Protein AF-A0A943UZ08-F1 (afdb_monomer)

Nearest PDB structures (foldseek):
  6quz-assembly1_B  TM=8.435E-01  e=8.164E-23  Thermotoga maritima MSB8
  9g2s-assembly1_B  TM=8.270E-01  e=5.390E-21  Mycolicibacterium thermoresistibile ATCC 19527
  8t4h-assembly1_B  TM=8.091E-01  e=5.473E-20  Homo sapiens
  9g2t-assembly1_B  TM=7.897E-01  e=3.301E-21  Mycolicibacterium thermoresistibile ATCC 19527
  9fw3-assembly1_B  TM=8.058E-01  e=2.682E-20  Mycolicibacterium thermoresistibile ATCC 19527

Mean predicted aligned error: 12.51 Å

Foldseek 3Di:
DLLVQLVVLLVCVLVVNDDLVVSLVSLLVSLVVCVVVVVVVVVVVVVVVVVVVVVVVVCVVVPDDDQAADDAADDQQFKKWFAQKWDDPVVPDILAGGATDTFGGLFEEEEEEAPSLCPVVVVCVQLVVGVPIPGFMDTVHHTRRNHGNVNSLLQEFEQALQAFAAWFFLLVRLCLLPVPDDVVLLLVLCVLQVNNVVCVVQPHRRRTQDHRSLFDDSLNNLSSSSSSRVSNPHQEYEYHQSLFLDDPVSSVSSLVSQNVCSNGHGYYYYHLPCVSQQRGQKYFYGDSNYGPDMDHPVVQCPDPDPSVVSVVVVVVVVVVVVVVVVVVVVVVVDDDDDDDDDDGRDQFDPPPDPFDDLVNLLVLLVVLLVVVVVLLVLLLVLLLLLLVLQLLLLLLSLLLSCVSVVHPPVAHNVRSSVSNVVSVVSNPVSNVSNQVSQQVSLVVSLVVLLVLLVVLVVQQPDQNVVNPDPVVSVCLSPVLSVLLSCCRRQNPSLLSSLVVLLVVLLVVLVVQPVVLSVLSNVLLCCLQPVLLVVLLVVLPCLLVQLVVLVVVLVSLVVSCVVNVVSSSSSVVPVVSVVVSVVSVVSSVVSVVVSVVSLVVSLVVSVVSLVVSLVVLLVVLVVCVVVVNGDPSSSSSSSSSRNSRCVSSNSNSNCRSSSVSNSSSSSVSVVSSVDHHQQGFDDAPAQDPAFQWKWWAQFWDDRPPHTQDGGDTDIGGFPDDDDDDDDPSNCQVVVLCVLLPSHDTPDTFMDTVNHTPSRYGNVSSVLQEDEDAPFQDADFFFLLVRLCVLPVPDDPVLLVVLCVVLVNQVVLVVAPNRRRHTQDVRSVVDARQNSLSSSSSSRSSSVHSHYHYHNSCSRPND

Organism: NCBI:txid626934

Sequence (861 aa):
GAAAGIGCALVQYGHGAISFGAAFSIVLLSAEFFLPLRTLGSFFHVAMGGMALAKTMFRLLDAPEASAGARACGLSRGGIRCKGVGYSYDGRRDVLSDIDLFAPSAALVGIAGESGSGKSTFAGILAGAYPGYVGTIEIDGVDMRDFSADAVRRLVTVVESSSYIFSGTVADNLRLAAPDADEAALWSALERCRLADFVRSIGGLDAQVAAGASNLSGGQRQRLALARALLHDSPIYIFDEAASNIDPRSEQAVTAAIEELASSKTVVVISHRLATLRNASSIAVFEDGRIVERGSHDELAAGDGAYARLWRTQQELERFAADASALHAAFDDVRGDDADMPCEPIAASEQDAPMRSKLATALGLTKLVGPLVFVMAAAVLLGVLGFFAAIGLTSFAAAGLLDAAGASTGVPLAWAGALLAVCAVARGPLRYGEQLCNHYLAFKVLATVRDKVFGRLRMLAPAKLEGRDKGDLVSLIGADVELLEVFFAHTISPVLIAGIVSLASTALIAALSPALACIAAAAFVCIGVVVPLVSSKASGTDGRDVREGMASLNSFVLESLMGLRETLQFSGQADRARELARRMDEVESDGMRLKRKGAAASAATGACVLAFDAALCAAAFTLVACHELDPAAAVMAFAVMASSFGPAIALANLGTSLQQTLAAGSRVLDLLEESPVTADVVSDVKPADVAGVSLDDVGFSYGGQRVLHDVNLDIVRGGVVRIAGKSGSGKSTLLKLLMRFWDVERGRIGISGEDIRAIDTRSLRRLEGFMVQDTHLFSGTVRENIALARLDASDGDIEAAVRKASLSAAVARFPQGLDTQVGELGGALSAGERQRIGLARLFLSDAPLMLLDEPTSNLDS

Structure (mmCIF, N/CA/C/O backbone):
data_AF-A0A943UZ08-F1
#
_entry.id   AF-A0A943UZ08-F1
#
loop_
_atom_site.group_PDB
_atom_site.id
_atom_site.type_symbol
_atom_site.label_atom_id
_atom_site.label_alt_id
_atom_site.label_comp_id
_atom_site.label_asym_id
_atom_site.label_entity_id
_atom_site.label_seq_id
_atom_site.pdbx_PDB_ins_code
_atom_site.Cartn_x
_atom_site.Cartn_y
_atom_site.Cartn_z
_atom_site.occupancy
_atom_site.B_iso_or_equiv
_atom_site.auth_seq_id
_atom_site.auth_comp_id
_atom_site.auth_asym_id
_atom_site.auth_atom_id
_atom_site.pdbx_PDB_model_num
ATOM 1 N N . GLY A 1 1 ? 15.703 -15.393 -38.501 1.00 77.69 1 GLY A N 1
ATOM 2 C CA . GLY A 1 1 ? 14.930 -14.369 -39.226 1.00 77.69 1 GLY A CA 1
ATOM 3 C C . GLY A 1 1 ? 15.861 -13.432 -39.962 1.00 77.69 1 GLY A C 1
ATOM 4 O O . GLY A 1 1 ? 16.356 -13.817 -41.009 1.00 77.69 1 GLY A O 1
ATOM 5 N N . ALA A 1 2 ? 16.161 -12.267 -39.377 1.00 81.88 2 ALA A N 1
ATOM 6 C CA . ALA A 1 2 ? 16.958 -11.196 -39.995 1.00 81.88 2 ALA A CA 1
ATOM 7 C C . ALA A 1 2 ? 18.252 -11.671 -40.686 1.00 81.88 2 ALA A C 1
ATOM 9 O O . ALA A 1 2 ? 18.433 -11.435 -41.873 1.00 81.88 2 ALA A O 1
ATOM 10 N N . ALA A 1 3 ? 19.103 -12.428 -39.985 1.00 84.62 3 ALA A N 1
ATOM 11 C CA . ALA A 1 3 ? 20.368 -12.923 -40.538 1.00 84.62 3 ALA A CA 1
ATOM 12 C C . ALA A 1 3 ? 20.205 -13.822 -41.779 1.00 84.62 3 ALA A C 1
ATOM 14 O O . ALA A 1 3 ? 21.025 -13.765 -42.687 1.00 84.62 3 ALA A O 1
ATOM 15 N N . ALA A 1 4 ? 19.135 -14.624 -41.846 1.00 85.19 4 ALA A N 1
ATOM 16 C CA . ALA A 1 4 ? 18.859 -15.467 -43.009 1.00 85.19 4 ALA A CA 1
ATOM 17 C C . ALA A 1 4 ? 18.414 -14.629 -44.220 1.00 85.19 4 ALA A C 1
ATOM 19 O O . ALA A 1 4 ? 18.845 -14.898 -45.338 1.00 85.19 4 ALA A O 1
ATOM 20 N N . GLY A 1 5 ? 17.607 -13.584 -43.991 1.00 86.12 5 GLY A N 1
ATOM 21 C CA . GLY A 1 5 ? 17.231 -12.620 -45.031 1.00 86.12 5 GLY A CA 1
ATOM 22 C C . GLY A 1 5 ? 18.446 -11.873 -45.582 1.00 86.12 5 GLY A C 1
ATOM 23 O O . GLY A 1 5 ? 18.628 -11.799 -46.795 1.00 86.12 5 GLY A O 1
ATOM 24 N N . ILE A 1 6 ? 19.333 -11.425 -44.691 1.00 86.31 6 ILE A N 1
ATOM 25 C CA . ILE A 1 6 ? 20.598 -10.780 -45.055 1.00 86.31 6 ILE A CA 1
ATOM 26 C C . ILE A 1 6 ? 21.511 -11.726 -45.848 1.00 86.31 6 ILE A C 1
ATOM 28 O O . ILE A 1 6 ? 22.032 -11.346 -46.893 1.00 86.31 6 ILE A O 1
ATOM 32 N N . GLY A 1 7 ? 21.680 -12.971 -45.391 1.00 85.38 7 GLY A N 1
ATOM 33 C CA . GLY A 1 7 ? 22.475 -13.974 -46.102 1.00 85.38 7 GLY A CA 1
ATOM 34 C C . GLY A 1 7 ? 21.937 -14.255 -47.508 1.00 85.38 7 GLY A C 1
ATOM 35 O O . GLY A 1 7 ? 22.709 -14.336 -48.459 1.00 85.38 7 GLY A O 1
ATOM 36 N N . CYS A 1 8 ? 20.612 -14.326 -47.665 1.00 87.12 8 CYS A N 1
ATOM 37 C CA . CYS A 1 8 ? 19.979 -14.476 -48.973 1.00 87.12 8 CYS A CA 1
ATOM 38 C C . CYS A 1 8 ? 20.257 -13.271 -49.887 1.00 87.12 8 CYS A C 1
ATOM 40 O O . CYS A 1 8 ? 20.613 -13.464 -51.048 1.00 87.12 8 CYS A O 1
ATOM 42 N N . ALA A 1 9 ? 20.173 -12.044 -49.360 1.00 88.50 9 ALA A N 1
ATOM 43 C CA . ALA A 1 9 ? 20.485 -10.830 -50.114 1.00 88.50 9 ALA A CA 1
ATOM 44 C C . ALA A 1 9 ? 21.952 -10.788 -50.573 1.00 88.50 9 ALA A C 1
ATOM 46 O O . ALA A 1 9 ? 22.214 -10.483 -51.734 1.00 88.50 9 ALA A O 1
ATOM 47 N N . LEU A 1 10 ? 22.901 -11.162 -49.706 1.00 86.75 10 LEU A N 1
ATOM 48 C CA . LEU A 1 10 ? 24.324 -11.265 -50.060 1.00 86.75 10 LEU A CA 1
ATOM 49 C C . LEU A 1 10 ? 24.556 -12.263 -51.204 1.00 86.75 10 LEU A C 1
ATOM 51 O O . LEU A 1 10 ? 25.254 -11.951 -52.167 1.00 86.75 10 LEU A O 1
ATOM 55 N N . VAL A 1 11 ? 23.935 -13.446 -51.131 1.00 87.06 11 VAL A N 1
ATOM 56 C CA . VAL A 1 11 ? 24.054 -14.477 -52.175 1.00 87.06 11 VAL A CA 1
ATOM 57 C C . VAL A 1 11 ? 23.430 -14.010 -53.490 1.00 87.06 11 VAL A C 1
ATOM 59 O O . VAL A 1 11 ? 24.049 -14.166 -54.541 1.00 87.06 11 VAL A O 1
ATOM 62 N N . GLN A 1 12 ? 22.227 -13.430 -53.456 1.00 89.69 12 GLN A N 1
ATOM 63 C CA . GLN A 1 12 ? 21.553 -12.936 -54.661 1.00 89.69 12 GLN A CA 1
ATOM 64 C C . GLN A 1 12 ? 22.317 -11.780 -55.316 1.00 89.69 12 GLN A C 1
ATOM 66 O O . GLN A 1 12 ? 22.416 -11.738 -56.542 1.00 89.69 12 GLN A O 1
ATOM 71 N N . TYR A 1 13 ? 22.892 -10.877 -54.517 1.00 90.19 13 TYR A N 1
ATOM 72 C CA . TYR A 1 13 ? 23.747 -9.802 -55.016 1.00 90.19 13 TYR A CA 1
ATOM 73 C C . TYR A 1 13 ? 25.012 -10.355 -55.683 1.00 90.19 13 TYR A C 1
ATOM 75 O O . TYR A 1 13 ? 25.321 -9.970 -56.807 1.00 90.19 13 TYR A O 1
ATOM 83 N N . GLY A 1 14 ? 25.685 -11.327 -55.054 1.00 84.62 14 GLY A N 1
ATOM 84 C CA . GLY A 1 14 ? 26.872 -11.977 -55.623 1.00 84.62 14 GLY A CA 1
ATOM 85 C C . GLY A 1 14 ? 26.618 -12.704 -56.952 1.00 84.62 14 GLY A C 1
ATOM 86 O O . GLY A 1 14 ? 27.522 -12.807 -57.773 1.00 84.62 14 GLY A O 1
ATOM 87 N N . HIS A 1 15 ? 25.385 -13.163 -57.200 1.00 88.44 15 HIS A N 1
ATOM 88 C CA . HIS A 1 15 ? 24.963 -13.747 -58.485 1.00 88.44 15 HIS A CA 1
ATOM 89 C C . HIS A 1 15 ? 24.435 -12.707 -59.492 1.00 88.44 15 HIS A C 1
ATOM 91 O O . HIS A 1 15 ? 23.994 -13.080 -60.578 1.00 88.44 15 HIS A O 1
ATOM 97 N N . GLY A 1 16 ? 24.430 -11.417 -59.144 1.00 87.81 16 GLY A N 1
ATOM 98 C CA . GLY A 1 16 ? 23.908 -10.340 -59.990 1.00 87.81 16 GLY A CA 1
ATOM 99 C C . GLY A 1 16 ? 22.381 -10.312 -60.129 1.00 87.81 16 GLY A C 1
ATOM 100 O O . GLY A 1 16 ? 21.868 -9.647 -61.024 1.00 87.81 16 GLY A O 1
ATOM 101 N N . ALA A 1 17 ? 21.637 -11.019 -59.268 1.00 91.44 17 ALA A N 1
ATOM 102 C CA . ALA A 1 17 ? 20.175 -11.107 -59.344 1.00 91.44 17 ALA A CA 1
ATOM 103 C C . ALA A 1 17 ? 19.456 -9.860 -58.793 1.00 91.44 17 ALA A C 1
ATOM 105 O O . ALA A 1 17 ? 18.308 -9.600 -59.151 1.00 91.44 17 ALA A O 1
ATOM 106 N N . ILE A 1 18 ? 20.120 -9.091 -57.924 1.00 93.75 18 ILE A N 1
ATOM 107 C CA . ILE A 1 18 ? 19.604 -7.851 -57.326 1.00 93.75 18 ILE A CA 1
ATOM 108 C C . ILE A 1 18 ? 20.678 -6.758 -57.338 1.00 93.75 18 ILE A C 1
ATOM 110 O O . ILE A 1 18 ? 21.871 -7.052 -57.358 1.00 93.75 18 ILE A O 1
ATOM 114 N N . SER A 1 19 ? 20.264 -5.488 -57.316 1.00 94.00 19 SER A N 1
ATOM 115 C CA . SER A 1 19 ? 21.189 -4.348 -57.257 1.00 94.00 19 SER A CA 1
ATOM 116 C C . SER A 1 19 ? 21.785 -4.161 -55.855 1.00 94.00 19 SER A C 1
ATOM 118 O O . SER A 1 19 ? 21.199 -4.592 -54.861 1.00 94.00 19 SER A O 1
ATOM 120 N N . PHE A 1 20 ? 22.918 -3.452 -55.759 1.00 90.12 20 PHE A N 1
ATOM 121 C CA . PHE A 1 20 ? 23.532 -3.102 -54.469 1.00 90.12 20 PHE A CA 1
ATOM 122 C C . PHE A 1 20 ? 22.548 -2.352 -53.565 1.00 90.12 20 PHE A C 1
ATOM 124 O O . PHE A 1 20 ? 22.400 -2.693 -52.397 1.00 90.12 20 PHE A O 1
ATOM 131 N N . GLY A 1 21 ? 21.822 -1.375 -54.124 1.00 89.62 21 GLY A N 1
ATOM 132 C CA . GLY A 1 21 ? 20.809 -0.619 -53.388 1.00 89.62 21 GLY A CA 1
ATOM 133 C C . GLY A 1 21 ? 19.711 -1.519 -52.820 1.00 89.62 21 GLY A C 1
ATOM 134 O O . GLY A 1 21 ? 19.405 -1.422 -51.637 1.00 89.62 21 GLY A O 1
ATOM 135 N N . ALA A 1 22 ? 19.180 -2.453 -53.620 1.00 91.38 22 ALA A N 1
ATOM 136 C CA . ALA A 1 22 ? 18.172 -3.405 -53.153 1.00 91.38 22 ALA A CA 1
ATOM 137 C C . ALA A 1 22 ? 18.714 -4.320 -52.041 1.00 91.38 22 ALA A C 1
ATOM 139 O O . ALA A 1 22 ? 18.052 -4.509 -51.020 1.00 91.38 22 ALA A O 1
ATOM 140 N N . ALA A 1 23 ? 19.932 -4.844 -52.201 1.00 91.06 23 ALA A N 1
ATOM 141 C CA . ALA A 1 23 ? 20.569 -5.693 -51.200 1.00 91.06 23 ALA A CA 1
ATOM 142 C C . ALA A 1 23 ? 20.842 -4.932 -49.888 1.00 91.06 23 ALA A C 1
ATOM 144 O O . ALA A 1 23 ? 20.529 -5.431 -48.807 1.00 91.06 23 ALA A O 1
ATOM 145 N N . PHE A 1 24 ? 21.346 -3.699 -49.976 1.00 90.12 24 PHE A N 1
ATOM 146 C CA . PHE A 1 24 ? 21.616 -2.839 -48.825 1.00 90.12 24 PHE A CA 1
ATOM 147 C C . PHE A 1 24 ? 20.329 -2.422 -48.095 1.00 90.12 24 PHE A C 1
ATOM 149 O O . PHE A 1 24 ? 20.276 -2.459 -46.866 1.00 90.12 24 PHE A O 1
ATOM 156 N N . SER A 1 25 ? 19.246 -2.125 -48.822 1.00 89.56 25 SER A N 1
ATOM 157 C CA . SER A 1 25 ? 17.929 -1.886 -48.217 1.00 89.56 25 SER A CA 1
ATOM 158 C C . SER A 1 25 ? 17.409 -3.111 -47.462 1.00 89.56 25 SER A C 1
ATOM 160 O O . SER A 1 25 ? 16.894 -2.961 -46.356 1.00 89.56 25 SER A O 1
ATOM 162 N N . ILE A 1 26 ? 17.576 -4.326 -48.002 1.00 90.19 26 ILE A N 1
ATOM 163 C CA . ILE A 1 26 ? 17.198 -5.562 -47.295 1.00 90.19 26 ILE A CA 1
ATOM 164 C C . ILE A 1 26 ? 18.011 -5.718 -46.006 1.00 90.19 26 ILE A C 1
ATOM 166 O O . ILE A 1 26 ? 17.448 -6.125 -44.989 1.00 90.19 26 ILE A O 1
ATOM 170 N N . VAL A 1 27 ? 19.303 -5.372 -46.017 1.00 88.00 27 VAL A N 1
ATOM 171 C CA . VAL A 1 27 ? 20.153 -5.412 -44.817 1.00 88.00 27 VAL A CA 1
ATOM 172 C C . VAL A 1 27 ? 19.601 -4.524 -43.704 1.00 88.00 27 VAL A C 1
ATOM 174 O O . VAL A 1 27 ? 19.432 -5.000 -42.581 1.00 88.00 27 VAL A O 1
ATOM 177 N N . LEU A 1 28 ? 19.251 -3.277 -44.022 1.00 85.44 28 LEU A N 1
ATOM 178 C CA . LEU A 1 28 ? 18.700 -2.329 -43.049 1.00 85.44 28 LEU A CA 1
ATOM 179 C C . LEU A 1 28 ? 17.304 -2.750 -42.561 1.00 85.44 28 LEU A C 1
ATOM 181 O O . LEU A 1 28 ? 17.068 -2.851 -41.357 1.00 85.44 28 LEU A O 1
ATOM 185 N N . LEU A 1 29 ? 16.397 -3.092 -43.482 1.00 85.19 29 LEU A N 1
ATOM 186 C CA . LEU A 1 29 ? 15.012 -3.458 -43.155 1.00 85.19 29 LEU A CA 1
ATOM 187 C C . LEU A 1 29 ? 14.908 -4.770 -42.366 1.00 85.19 29 LEU A C 1
ATOM 189 O O . LEU A 1 29 ? 13.996 -4.941 -41.555 1.00 85.19 29 LEU A O 1
ATOM 193 N N . SER A 1 30 ? 15.843 -5.705 -42.564 1.00 82.38 30 SER A N 1
ATOM 194 C CA . SER A 1 30 ? 15.825 -7.012 -41.891 1.00 82.38 30 SER A CA 1
ATOM 195 C C . SER A 1 30 ? 15.896 -6.903 -40.366 1.00 82.38 30 SER A C 1
ATOM 197 O O . SER A 1 30 ? 15.343 -7.758 -39.668 1.00 82.38 30 SER A O 1
ATOM 199 N N . ALA A 1 31 ? 16.561 -5.872 -39.834 1.00 70.50 31 ALA A N 1
ATOM 200 C CA . ALA A 1 31 ? 16.668 -5.641 -38.395 1.00 70.50 31 ALA A CA 1
ATOM 201 C C . ALA A 1 31 ? 15.346 -5.148 -37.774 1.00 70.50 31 ALA A C 1
ATOM 203 O O . ALA A 1 31 ? 15.044 -5.501 -36.630 1.00 70.50 31 ALA A O 1
ATOM 204 N N . GLU A 1 32 ? 14.545 -4.396 -38.532 1.00 76.19 32 GLU A N 1
ATOM 205 C CA . GLU A 1 32 ? 13.288 -3.789 -38.075 1.00 76.19 32 GLU A CA 1
ATOM 206 C C . GLU A 1 32 ? 12.055 -4.653 -38.360 1.00 76.19 32 GLU A C 1
ATOM 208 O O . GLU A 1 32 ? 11.092 -4.623 -37.596 1.00 76.19 32 GLU A O 1
ATOM 213 N N . PHE A 1 33 ? 12.098 -5.494 -39.399 1.00 82.81 33 PHE A N 1
ATOM 214 C CA . PHE A 1 33 ? 10.963 -6.310 -39.848 1.00 82.81 33 PHE A CA 1
ATOM 215 C C . PHE A 1 33 ? 10.332 -7.171 -38.738 1.00 82.81 33 PHE A C 1
ATOM 217 O O . PHE A 1 33 ? 9.120 -7.369 -38.694 1.00 82.81 33 PHE A O 1
ATOM 224 N N . PHE A 1 34 ? 11.146 -7.676 -37.807 1.00 78.94 34 PHE A N 1
ATOM 225 C CA . PHE A 1 34 ? 10.681 -8.536 -36.712 1.00 78.94 34 PHE A CA 1
ATOM 226 C C . PHE A 1 34 ? 10.251 -7.765 -35.454 1.00 78.94 34 PHE A C 1
ATOM 228 O O . PHE A 1 34 ? 9.795 -8.384 -34.488 1.00 78.94 34 PHE A O 1
ATOM 235 N N . LEU A 1 35 ? 10.387 -6.435 -35.432 1.00 77.56 35 LEU A N 1
ATOM 236 C CA . LEU A 1 35 ? 10.039 -5.619 -34.272 1.00 77.56 35 LEU A CA 1
ATOM 237 C C . LEU A 1 35 ? 8.545 -5.730 -33.899 1.00 77.56 35 LEU A C 1
ATOM 239 O O . LEU A 1 35 ? 8.287 -6.006 -32.725 1.00 77.56 35 LEU A O 1
ATOM 243 N N . PRO A 1 36 ? 7.571 -5.640 -34.833 1.00 83.75 36 PRO A N 1
ATOM 244 C CA . PRO A 1 36 ? 6.149 -5.773 -34.499 1.00 83.75 36 PRO A CA 1
ATOM 245 C C . PRO A 1 36 ? 5.791 -7.144 -33.910 1.00 83.75 36 PRO A C 1
ATOM 247 O O . PRO A 1 36 ? 5.046 -7.223 -32.935 1.00 83.75 36 PRO A O 1
ATOM 250 N N . LEU A 1 37 ? 6.373 -8.226 -34.444 1.00 83.12 37 LEU A N 1
ATOM 251 C CA . LEU A 1 37 ? 6.167 -9.589 -33.935 1.00 83.12 37 LEU A CA 1
ATOM 252 C C . LEU A 1 37 ? 6.700 -9.750 -32.506 1.00 83.12 37 LEU A C 1
ATOM 254 O O . LEU A 1 37 ? 6.082 -10.418 -31.678 1.00 83.12 37 LEU A O 1
ATOM 258 N N . ARG A 1 38 ? 7.828 -9.104 -32.190 1.00 78.19 38 ARG A N 1
ATOM 259 C CA . ARG A 1 38 ? 8.375 -9.083 -30.829 1.00 78.19 38 ARG A CA 1
ATOM 260 C C . ARG A 1 38 ? 7.459 -8.325 -29.866 1.00 78.19 38 ARG A C 1
ATOM 262 O O . ARG A 1 38 ? 7.238 -8.801 -28.757 1.00 78.19 38 ARG A O 1
ATOM 269 N N . THR A 1 39 ? 6.921 -7.182 -30.290 1.00 78.75 39 THR A N 1
ATOM 270 C CA . THR A 1 39 ? 5.967 -6.395 -29.493 1.00 78.75 39 THR A CA 1
ATOM 271 C C . THR A 1 39 ? 4.674 -7.178 -29.237 1.00 78.75 39 THR A C 1
ATOM 273 O O . THR A 1 39 ? 4.156 -7.172 -28.120 1.00 78.75 39 THR A O 1
ATOM 276 N N . LEU A 1 40 ? 4.188 -7.934 -30.227 1.00 84.19 40 LEU A N 1
ATOM 277 C CA . LEU A 1 40 ? 3.035 -8.821 -30.054 1.00 84.19 40 LEU A CA 1
ATOM 278 C C . LEU A 1 40 ? 3.285 -9.879 -28.965 1.00 84.19 40 LEU A C 1
ATOM 280 O O . LEU A 1 40 ? 2.420 -10.109 -28.124 1.00 84.19 40 LEU A O 1
ATOM 284 N N . GLY A 1 41 ? 4.489 -10.461 -28.926 1.00 80.50 41 GLY A N 1
ATOM 285 C CA . GLY A 1 41 ? 4.895 -11.394 -27.870 1.00 80.50 41 GLY A CA 1
ATOM 286 C C . GLY A 1 41 ? 4.803 -10.794 -26.461 1.00 80.50 41 GLY A C 1
ATOM 287 O O . GLY A 1 41 ? 4.300 -11.450 -25.552 1.00 80.50 41 GLY A O 1
ATOM 288 N N . SER A 1 42 ? 5.210 -9.532 -26.271 1.00 77.62 42 SER A N 1
ATOM 289 C CA . SER A 1 42 ? 5.038 -8.855 -24.975 1.00 77.62 42 SER A CA 1
ATOM 290 C C . SER A 1 42 ? 3.570 -8.607 -24.615 1.00 77.62 42 SER A C 1
ATOM 292 O O . SER A 1 42 ? 3.202 -8.755 -23.451 1.00 77.62 42 SER A O 1
ATOM 294 N N . PHE A 1 43 ? 2.710 -8.298 -25.593 1.00 81.94 43 PHE A N 1
ATOM 295 C CA . PHE A 1 43 ? 1.282 -8.091 -25.331 1.00 81.94 43 PHE A CA 1
ATOM 296 C C . PHE A 1 43 ? 0.561 -9.367 -24.893 1.00 81.94 43 PHE A C 1
ATOM 298 O O . PHE A 1 43 ? -0.330 -9.281 -24.051 1.00 81.94 43 PHE A O 1
ATOM 305 N N . PHE A 1 44 ? 0.972 -10.547 -25.374 1.00 82.38 44 PHE A N 1
ATOM 306 C CA . PHE A 1 44 ? 0.416 -11.818 -24.895 1.00 82.38 44 PHE A CA 1
ATOM 307 C C . PHE A 1 44 ? 0.614 -12.013 -23.387 1.00 82.38 44 PHE A C 1
ATOM 309 O O . PHE A 1 44 ? -0.328 -12.398 -22.698 1.00 82.38 44 PHE A O 1
ATOM 316 N N . HIS A 1 45 ? 1.799 -11.707 -22.850 1.00 74.25 45 HIS A N 1
ATOM 317 C CA . HIS A 1 45 ? 2.054 -11.835 -21.411 1.00 74.25 45 HIS A CA 1
ATOM 318 C C . HIS A 1 45 ? 1.202 -10.872 -20.577 1.00 74.25 45 HIS A C 1
ATOM 320 O O . HIS A 1 45 ? 0.616 -11.285 -19.576 1.00 74.25 45 HIS A O 1
ATOM 326 N N . VAL A 1 46 ? 1.078 -9.616 -21.019 1.00 76.94 46 VAL A N 1
ATOM 327 C CA . VAL A 1 46 ? 0.222 -8.618 -20.357 1.00 76.94 46 VAL A CA 1
ATOM 328 C C . VAL A 1 46 ? -1.247 -9.058 -20.384 1.00 76.94 46 VAL A C 1
ATOM 330 O O . VAL A 1 46 ? -1.929 -9.000 -19.362 1.00 76.94 46 VAL A O 1
ATOM 333 N N . ALA A 1 47 ? -1.723 -9.569 -21.522 1.00 81.44 47 ALA A N 1
ATOM 334 C CA . ALA A 1 47 ? -3.090 -10.060 -21.668 1.00 81.44 47 ALA A CA 1
ATOM 335 C C . ALA A 1 47 ? -3.382 -11.265 -20.757 1.00 81.44 47 ALA A C 1
ATOM 337 O O . ALA A 1 47 ? -4.423 -11.293 -20.106 1.00 81.44 47 ALA A O 1
ATOM 338 N N . MET A 1 48 ? -2.457 -12.227 -20.652 1.00 81.88 48 MET A N 1
ATOM 339 C CA . MET A 1 48 ? -2.614 -13.402 -19.782 1.00 81.88 48 MET A CA 1
ATOM 340 C C . MET A 1 48 ? -2.775 -13.020 -18.303 1.00 81.88 48 MET A C 1
ATOM 342 O O . MET A 1 48 ? -3.635 -13.580 -17.621 1.00 81.88 48 MET A O 1
ATOM 346 N N . GLY A 1 49 ? -1.997 -12.045 -17.816 1.00 76.94 49 GLY A N 1
ATOM 347 C CA . GLY A 1 49 ? -2.161 -11.502 -16.462 1.00 76.94 49 GLY A CA 1
ATOM 348 C C . GLY A 1 49 ? -3.527 -10.833 -16.267 1.00 76.94 49 GLY A C 1
ATOM 349 O O . GLY A 1 49 ? -4.218 -11.099 -15.282 1.00 76.94 49 GLY A O 1
ATOM 350 N N . GLY A 1 50 ? -3.963 -10.039 -17.253 1.00 81.69 50 GLY A N 1
ATOM 351 C CA . GLY A 1 50 ? -5.281 -9.400 -17.249 1.00 81.69 50 GLY A CA 1
ATOM 352 C C . GLY A 1 50 ? -6.446 -10.397 -17.214 1.00 81.69 50 GLY A C 1
ATOM 353 O O . GLY A 1 50 ? -7.401 -10.198 -16.467 1.00 81.69 50 GLY A O 1
ATOM 354 N N . MET A 1 51 ? -6.353 -11.511 -17.950 1.00 87.00 51 MET A N 1
ATOM 355 C CA . MET A 1 51 ? -7.393 -12.551 -17.967 1.00 87.00 51 MET A CA 1
ATOM 356 C C . MET A 1 51 ? -7.592 -13.219 -16.596 1.00 87.00 51 MET A C 1
ATOM 358 O O . MET A 1 51 ? -8.725 -13.535 -16.227 1.00 87.00 51 MET A O 1
ATOM 362 N N . ALA A 1 52 ? -6.519 -13.423 -15.824 1.00 83.06 52 ALA A N 1
ATOM 363 C CA . ALA A 1 52 ? -6.612 -14.016 -14.489 1.00 83.06 52 ALA A CA 1
ATOM 364 C C . ALA A 1 52 ? -7.356 -13.099 -13.500 1.00 83.06 52 ALA A C 1
ATOM 366 O O . ALA A 1 52 ? -8.229 -13.567 -12.765 1.00 83.06 52 ALA A O 1
ATOM 367 N N . LEU A 1 53 ? -7.058 -11.794 -13.525 1.00 81.44 53 LEU A N 1
ATOM 368 C CA . LEU A 1 53 ? -7.740 -10.786 -12.705 1.00 81.44 53 LEU A CA 1
ATOM 369 C C . LEU A 1 53 ? -9.208 -10.622 -13.114 1.00 81.44 53 LEU A C 1
ATOM 371 O O . LEU A 1 53 ? -10.090 -10.627 -12.253 1.00 81.44 53 LEU A O 1
ATOM 375 N N . ALA A 1 54 ? -9.480 -10.580 -14.422 1.00 89.38 54 ALA A N 1
ATOM 376 C CA . ALA A 1 54 ? -10.834 -10.479 -14.957 1.00 89.38 54 ALA A CA 1
ATOM 377 C C . ALA A 1 54 ? -11.734 -11.620 -14.457 1.00 89.38 54 ALA A C 1
ATOM 379 O O . ALA A 1 54 ? -12.885 -11.387 -14.109 1.00 89.38 54 ALA A O 1
ATOM 380 N N . LYS A 1 55 ? -11.208 -12.845 -14.320 1.00 87.44 55 LYS A N 1
ATOM 381 C CA . LYS A 1 55 ? -11.970 -13.978 -13.769 1.00 87.44 55 LYS A CA 1
ATOM 382 C C . LYS A 1 55 ? -12.402 -13.765 -12.314 1.00 87.44 55 LYS A C 1
ATOM 384 O O . LYS A 1 55 ? -13.435 -14.284 -11.900 1.00 87.44 55 LYS A O 1
ATOM 389 N N . THR A 1 56 ? -11.608 -13.074 -11.500 1.00 86.38 56 THR A N 1
ATOM 390 C CA . THR A 1 56 ? -11.996 -12.731 -10.121 1.00 86.38 56 THR A CA 1
ATOM 391 C C . THR A 1 56 ? -13.019 -11.603 -10.112 1.00 86.38 56 THR A C 1
ATOM 393 O O . THR A 1 56 ? -14.006 -11.706 -9.393 1.00 86.38 56 THR A O 1
ATOM 396 N N . MET A 1 57 ? -12.837 -10.591 -10.965 1.00 91.19 57 MET A N 1
ATOM 397 C CA . MET A 1 57 ? -13.805 -9.503 -11.123 1.00 91.19 57 MET A CA 1
ATOM 398 C C . MET A 1 57 ? -15.171 -10.015 -11.592 1.00 91.19 57 MET A C 1
ATOM 400 O O . MET A 1 57 ? -16.169 -9.722 -10.949 1.00 91.19 57 MET A O 1
ATOM 404 N N . PHE A 1 58 ? -15.225 -10.836 -12.647 1.00 92.25 58 PHE A N 1
ATOM 405 C CA . PHE A 1 58 ? -16.483 -11.409 -13.134 1.00 92.25 58 PHE A CA 1
ATOM 406 C C . PHE A 1 58 ? -17.145 -12.307 -12.095 1.00 92.25 58 PHE A C 1
ATOM 408 O O . PHE A 1 58 ? -18.339 -12.195 -11.892 1.00 92.25 58 PHE A O 1
ATOM 415 N N . ARG A 1 59 ? -16.385 -13.106 -11.334 1.00 90.56 59 ARG A N 1
ATOM 416 C CA . ARG A 1 59 ? -16.964 -13.883 -10.222 1.00 90.56 59 ARG A CA 1
ATOM 417 C C . ARG A 1 59 ? -17.643 -13.017 -9.161 1.00 90.56 59 ARG A C 1
ATOM 419 O O . ARG A 1 59 ? -18.604 -13.480 -8.560 1.00 90.56 59 ARG A O 1
ATOM 426 N N . LEU A 1 60 ? -17.126 -11.816 -8.902 1.00 88.94 60 LEU A N 1
ATOM 427 C CA . LEU A 1 60 ? -17.739 -10.875 -7.967 1.00 88.94 60 LEU A CA 1
ATOM 428 C C . LEU A 1 60 ? -18.965 -10.188 -8.584 1.00 88.94 60 LEU A C 1
ATOM 430 O O . LEU A 1 60 ? -19.978 -10.062 -7.911 1.00 88.94 60 LEU A O 1
ATOM 434 N N . LEU A 1 61 ? -18.881 -9.772 -9.851 1.00 89.44 61 LEU A N 1
ATOM 435 C CA . LEU A 1 61 ? -19.983 -9.122 -10.575 1.00 89.44 61 LEU A CA 1
ATOM 436 C C . LEU A 1 61 ? -21.151 -10.075 -10.870 1.00 89.44 61 LEU A C 1
ATOM 438 O O . LEU A 1 61 ? -22.297 -9.645 -10.882 1.00 89.44 61 LEU A O 1
ATOM 442 N N . ASP A 1 62 ? -20.859 -11.358 -11.077 1.00 90.44 62 ASP A N 1
ATOM 443 C CA . ASP A 1 62 ? -21.842 -12.419 -11.312 1.00 90.44 62 ASP A CA 1
ATOM 444 C C . ASP A 1 62 ? -22.371 -13.023 -9.995 1.00 90.44 62 ASP A C 1
ATOM 446 O O . ASP A 1 62 ? -23.175 -13.960 -10.022 1.00 90.44 62 ASP A O 1
ATOM 450 N N . ALA A 1 63 ? -21.895 -12.551 -8.834 1.00 87.12 63 ALA A N 1
ATOM 451 C CA . ALA A 1 63 ? -22.366 -13.043 -7.547 1.00 87.12 63 ALA A CA 1
ATOM 452 C C . ALA A 1 63 ? -23.863 -12.714 -7.389 1.00 87.12 63 ALA A C 1
ATOM 454 O O . ALA A 1 63 ? -24.261 -11.569 -7.609 1.00 87.12 63 ALA A O 1
ATOM 455 N N . PRO A 1 64 ? -24.709 -13.692 -7.018 1.00 80.94 64 PRO A N 1
ATOM 456 C CA . PRO A 1 64 ? -26.141 -13.463 -6.924 1.00 80.94 64 PRO A CA 1
ATOM 457 C C . PRO A 1 64 ? -26.447 -12.462 -5.808 1.00 80.94 64 PRO A C 1
ATOM 459 O O . PRO A 1 64 ? -26.020 -12.641 -4.666 1.00 80.94 64 PRO A O 1
ATOM 462 N N . GLU A 1 65 ? -27.222 -11.428 -6.127 1.00 72.25 65 GLU A N 1
ATOM 463 C CA . GLU A 1 65 ? -27.781 -10.532 -5.118 1.00 72.25 65 GLU A CA 1
ATOM 464 C C . GLU A 1 65 ? -28.837 -11.274 -4.285 1.00 72.25 65 GLU A C 1
ATOM 466 O O . GLU A 1 65 ? -29.585 -12.115 -4.794 1.00 72.25 65 GLU A O 1
ATOM 471 N N . ALA A 1 66 ? -28.905 -10.977 -2.985 1.00 68.31 66 ALA A N 1
ATOM 472 C CA . ALA A 1 66 ? -29.935 -11.546 -2.124 1.00 68.31 66 ALA A CA 1
ATOM 473 C C . ALA A 1 66 ? -31.327 -11.111 -2.612 1.00 68.31 66 ALA A C 1
ATOM 475 O O . ALA A 1 66 ? -31.554 -9.932 -2.886 1.00 68.31 66 ALA A O 1
ATOM 476 N N . SER A 1 67 ? -32.273 -12.051 -2.701 1.00 65.38 67 SER A N 1
ATOM 477 C CA . SER A 1 67 ? -33.647 -11.739 -3.097 1.00 65.38 67 SER A CA 1
ATOM 478 C C . SER A 1 67 ? -34.297 -10.824 -2.056 1.00 65.38 67 SER A C 1
ATOM 480 O O . SER A 1 67 ? -34.591 -11.269 -0.946 1.00 65.38 67 SER A O 1
ATOM 482 N N . ALA A 1 68 ? -34.522 -9.562 -2.409 1.00 68.06 68 ALA A N 1
ATOM 483 C CA . ALA A 1 68 ? -35.333 -8.636 -1.627 1.00 68.06 68 ALA A CA 1
ATOM 484 C C . ALA A 1 68 ? -36.760 -8.581 -2.189 1.00 68.06 68 ALA A C 1
ATOM 486 O O . ALA A 1 68 ? -36.977 -8.791 -3.387 1.00 68.06 68 ALA A O 1
ATOM 487 N N . GLY A 1 69 ? -37.733 -8.283 -1.333 1.00 76.94 69 GLY A N 1
ATOM 488 C CA . GLY A 1 69 ? -39.096 -8.022 -1.768 1.00 76.94 69 GLY A CA 1
ATOM 489 C C . GLY A 1 69 ? -39.219 -6.701 -2.535 1.00 76.94 69 GLY A C 1
ATOM 490 O O . GLY A 1 69 ? -38.281 -5.911 -2.642 1.00 76.94 69 GLY A O 1
ATOM 491 N N . ALA A 1 70 ? -40.399 -6.445 -3.098 1.00 82.31 70 ALA A N 1
ATOM 492 C CA . ALA A 1 70 ? -40.656 -5.257 -3.920 1.00 82.31 70 ALA A CA 1
ATOM 493 C C . ALA A 1 70 ? -41.343 -4.113 -3.152 1.00 82.31 70 ALA A C 1
ATOM 495 O O . ALA A 1 70 ? -41.574 -3.040 -3.713 1.00 82.31 70 ALA A O 1
ATOM 496 N N . ARG A 1 71 ? -41.730 -4.327 -1.887 1.00 83.00 71 ARG A N 1
ATOM 497 C CA . ARG A 1 71 ? -42.557 -3.370 -1.147 1.00 83.00 71 ARG A CA 1
ATOM 498 C C . ARG A 1 71 ? -41.729 -2.173 -0.680 1.00 83.00 71 ARG A C 1
ATOM 500 O O . ARG A 1 71 ? -40.720 -2.327 0.003 1.00 83.00 71 ARG A O 1
ATOM 507 N N . ALA A 1 72 ? -42.185 -0.976 -1.040 1.00 80.12 72 ALA A N 1
ATOM 508 C CA . ALA A 1 72 ? -41.600 0.288 -0.601 1.00 80.12 72 ALA A CA 1
ATOM 509 C C . ALA A 1 72 ? -41.963 0.631 0.857 1.00 80.12 72 ALA A C 1
ATOM 511 O O . ALA A 1 72 ? -42.882 0.053 1.445 1.00 80.12 72 ALA A O 1
ATOM 512 N N . CYS A 1 73 ? -41.253 1.610 1.425 1.00 70.62 73 CYS A N 1
ATOM 513 C CA . CYS A 1 73 ? -41.517 2.125 2.767 1.00 70.62 73 CYS A CA 1
ATOM 514 C C . CYS A 1 73 ? -42.859 2.885 2.808 1.00 70.62 73 CYS A C 1
ATOM 516 O O . CYS A 1 73 ? -43.099 3.774 1.993 1.00 70.62 73 CYS A O 1
ATOM 518 N N . GLY A 1 74 ? -43.739 2.524 3.748 1.00 66.88 74 GLY A N 1
ATOM 519 C CA . GLY A 1 74 ? -45.053 3.161 3.938 1.00 66.88 74 GLY A CA 1
ATOM 520 C C . GLY A 1 74 ? -45.668 2.932 5.322 1.00 66.88 74 GLY A C 1
ATOM 521 O O . GLY A 1 74 ? -46.862 3.146 5.514 1.00 66.88 74 GLY A O 1
ATOM 522 N N . LEU A 1 75 ? -44.862 2.458 6.271 1.00 72.62 75 LEU A N 1
ATOM 523 C CA . LEU A 1 75 ? -45.259 2.161 7.642 1.00 72.62 75 LEU A CA 1
ATOM 524 C C . LEU A 1 75 ? -44.651 3.200 8.582 1.00 72.62 75 LEU A C 1
ATOM 526 O O . LEU A 1 75 ? -43.517 3.625 8.372 1.00 72.62 75 LEU A O 1
ATOM 530 N N . SER A 1 76 ? -45.404 3.614 9.600 1.00 70.06 76 SER A N 1
ATOM 531 C CA . SER A 1 76 ? -45.015 4.718 10.489 1.00 70.06 76 SER A CA 1
ATOM 532 C C . SER A 1 76 ? -45.010 4.368 11.975 1.00 70.06 76 SER A C 1
ATOM 534 O O . SER A 1 76 ? -44.533 5.176 12.767 1.00 70.06 76 SER A O 1
ATOM 536 N N . ARG A 1 77 ? -45.532 3.199 12.379 1.00 78.19 77 ARG A N 1
ATOM 537 C CA . ARG A 1 77 ? -45.630 2.821 13.800 1.00 78.19 77 ARG A CA 1
ATOM 538 C C . ARG A 1 77 ? -44.432 1.999 14.261 1.00 78.19 77 ARG A C 1
ATOM 540 O O . ARG A 1 77 ? -44.009 2.164 15.400 1.00 78.19 77 ARG A O 1
ATOM 547 N N . GLY A 1 78 ? -43.881 1.154 13.389 1.00 82.69 78 GLY A N 1
ATOM 548 C CA . GLY A 1 78 ? -42.627 0.442 13.633 1.00 82.69 78 GLY A CA 1
ATOM 549 C C . GLY A 1 78 ? -42.719 -0.663 14.687 1.00 82.69 78 GLY A C 1
ATOM 550 O O . GLY A 1 78 ? -41.730 -0.939 15.358 1.00 82.69 78 GLY A O 1
ATOM 551 N N . GLY A 1 79 ? -43.882 -1.281 14.895 1.00 90.31 79 GLY A N 1
ATOM 552 C CA . GLY A 1 79 ? -44.003 -2.427 15.798 1.00 90.31 79 GLY A CA 1
ATOM 553 C C . GLY A 1 79 ? -43.366 -3.678 15.189 1.00 90.31 79 GLY A C 1
ATOM 554 O O . GLY A 1 79 ? -43.680 -4.026 14.052 1.00 90.31 79 GLY A O 1
ATOM 555 N N . ILE A 1 80 ? -42.514 -4.377 15.943 1.00 94.00 80 ILE A N 1
ATOM 556 C CA . ILE A 1 80 ? -41.818 -5.594 15.495 1.00 94.00 80 ILE A CA 1
ATOM 557 C C . ILE A 1 80 ? -42.417 -6.822 16.179 1.00 94.00 80 ILE A C 1
ATOM 559 O O . ILE A 1 80 ? -42.580 -6.856 17.403 1.00 94.00 80 ILE A O 1
ATOM 563 N N . ARG A 1 81 ? -42.690 -7.871 15.402 1.00 95.44 81 ARG A N 1
ATOM 564 C CA . ARG A 1 81 ? -43.091 -9.186 15.910 1.00 95.44 81 ARG A CA 1
ATOM 565 C C . ARG A 1 81 ? -42.248 -10.286 15.272 1.00 95.44 81 ARG A C 1
ATOM 567 O O . ARG A 1 81 ? -42.355 -10.537 14.079 1.00 95.44 81 ARG A O 1
ATOM 574 N N . CYS A 1 82 ? -41.474 -10.978 16.092 1.00 95.69 82 CYS A N 1
ATOM 575 C CA . CYS A 1 82 ? -40.686 -12.145 15.716 1.00 95.69 82 CYS A CA 1
ATOM 576 C C . CYS A 1 82 ? -41.390 -13.408 16.214 1.00 95.69 82 CYS A C 1
ATOM 578 O O . CYS A 1 82 ? -41.831 -13.436 17.367 1.00 95.69 82 CYS A O 1
ATOM 580 N N . LYS A 1 83 ? -41.499 -14.428 15.357 1.00 95.25 83 LYS A N 1
ATOM 581 C CA . LYS A 1 83 ? -41.987 -15.759 15.733 1.00 95.25 83 LYS A CA 1
ATOM 582 C C . LYS A 1 83 ? -41.066 -16.856 15.215 1.00 95.25 83 LYS A C 1
ATOM 584 O O . LYS A 1 83 ? -40.823 -16.914 14.005 1.00 95.25 83 LYS A O 1
ATOM 589 N N . GLY A 1 84 ? -40.607 -17.721 16.116 1.00 93.50 84 GLY A N 1
ATOM 590 C CA . GLY A 1 84 ? -39.780 -18.888 15.819 1.00 93.50 84 GLY A CA 1
ATOM 591 C C . GLY A 1 84 ? -38.516 -18.549 15.032 1.00 93.50 84 GLY A C 1
ATOM 592 O O . GLY A 1 84 ? -38.155 -19.284 14.112 1.00 93.50 84 GLY A O 1
ATOM 593 N N . VAL A 1 85 ? -37.887 -17.401 15.314 1.00 94.06 85 VAL A N 1
ATOM 594 C CA . VAL A 1 85 ? -36.752 -16.930 14.512 1.00 94.06 85 VAL A CA 1
ATOM 595 C C . VAL A 1 85 ? -35.506 -17.760 14.813 1.00 94.06 85 VAL A C 1
ATOM 597 O O . VAL A 1 85 ? -35.108 -17.899 15.968 1.00 94.06 85 VAL A O 1
ATOM 600 N N . GLY A 1 86 ? -34.878 -18.298 13.769 1.00 91.69 86 GLY A N 1
ATOM 601 C CA . GLY A 1 86 ? -33.637 -19.072 13.860 1.00 91.69 86 GLY A CA 1
ATOM 602 C C . GLY A 1 86 ? -32.630 -18.671 12.785 1.00 91.69 86 GLY A C 1
ATOM 603 O O . GLY A 1 86 ? -33.020 -18.178 11.725 1.00 91.69 86 GLY A O 1
ATOM 604 N N . TYR A 1 87 ? -31.334 -18.854 13.046 1.00 90.88 87 TYR A N 1
ATOM 605 C CA . TYR A 1 87 ? -30.285 -18.463 12.099 1.00 90.88 87 TYR A CA 1
ATOM 606 C C . TYR A 1 87 ? -28.984 -19.256 12.264 1.00 90.88 87 TYR A C 1
ATOM 608 O O . TYR A 1 87 ? -28.536 -19.507 13.385 1.00 90.88 87 TYR A O 1
ATOM 616 N N . SER A 1 88 ? -28.343 -19.563 11.132 1.00 85.62 88 SER A N 1
ATOM 617 C CA . SER A 1 88 ? -27.030 -20.205 11.034 1.00 85.62 88 SER A CA 1
ATOM 618 C C . SER A 1 88 ? -26.198 -19.545 9.927 1.00 85.62 88 SER A C 1
ATOM 620 O O . SER A 1 88 ? -26.699 -19.340 8.824 1.00 85.62 88 SER A O 1
ATOM 622 N N . TYR A 1 89 ? -24.927 -19.226 10.201 1.00 75.56 89 TYR A N 1
ATOM 623 C CA . TYR A 1 89 ? -24.031 -18.602 9.212 1.00 75.56 89 TYR A CA 1
ATOM 624 C C . TYR A 1 89 ? -23.556 -19.575 8.126 1.00 75.56 89 TYR A C 1
ATOM 626 O O . TYR A 1 89 ? -23.379 -19.180 6.978 1.00 75.56 89 TYR A O 1
ATOM 634 N N . ASP A 1 90 ? -23.314 -20.833 8.491 1.00 75.94 90 ASP A N 1
ATOM 635 C CA . ASP A 1 90 ? -22.711 -21.855 7.627 1.00 75.94 90 ASP A CA 1
ATOM 636 C C . ASP A 1 90 ? -23.630 -23.067 7.395 1.00 75.94 90 ASP A C 1
ATOM 638 O O . ASP A 1 90 ? -23.235 -24.036 6.742 1.00 75.94 90 ASP A O 1
ATOM 642 N N . GLY A 1 91 ? -24.846 -23.025 7.949 1.00 70.00 91 GLY A N 1
ATOM 643 C CA . GLY A 1 91 ? -25.817 -24.116 7.919 1.00 70.00 91 GLY A CA 1
ATOM 644 C C . GLY A 1 91 ? -25.434 -25.318 8.786 1.00 70.00 91 GLY A C 1
ATOM 645 O O . GLY A 1 91 ? -26.077 -26.361 8.676 1.00 70.00 91 GLY A O 1
ATOM 646 N N . ARG A 1 92 ? -24.381 -25.221 9.611 1.00 71.00 92 ARG A N 1
ATOM 647 C CA . ARG A 1 92 ? -23.914 -26.315 10.481 1.00 71.00 92 ARG A CA 1
ATOM 648 C C . ARG A 1 92 ? -24.234 -26.069 11.946 1.00 71.00 92 ARG A C 1
ATOM 650 O O . ARG A 1 92 ? -24.546 -27.023 12.652 1.00 71.00 92 ARG A O 1
ATOM 657 N N . ARG A 1 93 ? -24.135 -24.818 12.406 1.00 72.44 93 ARG A N 1
ATOM 658 C CA . ARG A 1 93 ? -24.442 -24.434 13.791 1.00 72.44 93 ARG A CA 1
ATOM 659 C C . ARG A 1 93 ? -25.532 -23.377 13.835 1.00 72.44 93 ARG A C 1
ATOM 661 O O . ARG A 1 93 ? -25.362 -22.299 13.264 1.00 72.44 93 ARG A O 1
ATOM 668 N N . ASP A 1 94 ? -26.591 -23.660 14.580 1.00 80.38 94 ASP A N 1
ATOM 669 C CA . ASP A 1 94 ? -27.598 -22.659 14.908 1.00 80.38 94 ASP A CA 1
ATOM 670 C C . ASP A 1 94 ? -27.024 -21.690 15.944 1.00 80.38 94 ASP A C 1
ATOM 672 O O . ASP A 1 94 ? -26.581 -22.086 17.024 1.00 80.38 94 ASP A O 1
ATOM 676 N N . VAL A 1 95 ? -26.976 -20.413 15.573 1.00 85.88 95 VAL A N 1
ATOM 677 C CA . VAL A 1 95 ? -26.613 -19.308 16.470 1.00 85.88 95 VAL A CA 1
ATOM 678 C C . VAL A 1 95 ? -27.843 -18.822 17.224 1.00 85.88 95 VAL A C 1
ATOM 680 O O . VAL A 1 95 ? -27.739 -18.420 18.377 1.00 85.88 95 VAL A O 1
ATOM 683 N N . LEU A 1 96 ? -29.002 -18.867 16.567 1.00 90.50 96 LEU A N 1
ATOM 684 C CA . LEU A 1 96 ? -30.298 -18.525 17.140 1.00 90.50 96 LEU A CA 1
ATOM 685 C C . LEU A 1 96 ? -31.281 -19.659 16.882 1.00 90.50 96 LEU A C 1
ATOM 687 O O . LEU A 1 96 ? -31.302 -20.231 15.789 1.00 90.50 96 LEU A O 1
ATOM 691 N N . SER A 1 97 ? -32.114 -19.956 17.871 1.00 91.50 97 SER A N 1
ATOM 692 C CA . SER A 1 97 ? -33.126 -21.003 17.799 1.00 91.50 97 SER A CA 1
ATOM 693 C C . SER A 1 97 ? -34.414 -20.546 18.472 1.00 91.50 97 SER A C 1
ATOM 695 O O . SER A 1 97 ? -34.406 -20.224 19.656 1.00 91.50 97 SER A O 1
ATOM 697 N N . ASP A 1 98 ? -35.520 -20.597 17.729 1.00 91.62 98 ASP A N 1
ATOM 698 C CA . ASP A 1 98 ? -36.882 -20.419 18.250 1.00 91.62 98 ASP A CA 1
ATOM 699 C C . ASP A 1 98 ? -37.094 -19.105 19.032 1.00 91.62 98 ASP A C 1
ATOM 701 O O . ASP A 1 98 ? -37.602 -19.078 20.152 1.00 91.62 98 ASP A O 1
ATOM 705 N N . ILE A 1 99 ? -36.644 -17.987 18.454 1.00 94.56 99 ILE A N 1
ATOM 706 C CA . ILE A 1 99 ? -36.739 -16.666 19.081 1.00 94.56 99 ILE A CA 1
ATOM 707 C C . ILE A 1 99 ? -38.125 -16.048 18.843 1.00 94.56 99 ILE A C 1
ATOM 709 O O . ILE A 1 99 ? -38.467 -15.665 17.718 1.00 94.56 99 ILE A O 1
ATOM 713 N N . ASP A 1 100 ? -38.871 -15.868 19.935 1.00 93.62 100 ASP A N 1
ATOM 714 C CA . ASP A 1 100 ? -40.149 -15.153 19.990 1.00 93.62 100 ASP A CA 1
ATOM 715 C C . ASP A 1 100 ? -39.995 -13.805 20.714 1.00 93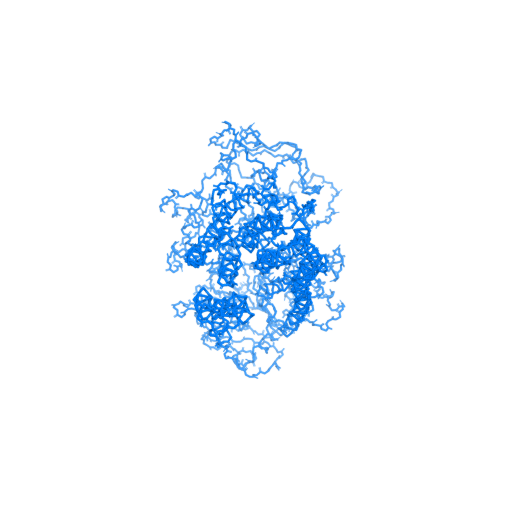.62 100 ASP A C 1
ATOM 717 O O . ASP A 1 100 ? -39.808 -13.735 21.932 1.00 93.62 100 ASP A O 1
ATOM 721 N N . LEU A 1 101 ? -40.127 -12.698 19.978 1.00 94.25 101 LEU A N 1
ATOM 722 C CA . LEU A 1 101 ? -39.997 -11.343 20.525 1.00 94.25 101 LEU A CA 1
ATOM 723 C C . LEU A 1 101 ? -41.113 -10.437 20.005 1.00 94.25 101 LEU A C 1
ATOM 725 O O . LEU A 1 101 ? -41.527 -10.518 18.853 1.00 94.25 101 LEU A O 1
ATOM 729 N N . PHE A 1 102 ? -41.593 -9.535 20.858 1.00 94.06 102 PHE A N 1
ATOM 730 C CA . PHE A 1 102 ? -42.540 -8.498 20.454 1.00 94.06 102 PHE A CA 1
ATOM 731 C C . PHE A 1 102 ? -42.070 -7.147 20.977 1.00 94.06 102 PHE A C 1
ATOM 733 O O . PHE A 1 102 ? -41.973 -6.991 22.195 1.00 94.06 102 PHE A O 1
ATOM 740 N N . ALA A 1 103 ? -41.808 -6.204 20.073 1.00 93.31 103 ALA A N 1
ATOM 741 C CA . ALA A 1 103 ? -41.485 -4.822 20.395 1.00 93.31 103 ALA A CA 1
ATOM 742 C C . ALA A 1 103 ? -42.627 -3.905 19.925 1.00 93.31 103 ALA A C 1
ATOM 744 O O . ALA A 1 103 ? -42.820 -3.745 18.716 1.00 93.31 103 ALA A O 1
ATOM 745 N N . PRO A 1 104 ? -43.436 -3.354 20.848 1.00 90.88 104 PRO A N 1
ATOM 746 C CA . PRO A 1 104 ? -44.534 -2.469 20.484 1.00 90.88 104 PRO A CA 1
ATOM 747 C C . PRO A 1 104 ? -44.025 -1.117 19.969 1.00 90.88 104 PRO A C 1
ATOM 749 O O . PRO A 1 104 ? -42.908 -0.704 20.269 1.00 90.88 104 PRO A O 1
ATOM 752 N N . SER A 1 105 ? -44.871 -0.421 19.206 1.00 90.50 105 SER A N 1
ATOM 753 C CA . SER A 1 105 ? -44.592 0.940 18.734 1.00 90.50 105 SER A CA 1
ATOM 754 C C . SER A 1 105 ? -44.402 1.910 19.900 1.00 90.50 105 SER A C 1
ATOM 756 O O . SER A 1 105 ? -45.201 1.855 20.837 1.00 90.50 105 SER A O 1
ATOM 758 N N . ALA A 1 106 ? -43.440 2.833 19.791 1.00 89.69 106 ALA A N 1
ATOM 759 C CA . ALA A 1 106 ? -43.147 3.846 20.818 1.00 89.69 106 ALA A CA 1
ATOM 760 C C . ALA A 1 106 ? -42.862 3.225 22.200 1.00 89.69 106 ALA A C 1
ATOM 762 O O . ALA A 1 106 ? -43.502 3.549 23.202 1.00 89.69 106 ALA A O 1
ATOM 763 N N . ALA A 1 107 ? -41.941 2.262 22.227 1.00 91.69 107 ALA A N 1
ATOM 764 C CA . ALA A 1 107 ? -41.531 1.577 23.441 1.00 91.69 107 ALA A CA 1
ATOM 765 C C . ALA A 1 107 ? -40.042 1.233 23.418 1.00 91.69 107 ALA A C 1
ATOM 767 O O . ALA A 1 107 ? -39.467 0.948 22.365 1.00 91.69 107 ALA A O 1
ATOM 768 N N . LEU A 1 108 ? -39.455 1.199 24.615 1.00 93.56 108 LEU A N 1
ATOM 769 C CA . LEU A 1 108 ? -38.104 0.711 24.861 1.00 93.56 108 LEU A CA 1
ATOM 770 C C . LEU A 1 108 ? -38.149 -0.784 25.196 1.00 93.56 108 LEU A C 1
ATOM 772 O O . LEU A 1 108 ? -38.800 -1.179 26.169 1.00 93.56 108 LEU A O 1
ATOM 776 N N . VAL A 1 109 ? -37.454 -1.606 24.413 1.00 94.69 109 VAL A N 1
ATOM 777 C CA . VAL A 1 109 ? -37.284 -3.047 24.638 1.00 94.69 109 VAL A CA 1
ATOM 778 C C . VAL A 1 109 ? -35.807 -3.356 24.836 1.00 94.69 109 VAL A C 1
ATOM 780 O O . VAL A 1 109 ? -34.974 -3.000 24.006 1.00 94.69 109 VAL A O 1
ATOM 783 N N . GLY A 1 110 ? -35.486 -4.024 25.938 1.00 93.38 110 GLY A N 1
ATOM 784 C CA . GLY A 1 110 ? -34.128 -4.426 26.274 1.00 93.38 110 GLY A CA 1
ATOM 785 C C . GLY A 1 110 ? -33.816 -5.851 25.831 1.00 93.38 110 GLY A C 1
ATOM 786 O O . GLY A 1 110 ? -34.667 -6.735 25.907 1.00 93.38 110 GLY A O 1
ATOM 787 N N . ILE A 1 111 ? -32.578 -6.091 25.422 1.00 93.50 111 ILE A N 1
ATOM 788 C CA . ILE A 1 111 ? -32.017 -7.420 25.200 1.00 93.50 111 ILE A CA 1
ATOM 789 C C . ILE A 1 111 ? -30.768 -7.545 26.074 1.00 93.50 111 ILE A C 1
ATOM 791 O O . ILE A 1 111 ? -29.808 -6.791 25.918 1.00 93.50 111 ILE A O 1
ATOM 795 N N . ALA A 1 112 ? -30.796 -8.506 26.993 1.00 90.56 112 ALA A N 1
ATOM 796 C CA . ALA A 1 112 ? -29.712 -8.813 27.921 1.00 90.56 112 ALA A CA 1
ATOM 797 C C . ALA A 1 112 ? -29.206 -10.242 27.692 1.00 90.56 112 ALA A C 1
ATOM 799 O O . ALA A 1 112 ? -29.880 -11.052 27.063 1.00 90.56 112 ALA A O 1
ATOM 800 N N . GLY A 1 113 ? -28.028 -10.572 28.209 1.00 85.88 113 GLY A N 1
ATOM 801 C CA . GLY A 1 113 ? -27.475 -11.926 28.155 1.00 85.88 113 GLY A CA 1
ATOM 802 C C . GLY A 1 113 ? -25.960 -11.920 28.017 1.00 85.88 113 GLY A C 1
ATOM 803 O O . GLY A 1 113 ? -25.375 -10.895 27.667 1.00 85.88 113 GLY A O 1
ATOM 804 N N . GLU A 1 114 ? -25.327 -13.065 28.242 1.00 78.12 114 GLU A N 1
ATOM 805 C CA . GLU A 1 114 ? -23.865 -13.203 28.196 1.00 78.12 114 GLU A CA 1
ATOM 806 C C . GLU A 1 114 ? -23.277 -13.009 26.785 1.00 78.12 114 GLU A C 1
ATOM 808 O O . GLU A 1 114 ? -23.960 -13.154 25.761 1.00 78.12 114 GLU A O 1
ATOM 813 N N . SER A 1 115 ? -21.984 -12.685 26.700 1.00 73.75 115 SER A N 1
ATOM 814 C CA . SER A 1 115 ? -21.242 -12.631 25.437 1.00 73.75 115 SER A CA 1
ATOM 815 C C . SER A 1 115 ? -21.380 -13.937 24.654 1.00 73.75 115 SER A C 1
ATOM 817 O O . SER A 1 115 ? -21.190 -15.038 25.181 1.00 73.75 115 SER A O 1
ATOM 819 N N . GLY A 1 116 ? -21.684 -13.818 23.361 1.00 70.19 116 GLY A N 1
ATOM 820 C CA . GLY A 1 116 ? -21.863 -14.971 22.479 1.00 70.19 116 GLY A CA 1
ATOM 821 C C . GLY A 1 116 ? -23.241 -15.640 22.548 1.00 70.19 116 GLY A C 1
ATOM 822 O O . GLY A 1 116 ? -23.434 -16.653 21.884 1.00 70.19 116 GLY A O 1
ATOM 823 N N . SER A 1 117 ? -24.221 -15.077 23.268 1.00 81.88 117 SER A N 1
ATOM 824 C CA . SER A 1 117 ? -25.598 -15.606 23.303 1.00 81.88 117 SER A CA 1
ATOM 825 C C . SER A 1 117 ? -26.441 -15.323 22.045 1.00 81.88 117 SER A C 1
ATOM 827 O O . SER A 1 117 ? -27.593 -15.742 21.979 1.00 81.88 117 SER A O 1
ATOM 829 N N . GLY A 1 118 ? -25.887 -14.625 21.041 1.00 82.50 118 GLY A N 1
ATOM 830 C CA . GLY A 1 118 ? -26.541 -14.358 19.748 1.00 82.50 118 GLY A CA 1
ATOM 831 C C . GLY A 1 118 ? -27.198 -12.975 19.595 1.00 82.50 118 GLY A C 1
ATOM 832 O O . GLY A 1 118 ? -27.813 -12.713 18.563 1.00 82.50 118 GLY A O 1
ATOM 833 N N . LYS A 1 119 ? -27.046 -12.066 20.570 1.00 88.31 119 LYS A N 1
ATOM 834 C CA . LYS A 1 119 ? -27.681 -10.727 20.588 1.00 88.31 119 LYS A CA 1
ATOM 835 C C . LYS A 1 119 ? -27.390 -9.889 19.330 1.00 88.31 119 LYS A C 1
ATOM 837 O O . LYS A 1 119 ? -28.322 -9.485 18.640 1.00 88.31 119 LYS A O 1
ATOM 842 N N . SER A 1 120 ? -26.116 -9.706 18.975 1.00 83.88 120 SER A N 1
ATOM 843 C CA . SER A 1 120 ? -25.714 -8.943 17.779 1.00 83.88 120 SER A CA 1
ATOM 844 C C . SER A 1 120 ? -26.114 -9.632 16.471 1.00 83.88 120 SER A C 1
ATOM 846 O O . SER A 1 120 ? -26.443 -8.975 15.485 1.00 83.88 120 SER A O 1
ATOM 848 N N . THR A 1 121 ? -26.156 -10.971 16.447 1.00 87.94 121 THR A N 1
ATOM 84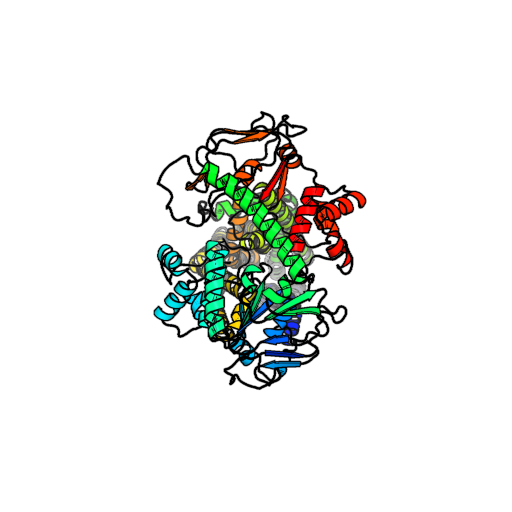9 C CA . THR A 1 121 ? -26.703 -11.715 15.301 1.00 87.94 121 THR A CA 1
ATOM 850 C C . THR A 1 121 ? -28.184 -11.396 15.121 1.00 87.94 121 THR A C 1
ATOM 852 O O . THR A 1 121 ? -28.615 -11.117 14.005 1.00 87.94 121 THR A O 1
ATOM 855 N N . PHE A 1 122 ? -28.953 -11.357 16.211 1.00 91.38 122 PHE A N 1
ATOM 856 C CA . PHE A 1 122 ? -30.364 -10.986 16.175 1.00 91.38 122 PHE A CA 1
ATOM 857 C C . PHE A 1 122 ? -30.568 -9.520 15.752 1.00 91.38 122 PHE A C 1
ATOM 859 O O . PHE A 1 122 ? -31.431 -9.249 14.918 1.00 91.38 122 PHE A O 1
ATOM 866 N N . ALA A 1 123 ? -29.722 -8.597 16.225 1.00 89.88 123 ALA A N 1
ATOM 867 C CA . ALA A 1 123 ? -29.695 -7.204 15.765 1.00 89.88 123 ALA A CA 1
ATOM 868 C C . ALA A 1 123 ? -29.508 -7.106 14.243 1.00 89.88 123 ALA A C 1
ATOM 870 O O . ALA A 1 123 ? -30.271 -6.428 13.559 1.00 89.88 123 ALA A O 1
ATOM 871 N N . GLY A 1 124 ? -28.531 -7.842 13.702 1.00 88.00 124 GLY A N 1
ATOM 872 C CA . GLY A 1 124 ? -28.257 -7.873 12.267 1.00 88.00 124 GLY A CA 1
ATOM 873 C C . GLY A 1 124 ? -29.399 -8.470 11.438 1.00 88.00 124 GLY A C 1
ATOM 874 O O . GLY A 1 124 ? -29.642 -8.015 10.321 1.00 88.00 124 GLY A O 1
ATOM 875 N N . ILE A 1 125 ? -30.144 -9.443 11.979 1.00 90.44 125 ILE A N 1
ATOM 876 C CA . ILE A 1 125 ? -31.356 -9.966 11.329 1.00 90.44 125 ILE A CA 1
ATOM 877 C C . ILE A 1 125 ? -32.437 -8.881 11.284 1.00 90.44 125 ILE A C 1
ATOM 879 O O . ILE A 1 125 ? -32.973 -8.617 10.212 1.00 90.44 125 ILE A O 1
ATOM 883 N N . LEU A 1 126 ? -32.714 -8.213 12.410 1.00 91.00 126 LEU A N 1
ATOM 884 C CA . LEU A 1 126 ? -33.698 -7.124 12.480 1.00 91.00 126 LEU A CA 1
ATOM 885 C C . LEU A 1 126 ? -33.330 -5.919 11.598 1.00 91.00 126 LEU A C 1
ATOM 887 O O . LEU A 1 126 ? -34.213 -5.196 11.146 1.00 91.00 126 LEU A O 1
ATOM 891 N N . ALA A 1 127 ? -32.040 -5.728 11.323 1.00 88.19 127 ALA A N 1
ATOM 892 C CA . ALA A 1 127 ? -31.517 -4.724 10.399 1.00 88.19 127 ALA A CA 1
ATOM 893 C C . ALA A 1 127 ? -31.566 -5.145 8.917 1.00 88.19 127 ALA A C 1
ATOM 895 O O . ALA A 1 127 ? -31.285 -4.343 8.029 1.00 88.19 127 ALA A O 1
ATOM 896 N N . GLY A 1 128 ? -31.881 -6.412 8.632 1.00 87.00 128 GLY A N 1
ATOM 897 C CA . GLY A 1 128 ? -31.945 -6.964 7.278 1.00 87.00 128 GLY A CA 1
ATOM 898 C C . GLY A 1 128 ? -30.587 -7.351 6.692 1.00 87.00 128 GLY A C 1
ATOM 899 O O . GLY A 1 128 ? -30.502 -7.652 5.503 1.00 87.00 128 GLY A O 1
ATOM 900 N N . ALA A 1 129 ? -29.525 -7.372 7.503 1.00 83.62 129 ALA A N 1
ATOM 901 C CA . ALA A 1 129 ? -28.187 -7.780 7.071 1.00 83.62 129 ALA A CA 1
ATOM 902 C C . ALA A 1 129 ? -28.085 -9.295 6.822 1.00 83.62 129 ALA A C 1
ATOM 904 O O . ALA A 1 129 ? -27.252 -9.743 6.035 1.00 83.62 129 ALA A O 1
ATOM 905 N N . TYR A 1 130 ? -28.942 -10.082 7.478 1.00 86.38 130 TYR A N 1
ATOM 906 C CA . TYR A 1 130 ? -28.936 -11.543 7.426 1.00 86.38 130 TYR A CA 1
ATOM 907 C C . TYR A 1 130 ? -30.293 -12.087 6.945 1.00 86.38 130 TYR A C 1
ATOM 909 O O . TYR A 1 130 ? -31.102 -12.523 7.761 1.00 86.38 130 TYR A O 1
ATOM 917 N N . PRO A 1 131 ? -30.574 -12.084 5.628 1.00 79.00 131 PRO A N 1
ATOM 918 C CA . PRO A 1 131 ? -31.885 -12.469 5.092 1.00 79.00 131 PRO A CA 1
ATOM 919 C C . PRO A 1 131 ? -32.185 -13.979 5.174 1.00 79.00 131 PRO A C 1
ATOM 921 O O . PRO A 1 131 ? -33.323 -14.389 4.970 1.00 79.00 131 PRO A O 1
ATOM 924 N N . GLY A 1 132 ? -31.187 -14.818 5.476 1.00 83.88 132 GLY A N 1
ATOM 925 C CA . GLY A 1 132 ? -31.300 -16.283 5.535 1.00 83.88 132 GLY A CA 1
ATOM 926 C C . GLY A 1 132 ? -31.898 -16.854 6.827 1.00 83.88 132 GLY A C 1
ATOM 927 O O . GLY A 1 132 ? -31.587 -17.989 7.178 1.00 83.88 132 GLY A O 1
ATOM 928 N N . TYR A 1 133 ? -32.694 -16.082 7.569 1.00 89.44 133 TYR A N 1
ATOM 929 C CA . TYR A 1 133 ? -33.313 -16.545 8.813 1.00 89.44 133 TYR A CA 1
ATOM 930 C C . TYR A 1 133 ? -34.521 -17.465 8.560 1.00 89.44 133 TYR A C 1
ATOM 932 O O . TYR A 1 133 ? -35.229 -17.358 7.557 1.00 89.44 133 TYR A O 1
ATOM 940 N N . VAL A 1 134 ? -34.769 -18.372 9.504 1.00 90.81 134 VAL A N 1
ATOM 941 C CA . VAL A 1 134 ? -35.973 -19.213 9.585 1.00 90.81 134 VAL A CA 1
ATOM 942 C C . VAL A 1 134 ? -36.991 -18.526 10.497 1.00 90.81 134 VAL A C 1
ATOM 944 O O . VAL A 1 134 ? -36.603 -17.742 11.357 1.00 90.81 134 VAL A O 1
ATOM 947 N N . GLY A 1 135 ? -38.285 -18.797 10.311 1.00 91.81 135 GLY A N 1
ATOM 948 C CA . GLY A 1 135 ? -39.372 -18.169 11.069 1.00 91.81 135 GLY A CA 1
ATOM 949 C C . GLY A 1 135 ? -39.987 -16.969 10.345 1.00 91.81 135 GLY A C 1
ATOM 950 O O . GLY A 1 135 ? -39.909 -16.857 9.116 1.00 91.81 135 GLY A O 1
ATOM 951 N N . THR A 1 136 ? -40.638 -16.085 11.102 1.00 93.69 136 THR A N 1
ATOM 952 C CA . THR A 1 136 ? -41.296 -14.878 10.570 1.00 93.69 136 THR A CA 1
ATOM 953 C C . THR A 1 136 ? -40.949 -13.650 11.401 1.00 93.69 136 THR A C 1
ATOM 955 O O . THR A 1 136 ? -41.034 -13.694 12.630 1.00 93.69 136 THR A O 1
ATOM 958 N N . ILE A 1 137 ? -40.615 -12.551 10.725 1.00 94.06 137 ILE A N 1
ATOM 959 C CA . ILE A 1 137 ? -40.386 -11.234 11.327 1.00 94.06 137 ILE A CA 1
ATOM 960 C C . ILE A 1 137 ? -41.337 -10.270 10.637 1.00 94.06 137 ILE A C 1
ATOM 962 O O . ILE A 1 137 ? -41.224 -10.059 9.435 1.00 94.06 137 ILE A O 1
ATOM 966 N N . GLU A 1 138 ? -42.283 -9.716 11.383 1.00 93.00 138 GLU A N 1
ATOM 967 C CA . GLU A 1 138 ? -43.279 -8.776 10.881 1.00 93.00 138 GLU A CA 1
ATOM 968 C C . GLU A 1 138 ? -42.993 -7.366 11.412 1.00 93.00 138 GLU A C 1
ATOM 970 O O . GLU A 1 138 ? -42.836 -7.180 12.621 1.00 93.00 138 GLU A O 1
ATOM 975 N N . ILE A 1 139 ? -42.994 -6.371 10.522 1.00 92.00 139 ILE A N 1
ATOM 976 C CA . ILE A 1 139 ? -42.978 -4.942 10.861 1.00 92.00 139 ILE A CA 1
ATOM 977 C C . ILE A 1 139 ? -44.361 -4.375 10.531 1.00 92.00 139 ILE A C 1
ATOM 979 O O . ILE A 1 139 ? -44.804 -4.438 9.386 1.00 92.00 139 ILE A O 1
ATOM 983 N N . ASP A 1 140 ? -45.080 -3.893 11.548 1.00 89.06 140 ASP A N 1
ATOM 984 C CA . ASP A 1 140 ? -46.498 -3.495 11.478 1.00 89.06 140 ASP A CA 1
ATOM 985 C C . ASP A 1 140 ? -47.394 -4.524 10.741 1.00 89.06 140 ASP A C 1
ATOM 987 O O . ASP A 1 140 ? -48.331 -4.172 10.023 1.00 89.06 140 ASP A O 1
ATOM 991 N N . GLY A 1 141 ? -47.109 -5.820 10.929 1.00 87.69 141 GLY A N 1
ATOM 992 C CA . GLY A 1 141 ? -47.884 -6.936 10.368 1.00 87.69 141 GLY A CA 1
ATOM 993 C C . GLY A 1 141 ? -47.518 -7.342 8.936 1.00 87.69 141 GLY A C 1
ATOM 994 O O . GLY A 1 141 ? -48.225 -8.153 8.342 1.00 87.69 141 GLY A O 1
ATOM 995 N N . VAL A 1 142 ? -46.443 -6.793 8.367 1.00 90.50 142 VAL A N 1
ATOM 996 C CA . VAL A 1 142 ? -45.911 -7.183 7.052 1.00 90.50 142 VAL A CA 1
ATOM 997 C C . VAL A 1 142 ? -44.591 -7.918 7.241 1.00 90.50 142 VAL A C 1
ATOM 999 O O . VAL A 1 142 ? -43.737 -7.428 7.978 1.00 90.50 142 VAL A O 1
ATOM 1002 N N . ASP A 1 143 ? -44.406 -9.061 6.576 1.00 91.00 143 ASP A N 1
ATOM 1003 C CA . ASP A 1 143 ? -43.152 -9.814 6.662 1.00 91.00 143 ASP A CA 1
ATOM 1004 C C . ASP A 1 143 ? -41.987 -8.969 6.133 1.00 91.00 143 ASP A C 1
ATOM 1006 O O . ASP A 1 143 ? -42.070 -8.334 5.080 1.00 91.00 143 ASP A O 1
ATOM 1010 N N . MET A 1 144 ? -40.883 -8.969 6.871 1.00 89.75 144 MET A N 1
ATOM 1011 C CA . MET A 1 144 ? -39.676 -8.228 6.543 1.00 89.75 144 MET A CA 1
ATOM 1012 C C . MET A 1 144 ? -39.133 -8.575 5.144 1.00 89.75 144 MET A C 1
ATOM 1014 O O . MET A 1 144 ? -38.597 -7.701 4.465 1.00 89.75 144 MET A O 1
ATOM 1018 N N . ARG A 1 145 ? -39.322 -9.819 4.679 1.00 89.06 145 ARG A N 1
ATOM 1019 C CA . ARG A 1 145 ? -38.896 -10.287 3.345 1.00 89.06 145 ARG A CA 1
ATOM 1020 C C . ARG A 1 145 ? -39.685 -9.668 2.196 1.00 89.06 145 ARG A C 1
ATOM 1022 O O . ARG A 1 145 ? -39.191 -9.659 1.071 1.00 89.06 145 ARG A O 1
ATOM 1029 N N . ASP A 1 146 ? -40.879 -9.139 2.457 1.00 89.81 146 ASP A N 1
ATOM 1030 C CA . ASP A 1 146 ? -41.692 -8.488 1.428 1.00 89.81 146 ASP A CA 1
ATOM 1031 C C . ASP A 1 146 ? -41.177 -7.080 1.091 1.00 89.81 146 ASP A C 1
ATOM 1033 O O . ASP A 1 146 ? -41.488 -6.547 0.019 1.00 89.81 146 ASP A O 1
ATOM 1037 N N . PHE A 1 147 ? -40.382 -6.472 1.977 1.00 89.44 147 PHE A N 1
ATOM 1038 C CA . PHE A 1 147 ? -39.785 -5.156 1.767 1.00 89.44 147 PHE A CA 1
ATOM 1039 C C . PHE A 1 147 ? -38.569 -5.206 0.848 1.00 89.44 147 PHE A C 1
ATOM 1041 O O . PHE A 1 147 ? -37.792 -6.163 0.843 1.00 89.44 147 PHE A O 1
ATOM 1048 N N . SER A 1 148 ? -38.373 -4.121 0.099 1.00 88.81 148 SER A N 1
ATOM 1049 C CA . SER A 1 148 ? -37.092 -3.877 -0.556 1.00 88.81 148 SER A CA 1
ATOM 1050 C C . SER A 1 148 ? -36.011 -3.577 0.484 1.00 88.81 148 SER A C 1
ATOM 1052 O O . SER A 1 148 ? -36.294 -3.062 1.569 1.00 88.81 148 SER A O 1
ATOM 1054 N N . ALA A 1 149 ? -34.748 -3.850 0.148 1.00 85.06 149 ALA A N 1
ATOM 1055 C CA . ALA A 1 149 ? -33.627 -3.559 1.042 1.00 85.06 149 ALA A CA 1
ATOM 1056 C C . ALA A 1 149 ? -33.567 -2.068 1.437 1.00 85.06 149 ALA A C 1
ATOM 1058 O O . ALA A 1 149 ? -33.281 -1.748 2.588 1.00 85.06 149 ALA A O 1
ATOM 1059 N N . ASP A 1 150 ? -33.887 -1.160 0.506 1.00 84.94 150 ASP A N 1
ATOM 1060 C CA . ASP A 1 150 ? -33.978 0.285 0.768 1.00 84.94 150 ASP A CA 1
ATOM 1061 C C . ASP A 1 150 ? -35.096 0.622 1.765 1.00 84.94 150 ASP A C 1
ATOM 1063 O O . ASP A 1 150 ? -34.910 1.425 2.677 1.00 84.94 150 ASP A O 1
ATOM 1067 N N . ALA A 1 151 ? -36.253 -0.040 1.646 1.00 88.12 151 ALA A N 1
ATOM 1068 C CA . ALA A 1 151 ? -37.363 0.167 2.567 1.00 88.12 151 ALA A CA 1
ATOM 1069 C C . ALA A 1 151 ? -37.015 -0.285 3.991 1.00 88.12 151 ALA A C 1
ATOM 1071 O O . ALA A 1 151 ? -37.300 0.449 4.934 1.00 88.12 151 ALA A O 1
ATOM 1072 N N . VAL A 1 152 ? -36.353 -1.438 4.152 1.00 88.62 152 VAL A N 1
ATOM 1073 C CA . VAL A 1 152 ? -35.877 -1.908 5.466 1.00 88.62 152 VAL A CA 1
ATOM 1074 C C . VAL A 1 152 ? -34.904 -0.907 6.089 1.00 88.62 152 VAL A C 1
ATOM 1076 O O . VAL A 1 152 ? -35.069 -0.551 7.252 1.00 88.62 152 VAL A O 1
ATOM 1079 N N . ARG A 1 153 ? -33.942 -0.396 5.312 1.00 87.44 153 ARG A N 1
ATOM 1080 C CA . ARG A 1 153 ? -32.949 0.586 5.781 1.00 87.44 153 ARG A CA 1
ATOM 1081 C C . ARG A 1 153 ? -33.587 1.891 6.244 1.00 87.44 153 ARG A C 1
ATOM 1083 O O . ARG A 1 153 ? -33.199 2.413 7.276 1.00 87.44 153 ARG A O 1
ATOM 1090 N N . ARG A 1 154 ? -34.620 2.379 5.547 1.00 88.12 154 ARG A N 1
ATOM 1091 C CA . ARG A 1 154 ? -35.404 3.553 5.983 1.00 88.12 154 ARG A CA 1
ATOM 1092 C C . ARG A 1 154 ? -36.218 3.280 7.252 1.00 88.12 154 ARG A C 1
ATOM 1094 O O . ARG A 1 154 ? -36.394 4.177 8.075 1.00 88.12 154 ARG A O 1
ATOM 1101 N N . LEU A 1 155 ? -36.731 2.058 7.408 1.00 90.62 155 LEU A N 1
ATOM 1102 C CA . LEU A 1 155 ? -37.531 1.656 8.567 1.00 90.62 155 LEU A CA 1
ATOM 1103 C C . LEU A 1 155 ? -36.683 1.437 9.827 1.00 90.62 155 LEU A C 1
ATOM 1105 O O . LEU A 1 155 ? -37.163 1.739 10.917 1.00 90.62 155 LEU A O 1
ATOM 1109 N N . VAL A 1 156 ? -35.457 0.928 9.687 1.00 92.12 156 VAL A N 1
ATOM 1110 C CA . VAL A 1 156 ? -34.608 0.482 10.800 1.00 92.12 156 VAL A CA 1
ATOM 1111 C C . VAL A 1 156 ? -33.255 1.190 10.769 1.00 92.12 156 VAL A C 1
ATOM 1113 O O . VAL A 1 156 ? -32.450 0.971 9.870 1.00 92.12 156 VAL A O 1
ATOM 1116 N N . THR A 1 157 ? -32.972 1.985 11.802 1.00 93.38 157 THR A N 1
ATOM 1117 C CA . THR A 1 157 ? -31.645 2.572 12.043 1.00 93.38 157 THR A CA 1
ATOM 1118 C C . THR A 1 157 ? -30.892 1.752 13.080 1.00 93.38 157 THR A C 1
ATOM 1120 O O . THR A 1 157 ? -31.408 1.511 14.169 1.00 93.38 157 THR A O 1
ATOM 1123 N N . VAL A 1 158 ? -29.656 1.362 12.774 1.00 91.19 158 VAL A N 1
ATOM 1124 C CA . VAL A 1 158 ? -28.784 0.629 13.699 1.00 91.19 158 VAL A CA 1
ATOM 1125 C C . VAL A 1 158 ? -27.643 1.525 14.165 1.00 91.19 158 VAL A C 1
ATOM 1127 O O . VAL A 1 158 ? -27.085 2.300 13.388 1.00 91.19 158 VAL A O 1
ATOM 1130 N N . VAL A 1 159 ? -27.291 1.421 15.441 1.00 90.44 159 VAL A N 1
ATOM 1131 C CA . VAL A 1 159 ? -26.082 2.014 16.014 1.00 90.44 159 VAL A CA 1
ATOM 1132 C C . VAL A 1 159 ? -25.307 0.902 16.701 1.00 90.44 159 VAL A C 1
ATOM 1134 O O . VAL A 1 159 ? -25.698 0.441 17.771 1.00 90.44 159 VAL A O 1
ATOM 1137 N N . GLU A 1 160 ? -24.231 0.455 16.058 1.00 84.31 160 GLU A N 1
ATOM 1138 C CA . GLU A 1 160 ? -23.325 -0.565 16.592 1.00 84.31 160 GLU A CA 1
ATOM 1139 C C . GLU A 1 160 ? -22.348 0.049 17.620 1.00 84.31 160 GLU A C 1
ATOM 1141 O O . GLU A 1 160 ? -22.132 1.270 17.651 1.00 84.31 160 GLU A O 1
ATOM 1146 N N . SER A 1 161 ? -21.706 -0.795 18.434 1.00 73.06 161 SER A N 1
ATOM 1147 C CA . SER A 1 161 ? -20.686 -0.396 19.421 1.00 73.06 161 SER A CA 1
ATOM 1148 C C . SER A 1 161 ? -19.449 0.251 18.798 1.00 73.06 161 SER A C 1
ATOM 1150 O O . SER A 1 161 ? -18.734 1.002 19.460 1.00 73.06 161 SER A O 1
ATOM 1152 N N . SER A 1 162 ? -19.201 -0.017 17.514 1.00 73.62 162 SER A N 1
ATOM 1153 C CA . SER A 1 162 ? -18.131 0.590 16.728 1.00 73.62 162 SER A CA 1
ATOM 1154 C C . SER A 1 162 ? -18.659 1.034 15.366 1.00 73.62 162 SER A C 1
ATOM 1156 O O . SER A 1 162 ? -18.447 0.380 14.351 1.00 73.62 162 SER A O 1
ATOM 1158 N N . SER A 1 163 ? -19.377 2.157 15.347 1.00 80.44 163 SER A N 1
ATOM 1159 C CA . SER A 1 163 ? -19.859 2.752 14.096 1.00 80.44 163 SER A CA 1
ATOM 1160 C C . SER A 1 163 ? -18.722 3.443 13.334 1.00 80.44 163 SER A C 1
ATOM 1162 O O . SER A 1 163 ? -17.967 4.232 13.913 1.00 80.44 163 SER A O 1
ATOM 1164 N N . TYR A 1 164 ? -18.626 3.211 12.024 1.00 86.94 164 TYR A N 1
ATOM 1165 C CA . TYR A 1 164 ? -17.620 3.846 11.177 1.00 86.94 164 TYR A CA 1
ATOM 1166 C C . TYR A 1 164 ? -17.923 5.337 10.978 1.00 86.94 164 TYR A C 1
ATOM 1168 O O . TYR A 1 164 ? -19.037 5.739 10.616 1.00 86.94 164 TYR A O 1
ATOM 1176 N N . ILE A 1 165 ? -16.913 6.177 11.192 1.00 89.75 165 ILE A N 1
ATOM 1177 C CA . ILE A 1 165 ? -16.958 7.615 10.919 1.00 89.75 165 ILE A CA 1
ATOM 1178 C C . ILE A 1 165 ? -16.022 7.881 9.743 1.00 89.75 165 ILE A C 1
ATOM 1180 O O . ILE A 1 165 ? -14.856 7.488 9.772 1.00 89.75 165 ILE A O 1
ATOM 1184 N N . PHE A 1 166 ? -16.550 8.529 8.710 1.00 89.31 166 PHE A N 1
ATOM 1185 C CA . PHE A 1 166 ? -15.806 8.836 7.498 1.00 89.31 166 PHE A CA 1
ATOM 1186 C C . PHE A 1 166 ? -14.879 10.027 7.728 1.00 89.31 166 PHE A C 1
ATOM 1188 O O . PHE A 1 166 ? -15.174 10.924 8.519 1.00 89.31 166 PHE A O 1
ATOM 1195 N N . SER A 1 167 ? -13.771 10.052 7.002 1.00 88.06 167 SER A N 1
ATOM 1196 C CA . SER A 1 167 ? -12.956 11.247 6.849 1.00 88.06 167 SER A CA 1
ATOM 1197 C C . SER A 1 167 ? -13.706 12.327 6.063 1.00 88.06 167 SER A C 1
ATOM 1199 O O . SER A 1 167 ? -14.559 12.029 5.224 1.00 88.06 167 SER A O 1
ATOM 1201 N N . GLY A 1 168 ? -13.411 13.591 6.362 1.00 88.50 168 GLY A N 1
ATOM 1202 C CA . GLY A 1 168 ? -14.140 14.752 5.844 1.00 88.50 168 GLY A CA 1
ATOM 1203 C C . GLY A 1 168 ? -14.572 15.671 6.978 1.00 88.50 168 GLY A C 1
ATOM 1204 O O . GLY A 1 168 ? -13.925 15.699 8.021 1.00 88.50 168 GLY A O 1
ATOM 1205 N N . THR A 1 169 ? -15.656 16.422 6.815 1.00 93.69 169 THR A N 1
ATOM 1206 C CA . THR A 1 169 ? -16.145 17.298 7.890 1.00 93.69 169 THR A CA 1
ATOM 1207 C C . THR A 1 169 ? -17.091 16.570 8.852 1.00 93.69 169 THR A C 1
ATOM 1209 O O . THR A 1 169 ? -17.667 15.519 8.538 1.00 93.69 169 THR A O 1
ATOM 1212 N N . VAL A 1 170 ? -17.295 17.144 10.043 1.00 94.38 170 VAL A N 1
ATOM 1213 C CA . VAL A 1 170 ? -18.388 16.727 10.940 1.00 94.38 170 VAL A CA 1
ATOM 1214 C C . VAL A 1 170 ? -19.735 16.845 10.216 1.00 94.38 170 VAL A C 1
ATOM 1216 O O . VAL A 1 170 ? -20.573 15.948 10.331 1.00 94.38 170 VAL A O 1
ATOM 1219 N N . ALA A 1 171 ? -19.923 17.902 9.421 1.00 94.69 171 ALA A N 1
ATOM 1220 C CA . ALA A 1 171 ? -21.127 18.110 8.626 1.00 94.69 171 ALA A CA 1
ATOM 1221 C C . ALA A 1 171 ? -21.364 16.991 7.601 1.00 94.69 171 ALA A C 1
ATOM 1223 O O . ALA A 1 171 ? -22.476 16.475 7.528 1.00 94.69 171 ALA A O 1
ATOM 1224 N N . ASP A 1 172 ? -20.338 16.584 6.848 1.00 91.38 172 ASP A N 1
ATOM 1225 C CA . ASP A 1 172 ? -20.442 15.527 5.829 1.00 91.38 172 ASP A CA 1
ATOM 1226 C C . ASP A 1 172 ? -20.856 14.193 6.453 1.00 91.38 172 ASP A C 1
ATOM 1228 O O . ASP A 1 172 ? -21.703 13.473 5.922 1.00 91.38 172 ASP A O 1
ATOM 1232 N N . ASN A 1 173 ? -20.303 13.887 7.629 1.00 92.81 173 ASN A N 1
ATOM 1233 C CA . ASN A 1 173 ? -20.674 12.692 8.376 1.00 92.81 173 ASN A CA 1
ATOM 1234 C C . ASN A 1 173 ? -22.147 12.704 8.787 1.00 92.81 173 ASN A C 1
ATOM 1236 O O . ASN A 1 173 ? -22.814 11.680 8.662 1.00 92.81 173 ASN A O 1
ATOM 1240 N N . LEU A 1 174 ? -22.663 13.834 9.271 1.00 94.38 174 LEU A N 1
ATOM 1241 C CA . LEU A 1 174 ? -24.066 13.953 9.668 1.00 94.38 174 LEU A CA 1
ATOM 1242 C C . LEU A 1 174 ? -25.010 13.951 8.454 1.00 94.38 174 LEU A C 1
ATOM 1244 O O . LEU A 1 174 ? -26.037 13.272 8.471 1.00 94.38 174 LEU A O 1
ATOM 1248 N N . ARG A 1 175 ? -24.635 14.651 7.375 1.00 92.62 175 ARG A N 1
ATOM 1249 C CA . ARG A 1 175 ? -25.408 14.727 6.126 1.00 92.62 175 ARG A CA 1
ATOM 1250 C C . ARG A 1 175 ? -25.482 13.409 5.373 1.00 92.62 175 ARG A C 1
ATOM 1252 O O . ARG A 1 175 ? -26.383 13.242 4.563 1.00 92.62 175 ARG A O 1
ATOM 1259 N N . LEU A 1 176 ? -24.623 12.441 5.692 1.00 89.81 176 LEU A N 1
ATOM 1260 C CA . LEU A 1 176 ? -24.794 11.074 5.207 1.00 89.81 176 LEU A CA 1
ATOM 1261 C C . LEU A 1 176 ? -26.190 10.523 5.542 1.00 89.81 176 LEU A C 1
ATOM 1263 O O . LEU A 1 176 ? -26.783 9.858 4.705 1.00 89.81 176 LEU A O 1
ATOM 1267 N N . ALA A 1 177 ? -26.708 10.808 6.742 1.00 90.88 177 ALA A N 1
ATOM 1268 C CA . ALA A 1 177 ? -28.027 10.355 7.186 1.00 90.88 177 ALA A CA 1
ATOM 1269 C C . ALA A 1 177 ? -29.176 11.269 6.742 1.00 90.88 177 ALA A C 1
ATOM 1271 O O . ALA A 1 177 ? -30.294 10.797 6.550 1.00 90.88 177 ALA A O 1
ATOM 1272 N N . ALA A 1 178 ? -28.904 12.566 6.592 1.00 90.06 178 ALA A N 1
ATOM 1273 C CA . ALA A 1 178 ? -29.877 13.566 6.167 1.00 90.06 178 ALA A CA 1
ATOM 1274 C C . ALA A 1 178 ? -29.212 14.576 5.210 1.00 90.06 178 ALA A C 1
ATOM 1276 O O . ALA A 1 178 ? -28.733 15.620 5.661 1.00 90.06 178 ALA A O 1
ATOM 1277 N N . PRO A 1 179 ? -29.169 14.284 3.894 1.00 88.25 179 PRO A N 1
ATOM 1278 C CA . PRO A 1 179 ? -28.430 15.094 2.919 1.00 88.25 179 PRO A CA 1
ATOM 1279 C C . PRO A 1 179 ? -28.900 16.550 2.848 1.00 88.25 179 PRO A C 1
ATOM 1281 O O . PRO A 1 179 ? -28.086 17.462 2.706 1.00 88.25 179 PRO A O 1
ATOM 1284 N N . ASP A 1 180 ? -30.207 16.760 3.014 1.00 90.06 180 ASP A N 1
ATOM 1285 C CA . ASP A 1 180 ? -30.863 18.067 2.921 1.00 90.06 180 ASP A CA 1
ATOM 1286 C C . ASP A 1 180 ? -30.962 18.799 4.275 1.00 90.06 180 ASP A C 1
ATOM 1288 O O . ASP A 1 180 ? -31.627 19.831 4.374 1.00 90.06 180 ASP A O 1
ATOM 1292 N N . ALA A 1 181 ? -30.337 18.274 5.338 1.00 92.50 181 ALA A N 1
ATOM 1293 C CA . ALA A 1 181 ? -30.383 18.893 6.659 1.00 92.50 181 ALA A CA 1
ATOM 1294 C C . ALA A 1 181 ? -29.657 20.249 6.679 1.00 92.50 181 ALA A C 1
ATOM 1296 O O . ALA A 1 181 ? -28.486 20.376 6.285 1.00 92.50 181 ALA A O 1
ATOM 1297 N N . ASP A 1 182 ? -30.357 21.260 7.194 1.00 94.88 182 ASP A N 1
ATOM 1298 C CA . ASP A 1 182 ? -29.786 22.570 7.475 1.00 94.88 182 ASP A CA 1
ATOM 1299 C C . ASP A 1 182 ? -28.884 22.528 8.719 1.00 94.88 182 ASP A C 1
ATOM 1301 O O . ASP A 1 182 ? -28.913 21.590 9.518 1.00 94.88 182 ASP A O 1
ATOM 1305 N N . GLU A 1 183 ? -28.045 23.549 8.898 1.00 95.00 183 GLU A N 1
ATOM 1306 C CA . GLU A 1 183 ? -27.124 23.586 10.041 1.00 95.00 183 GLU A CA 1
ATOM 1307 C C . GLU A 1 183 ? -27.851 23.554 11.390 1.00 95.00 183 GLU A C 1
ATOM 1309 O O . GLU A 1 183 ? -27.321 23.000 12.352 1.00 95.00 183 GLU A O 1
ATOM 1314 N N . ALA A 1 184 ? -29.065 24.107 11.470 1.00 95.31 184 ALA A N 1
ATOM 1315 C CA . ALA A 1 184 ? -29.862 24.094 12.690 1.00 95.31 184 ALA A CA 1
ATOM 1316 C C . ALA A 1 184 ? -30.239 22.661 13.101 1.00 95.31 184 ALA A C 1
ATOM 1318 O O . ALA A 1 184 ? -30.080 22.300 14.269 1.00 95.31 184 ALA A O 1
ATOM 1319 N N . ALA A 1 185 ? -30.664 21.824 12.150 1.00 94.62 185 ALA A N 1
ATOM 1320 C CA . ALA A 1 185 ? -30.923 20.409 12.390 1.00 94.62 185 ALA A CA 1
ATOM 1321 C C . ALA A 1 185 ? -29.648 19.657 12.803 1.00 94.62 185 ALA A C 1
ATOM 1323 O O . ALA A 1 185 ? -29.682 18.871 13.755 1.00 94.62 185 ALA A O 1
ATOM 1324 N N . LEU A 1 186 ? -28.511 19.938 12.151 1.00 96.00 186 LEU A N 1
ATOM 1325 C CA . LEU A 1 186 ? -27.222 19.327 12.500 1.00 96.00 186 LEU A CA 1
ATOM 1326 C C . LEU A 1 186 ? -26.808 19.659 13.942 1.00 96.00 186 LEU A C 1
ATOM 1328 O O . LEU A 1 186 ? -26.458 18.762 14.712 1.00 96.00 186 LEU A O 1
ATOM 1332 N N . TRP A 1 187 ? -26.894 20.932 14.337 1.00 96.25 187 TRP A N 1
ATOM 1333 C CA . TRP A 1 187 ? -26.592 21.362 15.702 1.00 96.25 187 TRP A CA 1
ATOM 1334 C C . TRP A 1 187 ? -27.568 20.786 16.724 1.00 96.25 187 TRP A C 1
ATOM 1336 O O . TRP A 1 187 ? -27.126 20.322 17.772 1.00 96.25 187 TRP A O 1
ATOM 1346 N N . SER A 1 188 ? -28.864 20.732 16.408 1.00 93.00 188 SER A N 1
ATOM 1347 C CA . SER A 1 188 ? -29.866 20.121 17.287 1.00 93.00 188 SER A CA 1
ATOM 1348 C C . SER A 1 188 ? -29.555 18.645 17.568 1.00 93.00 188 SER A C 1
ATOM 1350 O O . SER A 1 188 ? -29.603 18.208 18.720 1.00 93.00 188 SER A O 1
ATOM 1352 N N . ALA A 1 189 ? -29.147 17.881 16.549 1.00 91.75 189 ALA A N 1
ATOM 1353 C CA . ALA A 1 189 ? -28.718 16.495 16.729 1.00 91.75 189 ALA A CA 1
ATOM 1354 C C . ALA A 1 189 ? -27.460 16.384 17.610 1.00 91.75 189 ALA A C 1
ATOM 1356 O O . ALA A 1 189 ? -27.395 15.535 18.501 1.00 91.75 189 ALA A O 1
ATOM 1357 N N . LEU A 1 190 ? -26.476 17.269 17.416 1.00 92.81 190 LEU A N 1
ATOM 1358 C CA . LEU A 1 190 ? -25.267 17.319 18.244 1.00 92.81 190 LEU A CA 1
ATOM 1359 C C . LEU A 1 190 ? -25.559 17.709 19.702 1.00 92.81 190 LEU A C 1
ATOM 1361 O O . LEU A 1 190 ? -24.901 17.202 20.612 1.00 92.81 190 LEU A O 1
ATOM 1365 N N . GLU A 1 191 ? -26.529 18.590 19.946 1.00 91.12 191 GLU A N 1
ATOM 1366 C CA . GLU A 1 191 ? -26.943 19.020 21.288 1.00 91.12 191 GLU A CA 1
ATOM 1367 C C . GLU A 1 191 ? -27.638 17.892 22.052 1.00 91.12 191 GLU A C 1
ATOM 1369 O O . GLU A 1 191 ? -27.273 17.621 23.199 1.00 91.12 191 GLU A O 1
ATOM 1374 N N . ARG A 1 192 ? -28.545 17.157 21.396 1.00 85.69 192 ARG A N 1
ATOM 1375 C CA . ARG A 1 192 ? -29.201 15.967 21.971 1.00 85.69 192 ARG A CA 1
ATOM 1376 C C . ARG A 1 192 ? -28.196 14.891 22.381 1.00 85.69 192 ARG A C 1
ATOM 1378 O O . ARG A 1 192 ? -28.383 14.219 23.390 1.00 85.69 192 ARG A O 1
ATOM 1385 N N . CYS A 1 193 ? -27.082 14.790 21.660 1.00 86.31 193 CYS A N 1
ATOM 1386 C CA . CYS A 1 193 ? -25.987 13.878 21.984 1.00 86.31 193 CYS A CA 1
ATOM 1387 C C . CYS A 1 193 ? -24.932 14.469 22.936 1.00 86.31 193 CYS A C 1
ATOM 1389 O O . CYS A 1 193 ? -23.950 13.791 23.229 1.00 86.31 193 CYS A O 1
ATOM 1391 N N . ARG A 1 194 ? -25.083 15.716 23.410 1.00 86.06 194 ARG A N 1
ATOM 1392 C CA . ARG A 1 194 ? -24.071 16.459 24.194 1.00 86.06 194 ARG A CA 1
ATOM 1393 C C . ARG A 1 194 ? -22.681 16.486 23.547 1.00 86.06 194 ARG A C 1
ATOM 1395 O O . ARG A 1 194 ? -21.664 16.322 24.220 1.00 86.06 194 ARG A O 1
ATOM 1402 N N . LEU A 1 195 ? -22.640 16.672 22.231 1.00 88.50 195 LEU A N 1
ATOM 1403 C CA . LEU A 1 195 ? -21.407 16.790 21.450 1.00 88.50 195 LEU A CA 1
ATOM 1404 C C . LEU A 1 195 ? -21.191 18.210 20.896 1.00 88.50 195 LEU A C 1
ATOM 1406 O O . LEU A 1 195 ? -20.087 18.533 20.468 1.00 88.50 195 LEU A O 1
ATOM 1410 N N . ALA A 1 196 ? -22.211 19.073 20.936 1.00 90.69 196 ALA A N 1
ATOM 1411 C CA . ALA A 1 196 ? -22.168 20.406 20.335 1.00 90.69 196 ALA A CA 1
ATOM 1412 C C . ALA A 1 196 ? -21.014 21.287 20.848 1.00 90.69 196 ALA A C 1
ATOM 1414 O O . ALA A 1 196 ? -20.290 21.865 20.042 1.00 90.69 196 ALA A O 1
ATOM 1415 N N . ASP A 1 197 ? -20.784 21.356 22.160 1.00 87.56 197 ASP A N 1
ATOM 1416 C CA . ASP A 1 197 ? -19.720 22.205 22.722 1.00 87.56 197 ASP A CA 1
ATOM 1417 C C . ASP A 1 197 ? -18.324 21.731 22.315 1.00 87.56 197 ASP A C 1
ATOM 1419 O O . ASP A 1 197 ? -17.452 22.539 21.995 1.00 87.56 197 ASP A O 1
ATOM 1423 N N . PHE A 1 198 ? -18.139 20.412 22.230 1.00 86.94 198 PHE A N 1
ATOM 1424 C CA . PHE A 1 198 ? -16.916 19.838 21.687 1.00 86.94 198 PHE A CA 1
ATOM 1425 C C . PHE A 1 198 ? -16.741 20.216 20.213 1.00 86.94 198 PHE A C 1
ATOM 1427 O O . PHE A 1 198 ? -15.690 20.736 19.852 1.00 86.94 198 PHE A O 1
ATOM 1434 N N . VAL A 1 199 ? -17.767 20.041 19.373 1.00 91.19 199 VAL A N 1
ATOM 1435 C CA . VAL A 1 199 ? -17.692 20.411 17.949 1.00 91.19 199 VAL A CA 1
ATOM 1436 C C . VAL A 1 199 ? -17.384 21.903 17.780 1.00 91.19 199 VAL A C 1
ATOM 1438 O O . VAL A 1 199 ? -16.539 22.258 16.964 1.00 91.19 199 VAL A O 1
ATOM 1441 N N . ARG A 1 200 ? -17.972 22.784 18.601 1.00 91.12 200 ARG A N 1
ATOM 1442 C CA . ARG A 1 200 ? -17.643 24.223 18.621 1.00 91.12 200 ARG A CA 1
ATOM 1443 C C . ARG A 1 200 ? -16.167 24.472 18.949 1.00 91.12 200 ARG A C 1
ATOM 1445 O O . ARG A 1 200 ? -15.550 25.317 18.308 1.00 91.12 200 ARG A O 1
ATOM 1452 N N . SER A 1 201 ? -15.597 23.722 19.895 1.00 86.56 201 SER A N 1
ATOM 1453 C CA . SER A 1 201 ? -14.191 23.863 20.302 1.00 86.56 201 SER A CA 1
ATOM 1454 C C . SER A 1 201 ? -13.175 23.455 19.227 1.00 86.56 201 SER A C 1
ATOM 1456 O O . SER A 1 201 ? -12.088 24.020 19.194 1.00 86.56 201 SER A O 1
ATOM 1458 N N . ILE A 1 202 ? -13.529 22.536 18.320 1.00 81.88 202 ILE A N 1
ATOM 1459 C CA . ILE A 1 202 ? -12.617 22.000 17.289 1.00 81.88 202 ILE A CA 1
ATOM 1460 C C . ILE A 1 202 ? -12.797 22.627 15.896 1.00 81.88 202 ILE A C 1
ATOM 1462 O O . ILE A 1 202 ? -12.283 22.098 14.913 1.00 81.88 202 ILE A O 1
ATOM 1466 N N . GLY A 1 203 ? -13.524 23.745 15.793 1.00 85.31 203 GLY A N 1
ATOM 1467 C CA . GLY A 1 203 ? -13.731 24.463 14.527 1.00 85.31 203 GLY A CA 1
ATOM 1468 C C . GLY A 1 203 ? -15.134 24.347 13.923 1.00 85.31 203 GLY A C 1
ATOM 1469 O O . GLY A 1 203 ? -15.332 24.729 12.774 1.00 85.31 203 GLY A O 1
ATOM 1470 N N . GLY A 1 204 ? -16.125 23.868 14.679 1.00 93.25 204 GLY A N 1
ATOM 1471 C CA . GLY A 1 204 ? -17.525 23.829 14.252 1.00 93.25 204 GLY A CA 1
ATOM 1472 C C . GLY A 1 204 ? -17.849 22.670 13.307 1.00 93.25 204 GLY A C 1
ATOM 1473 O O . GLY A 1 204 ? -17.187 21.635 13.313 1.00 93.25 204 GLY A O 1
ATOM 1474 N N . LEU A 1 205 ? -18.904 22.826 12.503 1.00 94.06 205 LEU A N 1
ATOM 1475 C CA . LEU A 1 205 ? -19.373 21.785 11.578 1.00 94.06 205 LEU A CA 1
ATOM 1476 C C . LEU A 1 205 ? -18.348 21.451 10.474 1.00 94.06 205 LEU A C 1
ATOM 1478 O O . LEU A 1 205 ? -18.324 20.315 10.004 1.00 94.06 205 LEU A O 1
ATOM 1482 N N . ASP A 1 206 ? -17.469 22.397 10.130 1.00 94.62 206 ASP A N 1
ATOM 1483 C CA . ASP A 1 206 ? -16.397 22.231 9.136 1.00 94.62 206 ASP A CA 1
ATOM 1484 C C . ASP A 1 206 ? -15.124 21.581 9.709 1.00 94.62 206 ASP A C 1
ATOM 1486 O O . ASP A 1 206 ? -14.141 21.373 8.987 1.00 94.62 206 ASP A O 1
ATOM 1490 N N . ALA A 1 207 ? -15.122 21.253 11.007 1.00 90.88 207 ALA A N 1
ATOM 1491 C CA . ALA A 1 207 ? -14.006 20.576 11.650 1.00 90.88 207 ALA A CA 1
ATOM 1492 C C . ALA A 1 207 ? -13.686 19.255 10.936 1.00 90.88 207 ALA A C 1
ATOM 1494 O O . ALA A 1 207 ? -14.578 18.451 10.648 1.00 90.88 207 ALA A O 1
ATOM 1495 N N . GLN A 1 208 ? -12.400 19.034 10.660 1.00 88.62 208 GLN A N 1
ATOM 1496 C CA . GLN A 1 208 ? -11.934 17.862 9.925 1.00 88.62 208 GLN A CA 1
ATOM 1497 C C . GLN A 1 208 ? -11.893 16.627 10.828 1.00 88.62 208 GLN A C 1
ATOM 1499 O O . GLN A 1 208 ? -11.274 16.622 11.893 1.00 88.62 208 GLN A O 1
ATOM 1504 N N . VAL A 1 209 ? -12.512 15.551 10.364 1.00 86.62 209 VAL A N 1
ATOM 1505 C CA . VAL A 1 209 ? -12.389 14.204 10.906 1.00 86.62 209 VAL A CA 1
ATOM 1506 C C . VAL A 1 209 ? -11.324 13.471 10.097 1.00 86.62 209 VAL A C 1
ATOM 1508 O O . VAL A 1 209 ? -11.418 13.351 8.875 1.00 86.62 209 VAL A O 1
ATOM 1511 N N . ALA A 1 210 ? -10.284 12.999 10.782 1.00 79.06 210 ALA A N 1
ATOM 1512 C CA . ALA A 1 210 ? -9.191 12.267 10.156 1.00 79.06 210 ALA A CA 1
ATOM 1513 C C . ALA A 1 210 ? -9.635 10.860 9.717 1.00 79.06 210 ALA A C 1
ATOM 1515 O O . ALA A 1 210 ? -10.660 10.344 10.167 1.00 79.06 210 ALA A O 1
ATOM 1516 N N . ALA A 1 211 ? -8.841 10.205 8.865 1.00 70.12 211 ALA A N 1
ATOM 1517 C CA . ALA A 1 211 ? -9.085 8.821 8.459 1.00 70.12 211 ALA A CA 1
ATOM 1518 C C . ALA A 1 211 ? -9.220 7.892 9.681 1.00 70.12 211 ALA A C 1
ATOM 1520 O O . ALA A 1 211 ? -8.413 7.938 10.613 1.00 70.12 211 ALA A O 1
ATOM 1521 N N . GLY A 1 212 ? -10.283 7.081 9.700 1.00 68.06 212 GLY A N 1
ATOM 1522 C CA . GLY A 1 212 ? -10.627 6.226 10.843 1.00 68.06 212 GLY A CA 1
ATOM 1523 C C . GLY A 1 212 ? -11.008 6.988 12.121 1.00 68.06 212 GLY A C 1
ATOM 1524 O O . GLY A 1 212 ? -11.020 6.390 13.196 1.00 68.06 212 GLY A O 1
ATOM 1525 N N . ALA A 1 213 ? -11.282 8.296 12.028 1.00 75.69 213 ALA A N 1
ATOM 1526 C CA . ALA A 1 213 ? -11.562 9.189 13.151 1.00 75.69 213 ALA A CA 1
ATOM 1527 C C . ALA A 1 213 ? -10.514 9.092 14.276 1.00 75.69 213 ALA A C 1
ATOM 1529 O O . ALA A 1 213 ? -10.840 9.062 15.469 1.00 75.69 213 ALA A O 1
ATOM 1530 N N . SER A 1 214 ? -9.237 9.040 13.882 1.00 69.19 214 SER A N 1
ATOM 1531 C CA . SER A 1 214 ? -8.088 8.956 14.792 1.00 69.19 214 SER A CA 1
ATOM 1532 C C . SER A 1 214 ? -7.952 10.175 15.710 1.00 69.19 214 SER A C 1
ATOM 1534 O O . SER A 1 214 ? -7.400 10.062 16.802 1.00 69.19 214 SER A O 1
ATOM 1536 N N . ASN A 1 215 ? -8.505 11.320 15.304 1.00 74.75 215 ASN A N 1
ATOM 1537 C CA . ASN A 1 215 ? -8.542 12.558 16.079 1.00 74.75 215 ASN A CA 1
ATOM 1538 C C . ASN A 1 215 ? -9.775 12.689 16.996 1.00 74.75 215 ASN A C 1
ATOM 1540 O O . ASN A 1 215 ? -9.964 13.735 17.608 1.00 74.75 215 ASN A O 1
ATOM 1544 N N . LEU A 1 216 ? -10.620 11.662 17.106 1.00 74.94 216 LEU A N 1
ATOM 1545 C CA . LEU A 1 216 ? -11.768 11.644 18.016 1.00 74.94 216 LEU A CA 1
ATOM 1546 C C . LEU A 1 216 ? -11.585 10.545 19.066 1.00 74.94 216 LEU A C 1
ATOM 1548 O O . LEU A 1 216 ? -11.144 9.441 18.753 1.00 74.94 216 LEU A O 1
ATOM 1552 N N . SER A 1 217 ? -11.968 10.808 20.316 1.00 75.06 217 SER A N 1
ATOM 1553 C CA . SER A 1 217 ? -12.038 9.765 21.347 1.00 75.06 217 SER A CA 1
ATOM 1554 C C . SER A 1 217 ? -13.168 8.772 21.053 1.00 75.06 217 SER A C 1
ATOM 1556 O O . SER A 1 217 ? -14.120 9.094 20.339 1.00 75.06 217 SER A O 1
ATOM 1558 N N . GLY A 1 218 ? -13.112 7.569 21.638 1.00 71.31 218 GLY A N 1
ATOM 1559 C CA . GLY A 1 218 ? -14.164 6.554 21.471 1.00 71.31 218 GLY A CA 1
ATOM 1560 C C . GLY A 1 218 ? -15.567 7.098 21.765 1.00 71.31 218 GLY A C 1
ATOM 1561 O O . GLY A 1 218 ? -16.464 6.978 20.934 1.00 71.31 218 GLY A O 1
ATOM 1562 N N . GLY A 1 219 ? -15.731 7.823 22.877 1.00 75.75 219 GLY A N 1
ATOM 1563 C CA . GLY A 1 219 ? -17.015 8.433 23.230 1.00 75.75 219 GLY A CA 1
ATOM 1564 C C . GLY A 1 219 ? -17.432 9.626 22.371 1.00 75.75 219 GLY A C 1
ATOM 1565 O O . GLY A 1 219 ? -18.620 9.931 22.285 1.00 75.75 219 GLY A O 1
ATOM 1566 N N . GLN A 1 220 ? -16.501 10.313 21.707 1.00 84.44 220 GLN A N 1
ATOM 1567 C CA . GLN A 1 220 ? -16.847 11.332 20.708 1.00 84.44 220 GLN A CA 1
ATOM 1568 C C . GLN A 1 220 ? -17.327 10.684 19.408 1.00 84.44 220 GLN A C 1
ATOM 1570 O O . GLN A 1 220 ? -18.369 11.085 18.893 1.00 84.44 220 GLN A O 1
ATOM 1575 N N . ARG A 1 221 ? -16.632 9.644 18.924 1.00 85.31 221 ARG A N 1
ATOM 1576 C CA . ARG A 1 221 ? -17.050 8.871 17.741 1.00 85.31 221 ARG A CA 1
ATOM 1577 C C . ARG A 1 221 ? -18.448 8.291 17.921 1.00 85.31 221 ARG A C 1
ATOM 1579 O O . ARG A 1 221 ? -19.296 8.456 17.049 1.00 85.31 221 ARG A O 1
ATOM 1586 N N . GLN A 1 222 ? -18.708 7.701 19.085 1.00 83.31 222 GLN A N 1
ATOM 1587 C CA . GLN A 1 222 ? -19.994 7.085 19.388 1.00 83.31 222 GLN A CA 1
ATOM 1588 C C . GLN A 1 222 ? -21.137 8.106 19.439 1.00 83.31 222 GLN A C 1
ATOM 1590 O O . GLN A 1 222 ? -22.199 7.889 18.860 1.00 83.31 222 GLN A O 1
ATOM 1595 N N . ARG A 1 223 ? -20.916 9.269 20.065 1.00 87.38 223 ARG A N 1
ATOM 1596 C CA . ARG A 1 223 ? -21.912 10.354 20.087 1.00 87.38 223 ARG A CA 1
ATOM 1597 C C . ARG A 1 223 ? -22.154 10.969 18.713 1.00 87.38 223 ARG A C 1
ATOM 1599 O O . ARG A 1 223 ? -23.281 11.365 18.428 1.00 87.38 223 ARG A O 1
ATOM 1606 N N . LEU A 1 224 ? -21.131 11.037 17.862 1.00 90.69 224 LEU A N 1
ATOM 1607 C CA . LEU A 1 224 ? -21.285 11.496 16.483 1.00 90.69 224 LEU A CA 1
ATOM 1608 C C . LEU A 1 224 ? -22.106 10.495 15.658 1.00 90.69 224 LEU A C 1
ATOM 1610 O O . LEU A 1 224 ? -23.011 10.901 14.932 1.00 90.69 224 LEU A O 1
ATOM 1614 N N . ALA A 1 225 ? -21.853 9.193 15.823 1.00 90.12 225 ALA A N 1
ATOM 1615 C CA . ALA A 1 225 ? -22.663 8.140 15.216 1.00 90.12 225 ALA A CA 1
ATOM 1616 C C . ALA A 1 225 ? -24.123 8.188 15.694 1.00 90.12 225 ALA A C 1
ATOM 1618 O O . ALA A 1 225 ? -25.035 8.067 14.878 1.00 90.12 225 ALA A O 1
ATOM 1619 N N . LEU A 1 226 ? -24.349 8.439 16.989 1.00 89.19 226 LEU A N 1
ATOM 1620 C CA . LEU A 1 226 ? -25.686 8.635 17.548 1.00 89.19 226 LEU A CA 1
ATOM 1621 C C . LEU A 1 226 ? -26.374 9.872 16.957 1.00 89.19 226 LEU A C 1
ATOM 1623 O O . LEU A 1 226 ? -27.526 9.782 16.549 1.00 89.19 226 LEU A O 1
ATOM 1627 N N . ALA A 1 227 ? -25.676 11.007 16.852 1.00 92.00 227 ALA A N 1
ATOM 1628 C CA . ALA A 1 227 ? -26.228 12.217 16.237 1.00 92.00 227 ALA A CA 1
ATOM 1629 C C . ALA A 1 227 ? -26.624 11.967 14.772 1.00 92.00 227 ALA A C 1
ATOM 1631 O O . ALA A 1 227 ? -27.713 12.351 14.351 1.00 92.00 227 ALA A O 1
ATOM 1632 N N . ARG A 1 228 ? -25.780 11.247 14.021 1.00 92.94 228 ARG A N 1
ATOM 1633 C CA . ARG A 1 228 ? -26.072 10.802 12.651 1.00 92.94 228 ARG A CA 1
ATOM 1634 C C . ARG A 1 228 ? -27.303 9.893 12.596 1.00 92.94 228 ARG A C 1
ATOM 1636 O O . ARG A 1 228 ? -28.161 10.085 11.745 1.00 92.94 228 ARG A O 1
ATOM 1643 N N . ALA A 1 229 ? -27.428 8.944 13.520 1.00 91.25 229 ALA A N 1
ATOM 1644 C CA . ALA A 1 229 ? -28.595 8.072 13.606 1.00 91.25 229 ALA A CA 1
ATOM 1645 C C . ALA A 1 229 ? -29.888 8.853 13.896 1.00 91.25 229 ALA A C 1
ATOM 1647 O O . ALA A 1 229 ? -30.892 8.623 13.231 1.00 91.25 229 ALA A O 1
ATOM 1648 N N . LEU A 1 230 ? -29.858 9.813 14.828 1.00 90.31 230 LEU A N 1
ATOM 1649 C CA . LEU A 1 230 ? -31.020 10.646 15.165 1.00 90.31 230 LEU A CA 1
ATOM 1650 C C . LEU A 1 230 ? -31.512 11.500 13.987 1.00 90.31 230 LEU A C 1
ATOM 1652 O O . LEU A 1 230 ? -32.705 11.784 13.912 1.00 90.31 230 LEU A O 1
ATOM 1656 N N . LEU A 1 231 ? -30.619 11.899 13.076 1.00 92.75 231 LEU A N 1
ATOM 1657 C CA . LEU A 1 231 ? -30.974 12.655 11.868 1.00 92.75 231 LEU A CA 1
ATOM 1658 C C . LEU A 1 231 ? -31.701 11.813 10.814 1.00 92.75 231 LEU A C 1
ATOM 1660 O O . LEU A 1 231 ? -32.444 12.370 10.013 1.00 92.75 231 LEU A O 1
ATOM 1664 N N . HIS A 1 232 ? -31.504 10.493 10.811 1.00 90.94 232 HIS A N 1
ATOM 1665 C CA . HIS A 1 232 ? -32.136 9.601 9.838 1.00 90.94 232 HIS A CA 1
ATOM 1666 C C . HIS A 1 232 ? -33.654 9.434 10.068 1.00 90.94 232 HIS A C 1
ATOM 1668 O O . HIS A 1 232 ? -34.389 9.080 9.151 1.00 90.94 232 HIS A O 1
ATOM 1674 N N . ASP A 1 233 ? -34.128 9.704 11.291 1.00 88.44 233 ASP A N 1
ATOM 1675 C CA . ASP A 1 233 ? -35.544 9.734 11.688 1.00 88.44 233 ASP A CA 1
ATOM 1676 C C . ASP A 1 233 ? -36.367 8.457 11.382 1.00 88.44 233 ASP A C 1
ATOM 1678 O O . ASP A 1 233 ? -37.570 8.500 11.106 1.00 88.44 233 ASP A O 1
ATOM 1682 N N . SER A 1 234 ? -35.758 7.274 11.501 1.00 91.38 234 SER A N 1
ATOM 1683 C CA . SER A 1 234 ? -36.473 5.999 11.326 1.00 91.38 234 SER A CA 1
ATOM 1684 C C . SER A 1 234 ? -37.587 5.769 12.364 1.00 91.38 234 SER A C 1
ATOM 1686 O O . SER A 1 234 ? -37.548 6.325 13.462 1.00 91.38 234 SER A O 1
ATOM 1688 N N . PRO A 1 235 ? -38.598 4.928 12.069 1.00 92.06 235 PRO A N 1
ATOM 1689 C CA . PRO A 1 235 ? -39.575 4.472 13.062 1.00 92.06 235 PRO A CA 1
ATOM 1690 C C . PRO A 1 235 ? -38.995 3.465 14.072 1.00 92.06 235 PRO A C 1
ATOM 1692 O O . PRO A 1 235 ? -39.518 3.359 15.183 1.00 92.06 235 PRO A O 1
ATOM 1695 N N . ILE A 1 236 ? -37.933 2.740 13.702 1.00 94.00 236 ILE A N 1
ATOM 1696 C CA . ILE A 1 236 ? -37.281 1.718 14.528 1.00 94.00 236 ILE A CA 1
ATOM 1697 C C . ILE A 1 236 ? -35.801 2.065 14.705 1.00 94.00 236 ILE A C 1
ATOM 1699 O O . ILE A 1 236 ? -35.102 2.330 13.726 1.00 94.00 236 ILE A O 1
ATOM 1703 N N . TYR A 1 237 ? -35.319 1.984 15.944 1.00 94.00 237 TYR A N 1
ATOM 1704 C CA . TYR A 1 237 ? -33.905 2.097 16.289 1.00 94.00 237 TYR A CA 1
ATOM 1705 C C . TYR A 1 237 ? -33.414 0.851 17.014 1.00 94.00 237 TYR A C 1
ATOM 1707 O O . TYR A 1 237 ? -34.082 0.342 17.914 1.00 94.00 237 TYR A O 1
ATOM 1715 N N . ILE A 1 238 ? -32.224 0.391 16.642 1.00 93.88 238 ILE A N 1
ATOM 1716 C CA . ILE A 1 238 ? -31.522 -0.713 17.288 1.00 93.88 238 ILE A CA 1
ATOM 1717 C C . ILE A 1 238 ? -30.175 -0.190 17.775 1.00 93.88 238 ILE A C 1
ATOM 1719 O O . ILE A 1 238 ? -29.325 0.189 16.974 1.00 93.88 238 ILE A O 1
ATOM 1723 N N . PHE A 1 239 ? -29.979 -0.175 19.086 1.00 91.50 239 PHE A N 1
ATOM 1724 C CA . PHE A 1 239 ? -28.715 0.184 19.718 1.00 91.50 239 PHE A CA 1
ATOM 1725 C C . PHE A 1 239 ? -28.017 -1.097 20.159 1.00 91.50 239 PHE A C 1
ATOM 1727 O O . PHE A 1 239 ? -28.460 -1.727 21.117 1.00 91.50 239 PHE A O 1
ATOM 1734 N N . ASP A 1 240 ? -26.949 -1.489 19.466 1.00 88.69 240 ASP A N 1
ATOM 1735 C CA . ASP A 1 240 ? -26.137 -2.651 19.830 1.00 88.69 240 ASP A CA 1
ATOM 1736 C C . ASP A 1 240 ? -24.908 -2.196 20.613 1.00 88.69 240 ASP A C 1
ATOM 1738 O O . ASP A 1 240 ? -23.949 -1.686 20.039 1.00 88.69 240 ASP A O 1
ATOM 1742 N N . GLU A 1 241 ? -24.980 -2.297 21.943 1.00 80.88 241 GLU A N 1
ATOM 1743 C CA . GLU A 1 241 ? -23.923 -1.877 22.868 1.00 80.88 241 GLU A CA 1
ATOM 1744 C C . GLU A 1 241 ? -23.493 -0.410 22.670 1.00 80.88 241 GLU A C 1
ATOM 1746 O O . GLU A 1 241 ? -22.342 -0.035 22.895 1.00 80.88 241 GLU A O 1
ATOM 1751 N N . ALA A 1 242 ? -24.432 0.459 22.285 1.00 71.88 242 ALA A N 1
ATOM 1752 C CA . ALA A 1 242 ? -24.119 1.827 21.875 1.00 71.88 242 ALA A CA 1
ATOM 1753 C C . ALA A 1 242 ? -23.562 2.729 22.997 1.00 71.88 242 ALA A C 1
ATOM 1755 O O . ALA A 1 242 ? -23.012 3.787 22.701 1.00 71.88 242 ALA A O 1
ATOM 1756 N N . ALA A 1 243 ? -23.712 2.330 24.263 1.00 69.44 243 ALA A N 1
ATOM 1757 C CA . ALA A 1 243 ? -23.168 3.021 25.435 1.00 69.44 243 ALA A CA 1
ATOM 1758 C C . ALA A 1 243 ? -21.956 2.300 26.065 1.00 69.44 243 ALA A C 1
ATOM 1760 O O . ALA A 1 243 ? -21.503 2.666 27.149 1.00 69.44 243 ALA A O 1
ATOM 1761 N N . SER A 1 244 ? -21.436 1.261 25.408 1.00 62.66 244 SER A N 1
ATOM 1762 C CA . SER A 1 244 ? -20.207 0.584 25.827 1.00 62.66 244 SER A CA 1
ATOM 1763 C C . SER A 1 244 ? -18.980 1.477 25.590 1.00 62.66 244 SER A C 1
ATOM 1765 O O . SER A 1 244 ? -18.973 2.314 24.690 1.00 62.66 244 SER A O 1
ATOM 1767 N N . ASN A 1 245 ? -17.933 1.325 26.408 1.00 57.50 245 ASN A N 1
ATOM 1768 C CA . ASN A 1 245 ? -16.633 1.992 26.218 1.00 57.50 245 ASN A CA 1
ATOM 1769 C C . ASN A 1 245 ? -16.625 3.535 26.252 1.00 57.50 245 ASN A C 1
ATOM 1771 O O . ASN A 1 245 ? -15.716 4.170 25.709 1.00 57.50 245 ASN A O 1
ATOM 1775 N N . ILE A 1 246 ? -17.600 4.156 26.923 1.00 68.19 246 ILE A N 1
ATOM 1776 C CA . ILE A 1 246 ? -17.647 5.611 27.142 1.00 68.19 246 ILE A CA 1
ATOM 1777 C C . ILE A 1 246 ? -17.650 5.954 28.635 1.00 68.19 246 ILE A C 1
ATOM 1779 O O . ILE A 1 246 ? -18.019 5.138 29.480 1.00 68.19 246 ILE A O 1
ATOM 1783 N N . ASP A 1 247 ? -17.189 7.161 28.972 1.00 68.50 247 ASP A N 1
ATOM 1784 C CA . ASP A 1 247 ? -17.132 7.613 30.363 1.00 68.50 247 ASP A CA 1
ATOM 1785 C C . ASP A 1 247 ? -18.545 7.761 30.972 1.00 68.50 247 ASP A C 1
ATOM 1787 O O . ASP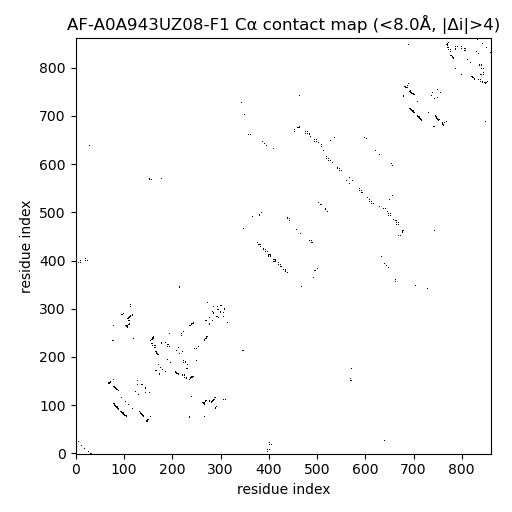 A 1 247 ? -19.499 8.028 30.234 1.00 68.50 247 ASP A O 1
ATOM 1791 N N . PRO A 1 248 ? -18.698 7.665 32.309 1.00 68.19 248 PRO A N 1
ATOM 1792 C CA . PRO A 1 248 ? -20.014 7.672 32.955 1.00 68.19 248 PRO A CA 1
ATOM 1793 C C . PRO A 1 248 ? -20.879 8.907 32.652 1.00 68.19 248 PRO A C 1
ATOM 1795 O O . PRO A 1 248 ? -22.105 8.811 32.603 1.00 68.19 248 PRO A O 1
ATOM 1798 N N . ARG A 1 249 ? -20.274 10.087 32.430 1.00 67.56 249 ARG A N 1
ATOM 1799 C CA . ARG A 1 249 ? -21.041 11.302 32.097 1.00 67.56 249 ARG A CA 1
ATOM 1800 C C . ARG A 1 249 ? -21.562 11.241 30.663 1.00 67.56 249 ARG A C 1
ATOM 1802 O O . ARG A 1 249 ? -22.698 11.640 30.408 1.00 67.56 249 ARG A O 1
ATOM 1809 N N . SER A 1 250 ? -20.746 10.748 29.733 1.00 69.69 250 SER A N 1
ATOM 1810 C CA . SER A 1 250 ? -21.148 10.527 28.339 1.00 69.69 250 SER A CA 1
ATOM 1811 C C . SER A 1 250 ? -22.190 9.412 28.209 1.00 69.69 250 SER A C 1
ATOM 1813 O O . SER A 1 250 ? -23.123 9.546 27.423 1.00 69.69 250 SER A O 1
ATOM 1815 N N . GLU A 1 251 ? -22.089 8.356 29.013 1.00 75.75 251 GLU A N 1
ATOM 1816 C CA . GLU A 1 251 ? -23.068 7.265 29.073 1.00 75.75 251 GLU A CA 1
ATOM 1817 C C . GLU A 1 251 ? -24.458 7.736 29.500 1.00 75.75 251 GLU A C 1
ATOM 1819 O O . GLU A 1 251 ? -25.452 7.403 28.851 1.00 75.75 251 GLU A O 1
ATOM 1824 N N . GLN A 1 252 ? -24.537 8.556 30.551 1.00 76.12 252 GLN A N 1
ATOM 1825 C CA . GLN A 1 252 ? -25.805 9.144 30.987 1.00 76.12 252 GLN A CA 1
ATOM 1826 C C . GLN A 1 252 ? -26.445 9.991 29.883 1.00 76.12 252 GLN A C 1
ATOM 1828 O O . GLN A 1 252 ? -27.661 9.971 29.717 1.00 76.12 252 GLN A O 1
ATOM 1833 N N . ALA A 1 253 ? -25.632 10.715 29.109 1.00 72.38 253 ALA A N 1
ATOM 1834 C CA . ALA A 1 253 ? -26.117 11.516 27.991 1.00 72.38 253 ALA A CA 1
ATOM 1835 C C . ALA A 1 253 ? -26.705 10.649 26.866 1.00 72.38 253 ALA A C 1
ATOM 1837 O O . ALA A 1 253 ? -27.802 10.933 26.392 1.00 72.38 253 ALA A O 1
ATOM 1838 N N . VAL A 1 254 ? -26.003 9.579 26.475 1.00 78.69 254 VAL A N 1
ATOM 1839 C CA . VAL A 1 254 ? -26.478 8.620 25.462 1.00 78.69 254 VAL A CA 1
ATOM 1840 C C . VAL A 1 254 ? -27.759 7.927 25.928 1.00 78.69 254 VAL A C 1
ATOM 1842 O O . VAL A 1 254 ? -28.729 7.868 25.179 1.00 78.69 254 VAL A O 1
ATOM 1845 N N . THR A 1 255 ? -27.795 7.463 27.178 1.00 82.00 255 THR A N 1
ATOM 1846 C CA . THR A 1 255 ? -28.967 6.784 27.754 1.00 82.00 255 THR A CA 1
ATOM 1847 C C . THR A 1 255 ? -30.187 7.705 27.779 1.00 82.00 255 THR A C 1
ATOM 1849 O O . THR A 1 255 ? -31.257 7.307 27.327 1.00 82.00 255 THR A O 1
ATOM 1852 N N . ALA A 1 256 ? -30.024 8.962 28.207 1.00 82.31 256 ALA A N 1
ATOM 1853 C CA . ALA A 1 256 ? -31.111 9.941 28.201 1.00 82.31 256 ALA A CA 1
ATOM 1854 C C . ALA A 1 256 ? -31.656 10.205 26.785 1.00 82.31 256 ALA A C 1
ATOM 1856 O O . ALA A 1 256 ? -32.868 10.293 26.600 1.00 82.31 256 ALA A O 1
ATOM 1857 N N . ALA A 1 257 ? -30.780 10.283 25.776 1.00 82.12 257 ALA A N 1
ATOM 1858 C CA . ALA A 1 257 ? -31.195 10.454 24.384 1.00 82.12 257 ALA A CA 1
ATOM 1859 C C . ALA A 1 257 ? -31.975 9.236 23.848 1.00 82.12 257 ALA A C 1
ATOM 1861 O O . ALA A 1 257 ? -32.949 9.400 23.113 1.00 82.12 257 ALA A O 1
ATOM 1862 N N . ILE A 1 258 ? -31.578 8.017 24.233 1.00 87.12 258 ILE A N 1
ATOM 1863 C CA . ILE A 1 258 ? -32.276 6.769 23.882 1.00 87.12 258 ILE A CA 1
ATOM 1864 C C . ILE A 1 258 ? -33.670 6.720 24.527 1.00 87.12 258 ILE A C 1
ATOM 1866 O O . ILE A 1 258 ? -34.645 6.365 23.864 1.00 87.12 258 ILE A O 1
ATOM 1870 N N . GLU A 1 259 ? -33.786 7.100 25.801 1.00 85.56 259 GLU A N 1
ATOM 1871 C CA . GLU A 1 259 ? -35.068 7.147 26.517 1.00 85.56 259 GLU A CA 1
ATOM 1872 C C . GLU A 1 259 ? -36.021 8.190 25.926 1.00 85.56 259 GLU A C 1
ATOM 1874 O O . GLU A 1 259 ? -37.200 7.903 25.709 1.00 85.56 259 GLU A O 1
ATOM 1879 N N . GLU A 1 260 ? -35.509 9.381 25.603 1.00 85.81 260 GLU A N 1
ATOM 1880 C CA . GLU A 1 260 ? -36.277 10.416 24.910 1.00 85.81 260 GLU A CA 1
ATOM 1881 C C . GLU A 1 260 ? -36.796 9.896 23.561 1.00 85.81 260 GLU A C 1
ATOM 1883 O O . GLU A 1 260 ? -37.970 10.077 23.228 1.00 85.81 260 GLU A O 1
ATOM 1888 N N . LEU A 1 261 ? -35.956 9.188 22.801 1.00 87.88 261 LEU A N 1
ATOM 1889 C CA . LEU A 1 261 ? -36.324 8.612 21.508 1.00 87.88 261 LEU A CA 1
ATOM 1890 C C . LEU A 1 261 ? -37.427 7.550 21.633 1.00 87.88 261 LEU A C 1
ATOM 1892 O O . LEU A 1 261 ? -38.363 7.530 20.828 1.00 87.88 261 LEU A O 1
ATOM 1896 N N . ALA A 1 262 ? -37.367 6.715 22.672 1.00 88.81 262 ALA A N 1
ATOM 1897 C CA . ALA A 1 262 ? -38.342 5.655 22.925 1.00 88.81 262 ALA A CA 1
ATOM 1898 C C . ALA A 1 262 ? -39.762 6.169 23.215 1.00 88.81 262 ALA A C 1
ATOM 1900 O O . ALA A 1 262 ? -40.724 5.418 23.065 1.00 88.81 262 ALA A O 1
ATOM 1901 N N . SER A 1 263 ? -39.919 7.450 23.572 1.00 86.50 263 SER A N 1
ATOM 1902 C CA . SER A 1 263 ? -41.239 8.072 23.760 1.00 86.50 263 SER A CA 1
ATOM 1903 C C . SER A 1 263 ? -42.064 8.170 22.469 1.00 86.50 263 SER A C 1
ATOM 1905 O O . SER A 1 263 ? -43.289 8.271 22.523 1.00 86.50 263 SER A O 1
ATOM 1907 N N . SER A 1 264 ? -41.405 8.143 21.305 1.00 88.25 264 SER A N 1
ATOM 1908 C CA . SER A 1 264 ? -42.045 8.332 19.996 1.00 88.25 264 SER A CA 1
ATOM 1909 C C . SER A 1 264 ? -41.690 7.262 18.964 1.00 88.25 264 SER A C 1
ATOM 1911 O O . SER A 1 264 ? -42.418 7.105 17.984 1.00 88.25 264 SER A O 1
ATOM 1913 N N . LYS A 1 265 ? -40.605 6.510 19.175 1.00 92.56 265 LYS A N 1
ATOM 1914 C CA . LYS A 1 265 ? -40.080 5.502 18.245 1.00 92.56 265 LYS A CA 1
ATOM 1915 C C . LYS A 1 265 ? -39.973 4.137 18.922 1.00 92.56 265 LYS A C 1
ATOM 1917 O O . LYS A 1 265 ? -39.867 4.046 20.143 1.00 92.56 265 LYS A O 1
ATOM 1922 N N . THR A 1 266 ? -39.982 3.063 18.140 1.00 94.44 266 THR A N 1
ATOM 1923 C CA . THR A 1 266 ? -39.665 1.726 18.662 1.00 94.44 266 THR A CA 1
ATOM 1924 C C . THR A 1 266 ? -38.162 1.622 18.853 1.00 94.44 266 THR A C 1
ATOM 1926 O O . THR A 1 266 ? -37.410 1.782 17.893 1.00 94.44 266 THR A O 1
ATOM 1929 N N . VAL A 1 267 ? -37.713 1.347 20.074 1.00 94.12 267 VAL A N 1
ATOM 1930 C CA . VAL A 1 267 ? -36.289 1.306 20.403 1.00 94.12 267 VAL A CA 1
ATOM 1931 C C . VAL A 1 267 ? -35.935 -0.049 20.999 1.00 94.12 267 VAL A C 1
ATOM 1933 O O . VAL A 1 267 ? -36.476 -0.447 22.028 1.00 94.12 267 VAL A O 1
ATOM 1936 N N . VAL A 1 268 ? -35.007 -0.754 20.357 1.00 94.62 268 VAL A N 1
ATOM 1937 C CA . VAL A 1 268 ? -34.420 -2.002 20.849 1.00 94.62 268 VAL A CA 1
ATOM 1938 C C . VAL A 1 268 ? -33.000 -1.706 21.315 1.00 94.62 268 VAL A C 1
ATOM 1940 O O . VAL A 1 268 ? -32.179 -1.245 20.528 1.00 94.62 268 VAL A O 1
ATOM 1943 N N . VAL A 1 269 ? -32.700 -1.963 22.585 1.00 92.69 269 VAL A N 1
ATOM 1944 C CA . VAL A 1 269 ? -31.360 -1.770 23.155 1.00 92.69 269 VAL A CA 1
ATOM 1945 C C . VAL A 1 269 ? -30.787 -3.115 23.550 1.00 92.69 269 VAL A C 1
ATOM 1947 O O . VAL A 1 269 ? -31.355 -3.820 24.380 1.00 92.69 269 VAL A O 1
ATOM 1950 N N . ILE A 1 270 ? -29.636 -3.450 22.987 1.00 90.50 270 ILE A N 1
ATOM 1951 C CA . ILE A 1 270 ? -28.785 -4.546 23.431 1.00 90.50 270 ILE A CA 1
ATOM 1952 C C . ILE A 1 270 ? -27.687 -3.924 24.284 1.00 90.50 270 ILE A C 1
ATOM 1954 O O . ILE A 1 270 ? -26.975 -3.025 23.838 1.00 90.50 270 ILE A O 1
ATOM 1958 N N . SER A 1 271 ? -27.565 -4.365 25.530 1.00 81.88 271 SER A N 1
ATOM 1959 C CA . SER A 1 271 ? -26.560 -3.825 26.442 1.00 81.88 271 SER A CA 1
ATOM 1960 C C . SER A 1 271 ? -26.116 -4.877 27.443 1.00 81.88 271 SER A C 1
ATOM 1962 O O . SER A 1 271 ? -26.933 -5.642 27.957 1.00 81.88 271 SER A O 1
ATOM 1964 N N . HIS A 1 272 ? -24.821 -4.878 27.752 1.00 75.56 272 HIS A N 1
ATOM 1965 C CA . HIS A 1 272 ? -24.274 -5.588 28.908 1.00 75.56 272 HIS A CA 1
ATOM 1966 C C . HIS A 1 272 ? -24.377 -4.752 30.194 1.00 75.56 272 HIS A C 1
ATOM 1968 O O . HIS A 1 272 ? -24.229 -5.286 31.286 1.00 75.56 272 HIS A O 1
ATOM 1974 N N . ARG A 1 273 ? -24.653 -3.442 30.088 1.00 75.56 273 ARG A N 1
ATOM 1975 C CA . ARG A 1 273 ? -24.876 -2.560 31.238 1.00 75.56 273 ARG A CA 1
ATOM 1976 C C . ARG A 1 273 ? -26.356 -2.508 31.547 1.00 75.56 273 ARG A C 1
ATOM 1978 O O . ARG A 1 273 ? -27.101 -1.696 30.996 1.00 75.56 273 ARG A O 1
ATOM 1985 N N . LEU A 1 274 ? -26.786 -3.360 32.464 1.00 81.81 274 LEU A N 1
ATOM 1986 C CA . LEU A 1 274 ? -28.197 -3.559 32.781 1.00 81.81 274 LEU A CA 1
ATOM 1987 C C . LEU A 1 274 ? -28.885 -2.293 33.318 1.00 81.81 274 LEU A C 1
ATOM 1989 O O . LEU A 1 274 ? -30.099 -2.154 33.184 1.00 81.81 274 LEU A O 1
ATOM 1993 N N . ALA A 1 275 ? -28.121 -1.328 33.842 1.00 79.31 275 ALA A N 1
ATOM 1994 C CA . ALA A 1 275 ? -28.625 -0.010 34.227 1.00 79.31 275 ALA A CA 1
ATOM 1995 C C . ALA A 1 275 ? -29.334 0.720 33.067 1.00 79.31 275 ALA A C 1
ATOM 1997 O O . ALA A 1 275 ? -30.368 1.347 33.286 1.00 79.31 275 ALA A O 1
ATOM 1998 N N . THR A 1 276 ? -28.838 0.572 31.833 1.00 78.81 276 THR A N 1
ATOM 1999 C CA . THR A 1 276 ? -29.451 1.157 30.621 1.00 78.81 276 THR A CA 1
ATOM 2000 C C . THR A 1 276 ? -30.774 0.493 30.232 1.00 78.81 276 THR A C 1
ATOM 2002 O O . THR A 1 276 ? -31.584 1.088 29.527 1.00 78.81 276 THR A O 1
ATOM 2005 N N . LEU A 1 277 ? -31.023 -0.732 30.708 1.00 86.69 277 LEU A N 1
ATOM 2006 C CA . LEU A 1 277 ? -32.239 -1.497 30.422 1.00 86.69 277 LEU A CA 1
ATOM 2007 C C . LEU A 1 277 ? -33.311 -1.329 31.504 1.00 86.69 277 LEU A C 1
ATOM 2009 O O . LEU A 1 277 ? -34.428 -1.810 31.332 1.00 86.69 277 LEU A O 1
ATOM 2013 N N . ARG A 1 278 ? -32.999 -0.649 32.615 1.00 86.81 278 ARG A N 1
ATOM 2014 C CA . ARG A 1 278 ? -33.887 -0.527 33.780 1.00 86.81 278 ARG A CA 1
ATOM 2015 C C . ARG A 1 278 ? -35.265 0.036 33.429 1.00 86.81 278 ARG A C 1
ATOM 2017 O O . ARG A 1 278 ? -36.266 -0.438 33.955 1.00 86.81 278 ARG A O 1
ATOM 2024 N N . ASN A 1 279 ? -35.303 1.019 32.535 1.00 86.75 279 ASN A N 1
ATOM 2025 C CA . ASN A 1 279 ? -36.529 1.697 32.116 1.00 86.75 279 ASN A CA 1
ATOM 2026 C C . ASN A 1 279 ? -37.200 1.029 30.899 1.00 86.75 279 ASN A C 1
ATOM 2028 O O . ASN A 1 279 ? -38.164 1.565 30.352 1.00 86.75 279 ASN A O 1
ATOM 2032 N N . ALA A 1 280 ? -36.709 -0.133 30.452 1.00 90.38 280 ALA A N 1
ATOM 2033 C CA . ALA A 1 280 ? -37.322 -0.865 29.354 1.00 90.38 280 ALA A CA 1
ATOM 2034 C C . ALA A 1 280 ? -38.682 -1.441 29.769 1.00 90.38 280 ALA A C 1
ATOM 2036 O O . ALA A 1 280 ? -38.842 -2.042 30.831 1.00 90.38 280 ALA A O 1
ATOM 2037 N N . SER A 1 281 ? -39.658 -1.316 28.872 1.00 90.25 281 SER A N 1
ATOM 2038 C CA . SER A 1 281 ? -41.003 -1.879 29.043 1.00 90.25 281 SER A CA 1
ATOM 2039 C C . SER A 1 281 ? -41.001 -3.411 29.105 1.00 90.25 281 SER A C 1
ATOM 2041 O O . SER A 1 281 ? -41.869 -4.021 29.723 1.00 90.25 281 SER A O 1
ATOM 2043 N N . SER A 1 282 ? -40.024 -4.040 28.453 1.00 93.62 282 SER A N 1
ATOM 2044 C CA . SER A 1 282 ? -39.788 -5.478 28.483 1.00 93.62 282 SER A CA 1
ATOM 2045 C C . SER A 1 282 ? -38.319 -5.739 28.172 1.00 93.62 282 SER A C 1
ATOM 2047 O O . SER A 1 282 ? -37.761 -5.128 27.262 1.00 93.62 282 SER A O 1
ATOM 2049 N N . ILE A 1 283 ? -37.706 -6.653 28.912 1.00 94.81 283 ILE A N 1
ATOM 2050 C CA . ILE A 1 283 ? -36.341 -7.134 28.725 1.00 94.81 283 ILE A CA 1
ATOM 2051 C C . ILE A 1 283 ? -36.426 -8.605 28.324 1.00 94.81 283 ILE A C 1
ATOM 2053 O O . ILE A 1 283 ? -37.115 -9.375 28.990 1.00 94.81 283 ILE A O 1
ATOM 2057 N N . ALA A 1 284 ? -35.748 -8.991 27.245 1.00 94.12 284 ALA A N 1
ATOM 2058 C CA . ALA A 1 284 ? -35.571 -10.378 26.825 1.00 94.12 284 ALA A CA 1
ATOM 2059 C C . ALA A 1 284 ? -34.140 -10.835 27.131 1.00 94.12 284 ALA A C 1
ATOM 2061 O O . ALA A 1 284 ? -33.176 -10.183 26.727 1.00 94.12 284 ALA A O 1
ATOM 2062 N N . VAL A 1 285 ? -33.999 -11.953 27.840 1.00 92.69 285 VAL A N 1
ATOM 2063 C CA . VAL A 1 285 ? -32.698 -12.483 28.267 1.00 92.69 285 VAL A CA 1
ATOM 2064 C C . VAL A 1 285 ? -32.299 -13.635 27.358 1.00 92.69 285 VAL A C 1
ATOM 2066 O O . VAL A 1 285 ? -33.016 -14.631 27.274 1.00 92.69 285 VAL A O 1
ATOM 2069 N N . PHE A 1 286 ? -31.169 -13.484 26.675 1.00 91.06 286 PHE A N 1
ATOM 2070 C CA . PHE A 1 286 ? -30.614 -14.457 25.743 1.00 91.06 286 PHE A CA 1
ATOM 2071 C C . PHE A 1 286 ? -29.565 -15.334 26.425 1.00 91.06 286 PHE A C 1
ATOM 2073 O O . PHE A 1 286 ? -28.584 -14.823 26.971 1.00 91.06 286 PHE A O 1
ATOM 2080 N N . GLU A 1 287 ? -29.719 -16.646 26.293 1.00 87.12 287 GLU A N 1
ATOM 2081 C CA . GLU A 1 287 ? -28.764 -17.661 26.742 1.00 87.12 287 GLU A CA 1
ATOM 2082 C C . GLU A 1 287 ? -28.711 -18.771 25.679 1.00 87.12 287 GLU A C 1
ATOM 2084 O O . GLU A 1 287 ? -29.752 -19.231 25.208 1.00 87.12 287 GLU A O 1
ATOM 2089 N N . ASP A 1 288 ? -27.505 -19.125 25.219 1.00 83.38 288 ASP A N 1
ATOM 2090 C CA . ASP A 1 288 ? -27.263 -20.134 24.170 1.00 83.38 288 ASP A CA 1
ATOM 2091 C C . ASP A 1 288 ? -28.180 -20.031 22.930 1.00 83.38 288 ASP A C 1
ATOM 2093 O O . ASP A 1 288 ? -28.681 -21.028 22.404 1.00 83.38 288 ASP A O 1
ATOM 2097 N N . GLY A 1 289 ? -28.407 -18.807 22.441 1.00 84.62 289 GLY A N 1
ATOM 2098 C CA . GLY A 1 289 ? -29.185 -18.570 21.224 1.00 84.62 289 GLY A CA 1
ATOM 2099 C C . GLY A 1 289 ? -30.700 -18.681 21.399 1.00 84.62 289 GLY A C 1
ATOM 2100 O O . GLY A 1 289 ? -31.406 -18.783 20.395 1.00 84.62 289 GLY A O 1
ATOM 2101 N N . ARG A 1 290 ? -31.207 -18.672 22.639 1.00 90.75 290 ARG A N 1
ATOM 2102 C CA . ARG A 1 290 ? -32.639 -18.725 22.980 1.00 90.75 290 ARG A CA 1
ATOM 2103 C C . ARG A 1 290 ? -33.013 -17.626 23.967 1.00 90.75 290 ARG A C 1
ATOM 2105 O O . ARG A 1 290 ? -32.176 -17.192 24.754 1.00 90.75 290 ARG A O 1
ATOM 2112 N N . ILE A 1 291 ? -34.282 -17.213 23.969 1.00 92.88 291 ILE A N 1
ATOM 2113 C CA . ILE A 1 291 ? -34.822 -16.357 25.035 1.00 92.88 291 ILE A CA 1
ATOM 2114 C C . ILE A 1 291 ? -35.232 -17.253 26.205 1.00 92.88 291 ILE A C 1
ATOM 2116 O O . ILE A 1 291 ? -36.163 -18.045 26.076 1.00 92.88 291 ILE A O 1
ATOM 2120 N N . VAL A 1 292 ? -34.544 -17.123 27.339 1.00 92.38 292 VAL A N 1
ATOM 2121 C CA . VAL A 1 292 ? -34.823 -17.912 28.554 1.00 92.38 292 VAL A CA 1
ATOM 2122 C C . VAL A 1 292 ? -35.792 -17.213 29.501 1.00 92.38 292 VAL A C 1
ATOM 2124 O O . VAL A 1 292 ? -36.585 -17.870 30.169 1.00 92.38 292 VAL A O 1
ATOM 2127 N N . GLU A 1 293 ? -35.769 -15.880 29.532 1.00 92.19 293 GLU A N 1
ATOM 2128 C CA . GLU A 1 293 ? -36.591 -15.061 30.423 1.00 92.19 293 GLU A CA 1
ATOM 2129 C C . GLU A 1 293 ? -37.071 -13.792 29.724 1.00 92.19 293 GLU A C 1
ATOM 2131 O O . GLU A 1 293 ? -36.394 -13.241 28.848 1.00 92.19 293 GLU A O 1
ATOM 2136 N N . ARG A 1 294 ? -38.249 -13.313 30.135 1.00 92.81 294 ARG A N 1
ATOM 2137 C CA . ARG A 1 294 ? -38.824 -12.062 29.650 1.00 92.81 294 ARG A CA 1
ATOM 2138 C C . ARG A 1 294 ? -39.691 -11.400 30.717 1.00 92.81 294 ARG A C 1
ATOM 2140 O O . ARG A 1 294 ? -40.540 -12.061 31.303 1.00 92.81 294 ARG A O 1
ATOM 2147 N N . GLY A 1 295 ? -39.520 -10.098 30.920 1.00 91.75 295 GLY A N 1
ATOM 2148 C CA . GLY A 1 295 ? -40.283 -9.326 31.909 1.00 91.75 295 GLY A CA 1
ATOM 2149 C C . GLY A 1 295 ? -39.790 -7.888 32.016 1.00 91.75 295 GLY A C 1
ATOM 2150 O O . GLY A 1 295 ? -38.926 -7.475 31.244 1.00 91.75 295 GLY A O 1
ATOM 2151 N N . SER A 1 296 ? -40.343 -7.112 32.940 1.00 92.31 296 SER A N 1
ATOM 2152 C CA . SER A 1 296 ? -39.781 -5.808 33.322 1.00 92.31 296 SER A CA 1
ATOM 2153 C C . SER A 1 296 ? -38.547 -5.973 34.218 1.00 92.31 296 SER A C 1
ATOM 2155 O O . SER A 1 296 ? -38.291 -7.053 34.754 1.00 92.31 296 SER A O 1
ATOM 2157 N N . HIS A 1 297 ? -37.780 -4.895 34.407 1.00 91.06 297 HIS A N 1
ATOM 2158 C CA . HIS A 1 297 ? -36.626 -4.898 35.309 1.00 91.06 297 HIS A CA 1
ATOM 2159 C C . HIS A 1 297 ? -36.984 -5.394 36.716 1.00 91.06 297 HIS A C 1
ATOM 2161 O O . HIS A 1 297 ? -36.311 -6.279 37.240 1.00 91.06 297 HIS A O 1
ATOM 2167 N N . ASP A 1 298 ? -38.050 -4.852 37.307 1.00 89.81 298 ASP A N 1
ATOM 2168 C CA . ASP A 1 298 ? -38.438 -5.161 38.685 1.00 89.81 298 ASP A CA 1
ATOM 2169 C C . ASP A 1 298 ? -38.881 -6.626 38.837 1.00 89.81 298 ASP A C 1
ATOM 2171 O O . ASP A 1 298 ? -38.527 -7.283 39.817 1.00 89.81 298 ASP A O 1
ATOM 2175 N N . GLU A 1 299 ? -39.595 -7.168 37.843 1.00 90.56 299 GLU A N 1
ATOM 2176 C CA . GLU A 1 299 ? -40.017 -8.576 37.811 1.00 90.56 299 GLU A CA 1
ATOM 2177 C C . GLU A 1 299 ? -38.821 -9.527 37.715 1.00 90.56 299 GLU A C 1
ATOM 2179 O O . GLU A 1 299 ? -38.735 -10.506 38.460 1.00 90.56 299 GLU A O 1
ATOM 2184 N N . LEU A 1 300 ? -37.884 -9.233 36.810 1.00 90.88 300 LEU A N 1
ATOM 2185 C CA . LEU A 1 300 ? -36.729 -10.086 36.554 1.00 90.88 300 LEU A CA 1
ATOM 2186 C C . LEU A 1 300 ? -35.672 -9.985 37.660 1.00 90.88 300 LEU A C 1
ATOM 2188 O O . LEU A 1 300 ? -35.050 -10.990 37.996 1.00 90.88 300 LEU A O 1
ATOM 2192 N N . ALA A 1 301 ? -35.474 -8.804 38.253 1.00 87.81 301 ALA A N 1
ATOM 2193 C CA . ALA A 1 301 ? -34.507 -8.589 39.329 1.00 87.81 301 ALA A CA 1
ATOM 2194 C C . ALA A 1 301 ? -34.960 -9.183 40.674 1.00 87.81 301 ALA A C 1
ATOM 2196 O O . ALA A 1 301 ? -34.112 -9.586 41.473 1.00 87.81 301 ALA A O 1
ATOM 2197 N N . ALA A 1 302 ? -36.274 -9.246 40.929 1.00 85.38 302 ALA A N 1
ATOM 2198 C CA . ALA A 1 302 ? -36.838 -9.850 42.138 1.00 85.38 302 ALA A CA 1
ATOM 2199 C C . ALA A 1 302 ? -36.811 -11.390 42.120 1.00 85.38 302 ALA A C 1
ATOM 2201 O O . ALA A 1 302 ? -36.912 -12.020 43.174 1.00 85.38 302 ALA A O 1
ATOM 2202 N N . GLY A 1 303 ? -36.691 -11.995 40.935 1.00 84.56 303 GLY A N 1
ATOM 2203 C CA . GLY A 1 303 ? -36.552 -13.437 40.769 1.00 84.56 303 GLY A CA 1
ATOM 2204 C C . GLY A 1 303 ? -35.153 -13.968 41.109 1.00 84.56 303 GLY A C 1
ATOM 2205 O O . GLY A 1 303 ? -34.290 -13.268 41.641 1.00 84.56 303 GLY A O 1
ATOM 2206 N N . ASP A 1 304 ? -34.917 -15.233 40.755 1.00 83.06 304 ASP A N 1
ATOM 2207 C CA . ASP A 1 304 ? -33.600 -15.893 40.845 1.00 83.06 304 ASP A CA 1
ATOM 2208 C C . ASP A 1 304 ? -33.093 -16.384 39.472 1.00 83.06 304 ASP A C 1
ATOM 2210 O O . ASP A 1 304 ? -32.302 -17.321 39.347 1.00 83.06 304 ASP A O 1
ATOM 2214 N N . GLY A 1 305 ? -33.598 -15.736 38.421 1.00 87.31 305 GLY A N 1
ATOM 2215 C CA . GLY A 1 305 ? -33.318 -16.034 37.023 1.00 87.31 305 GLY A CA 1
ATOM 2216 C C . GLY A 1 305 ? -31.956 -15.547 36.519 1.00 87.31 305 GLY A C 1
ATOM 2217 O O . GLY A 1 305 ? -31.167 -14.949 37.255 1.00 87.31 305 GLY A O 1
ATOM 2218 N N . ALA A 1 306 ? -31.672 -15.799 35.242 1.00 86.50 306 ALA A N 1
ATOM 2219 C CA . ALA A 1 306 ? -30.476 -15.362 34.529 1.00 86.50 306 ALA A CA 1
ATOM 2220 C C . ALA A 1 306 ? -30.274 -13.845 34.620 1.00 86.50 306 ALA A C 1
ATOM 2222 O O . ALA A 1 306 ? -29.165 -13.395 34.908 1.00 86.50 306 ALA A O 1
ATOM 2223 N N . TYR A 1 307 ? -31.346 -13.056 34.484 1.00 89.69 307 TYR A N 1
ATOM 2224 C CA . TYR A 1 307 ? -31.255 -11.603 34.637 1.00 89.69 307 TYR A CA 1
ATOM 2225 C C . TYR A 1 307 ? -30.854 -11.186 36.056 1.00 89.69 307 TYR A C 1
ATOM 2227 O O . TYR A 1 307 ? -29.971 -10.349 36.227 1.00 89.69 307 TYR A O 1
ATOM 2235 N N . ALA A 1 308 ? -31.475 -11.780 37.084 1.00 87.56 308 ALA A N 1
ATOM 2236 C CA . ALA A 1 308 ? -31.180 -11.462 38.480 1.00 87.56 308 ALA A CA 1
ATOM 2237 C C . ALA A 1 308 ? -29.723 -11.780 38.841 1.00 87.56 308 ALA A C 1
ATOM 2239 O O . ALA A 1 308 ? -29.094 -11.011 39.568 1.00 87.56 308 ALA A O 1
ATOM 2240 N N . ARG A 1 309 ? -29.176 -12.886 38.313 1.00 86.38 309 ARG A N 1
ATOM 2241 C CA . ARG A 1 309 ? -27.759 -13.239 38.482 1.00 86.38 309 ARG A CA 1
ATOM 2242 C C . ARG A 1 309 ? -26.850 -12.174 37.875 1.00 86.38 309 ARG A C 1
ATOM 2244 O O . ARG A 1 309 ? -26.041 -11.615 38.609 1.00 86.38 309 ARG A O 1
ATOM 2251 N N . LEU A 1 310 ? -27.053 -11.829 36.599 1.00 84.12 310 LEU A N 1
ATOM 2252 C CA . LEU A 1 310 ? -26.280 -10.779 35.921 1.00 84.12 310 LEU A CA 1
ATOM 2253 C C . LEU A 1 310 ? -26.374 -9.436 36.669 1.00 84.12 310 LEU A C 1
ATOM 2255 O O . LEU A 1 310 ? -25.370 -8.758 36.872 1.00 84.12 310 LEU A O 1
ATOM 2259 N N . TRP A 1 311 ? -27.568 -9.075 37.153 1.00 85.88 311 TRP A N 1
ATOM 2260 C CA . TRP A 1 311 ? -27.799 -7.829 37.887 1.00 85.88 311 TRP A CA 1
ATOM 2261 C C . TRP A 1 311 ? -27.073 -7.769 39.231 1.00 85.88 311 TRP A C 1
ATOM 2263 O O . TRP A 1 311 ? -26.469 -6.747 39.557 1.00 85.88 311 TRP A O 1
ATOM 2273 N N . ARG A 1 312 ? -27.095 -8.855 40.013 1.00 84.56 312 ARG A N 1
ATOM 2274 C CA . ARG A 1 312 ? -26.365 -8.925 41.289 1.00 84.56 312 ARG A CA 1
ATOM 2275 C C . ARG A 1 312 ? -24.860 -8.851 41.064 1.00 84.56 312 ARG A C 1
ATOM 2277 O O . ARG A 1 312 ? -24.203 -8.066 41.740 1.00 84.56 312 ARG A O 1
ATOM 2284 N N . THR A 1 313 ? -24.341 -9.595 40.086 1.00 80.31 313 THR A N 1
ATOM 2285 C CA . THR A 1 313 ? -22.920 -9.560 39.718 1.00 80.31 313 THR A CA 1
ATOM 2286 C C . THR A 1 313 ? -22.491 -8.150 39.318 1.00 80.31 313 THR A C 1
ATOM 2288 O O . THR A 1 313 ? -21.486 -7.646 39.818 1.00 80.31 313 THR A O 1
ATOM 2291 N N . GLN A 1 314 ? -23.294 -7.460 38.501 1.00 76.31 314 GLN A N 1
ATOM 2292 C CA . GLN A 1 314 ? -23.016 -6.077 38.124 1.00 76.31 314 GLN A CA 1
ATOM 2293 C C . GLN A 1 314 ? -23.025 -5.129 39.339 1.00 76.31 314 GLN A C 1
ATOM 2295 O O . GLN A 1 314 ? -22.112 -4.319 39.483 1.00 76.31 314 GLN A O 1
ATOM 2300 N N . GLN A 1 315 ? -23.997 -5.247 40.254 1.00 79.62 315 GLN A N 1
ATOM 2301 C CA . GLN A 1 315 ? -24.030 -4.422 41.471 1.00 79.62 315 GLN A CA 1
ATOM 2302 C C . GLN A 1 315 ? -22.852 -4.686 42.414 1.00 79.62 315 GLN A C 1
ATOM 2304 O O . GLN A 1 315 ? -22.370 -3.759 43.063 1.00 79.62 315 GLN A O 1
ATOM 2309 N N . GLU A 1 316 ? -22.398 -5.932 42.531 1.00 75.50 316 GLU A N 1
ATOM 2310 C CA . GLU A 1 316 ? -21.222 -6.282 43.331 1.00 75.50 316 GLU A CA 1
ATOM 2311 C C . GLU A 1 316 ? -19.953 -5.649 42.752 1.00 75.50 316 GLU A C 1
ATOM 2313 O O . GLU A 1 316 ? -19.163 -5.065 43.499 1.00 75.50 316 GLU A O 1
ATOM 2318 N N . LEU A 1 317 ? -19.799 -5.676 41.425 1.00 67.19 317 LEU A N 1
ATOM 2319 C CA . LEU A 1 317 ? -18.702 -5.013 40.718 1.00 67.19 317 LEU A CA 1
ATOM 2320 C C . LEU A 1 317 ? -18.759 -3.487 40.865 1.00 67.19 317 LEU A C 1
ATOM 2322 O O . LEU A 1 317 ? -17.739 -2.861 41.152 1.00 67.19 317 LEU A O 1
ATOM 2326 N N . GLU A 1 318 ? -19.940 -2.883 40.721 1.00 68.25 318 GLU A N 1
ATOM 2327 C CA . GLU A 1 318 ? -20.133 -1.439 40.893 1.00 68.25 318 GLU A CA 1
ATOM 2328 C C . GLU A 1 318 ? -19.886 -0.993 42.337 1.00 68.25 318 GLU A C 1
ATOM 2330 O O . GLU A 1 318 ? -19.256 0.039 42.550 1.00 68.25 318 GLU A O 1
ATOM 2335 N N . ARG A 1 319 ? -20.307 -1.774 43.342 1.00 66.69 319 ARG A N 1
ATOM 2336 C CA . ARG A 1 319 ? -19.989 -1.505 44.756 1.00 66.69 319 ARG A CA 1
ATOM 2337 C C . ARG A 1 319 ? -18.496 -1.613 45.028 1.00 66.69 319 ARG A C 1
ATOM 2339 O O . ARG A 1 319 ? -17.939 -0.731 45.668 1.00 66.69 319 ARG A O 1
ATOM 2346 N N . PHE A 1 320 ? -17.834 -2.631 44.487 1.00 60.88 320 PHE A N 1
ATOM 2347 C CA . PHE A 1 320 ? -16.383 -2.767 44.596 1.00 60.88 320 PHE A CA 1
ATOM 2348 C C . PHE A 1 320 ? -15.640 -1.588 43.942 1.00 60.88 320 PHE A C 1
ATOM 2350 O O . PHE A 1 320 ? -14.658 -1.082 44.491 1.00 60.88 320 PHE A O 1
ATOM 2357 N N . ALA A 1 321 ? -16.122 -1.114 42.789 1.00 55.44 321 ALA A N 1
ATOM 2358 C CA . ALA A 1 321 ? -15.597 0.074 42.121 1.00 55.44 321 ALA A CA 1
ATOM 2359 C C . ALA A 1 321 ? -15.885 1.362 42.915 1.00 55.44 321 ALA A C 1
ATOM 2361 O O . ALA A 1 321 ? -15.004 2.210 43.045 1.00 55.44 321 ALA A O 1
ATOM 2362 N N . ALA A 1 322 ? -17.079 1.495 43.496 1.00 57.41 322 ALA A N 1
ATOM 2363 C CA . ALA A 1 322 ? -17.471 2.632 44.322 1.00 57.41 322 ALA A CA 1
ATOM 2364 C C . ALA A 1 322 ? -16.678 2.696 45.634 1.00 57.41 322 ALA A C 1
ATOM 2366 O O . ALA A 1 322 ? -16.262 3.782 46.017 1.00 57.41 322 ALA A O 1
ATOM 2367 N N . ASP A 1 323 ? -16.383 1.563 46.274 1.00 51.66 323 ASP A N 1
ATOM 2368 C CA . ASP A 1 323 ? -15.513 1.494 47.455 1.00 51.66 323 ASP A CA 1
ATOM 2369 C C . ASP A 1 323 ? -14.067 1.890 47.108 1.00 51.66 323 ASP A C 1
ATOM 2371 O O . ASP A 1 323 ? -13.390 2.574 47.880 1.00 51.66 323 ASP A O 1
ATOM 2375 N N . ALA A 1 324 ? -13.600 1.549 45.900 1.00 49.19 324 ALA A N 1
ATOM 2376 C CA . ALA A 1 324 ? -12.324 2.032 45.375 1.00 49.19 324 ALA A CA 1
ATOM 2377 C C . ALA A 1 324 ? -12.345 3.545 45.062 1.00 49.19 324 ALA A C 1
ATOM 2379 O O . ALA A 1 324 ? -11.345 4.227 45.290 1.00 49.19 324 ALA A O 1
ATOM 2380 N N . SER A 1 325 ? -13.474 4.088 44.593 1.00 43.94 325 SER A N 1
ATOM 2381 C CA . SER A 1 325 ? -13.681 5.528 44.372 1.00 43.94 325 SER A CA 1
ATOM 2382 C C . SER A 1 325 ? -13.936 6.325 45.659 1.00 43.94 325 SER A C 1
ATOM 2384 O O . SER A 1 325 ? -13.569 7.492 45.726 1.00 43.94 325 SER A O 1
ATOM 2386 N N . ALA A 1 326 ? -14.501 5.733 46.709 1.00 46.38 326 ALA A N 1
ATOM 2387 C CA . ALA A 1 326 ? -14.641 6.362 48.022 1.00 46.38 326 ALA A CA 1
ATOM 2388 C C . ALA A 1 326 ? -13.271 6.531 48.696 1.00 46.38 326 ALA A C 1
ATOM 2390 O O . ALA A 1 326 ? -13.015 7.546 49.342 1.00 46.38 326 ALA A O 1
ATOM 2391 N N . LEU A 1 327 ? -12.352 5.588 48.453 1.00 43.75 327 LEU A N 1
ATOM 2392 C CA . LEU A 1 327 ? -10.934 5.760 48.762 1.00 43.75 327 LEU A CA 1
ATOM 2393 C C . LEU A 1 327 ? -10.335 6.950 47.987 1.00 43.75 327 LEU A C 1
ATOM 2395 O O . LEU A 1 327 ? -9.522 7.676 48.539 1.00 43.75 327 LEU A O 1
ATOM 2399 N N . HIS A 1 328 ? -10.771 7.176 46.741 1.00 37.03 328 HIS A N 1
ATOM 2400 C CA . HIS A 1 328 ? -10.346 8.279 45.865 1.00 37.03 328 HIS A CA 1
ATOM 2401 C C . HIS A 1 328 ? -10.836 9.655 46.354 1.00 37.03 328 HIS A C 1
ATOM 2403 O O . HIS A 1 328 ? -10.055 10.599 46.388 1.00 37.03 328 HIS A O 1
ATOM 2409 N N . ALA A 1 329 ? -12.083 9.763 46.826 1.00 41.38 329 ALA A N 1
ATOM 2410 C CA . ALA A 1 329 ? -12.627 11.006 47.386 1.00 41.38 329 ALA A CA 1
ATOM 2411 C C . ALA A 1 329 ? -11.924 11.442 48.688 1.00 41.38 329 ALA A C 1
ATOM 2413 O O . ALA A 1 329 ? -11.873 12.630 48.992 1.00 41.38 329 ALA A O 1
ATOM 2414 N N . ALA A 1 330 ? -11.332 10.504 49.436 1.00 42.16 330 ALA A N 1
ATOM 2415 C CA . ALA A 1 330 ? -10.494 10.819 50.595 1.00 42.16 330 ALA A CA 1
ATOM 2416 C C . ALA A 1 330 ? -9.117 11.414 50.216 1.00 42.16 330 ALA A C 1
ATOM 2418 O O . ALA A 1 330 ? -8.452 11.984 51.078 1.00 42.16 330 ALA A O 1
ATOM 2419 N N . PHE A 1 331 ? -8.693 11.305 48.948 1.00 39.09 331 PHE A N 1
ATOM 2420 C CA . PHE A 1 331 ? -7.459 11.913 48.427 1.00 39.09 331 PHE A CA 1
ATOM 2421 C C . PHE A 1 331 ? -7.677 13.285 47.759 1.00 39.09 331 PHE A C 1
ATOM 2423 O O . PHE A 1 331 ? -6.703 14.013 47.585 1.00 39.09 331 PHE A O 1
ATOM 2430 N N . ASP A 1 332 ? -8.921 13.668 47.445 1.00 36.72 332 ASP A N 1
ATOM 2431 C CA . ASP A 1 332 ? -9.260 14.957 46.810 1.00 36.72 332 ASP A CA 1
ATOM 2432 C C . ASP A 1 332 ? -9.291 16.152 47.791 1.00 36.72 332 ASP A C 1
ATOM 2434 O O . ASP A 1 332 ? -9.370 17.301 47.361 1.00 36.72 332 ASP A O 1
ATOM 2438 N N . ASP A 1 333 ? -9.161 15.934 49.107 1.00 36.66 333 ASP A N 1
ATOM 2439 C CA . ASP A 1 333 ? -9.143 17.023 50.107 1.00 36.66 333 ASP A CA 1
ATOM 2440 C C . ASP A 1 333 ? -7.774 17.745 50.205 1.00 36.66 333 ASP A C 1
ATOM 2442 O O . ASP A 1 333 ? -7.504 18.514 51.130 1.00 36.66 333 ASP A O 1
ATOM 2446 N N . VAL A 1 334 ? -6.870 17.518 49.239 1.00 35.22 334 VAL A N 1
ATOM 2447 C CA . VAL A 1 334 ? -5.562 18.185 49.158 1.00 35.22 334 VAL A CA 1
ATOM 2448 C C . VAL A 1 334 ? -5.319 18.758 47.754 1.00 35.22 334 VAL A C 1
ATOM 2450 O O . VAL A 1 334 ? -4.682 18.132 46.913 1.00 35.22 334 VAL A O 1
ATOM 2453 N N . ARG A 1 335 ? -5.717 20.035 47.612 1.00 35.56 335 ARG A N 1
ATOM 2454 C CA . ARG A 1 335 ? -5.368 21.069 46.600 1.00 35.56 335 ARG A CA 1
ATOM 2455 C C . ARG A 1 335 ? -6.330 21.288 45.419 1.00 35.56 335 ARG A C 1
ATOM 2457 O O . ARG A 1 335 ? -6.295 20.567 44.436 1.00 35.56 335 ARG A O 1
ATOM 2464 N N . GLY A 1 336 ? -6.992 22.451 45.475 1.00 32.91 336 GLY A N 1
ATOM 2465 C CA . GLY A 1 336 ? -6.636 23.631 44.666 1.00 32.91 336 GLY A CA 1
ATOM 2466 C C . GLY A 1 336 ? -7.269 23.742 43.278 1.00 32.91 336 GLY A C 1
ATOM 2467 O O . GLY A 1 336 ? -6.854 23.046 42.360 1.00 32.91 336 GLY A O 1
ATOM 2468 N N . ASP A 1 337 ? -8.202 24.691 43.147 1.00 32.00 337 ASP A N 1
ATOM 2469 C CA . ASP A 1 337 ? -8.770 25.209 41.896 1.00 32.00 337 ASP A CA 1
ATOM 2470 C C . ASP A 1 337 ? -7.682 25.497 40.847 1.00 32.00 337 ASP A C 1
ATOM 2472 O O . ASP A 1 337 ? -6.933 26.452 41.011 1.00 32.00 337 ASP A O 1
ATOM 2476 N N . ASP A 1 338 ? -7.583 24.660 39.809 1.00 33.31 338 ASP A N 1
ATOM 2477 C CA . ASP A 1 338 ? -7.113 24.992 38.449 1.00 33.31 338 ASP A CA 1
ATOM 2478 C C . ASP A 1 338 ? -7.086 23.702 37.603 1.00 33.31 338 ASP A C 1
ATOM 2480 O O . ASP A 1 338 ? -6.056 23.044 37.452 1.00 33.31 338 ASP A O 1
ATOM 2484 N N . ALA A 1 339 ? -8.235 23.281 37.059 1.00 33.91 339 ALA A N 1
ATOM 2485 C CA . ALA A 1 339 ? -8.288 22.124 36.157 1.00 33.91 339 ALA A CA 1
ATOM 2486 C C . ALA A 1 339 ? -9.451 22.185 35.152 1.00 33.91 339 ALA A C 1
ATOM 2488 O O . ALA A 1 339 ? -10.255 21.253 35.073 1.00 33.91 339 ALA A O 1
ATOM 2489 N N . ASP A 1 340 ? -9.496 23.251 34.352 1.00 30.34 340 ASP A N 1
ATOM 2490 C CA . ASP A 1 340 ? -10.195 23.263 33.063 1.00 30.34 340 ASP A CA 1
ATOM 2491 C C . ASP A 1 340 ? -9.193 23.634 31.963 1.00 30.34 340 ASP A C 1
ATOM 2493 O O . ASP A 1 340 ? -8.894 24.800 31.724 1.00 30.34 340 ASP A O 1
ATOM 2497 N N . MET A 1 341 ? -8.646 22.615 31.297 1.00 31.86 341 MET A N 1
ATOM 2498 C CA . MET A 1 341 ? -7.945 22.769 30.023 1.00 31.86 341 MET A CA 1
ATOM 2499 C C . MET A 1 341 ? -8.464 21.711 29.041 1.00 31.86 341 MET A C 1
ATOM 2501 O O . MET A 1 341 ? -8.550 20.535 29.408 1.00 31.86 341 MET A O 1
ATOM 2505 N N . PRO A 1 342 ? -8.820 22.095 27.803 1.00 29.94 342 PRO A N 1
ATOM 2506 C CA . PRO A 1 342 ? -9.264 21.154 26.786 1.00 29.94 342 PRO A CA 1
ATOM 2507 C C . PRO A 1 342 ? -8.096 20.273 26.314 1.00 29.94 342 PRO A C 1
ATOM 2509 O O . PRO A 1 342 ? -7.008 20.762 26.012 1.00 29.94 342 PRO A O 1
ATOM 2512 N N . CYS A 1 343 ? -8.323 18.959 26.255 1.00 34.25 343 CYS A N 1
ATOM 2513 C CA . CYS A 1 343 ? -7.376 17.997 25.693 1.00 34.25 343 CYS A CA 1
ATOM 2514 C C . CYS A 1 343 ? -7.526 17.936 24.167 1.00 34.25 343 CYS A C 1
ATOM 2516 O O . CYS A 1 343 ? -8.537 17.441 23.666 1.00 34.25 343 CYS A O 1
ATOM 2518 N N . GLU A 1 344 ? -6.506 18.387 23.438 1.00 29.06 344 GLU A N 1
ATOM 2519 C CA . GLU A 1 344 ? -6.362 18.126 22.003 1.00 29.06 344 GLU A CA 1
ATOM 2520 C C . GLU A 1 344 ? -5.788 16.714 21.753 1.00 29.06 344 GLU A C 1
ATOM 2522 O O . GLU A 1 344 ? -4.930 16.255 22.516 1.00 29.06 344 GLU A O 1
ATOM 2527 N N . PRO A 1 345 ? -6.225 16.002 20.697 1.00 32.84 345 PRO A N 1
ATOM 2528 C CA . PRO A 1 345 ? -5.597 14.758 20.269 1.00 32.84 345 PRO A CA 1
ATOM 2529 C C . PRO A 1 345 ? -4.204 15.036 19.698 1.00 32.84 345 PRO A C 1
ATOM 2531 O O . PRO A 1 345 ? -4.033 15.866 18.806 1.00 32.84 345 PRO A O 1
ATOM 2534 N N . ILE A 1 346 ? -3.210 14.296 20.183 1.00 36.78 346 ILE A N 1
ATOM 2535 C CA . ILE A 1 346 ? -1.812 14.436 19.777 1.00 36.78 346 ILE A CA 1
ATOM 2536 C C . ILE A 1 346 ? -1.622 13.757 18.416 1.00 36.78 346 ILE A C 1
ATOM 2538 O O . ILE A 1 346 ? -1.400 12.549 18.335 1.00 36.78 346 ILE A O 1
ATOM 2542 N N . ALA A 1 347 ? -1.710 14.532 17.336 1.00 32.50 347 ALA A N 1
ATOM 2543 C CA . ALA A 1 347 ? -1.163 14.126 16.050 1.00 32.50 347 ALA A CA 1
ATOM 2544 C C . ALA A 1 347 ? 0.367 14.138 16.164 1.00 32.50 347 ALA A C 1
ATOM 2546 O O . ALA A 1 347 ? 0.962 15.155 16.531 1.00 32.50 347 ALA A O 1
ATOM 2547 N N . ALA A 1 348 ? 1.016 13.007 15.879 1.00 33.97 348 ALA A N 1
ATOM 2548 C CA . ALA A 1 348 ? 2.463 12.982 15.726 1.00 33.97 348 ALA A CA 1
ATOM 2549 C C . ALA A 1 348 ? 2.833 14.016 14.656 1.00 33.97 348 ALA A C 1
ATOM 2551 O O . ALA A 1 348 ? 2.365 13.924 13.524 1.00 33.97 348 ALA A O 1
ATOM 2552 N N . SER A 1 349 ? 3.629 15.022 15.019 1.00 29.83 349 SER A N 1
ATOM 2553 C CA . SER A 1 349 ? 4.105 15.997 14.049 1.00 29.83 349 SER A CA 1
ATOM 2554 C C . SER A 1 349 ? 4.946 15.267 13.002 1.00 29.83 349 SER A C 1
ATOM 2556 O O . SER A 1 349 ? 6.024 14.737 13.293 1.00 29.83 349 SER A O 1
ATOM 2558 N N . GLU A 1 350 ? 4.429 15.211 11.775 1.00 36.97 350 GLU A N 1
ATOM 2559 C CA . GLU A 1 350 ? 5.217 14.899 10.591 1.00 36.97 350 GLU A CA 1
ATOM 2560 C C . GLU A 1 350 ? 6.239 16.023 10.435 1.00 36.97 350 GLU A C 1
ATOM 2562 O O . GLU A 1 350 ? 5.994 17.077 9.854 1.00 36.97 350 GLU A O 1
ATOM 2567 N N . GLN A 1 351 ? 7.408 15.834 11.041 1.00 33.28 351 GLN A N 1
ATOM 2568 C CA . GLN A 1 351 ? 8.588 16.560 10.617 1.00 33.28 351 GLN A CA 1
ATOM 2569 C C . GLN A 1 351 ? 8.915 16.039 9.221 1.00 33.28 351 GLN A C 1
ATOM 2571 O O . GLN A 1 351 ? 9.527 14.979 9.089 1.00 33.28 351 GLN A O 1
ATOM 2576 N N . ASP A 1 352 ? 8.458 16.767 8.199 1.00 35.47 352 ASP A N 1
ATOM 2577 C CA . ASP A 1 352 ? 8.860 16.575 6.809 1.00 35.47 352 ASP A CA 1
ATOM 2578 C C . ASP A 1 352 ? 10.389 16.525 6.756 1.00 35.47 352 ASP A C 1
ATOM 2580 O O . ASP A 1 352 ? 11.088 17.539 6.875 1.00 35.47 352 ASP A O 1
ATOM 2584 N N . ALA A 1 353 ? 10.928 15.312 6.636 1.00 46.72 353 ALA A N 1
ATOM 2585 C CA . ALA A 1 353 ? 12.350 15.118 6.446 1.00 46.72 353 ALA A CA 1
ATOM 2586 C C . ALA A 1 353 ? 12.767 15.842 5.152 1.00 46.72 353 ALA A C 1
ATOM 2588 O O . ALA A 1 353 ? 12.022 15.834 4.165 1.00 46.72 353 ALA A O 1
ATOM 2589 N N . PRO A 1 354 ? 13.949 16.482 5.114 1.00 49.00 354 PRO A N 1
ATOM 2590 C CA . PRO A 1 354 ? 14.393 17.203 3.931 1.00 49.00 354 PRO A CA 1
ATOM 2591 C C . PRO A 1 354 ? 14.419 16.269 2.717 1.00 49.00 354 PRO A C 1
ATOM 2593 O O . PRO A 1 354 ? 15.104 15.247 2.712 1.00 49.00 354 PRO A O 1
ATOM 2596 N N . MET A 1 355 ? 13.665 16.642 1.681 1.00 57.50 355 MET A N 1
ATOM 2597 C CA . MET A 1 355 ? 13.423 15.807 0.507 1.00 57.50 355 MET A CA 1
ATOM 2598 C C . MET A 1 355 ? 14.749 15.428 -0.172 1.00 57.50 355 MET A C 1
ATOM 2600 O O . MET A 1 355 ? 15.473 16.287 -0.693 1.00 57.50 355 MET A O 1
ATOM 2604 N N . ARG A 1 356 ? 15.085 14.132 -0.163 1.00 75.75 356 ARG A N 1
ATOM 2605 C CA . ARG A 1 356 ? 16.337 13.623 -0.730 1.00 75.75 356 ARG A CA 1
ATOM 2606 C C . ARG A 1 356 ? 16.415 13.963 -2.216 1.00 75.75 356 ARG A C 1
ATOM 2608 O O . ARG A 1 356 ? 15.469 13.764 -2.980 1.00 75.75 356 ARG A O 1
ATOM 2615 N N . SER A 1 357 ? 17.563 14.471 -2.669 1.00 83.62 357 SER A N 1
ATOM 2616 C CA . SER A 1 357 ? 17.725 14.773 -4.094 1.00 83.62 357 SER A CA 1
ATOM 2617 C C . SER A 1 357 ? 17.610 13.492 -4.935 1.00 83.62 357 SER A C 1
ATOM 2619 O O . SER A 1 357 ? 18.025 12.407 -4.515 1.00 83.62 357 SER A O 1
ATOM 2621 N N . LYS A 1 358 ? 17.072 13.606 -6.159 1.00 81.25 358 LYS A N 1
ATOM 2622 C CA . LYS A 1 358 ? 16.907 12.462 -7.082 1.00 81.25 358 LYS A CA 1
ATOM 2623 C C . LYS A 1 358 ? 18.225 11.711 -7.317 1.00 81.25 358 LYS A C 1
ATOM 2625 O O . LYS A 1 358 ? 18.233 10.486 -7.389 1.00 81.25 358 LYS A O 1
ATOM 2630 N N . LEU A 1 359 ? 19.338 12.445 -7.389 1.00 83.62 359 LEU A N 1
ATOM 2631 C CA . LEU A 1 359 ? 20.677 11.873 -7.536 1.00 83.62 359 LEU A CA 1
ATOM 2632 C C . LEU A 1 359 ? 21.124 11.137 -6.272 1.00 83.62 359 LEU A C 1
ATOM 2634 O O . LEU A 1 359 ? 21.552 9.993 -6.370 1.00 83.62 359 LEU A O 1
ATOM 2638 N N . ALA A 1 360 ? 20.987 11.746 -5.090 1.00 85.38 360 ALA A N 1
ATOM 2639 C CA . ALA A 1 360 ? 21.347 11.087 -3.835 1.00 85.38 360 ALA A CA 1
ATOM 2640 C C . ALA A 1 360 ? 20.550 9.788 -3.629 1.00 85.38 360 ALA A C 1
ATOM 264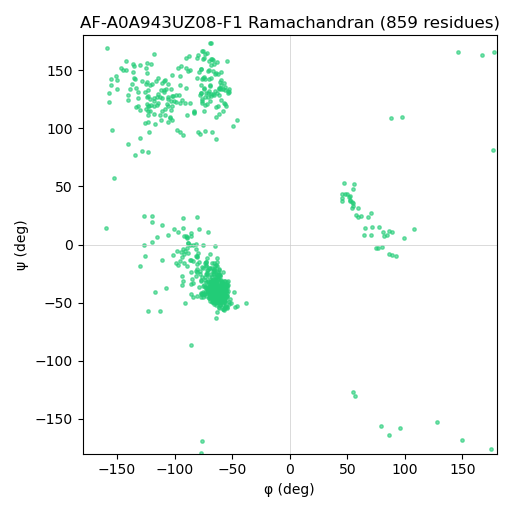2 O O . ALA A 1 360 ? 21.114 8.787 -3.193 1.00 85.38 360 ALA A O 1
ATOM 2643 N N . THR A 1 361 ? 19.278 9.786 -4.031 1.00 87.25 361 THR A N 1
ATOM 2644 C CA . THR A 1 361 ? 18.415 8.602 -4.003 1.00 87.25 361 THR A CA 1
ATOM 2645 C C . THR A 1 361 ? 18.894 7.520 -4.966 1.00 87.25 361 THR A C 1
ATOM 2647 O O . THR A 1 361 ? 19.088 6.379 -4.557 1.00 87.25 361 THR A O 1
ATOM 2650 N N . ALA A 1 362 ? 19.173 7.872 -6.227 1.00 87.19 362 ALA A N 1
ATOM 2651 C CA . ALA A 1 362 ? 19.715 6.926 -7.202 1.00 87.19 362 ALA A CA 1
ATOM 2652 C C . ALA A 1 362 ? 21.039 6.309 -6.717 1.00 87.19 362 ALA A C 1
ATOM 2654 O O . ALA A 1 362 ? 21.205 5.090 -6.765 1.00 87.19 362 ALA A O 1
ATOM 2655 N N . LEU A 1 363 ? 21.956 7.122 -6.176 1.00 88.62 363 LEU A N 1
ATOM 2656 C CA . LEU A 1 363 ? 23.206 6.627 -5.594 1.00 88.62 363 LEU A CA 1
ATOM 2657 C C . LEU A 1 363 ? 22.950 5.712 -4.384 1.00 88.62 363 LEU A C 1
ATOM 2659 O O . LEU A 1 363 ? 23.569 4.652 -4.287 1.00 88.62 363 LEU A O 1
ATOM 2663 N N . GLY A 1 364 ? 22.034 6.076 -3.485 1.00 87.75 364 GLY A N 1
ATOM 2664 C CA . GLY A 1 364 ? 21.647 5.249 -2.339 1.00 87.75 364 GLY A CA 1
ATOM 2665 C C . GLY A 1 364 ? 21.127 3.873 -2.761 1.00 87.75 364 GLY A C 1
ATOM 2666 O O . GLY A 1 364 ? 21.606 2.855 -2.263 1.00 87.75 364 GLY A O 1
ATOM 2667 N N . LEU A 1 365 ? 20.244 3.829 -3.763 1.00 89.94 365 LEU A N 1
ATOM 2668 C CA . LEU A 1 365 ? 19.727 2.578 -4.319 1.00 89.94 365 LEU A CA 1
ATOM 2669 C C . LEU A 1 365 ? 20.832 1.736 -4.969 1.00 89.94 365 LEU A C 1
ATOM 2671 O O . LEU A 1 365 ? 20.889 0.529 -4.747 1.00 89.94 365 LEU A O 1
ATOM 2675 N N . THR A 1 366 ? 21.758 2.346 -5.720 1.00 87.81 366 THR A N 1
ATOM 2676 C CA . THR A 1 366 ? 22.871 1.591 -6.334 1.00 87.81 366 THR A CA 1
ATOM 2677 C C . THR A 1 366 ? 23.788 0.934 -5.302 1.00 87.81 366 THR A C 1
ATOM 2679 O O . THR A 1 366 ? 24.311 -0.147 -5.565 1.00 87.81 366 THR A O 1
ATOM 2682 N N . LYS A 1 367 ? 23.936 1.502 -4.095 1.00 88.56 367 LYS A N 1
ATOM 2683 C CA . LYS A 1 367 ? 24.716 0.867 -3.017 1.00 88.56 367 LYS A CA 1
ATOM 2684 C C . LYS A 1 367 ? 24.106 -0.460 -2.553 1.00 88.56 367 LYS A C 1
ATOM 2686 O O . LYS A 1 367 ? 24.847 -1.344 -2.128 1.00 88.56 367 LYS A O 1
ATOM 2691 N N . LEU A 1 368 ? 22.788 -0.643 -2.679 1.00 87.00 368 LEU A N 1
ATOM 2692 C CA . LEU A 1 368 ? 22.105 -1.892 -2.312 1.00 87.00 368 LEU A CA 1
ATOM 2693 C C . LEU A 1 368 ? 22.477 -3.068 -3.231 1.00 87.00 368 LEU A C 1
ATOM 2695 O O . LEU A 1 368 ? 22.366 -4.219 -2.818 1.00 87.00 368 LEU A O 1
ATOM 2699 N N . VAL A 1 369 ? 22.985 -2.787 -4.436 1.00 86.88 369 VAL A N 1
ATOM 2700 C CA . VAL A 1 369 ? 23.487 -3.789 -5.395 1.00 86.88 369 VAL A CA 1
ATOM 2701 C C . VAL A 1 369 ? 24.839 -4.370 -4.972 1.00 86.88 369 VAL A C 1
ATOM 2703 O O . VAL A 1 369 ? 25.220 -5.417 -5.485 1.00 86.88 369 VAL A O 1
ATOM 2706 N N . GLY A 1 370 ? 25.556 -3.741 -4.031 1.00 85.00 370 GLY A N 1
ATOM 2707 C CA . GLY A 1 370 ? 26.923 -4.099 -3.618 1.00 85.00 370 GLY A CA 1
ATOM 2708 C C . GLY A 1 370 ? 27.234 -5.608 -3.555 1.00 85.00 370 GLY A C 1
ATOM 2709 O O . GLY A 1 370 ? 28.195 -6.042 -4.191 1.00 85.00 370 GLY A O 1
ATOM 2710 N N . PRO A 1 371 ? 26.415 -6.440 -2.883 1.00 87.62 371 PRO A N 1
ATOM 2711 C CA . PRO A 1 371 ? 26.649 -7.887 -2.787 1.00 87.62 371 PRO A CA 1
ATOM 2712 C C . PRO A 1 371 ? 26.573 -8.658 -4.118 1.00 87.62 371 PRO A C 1
ATOM 2714 O O . PRO A 1 371 ? 27.058 -9.781 -4.212 1.00 87.62 371 PRO A O 1
ATOM 2717 N N . LEU A 1 372 ? 25.949 -8.080 -5.147 1.00 91.44 372 LEU A N 1
ATOM 2718 C CA . LEU A 1 372 ? 25.647 -8.703 -6.440 1.00 91.44 372 LEU A CA 1
ATOM 2719 C C . LEU A 1 372 ? 26.313 -7.966 -7.617 1.00 91.44 372 LEU A C 1
ATOM 2721 O O . LEU A 1 372 ? 25.929 -8.162 -8.771 1.00 91.44 372 LEU A O 1
ATOM 2725 N N . VAL A 1 373 ? 27.345 -7.153 -7.354 1.00 91.31 373 VAL A N 1
ATOM 2726 C CA . VAL A 1 373 ? 28.078 -6.389 -8.384 1.00 91.31 373 VAL A CA 1
ATOM 2727 C C . VAL A 1 373 ? 28.627 -7.285 -9.498 1.00 91.31 373 VAL A C 1
ATOM 2729 O O . VAL A 1 373 ? 28.609 -6.885 -10.657 1.00 91.31 373 VAL A O 1
ATOM 2732 N N . PHE A 1 374 ? 29.042 -8.519 -9.197 1.00 93.69 374 PHE A N 1
ATOM 2733 C CA . PHE A 1 374 ? 29.507 -9.460 -10.224 1.00 93.69 374 PHE A CA 1
ATOM 2734 C C . PHE A 1 374 ? 28.397 -9.884 -11.196 1.00 93.69 374 PHE A C 1
ATOM 2736 O O . PHE A 1 374 ? 28.650 -10.019 -12.391 1.00 93.69 374 PHE A O 1
ATOM 2743 N N . VAL A 1 375 ? 27.162 -10.044 -10.710 1.00 94.19 375 VAL A N 1
ATOM 2744 C CA . VAL A 1 375 ? 26.004 -10.364 -11.561 1.00 94.19 375 VAL A CA 1
ATOM 2745 C C . VAL A 1 375 ? 25.635 -9.161 -12.425 1.00 94.19 375 VAL A C 1
ATOM 2747 O O . VAL A 1 375 ? 25.376 -9.324 -13.614 1.00 94.19 375 VAL A O 1
ATOM 2750 N N . MET A 1 376 ? 25.683 -7.952 -11.858 1.00 94.25 376 MET A N 1
ATOM 2751 C CA . MET A 1 376 ? 25.507 -6.705 -12.612 1.00 94.25 376 MET A CA 1
ATOM 2752 C C . MET A 1 376 ? 26.569 -6.566 -13.713 1.00 94.25 376 MET A C 1
ATOM 2754 O O . MET A 1 376 ? 26.240 -6.288 -14.861 1.00 94.25 376 MET A O 1
ATOM 2758 N N . ALA A 1 377 ? 27.844 -6.803 -13.393 1.00 94.88 377 ALA A N 1
ATOM 2759 C CA . ALA A 1 377 ? 28.933 -6.743 -14.365 1.00 94.88 377 ALA A CA 1
ATOM 2760 C C . ALA A 1 377 ? 28.749 -7.774 -15.491 1.00 94.88 377 ALA A C 1
ATOM 2762 O O . ALA A 1 377 ? 28.946 -7.442 -16.659 1.00 94.88 377 ALA A O 1
ATOM 2763 N N . ALA A 1 378 ? 28.311 -8.994 -15.159 1.00 96.19 378 ALA A N 1
ATOM 2764 C CA . ALA A 1 378 ? 27.951 -10.003 -16.150 1.00 96.19 378 ALA A CA 1
ATOM 2765 C C . ALA A 1 378 ? 26.774 -9.547 -17.028 1.00 96.19 378 ALA A C 1
ATOM 2767 O O . ALA A 1 378 ? 26.853 -9.677 -18.247 1.00 96.19 378 ALA A O 1
ATOM 2768 N N . ALA A 1 379 ? 25.726 -8.954 -16.447 1.00 96.00 379 ALA A N 1
ATOM 2769 C CA . ALA A 1 379 ? 24.588 -8.424 -17.197 1.00 96.00 379 ALA A CA 1
ATOM 2770 C C . ALA A 1 379 ? 25.012 -7.323 -18.181 1.00 96.00 379 ALA A C 1
ATOM 2772 O O . ALA A 1 379 ? 24.647 -7.370 -19.354 1.00 96.00 379 ALA A O 1
ATOM 2773 N N . VAL A 1 380 ? 25.837 -6.372 -17.727 1.00 96.69 380 VAL A N 1
ATOM 2774 C CA . VAL A 1 380 ? 26.383 -5.300 -18.570 1.00 96.69 380 VAL A CA 1
ATOM 2775 C C . VAL A 1 380 ? 27.255 -5.878 -19.682 1.00 96.69 380 VAL A C 1
ATOM 2777 O O . VAL A 1 380 ? 27.083 -5.497 -20.835 1.00 96.69 380 VAL A O 1
ATOM 2780 N N . LEU A 1 381 ? 28.144 -6.829 -19.380 1.00 97.44 381 LEU A N 1
ATOM 2781 C CA . LEU A 1 381 ? 28.995 -7.475 -20.383 1.00 97.44 381 LEU A CA 1
ATOM 2782 C C . LEU A 1 381 ? 28.166 -8.208 -21.446 1.00 97.44 381 LEU A C 1
ATOM 2784 O O . LEU A 1 381 ? 28.371 -7.999 -22.641 1.00 97.44 381 LEU A O 1
ATOM 2788 N N . LEU A 1 382 ? 27.213 -9.040 -21.020 1.00 97.75 382 LEU A N 1
ATOM 2789 C CA . LEU A 1 382 ? 26.320 -9.782 -21.912 1.00 97.75 382 LEU A CA 1
ATOM 2790 C C . LEU A 1 382 ? 25.464 -8.835 -22.758 1.00 97.75 382 LEU A C 1
ATOM 2792 O O . LEU A 1 382 ? 25.306 -9.064 -23.956 1.00 97.75 382 LEU A O 1
ATOM 2796 N N . GLY A 1 383 ? 24.976 -7.745 -22.165 1.00 96.06 383 GLY A N 1
ATOM 2797 C CA . GLY A 1 383 ? 24.227 -6.704 -22.859 1.00 96.06 383 GLY A CA 1
ATOM 2798 C C . GLY A 1 383 ? 25.063 -5.980 -23.909 1.00 96.06 383 GLY A C 1
ATOM 2799 O O . GLY A 1 383 ? 24.651 -5.899 -25.065 1.00 96.06 383 GLY A O 1
ATOM 2800 N N . VAL A 1 384 ? 26.265 -5.515 -23.552 1.00 97.31 384 VAL A N 1
ATOM 2801 C CA . VAL A 1 384 ? 27.207 -4.866 -24.481 1.00 97.31 384 VAL A CA 1
ATOM 2802 C C . VAL A 1 384 ? 27.536 -5.797 -25.648 1.00 97.31 384 VAL A C 1
ATOM 2804 O O . VAL A 1 384 ? 27.386 -5.402 -26.804 1.00 97.31 384 VAL A O 1
ATOM 2807 N N . LEU A 1 385 ? 27.906 -7.052 -25.372 1.00 96.94 385 LEU A N 1
ATOM 2808 C CA . LEU A 1 385 ? 28.167 -8.053 -26.409 1.00 96.94 385 LEU A CA 1
ATOM 2809 C C . LEU A 1 385 ? 26.921 -8.330 -27.260 1.00 96.94 385 LEU A C 1
ATOM 2811 O O . LEU A 1 385 ? 27.024 -8.473 -28.476 1.00 96.94 385 LEU A O 1
ATOM 2815 N N . GLY A 1 386 ? 25.737 -8.383 -26.647 1.00 95.12 386 GLY A N 1
ATOM 2816 C CA . GLY A 1 386 ? 24.468 -8.603 -27.335 1.00 95.12 386 GLY A CA 1
ATOM 2817 C C . GLY A 1 386 ? 24.106 -7.467 -28.295 1.00 95.12 386 GLY A C 1
ATOM 2818 O O . GLY A 1 386 ? 23.662 -7.728 -29.416 1.00 95.12 386 GLY A O 1
ATOM 2819 N N . PHE A 1 387 ? 24.337 -6.212 -27.898 1.00 94.81 387 PHE A N 1
ATOM 2820 C CA . PHE A 1 387 ? 24.158 -5.053 -28.774 1.00 94.81 387 PHE A CA 1
ATOM 2821 C C . PHE A 1 387 ? 25.218 -4.991 -29.872 1.00 94.81 387 PHE A C 1
ATOM 2823 O O . PHE A 1 387 ? 24.858 -4.744 -31.019 1.00 94.81 387 PHE A O 1
ATOM 2830 N N . PHE A 1 388 ? 26.483 -5.312 -29.587 1.00 95.31 388 PHE A N 1
ATOM 2831 C CA . PHE A 1 388 ? 27.503 -5.418 -30.634 1.00 95.31 388 PHE A CA 1
ATOM 2832 C C . PHE A 1 388 ? 27.240 -6.559 -31.613 1.00 95.31 388 PHE A C 1
ATOM 2834 O O . PHE A 1 388 ? 27.472 -6.394 -32.806 1.00 95.31 388 PHE A O 1
ATOM 2841 N N . ALA A 1 389 ? 26.682 -7.682 -31.160 1.00 93.62 389 ALA A N 1
ATOM 2842 C CA . ALA A 1 389 ? 26.207 -8.730 -32.054 1.00 93.62 389 ALA A CA 1
ATOM 2843 C C . ALA A 1 389 ? 25.050 -8.230 -32.939 1.00 93.62 389 ALA A C 1
ATOM 2845 O O . ALA A 1 389 ? 24.965 -8.598 -34.106 1.00 93.62 389 ALA A O 1
ATOM 2846 N N . ALA A 1 390 ? 24.172 -7.365 -32.422 1.00 90.50 390 ALA A N 1
ATOM 2847 C CA . ALA A 1 390 ? 23.111 -6.752 -33.218 1.00 90.50 390 ALA A CA 1
ATOM 2848 C C . ALA A 1 390 ? 23.648 -5.748 -34.255 1.00 90.50 390 ALA A C 1
ATOM 2850 O O . ALA A 1 390 ? 23.244 -5.830 -35.410 1.00 90.50 390 ALA A O 1
ATOM 2851 N N . ILE A 1 391 ? 24.573 -4.864 -33.868 1.00 92.75 391 ILE A N 1
ATOM 2852 C CA . ILE A 1 391 ? 25.252 -3.908 -34.764 1.00 92.75 391 ILE A CA 1
ATOM 2853 C C . ILE A 1 391 ? 26.057 -4.665 -35.831 1.00 92.75 391 ILE A C 1
ATOM 2855 O O . ILE A 1 391 ? 25.976 -4.369 -37.020 1.00 92.75 391 ILE A O 1
ATOM 2859 N N . GLY A 1 392 ? 26.775 -5.715 -35.422 1.00 91.75 392 GLY A N 1
ATOM 2860 C CA . GLY A 1 392 ? 27.581 -6.562 -36.298 1.00 91.75 392 GLY A CA 1
ATOM 2861 C C . GLY A 1 392 ? 26.779 -7.235 -37.413 1.00 91.75 392 GLY A C 1
ATOM 2862 O O . GLY A 1 392 ? 27.301 -7.384 -38.513 1.00 91.75 392 GLY A O 1
ATOM 2863 N N . LEU A 1 393 ? 25.502 -7.576 -37.188 1.00 90.69 393 LEU A N 1
ATOM 2864 C CA . LEU A 1 393 ? 24.638 -8.106 -38.253 1.00 90.69 393 LEU A CA 1
ATOM 2865 C C . LEU A 1 393 ? 24.531 -7.141 -39.437 1.00 90.69 393 LEU A C 1
ATOM 2867 O O . LEU A 1 393 ? 24.602 -7.584 -40.579 1.00 90.69 393 LEU A O 1
ATOM 2871 N N . THR A 1 394 ? 24.370 -5.847 -39.169 1.00 89.88 394 THR A N 1
ATOM 2872 C CA . THR A 1 394 ? 24.240 -4.815 -40.203 1.00 89.88 394 THR A CA 1
ATOM 2873 C C . THR A 1 394 ? 25.612 -4.421 -40.751 1.00 89.88 394 THR A C 1
ATOM 2875 O O . THR A 1 394 ? 25.795 -4.359 -41.965 1.00 89.88 394 THR A O 1
ATOM 2878 N N . SER A 1 395 ? 26.603 -4.225 -39.878 1.00 91.06 395 SER A N 1
ATOM 2879 C CA . SER A 1 395 ? 27.943 -3.768 -40.266 1.00 91.06 395 SER A CA 1
ATOM 2880 C C . SER A 1 395 ? 28.734 -4.815 -41.058 1.00 91.06 395 SER A C 1
ATOM 2882 O O . SER A 1 395 ? 29.327 -4.479 -42.079 1.00 91.06 395 SER A O 1
ATOM 2884 N N . PHE A 1 396 ? 28.723 -6.093 -40.657 1.00 92.62 396 PHE A N 1
ATOM 2885 C CA . PHE A 1 396 ? 29.396 -7.147 -41.430 1.00 92.62 396 PHE A CA 1
ATOM 2886 C C . PHE A 1 396 ? 28.660 -7.458 -42.734 1.00 92.62 396 PHE A C 1
ATOM 2888 O O . PHE A 1 396 ? 29.300 -7.768 -43.734 1.00 92.62 396 PHE A O 1
ATOM 2895 N N . ALA A 1 397 ? 27.333 -7.313 -42.768 1.00 91.31 397 ALA A N 1
ATOM 2896 C CA . ALA A 1 397 ? 26.581 -7.415 -44.013 1.00 91.31 397 ALA A CA 1
ATOM 2897 C C . ALA A 1 397 ? 26.933 -6.295 -44.998 1.00 91.31 397 ALA A C 1
ATOM 2899 O O . ALA A 1 397 ? 27.146 -6.569 -46.176 1.00 91.31 397 ALA A O 1
ATOM 2900 N N . ALA A 1 398 ? 27.042 -5.054 -44.515 1.00 92.12 398 ALA A N 1
ATOM 2901 C CA . ALA A 1 398 ? 27.495 -3.925 -45.319 1.00 92.12 398 ALA A CA 1
ATOM 2902 C C . ALA A 1 398 ? 28.923 -4.152 -45.843 1.00 92.12 398 ALA A C 1
ATOM 2904 O O . ALA A 1 398 ? 29.161 -3.991 -47.037 1.00 92.12 398 ALA A O 1
ATOM 2905 N N . ALA A 1 399 ? 29.843 -4.615 -44.988 1.00 91.50 399 ALA A N 1
ATOM 2906 C CA . ALA A 1 399 ? 31.213 -4.937 -45.385 1.00 91.50 399 ALA A CA 1
ATOM 2907 C C . ALA A 1 399 ? 31.271 -6.032 -46.464 1.00 91.50 399 ALA A C 1
ATOM 2909 O O . ALA A 1 399 ? 31.998 -5.882 -47.443 1.00 91.50 399 ALA A O 1
ATOM 2910 N N . GLY A 1 400 ? 30.471 -7.095 -46.318 1.00 91.06 400 GLY A N 1
ATOM 2911 C CA . GLY A 1 400 ? 30.369 -8.168 -47.307 1.00 91.06 400 GLY A CA 1
ATOM 2912 C C . GLY A 1 400 ? 29.761 -7.708 -48.635 1.00 91.06 400 GLY A C 1
ATOM 2913 O O . GLY A 1 400 ? 30.247 -8.102 -49.690 1.00 91.06 400 GLY A O 1
ATOM 2914 N N . LEU A 1 401 ? 28.740 -6.842 -48.608 1.00 91.31 401 LEU A N 1
ATOM 2915 C CA . LEU A 1 401 ? 28.174 -6.246 -49.826 1.00 91.31 401 LEU A CA 1
ATOM 2916 C C . LEU A 1 401 ? 29.194 -5.370 -50.559 1.00 91.31 401 LEU A C 1
ATOM 2918 O O . LEU A 1 401 ? 29.277 -5.429 -51.781 1.00 91.31 401 LEU A O 1
ATOM 2922 N N . LEU A 1 402 ? 29.960 -4.568 -49.821 1.00 91.25 402 LEU A N 1
ATOM 2923 C CA . LEU A 1 402 ? 30.999 -3.702 -50.377 1.00 91.25 402 LEU A CA 1
ATOM 2924 C C . LEU A 1 402 ? 32.159 -4.516 -50.975 1.00 91.25 402 LEU A C 1
ATOM 2926 O O . LEU A 1 402 ? 32.596 -4.209 -52.081 1.00 91.25 402 LEU A O 1
ATOM 2930 N N . ASP A 1 403 ? 32.598 -5.586 -50.305 1.00 90.19 403 ASP A N 1
ATOM 2931 C CA . ASP A 1 403 ? 33.620 -6.508 -50.829 1.00 90.19 403 ASP A CA 1
ATOM 2932 C C . ASP A 1 403 ? 33.135 -7.222 -52.102 1.00 90.19 403 ASP A C 1
ATOM 2934 O O . ASP A 1 403 ? 33.835 -7.248 -53.113 1.00 90.19 403 ASP A O 1
ATOM 2938 N N . ALA A 1 404 ? 31.882 -7.695 -52.115 1.00 87.38 404 ALA A N 1
ATOM 2939 C CA . ALA A 1 404 ? 31.253 -8.272 -53.306 1.00 87.38 404 ALA A CA 1
ATOM 2940 C C . ALA A 1 404 ? 31.096 -7.262 -54.463 1.00 87.38 404 ALA A C 1
ATOM 2942 O O . ALA A 1 404 ? 31.067 -7.661 -55.625 1.00 87.38 404 ALA A O 1
ATOM 2943 N N . ALA A 1 405 ? 31.024 -5.962 -54.157 1.00 87.19 405 ALA A N 1
ATOM 2944 C CA . ALA A 1 405 ? 31.010 -4.875 -55.137 1.00 87.19 405 ALA A CA 1
ATOM 2945 C C . ALA A 1 405 ? 32.415 -4.500 -55.657 1.00 87.19 405 ALA A C 1
ATOM 2947 O O . ALA A 1 405 ? 32.531 -3.636 -56.526 1.00 87.19 405 ALA A O 1
ATOM 2948 N N . GLY A 1 406 ? 33.476 -5.125 -55.133 1.00 84.69 406 GLY A N 1
ATOM 2949 C CA . GLY A 1 406 ? 34.869 -4.854 -55.492 1.00 84.69 406 GLY A CA 1
ATOM 2950 C C . GLY A 1 406 ? 35.547 -3.750 -54.672 1.00 84.69 406 GLY A C 1
ATOM 2951 O O . GLY A 1 406 ? 36.640 -3.322 -55.040 1.00 84.69 406 GLY A O 1
ATOM 2952 N N . ALA A 1 407 ? 34.935 -3.277 -53.579 1.00 86.69 407 ALA A N 1
ATOM 2953 C CA . ALA A 1 407 ? 35.537 -2.291 -52.682 1.00 86.69 407 ALA A CA 1
ATOM 2954 C C . ALA A 1 407 ? 36.343 -2.969 -51.560 1.00 86.69 407 ALA A C 1
ATOM 2956 O O . ALA A 1 407 ? 35.867 -3.895 -50.907 1.00 86.69 407 ALA A O 1
ATOM 2957 N N . SER A 1 408 ? 37.557 -2.487 -51.281 1.00 77.56 408 SER A N 1
ATOM 2958 C CA . SER A 1 408 ? 38.414 -3.063 -50.238 1.00 77.56 408 SER A CA 1
ATOM 2959 C C . SER A 1 408 ? 37.994 -2.594 -48.841 1.00 77.56 408 SER A C 1
ATOM 2961 O O . SER A 1 408 ? 38.415 -1.534 -48.383 1.00 77.56 408 SER A O 1
ATOM 2963 N N . THR A 1 409 ? 37.199 -3.396 -48.133 1.00 74.31 409 THR A N 1
ATOM 2964 C CA . THR A 1 409 ? 36.777 -3.119 -46.743 1.00 74.31 409 THR A CA 1
ATOM 2965 C C . THR A 1 409 ? 37.691 -3.743 -45.684 1.00 74.31 409 THR A C 1
ATOM 2967 O O . THR A 1 409 ? 37.478 -3.556 -44.487 1.00 74.31 409 THR A O 1
ATOM 2970 N N . GLY A 1 410 ? 38.699 -4.514 -46.106 1.00 75.75 410 GLY A N 1
ATOM 2971 C CA . GLY A 1 410 ? 39.593 -5.260 -45.215 1.00 75.75 410 GLY A CA 1
ATOM 2972 C C . GLY A 1 410 ? 38.979 -6.537 -44.625 1.00 75.75 410 GLY A C 1
ATOM 2973 O O . GLY A 1 410 ? 39.684 -7.281 -43.945 1.00 75.75 410 GLY A O 1
ATOM 2974 N N . VAL A 1 411 ? 37.701 -6.829 -44.906 1.00 82.56 411 VAL A N 1
ATOM 2975 C CA . VAL A 1 411 ? 37.005 -8.051 -44.477 1.00 82.56 411 VAL A CA 1
ATOM 2976 C C . VAL A 1 411 ? 36.460 -8.780 -45.709 1.00 82.56 411 VAL A C 1
ATOM 2978 O O . VAL A 1 411 ? 35.443 -8.356 -46.255 1.00 82.56 411 VAL A O 1
ATOM 2981 N N . PRO A 1 412 ? 37.084 -9.895 -46.132 1.00 87.62 412 PRO A N 1
ATOM 2982 C CA . PRO A 1 412 ? 36.604 -10.670 -47.273 1.00 87.62 412 PRO A CA 1
ATOM 2983 C C . PRO A 1 412 ? 35.175 -11.180 -47.062 1.00 87.62 412 PRO A C 1
ATOM 2985 O O . PRO A 1 412 ? 34.817 -11.556 -45.941 1.00 87.62 412 PRO A O 1
ATOM 2988 N N . LEU A 1 413 ? 34.394 -11.310 -48.137 1.00 86.56 413 LEU A N 1
ATOM 2989 C CA . LEU A 1 413 ? 32.997 -11.766 -48.118 1.00 86.56 413 LEU A CA 1
ATOM 2990 C C . LEU A 1 413 ? 32.780 -13.045 -47.287 1.00 86.56 413 LEU A C 1
ATOM 2992 O O . LEU A 1 413 ? 31.809 -13.144 -46.536 1.00 86.56 413 LEU A O 1
ATOM 2996 N N . ALA A 1 414 ? 33.698 -14.013 -47.374 1.00 87.00 414 ALA A N 1
ATOM 2997 C CA . ALA A 1 414 ? 33.628 -15.254 -46.599 1.00 87.00 414 ALA A CA 1
ATOM 2998 C C . ALA A 1 414 ? 33.717 -15.009 -45.080 1.00 87.00 414 ALA A C 1
ATOM 3000 O O . ALA A 1 414 ? 32.949 -15.586 -44.308 1.00 87.00 414 ALA A O 1
ATOM 3001 N N . TRP A 1 415 ? 34.616 -14.119 -44.651 1.00 89.50 415 TRP A N 1
ATOM 3002 C CA . TRP A 1 415 ? 34.758 -13.727 -43.248 1.00 89.50 415 TRP A CA 1
ATOM 3003 C C . TRP A 1 415 ? 33.595 -12.856 -42.782 1.00 89.50 415 TRP A C 1
ATOM 3005 O O . TRP A 1 415 ? 33.092 -13.068 -41.681 1.00 89.50 415 TRP A O 1
ATOM 3015 N N . ALA A 1 416 ? 33.113 -11.941 -43.627 1.00 88.38 416 ALA A N 1
ATOM 3016 C CA . ALA A 1 416 ? 31.923 -11.141 -43.352 1.00 88.38 416 ALA A CA 1
ATOM 3017 C C . ALA A 1 416 ? 30.692 -12.033 -43.105 1.00 88.38 416 ALA A C 1
ATOM 3019 O O . ALA A 1 416 ? 29.984 -11.855 -42.113 1.00 88.38 416 ALA A O 1
ATOM 3020 N N . GLY A 1 417 ? 30.482 -13.052 -43.946 1.00 87.69 417 GLY A N 1
ATOM 3021 C CA . GLY A 1 417 ? 29.417 -14.043 -43.775 1.00 87.69 417 GLY A CA 1
ATOM 3022 C C . GLY A 1 417 ? 29.573 -14.895 -42.511 1.00 87.69 417 GLY A C 1
ATOM 3023 O O . GLY A 1 417 ? 28.597 -15.113 -41.791 1.00 87.69 417 GLY A O 1
ATOM 3024 N N . ALA A 1 418 ? 30.796 -15.337 -42.196 1.00 90.12 418 ALA A N 1
ATOM 3025 C CA . ALA A 1 418 ? 31.075 -16.106 -40.982 1.00 90.12 418 ALA A CA 1
ATOM 3026 C C . ALA A 1 418 ? 30.827 -15.284 -39.704 1.00 90.12 418 ALA A C 1
ATOM 3028 O O . ALA A 1 418 ? 30.141 -15.749 -38.793 1.00 90.12 418 ALA A O 1
ATOM 3029 N N . LEU A 1 419 ? 31.327 -14.046 -39.649 1.00 91.56 419 LEU A N 1
ATOM 3030 C CA . LEU A 1 419 ? 31.122 -13.133 -38.520 1.00 91.56 419 LEU A CA 1
ATOM 3031 C C . LEU A 1 419 ? 29.644 -12.782 -38.345 1.00 91.56 419 LEU A C 1
ATOM 3033 O O . LEU A 1 419 ? 29.138 -12.793 -37.224 1.00 91.56 419 LEU A O 1
ATOM 3037 N N . LEU A 1 420 ? 28.921 -12.568 -39.447 1.00 90.88 420 LEU A N 1
ATOM 3038 C CA . LEU A 1 420 ? 27.476 -12.368 -39.423 1.00 90.88 420 LEU A CA 1
ATOM 3039 C C . LEU A 1 420 ? 26.742 -13.567 -38.810 1.00 90.88 420 LEU A C 1
ATOM 3041 O O . LEU A 1 420 ? 25.860 -13.376 -37.970 1.00 90.88 420 LEU A O 1
ATOM 3045 N N . ALA A 1 421 ? 27.106 -14.795 -39.189 1.00 90.12 421 ALA A N 1
ATOM 3046 C CA . ALA A 1 421 ? 26.512 -16.008 -38.627 1.00 90.12 421 ALA A CA 1
ATOM 3047 C C . ALA A 1 421 ? 26.799 -16.140 -37.122 1.00 90.12 421 ALA A C 1
ATOM 3049 O O . ALA A 1 421 ? 25.888 -16.440 -36.346 1.00 90.12 421 ALA A O 1
ATOM 3050 N N . VAL A 1 422 ? 28.031 -15.841 -36.693 1.00 94.00 422 VAL A N 1
ATOM 3051 C CA . VAL A 1 422 ? 28.409 -15.815 -35.271 1.00 94.00 422 VAL A CA 1
ATOM 3052 C C . VAL A 1 422 ? 27.574 -14.785 -34.509 1.00 94.00 422 VAL A C 1
ATOM 3054 O O . VAL A 1 422 ? 26.962 -15.129 -33.500 1.00 94.00 422 VAL A O 1
ATOM 3057 N N . CYS A 1 423 ? 27.468 -13.552 -35.010 1.00 93.00 423 CYS A N 1
ATOM 3058 C CA . CYS A 1 423 ? 26.637 -12.505 -34.415 1.00 93.00 423 CYS A CA 1
ATOM 3059 C C . CYS A 1 423 ? 25.157 -12.916 -34.328 1.00 93.00 423 CYS A C 1
ATOM 3061 O O . CYS A 1 423 ? 24.507 -12.689 -33.306 1.00 93.00 423 CYS A O 1
ATOM 3063 N N . ALA A 1 424 ? 24.624 -13.563 -35.368 1.00 89.81 424 ALA A N 1
ATOM 3064 C CA . ALA A 1 424 ? 23.240 -14.026 -35.409 1.00 89.81 424 ALA A CA 1
ATOM 3065 C C . ALA A 1 424 ? 22.928 -15.051 -34.314 1.00 89.81 424 ALA A C 1
ATOM 3067 O O . ALA A 1 424 ? 21.905 -14.930 -33.637 1.00 89.81 424 ALA A O 1
ATOM 3068 N N . VAL A 1 425 ? 23.808 -16.042 -34.139 1.00 93.06 425 VAL A N 1
ATOM 3069 C CA . VAL A 1 425 ? 23.644 -17.101 -33.135 1.00 93.06 425 VAL A CA 1
ATOM 3070 C C . VAL A 1 425 ? 23.908 -16.560 -31.733 1.00 93.06 425 VAL A C 1
ATOM 3072 O O . VAL A 1 425 ? 23.128 -16.835 -30.825 1.00 93.06 425 VAL A O 1
ATOM 3075 N N . ALA A 1 426 ? 24.951 -15.745 -31.553 1.00 93.81 426 ALA A N 1
ATOM 3076 C CA . ALA A 1 426 ? 25.337 -15.208 -30.251 1.00 93.81 426 ALA A CA 1
ATOM 3077 C C . ALA A 1 426 ? 24.299 -14.231 -29.673 1.00 93.81 426 ALA A C 1
ATOM 3079 O O . ALA A 1 426 ? 24.076 -14.216 -28.463 1.00 93.81 426 ALA A O 1
ATOM 3080 N N . ARG A 1 427 ? 23.613 -13.443 -30.516 1.00 90.38 427 ARG A N 1
ATOM 3081 C CA . ARG A 1 427 ? 22.657 -12.413 -30.069 1.00 90.38 427 ARG A CA 1
ATOM 3082 C C . ARG A 1 427 ? 21.555 -12.956 -29.152 1.00 90.38 427 ARG A C 1
ATOM 3084 O O . ARG A 1 427 ? 21.177 -12.275 -28.202 1.00 90.38 427 ARG A O 1
ATOM 3091 N N . GLY A 1 428 ? 21.021 -14.144 -29.441 1.00 89.94 428 GLY A N 1
ATOM 3092 C CA . GLY A 1 428 ? 19.937 -14.753 -28.661 1.00 89.94 428 GLY A CA 1
ATOM 3093 C C . GLY A 1 428 ? 20.355 -15.073 -27.219 1.00 89.94 428 GLY A C 1
ATOM 3094 O O . GLY A 1 428 ? 19.807 -14.467 -26.297 1.00 89.94 428 GLY A O 1
ATOM 3095 N N . PRO A 1 429 ? 21.342 -15.967 -27.012 1.00 95.38 429 PRO A N 1
ATOM 3096 C CA . PRO A 1 429 ? 21.859 -16.313 -25.690 1.00 95.38 429 PRO A CA 1
ATOM 3097 C C . PRO A 1 429 ? 22.413 -15.118 -24.909 1.00 95.38 429 PRO A C 1
ATOM 3099 O O . PRO A 1 429 ? 22.163 -15.029 -23.712 1.00 95.38 429 PRO A O 1
ATOM 3102 N N . LEU A 1 430 ? 23.109 -14.179 -25.567 1.00 96.31 430 LEU A N 1
ATOM 3103 C CA . LEU A 1 430 ? 23.636 -12.975 -24.910 1.00 96.31 430 LEU A CA 1
ATOM 3104 C C . LEU A 1 430 ? 22.510 -12.112 -24.332 1.00 96.31 430 LEU A C 1
ATOM 3106 O O . LEU A 1 430 ? 22.556 -11.737 -23.164 1.00 96.31 430 LEU A O 1
ATOM 3110 N N . ARG A 1 431 ? 21.461 -11.861 -25.123 1.00 90.88 431 ARG A N 1
ATOM 3111 C CA . ARG A 1 431 ? 20.293 -11.097 -24.669 1.00 90.88 431 ARG A CA 1
ATOM 3112 C C . ARG A 1 431 ? 19.498 -11.836 -23.593 1.00 90.88 431 ARG A C 1
ATOM 3114 O O . ARG A 1 431 ? 19.014 -11.214 -22.655 1.00 90.88 431 ARG A O 1
ATOM 3121 N N . TYR A 1 432 ? 19.358 -13.154 -23.718 1.00 94.00 432 TYR A N 1
ATOM 3122 C CA . TYR A 1 432 ? 18.701 -13.962 -22.694 1.00 94.00 432 TYR A CA 1
ATOM 3123 C C . TYR A 1 432 ? 19.473 -13.918 -21.370 1.00 94.00 432 TYR A C 1
ATOM 3125 O O . TYR A 1 432 ? 18.879 -13.680 -20.324 1.00 94.00 432 TYR A O 1
ATOM 3133 N N . GLY A 1 433 ? 20.797 -14.086 -21.418 1.00 96.12 433 GLY A N 1
ATOM 3134 C CA . GLY A 1 433 ? 21.661 -14.009 -20.244 1.00 96.12 433 GLY A CA 1
ATOM 3135 C C . GLY A 1 433 ? 21.637 -12.627 -19.587 1.00 96.12 433 GLY A C 1
ATOM 3136 O O . GLY A 1 433 ? 21.504 -12.544 -18.371 1.00 96.12 433 GLY A O 1
ATOM 3137 N N . GLU A 1 434 ? 21.681 -11.551 -20.377 1.00 95.12 434 GLU A N 1
ATOM 3138 C CA . GLU A 1 434 ? 21.515 -10.173 -19.892 1.00 95.12 434 GLU A CA 1
ATOM 3139 C C . GLU A 1 434 ? 20.195 -9.995 -19.120 1.00 95.12 434 GLU A C 1
ATOM 3141 O O . GLU A 1 434 ? 20.208 -9.560 -17.967 1.00 95.12 434 GLU A O 1
ATOM 3146 N N . GLN A 1 435 ? 19.061 -10.385 -19.715 1.00 92.44 435 GLN A N 1
ATOM 3147 C CA . GLN A 1 435 ? 17.747 -10.277 -19.070 1.00 92.44 435 GLN A CA 1
ATOM 3148 C C . GLN A 1 435 ? 17.639 -11.148 -17.814 1.00 92.44 435 GLN A C 1
ATOM 3150 O O . GLN A 1 435 ? 17.125 -10.692 -16.792 1.00 92.44 435 GLN A O 1
ATOM 3155 N N . LEU A 1 436 ? 18.157 -12.376 -17.866 1.00 93.88 436 LEU A N 1
ATOM 3156 C CA . LEU A 1 436 ? 18.154 -13.296 -16.733 1.00 93.88 436 LEU A CA 1
ATOM 3157 C C . LEU A 1 436 ? 18.957 -12.730 -15.555 1.00 93.88 436 LEU A C 1
ATOM 3159 O O . LEU A 1 436 ? 18.470 -12.740 -14.427 1.00 93.88 436 LEU A O 1
ATOM 3163 N N . CYS A 1 437 ? 20.158 -12.201 -15.809 1.00 95.31 437 CYS A N 1
ATOM 3164 C CA . CYS A 1 437 ? 20.985 -11.579 -14.777 1.00 95.31 437 CYS A CA 1
ATOM 3165 C C . CYS A 1 437 ? 20.311 -10.337 -14.178 1.00 95.31 437 CYS A C 1
ATOM 3167 O O . CYS A 1 437 ? 20.312 -10.192 -12.957 1.00 95.31 437 CYS A O 1
ATOM 3169 N N . ASN A 1 438 ? 19.708 -9.478 -15.008 1.00 93.50 438 ASN A N 1
ATOM 3170 C CA . ASN A 1 438 ? 19.018 -8.268 -14.551 1.00 93.50 438 ASN A CA 1
ATOM 3171 C C . ASN A 1 438 ? 17.805 -8.582 -13.660 1.00 93.50 438 ASN A C 1
ATOM 3173 O O . ASN A 1 438 ? 17.677 -8.000 -12.584 1.00 93.50 438 ASN A O 1
ATOM 3177 N N . HIS A 1 439 ? 16.947 -9.532 -14.049 1.00 92.50 439 HIS A N 1
ATOM 3178 C CA . HIS A 1 439 ? 15.803 -9.920 -13.215 1.00 92.50 439 HIS A CA 1
ATOM 3179 C C . HIS A 1 439 ? 16.228 -10.692 -11.964 1.00 92.50 439 HIS A C 1
ATOM 3181 O O . HIS A 1 439 ? 15.708 -10.428 -10.882 1.00 92.50 439 HIS A O 1
ATOM 3187 N N . TYR A 1 440 ? 17.206 -11.600 -12.063 1.00 93.69 440 TYR A N 1
ATOM 3188 C CA . TYR A 1 440 ? 17.743 -12.292 -10.888 1.00 93.69 440 TYR A CA 1
ATOM 3189 C C . TYR A 1 440 ? 18.297 -11.300 -9.860 1.00 93.69 440 TYR A C 1
ATOM 3191 O O . TYR A 1 440 ? 17.989 -11.393 -8.670 1.00 93.69 440 TYR A O 1
ATOM 3199 N N . LEU A 1 441 ? 19.086 -10.328 -10.331 1.00 93.38 441 LEU A N 1
ATOM 3200 C CA . LEU A 1 441 ? 19.588 -9.241 -9.507 1.00 93.38 441 LEU A CA 1
ATOM 3201 C C . LEU A 1 441 ? 18.430 -8.490 -8.842 1.00 93.38 441 LEU A C 1
ATOM 3203 O O . LEU A 1 441 ? 18.444 -8.333 -7.623 1.00 93.38 441 LEU A O 1
ATOM 3207 N N . ALA A 1 442 ? 17.445 -8.041 -9.624 1.00 92.00 442 ALA A N 1
ATOM 3208 C CA . ALA A 1 442 ? 16.330 -7.260 -9.110 1.00 92.00 442 ALA A CA 1
ATOM 3209 C C . ALA A 1 442 ? 15.567 -8.025 -8.025 1.00 92.00 442 ALA A C 1
ATOM 3211 O O . ALA A 1 442 ? 15.514 -7.556 -6.892 1.00 92.00 442 ALA A O 1
ATOM 3212 N N . PHE A 1 443 ? 15.085 -9.240 -8.296 1.00 92.38 443 PHE A N 1
ATOM 3213 C CA . PHE A 1 443 ? 14.331 -10.014 -7.304 1.00 92.38 443 PHE A CA 1
ATOM 3214 C C . PHE A 1 443 ? 15.130 -10.299 -6.028 1.00 92.38 443 PHE A C 1
ATOM 3216 O O . PHE A 1 443 ? 14.580 -10.240 -4.925 1.00 92.38 443 PHE A O 1
ATOM 3223 N N . LYS A 1 444 ? 16.440 -10.560 -6.140 1.00 93.94 444 LYS A N 1
ATOM 3224 C CA . LYS A 1 444 ? 17.290 -10.796 -4.966 1.00 93.94 444 LYS A CA 1
ATOM 3225 C C . LYS A 1 444 ? 17.508 -9.522 -4.144 1.00 93.94 444 LYS A C 1
ATOM 3227 O O . LYS A 1 444 ? 17.471 -9.583 -2.910 1.00 93.94 444 LYS A O 1
ATOM 3232 N N . VAL A 1 445 ? 17.707 -8.378 -4.802 1.00 92.12 445 VAL A N 1
ATOM 3233 C CA . VAL A 1 445 ? 17.801 -7.073 -4.132 1.00 92.12 445 VAL A CA 1
ATOM 3234 C C . VAL A 1 445 ? 16.468 -6.718 -3.479 1.00 92.12 445 VAL A C 1
ATOM 3236 O O . VAL A 1 445 ? 16.477 -6.371 -2.304 1.00 92.12 445 VAL A O 1
ATOM 3239 N N . LEU A 1 446 ? 15.330 -6.891 -4.161 1.00 92.12 446 LEU A N 1
ATOM 3240 C CA . LEU A 1 446 ? 13.997 -6.640 -3.600 1.00 92.12 446 LEU A CA 1
ATOM 3241 C C . LEU A 1 446 ? 13.744 -7.469 -2.338 1.00 92.12 446 LEU A C 1
ATOM 3243 O O . LEU A 1 446 ? 13.329 -6.918 -1.323 1.00 92.12 446 LEU A O 1
ATOM 3247 N N . ALA A 1 447 ? 14.049 -8.770 -2.361 1.00 91.50 447 ALA A N 1
ATOM 3248 C CA . ALA A 1 447 ? 13.922 -9.624 -1.179 1.00 91.50 447 ALA A CA 1
ATOM 3249 C C . ALA A 1 447 ? 14.790 -9.123 -0.009 1.00 91.50 447 ALA A C 1
ATOM 3251 O O . ALA A 1 447 ? 14.332 -9.070 1.129 1.00 91.50 447 ALA A O 1
ATOM 3252 N N . THR A 1 448 ? 16.020 -8.693 -0.300 1.00 91.62 448 THR A N 1
ATOM 3253 C CA . THR A 1 448 ? 16.935 -8.128 0.706 1.00 91.62 448 THR A CA 1
ATOM 3254 C C . THR A 1 448 ? 16.428 -6.789 1.249 1.00 91.62 448 THR A C 1
ATOM 3256 O O . THR A 1 448 ? 16.573 -6.506 2.434 1.00 91.62 448 THR A O 1
ATOM 3259 N N . VAL A 1 449 ? 15.835 -5.951 0.396 1.00 91.81 449 VAL A N 1
ATOM 3260 C CA . VAL A 1 449 ? 15.224 -4.681 0.807 1.00 91.81 449 VAL A CA 1
ATOM 3261 C C . VAL A 1 449 ? 14.017 -4.937 1.704 1.00 91.81 449 VAL A C 1
ATOM 3263 O O . VAL A 1 449 ? 13.943 -4.315 2.756 1.00 91.81 449 VAL A O 1
ATOM 3266 N N . ARG A 1 450 ? 13.124 -5.877 1.356 1.00 92.88 450 ARG A N 1
ATOM 3267 C CA . ARG A 1 450 ? 11.976 -6.249 2.206 1.00 92.88 450 ARG A CA 1
ATOM 3268 C C . ARG A 1 450 ? 12.421 -6.712 3.590 1.00 92.88 450 ARG A C 1
ATOM 3270 O O . ARG A 1 450 ? 11.877 -6.240 4.582 1.00 92.88 450 ARG A O 1
ATOM 3277 N N . ASP A 1 451 ? 13.437 -7.569 3.656 1.00 91.88 451 ASP A N 1
ATOM 3278 C CA . ASP A 1 451 ? 14.007 -8.040 4.923 1.00 91.88 451 ASP A CA 1
ATOM 3279 C C . ASP A 1 451 ? 14.582 -6.885 5.762 1.00 91.88 451 ASP A C 1
ATOM 3281 O O . ASP A 1 451 ? 14.240 -6.730 6.934 1.00 91.88 451 ASP A O 1
ATOM 3285 N N . LYS A 1 452 ? 15.375 -5.995 5.148 1.00 91.94 452 LYS A N 1
ATOM 3286 C CA . LYS A 1 452 ? 15.940 -4.819 5.832 1.00 91.94 452 LYS A CA 1
ATOM 3287 C C . LYS A 1 452 ? 14.876 -3.832 6.304 1.00 91.94 452 LYS A C 1
ATOM 3289 O O . LYS A 1 452 ? 14.976 -3.336 7.422 1.00 91.94 452 LYS A O 1
ATOM 3294 N N . VAL A 1 453 ? 13.878 -3.545 5.469 1.00 91.62 453 VAL A N 1
ATOM 3295 C CA . VAL A 1 453 ? 12.754 -2.662 5.805 1.00 91.62 453 VAL A CA 1
ATOM 3296 C C . VAL A 1 453 ? 11.980 -3.242 6.983 1.00 91.62 453 VAL A C 1
ATOM 3298 O O . VAL A 1 453 ? 11.771 -2.547 7.973 1.00 91.62 453 VAL A O 1
ATOM 3301 N N . PHE A 1 454 ? 11.625 -4.527 6.930 1.00 90.00 454 PHE A N 1
ATOM 3302 C CA . PHE A 1 454 ? 10.921 -5.192 8.023 1.00 90.00 454 PHE A CA 1
ATOM 3303 C C . PHE A 1 454 ? 11.755 -5.220 9.311 1.00 90.00 454 PHE A C 1
ATOM 3305 O O . PHE A 1 454 ? 11.253 -4.910 10.392 1.00 90.00 454 PHE A O 1
ATOM 3312 N N . GLY A 1 455 ? 13.054 -5.515 9.202 1.00 90.50 455 GLY A N 1
ATOM 3313 C CA . GLY A 1 455 ? 13.996 -5.431 10.315 1.00 90.50 455 GLY A CA 1
ATOM 3314 C C . GLY A 1 455 ? 14.078 -4.025 10.913 1.00 90.50 455 GLY A C 1
ATOM 3315 O O . GLY A 1 455 ? 14.113 -3.883 12.136 1.00 90.50 455 GLY A O 1
ATOM 3316 N N . ARG A 1 456 ? 14.045 -2.977 10.079 1.00 90.50 456 ARG A N 1
ATOM 3317 C CA . ARG A 1 456 ? 14.062 -1.591 10.555 1.00 90.50 456 ARG A CA 1
ATOM 3318 C C . ARG A 1 456 ? 12.760 -1.197 11.237 1.00 90.50 456 ARG A C 1
ATOM 3320 O O . ARG A 1 456 ? 12.823 -0.644 12.328 1.00 90.50 456 ARG A O 1
ATOM 3327 N N . LEU A 1 457 ? 11.608 -1.570 10.682 1.00 88.38 457 LEU A N 1
ATOM 3328 C CA . LEU A 1 457 ? 10.303 -1.351 11.314 1.00 88.38 457 LEU A CA 1
ATOM 3329 C C . LEU A 1 457 ? 10.225 -1.992 12.701 1.00 88.38 457 LEU A C 1
ATOM 3331 O O . LEU A 1 457 ? 9.754 -1.353 13.637 1.00 88.38 457 LEU A O 1
ATOM 3335 N N . ARG A 1 458 ? 10.761 -3.208 12.868 1.00 87.44 458 ARG A N 1
ATOM 3336 C CA . ARG A 1 458 ? 10.843 -3.865 14.183 1.00 87.44 458 ARG A CA 1
ATOM 3337 C C . ARG A 1 458 ? 11.675 -3.085 15.199 1.00 87.44 458 ARG A C 1
ATOM 3339 O O . ARG A 1 458 ? 11.329 -3.109 16.370 1.00 87.44 458 ARG A O 1
ATOM 3346 N N . MET A 1 459 ? 12.746 -2.418 14.764 1.00 85.12 459 MET A N 1
ATOM 3347 C CA . MET A 1 459 ? 13.571 -1.573 15.638 1.00 85.12 459 MET A CA 1
ATOM 3348 C C . MET A 1 459 ? 12.926 -0.214 15.941 1.00 85.12 459 MET A C 1
ATOM 3350 O O . MET A 1 459 ? 13.194 0.356 16.989 1.00 85.12 459 MET A O 1
ATOM 3354 N N . LEU A 1 460 ? 12.121 0.332 15.024 1.00 85.62 460 LEU A N 1
ATOM 3355 C CA . LEU A 1 460 ? 11.424 1.613 15.208 1.00 85.62 460 LEU A CA 1
ATOM 3356 C C . LEU A 1 460 ? 10.146 1.478 16.058 1.00 85.62 460 LEU A C 1
ATOM 3358 O O . LEU A 1 460 ? 9.675 2.459 16.641 1.00 85.62 460 LEU A O 1
ATOM 3362 N N . ALA A 1 461 ? 9.566 0.277 16.102 1.00 83.56 461 ALA A N 1
ATOM 3363 C CA . ALA A 1 461 ? 8.373 -0.027 16.876 1.00 83.56 461 ALA A CA 1
ATOM 3364 C C . ALA A 1 461 ? 8.646 -0.053 18.398 1.00 83.56 461 ALA A C 1
ATOM 3366 O O . ALA A 1 461 ? 9.724 -0.464 18.820 1.00 83.56 461 ALA A O 1
ATOM 3367 N N . PRO A 1 462 ? 7.652 0.295 19.237 1.00 77.12 462 PRO A N 1
ATOM 3368 C CA . PRO A 1 462 ? 6.348 0.848 18.860 1.00 77.12 462 PRO A CA 1
ATOM 3369 C C . PRO A 1 462 ? 6.374 2.374 18.701 1.00 77.12 462 PRO A C 1
ATOM 3371 O O . PRO A 1 462 ? 5.560 2.914 17.959 1.00 77.12 462 PRO A O 1
ATOM 3374 N N . ALA A 1 463 ? 7.319 3.068 19.338 1.00 80.06 463 ALA A N 1
ATOM 3375 C CA . ALA A 1 463 ? 7.240 4.510 19.547 1.00 80.06 463 ALA A CA 1
ATOM 3376 C C . ALA A 1 463 ? 7.207 5.352 18.272 1.00 80.06 463 ALA A C 1
ATOM 3378 O O . ALA A 1 463 ? 6.479 6.340 18.217 1.00 80.06 463 ALA A O 1
ATOM 3379 N N . LYS A 1 464 ? 7.970 4.973 17.238 1.00 77.19 464 LYS A N 1
ATOM 3380 C CA . LYS A 1 464 ? 7.994 5.727 15.975 1.00 77.19 464 LYS A CA 1
ATOM 3381 C C . LYS A 1 464 ? 6.909 5.319 14.981 1.00 77.19 464 LYS A C 1
ATOM 3383 O O . LYS A 1 464 ? 6.694 6.026 13.998 1.00 77.19 464 LYS A O 1
ATOM 3388 N N . LEU A 1 465 ? 6.257 4.182 15.222 1.00 75.81 465 LEU A N 1
ATOM 3389 C CA . LEU A 1 465 ? 5.159 3.686 14.391 1.00 75.81 465 LEU A CA 1
ATOM 3390 C C . LEU A 1 465 ? 3.790 4.046 14.973 1.00 75.81 465 LEU A C 1
ATOM 3392 O O . LEU A 1 465 ? 2.797 4.011 14.252 1.00 75.81 465 LEU A O 1
ATOM 3396 N N . GLU A 1 466 ? 3.726 4.401 16.255 1.00 71.31 466 GLU A N 1
ATOM 3397 C CA . GLU A 1 466 ? 2.504 4.894 16.873 1.00 71.31 466 GLU A CA 1
ATOM 3398 C C . GLU A 1 466 ? 2.097 6.229 16.224 1.00 71.31 466 GLU A C 1
ATOM 3400 O O . GLU A 1 466 ? 2.858 7.194 16.221 1.00 71.31 466 GLU A O 1
ATOM 3405 N N . GLY A 1 467 ? 0.914 6.254 15.604 1.00 60.72 467 GLY A N 1
ATOM 3406 C CA . GLY A 1 467 ? 0.405 7.403 14.849 1.00 60.72 467 GLY A CA 1
ATOM 3407 C C . GLY A 1 467 ? 0.721 7.406 13.347 1.00 60.72 467 GLY A C 1
ATOM 3408 O O . GLY A 1 467 ? 0.120 8.201 12.632 1.00 60.72 467 GLY A O 1
ATOM 3409 N N . ARG A 1 468 ? 1.586 6.513 12.834 1.00 63.22 468 ARG A N 1
ATOM 3410 C CA . ARG A 1 468 ? 1.748 6.338 11.377 1.00 63.22 468 ARG A CA 1
ATOM 3411 C C . ARG A 1 468 ? 0.584 5.538 10.788 1.00 63.22 468 ARG A C 1
ATOM 3413 O O . ARG A 1 468 ? 0.124 4.566 11.392 1.00 63.22 468 ARG A O 1
ATOM 3420 N N . ASP A 1 469 ? 0.151 5.909 9.584 1.00 62.72 469 ASP A N 1
ATOM 3421 C CA . ASP A 1 469 ? -0.874 5.168 8.847 1.00 62.72 469 ASP A CA 1
ATOM 3422 C C . ASP A 1 469 ? -0.371 3.744 8.539 1.00 62.72 469 ASP A C 1
ATOM 3424 O O . ASP A 1 469 ? 0.643 3.537 7.863 1.00 62.72 469 ASP A O 1
ATOM 3428 N N . LYS A 1 470 ? -1.080 2.733 9.057 1.00 64.62 470 LYS A N 1
ATOM 3429 C CA . LYS A 1 470 ? -0.757 1.315 8.830 1.00 64.62 470 LYS A CA 1
ATOM 3430 C C . LYS A 1 470 ? -0.763 0.976 7.334 1.00 64.62 470 LYS A C 1
ATOM 3432 O O . LYS A 1 470 ? 0.048 0.163 6.896 1.00 64.62 470 LYS A O 1
ATOM 3437 N N . GLY A 1 471 ? -1.646 1.604 6.560 1.00 62.47 471 GLY A N 1
ATOM 3438 C CA . GLY A 1 471 ? -1.732 1.485 5.110 1.00 62.47 471 GLY A CA 1
ATOM 3439 C C . GLY A 1 471 ? -0.507 2.046 4.390 1.00 62.47 471 GLY A C 1
ATOM 3440 O O . GLY A 1 471 ? -0.035 1.412 3.446 1.00 62.47 471 GLY A O 1
ATOM 3441 N N . ASP A 1 472 ? 0.074 3.155 4.861 1.00 68.25 472 ASP A N 1
ATOM 3442 C CA . ASP A 1 472 ? 1.318 3.694 4.286 1.00 68.25 472 ASP A CA 1
ATOM 3443 C C . ASP A 1 472 ? 2.501 2.739 4.506 1.00 68.25 472 ASP A C 1
ATOM 3445 O O . ASP A 1 472 ? 3.244 2.435 3.572 1.00 68.25 472 ASP A O 1
ATOM 3449 N N . LEU A 1 473 ? 2.624 2.159 5.706 1.00 74.94 473 LEU A N 1
ATOM 3450 C CA . LEU A 1 473 ? 3.663 1.161 5.997 1.00 74.94 473 LEU A CA 1
ATOM 3451 C C . LEU A 1 473 ? 3.504 -0.111 5.148 1.00 74.94 473 LEU A C 1
ATOM 3453 O O . LEU A 1 473 ? 4.493 -0.650 4.645 1.00 74.94 473 LEU A O 1
ATOM 3457 N N . VAL A 1 474 ? 2.268 -0.586 4.955 1.00 72.94 474 VAL A N 1
ATOM 3458 C CA . VAL A 1 474 ? 1.976 -1.739 4.084 1.00 72.94 474 VAL A CA 1
ATOM 3459 C C . VAL A 1 474 ? 2.299 -1.414 2.624 1.00 72.94 474 VAL A C 1
ATOM 3461 O O . VAL A 1 474 ? 2.954 -2.212 1.949 1.00 72.94 474 VAL A O 1
ATOM 3464 N N . SER A 1 475 ? 1.904 -0.232 2.148 1.00 75.00 475 SER A N 1
ATOM 3465 C CA . SER A 1 475 ? 2.229 0.266 0.807 1.00 75.00 475 SER A CA 1
ATOM 3466 C C . SER A 1 475 ? 3.743 0.355 0.591 1.00 75.00 475 SER A C 1
ATOM 3468 O O . SER A 1 475 ? 4.249 -0.079 -0.447 1.00 75.00 475 SER A O 1
ATOM 3470 N N . LEU A 1 476 ? 4.483 0.817 1.607 1.00 80.50 476 LEU A N 1
ATOM 3471 C CA . LEU A 1 476 ? 5.938 0.911 1.581 1.00 80.50 476 LEU A CA 1
ATOM 3472 C C . LEU A 1 476 ? 6.599 -0.468 1.408 1.00 80.50 476 LEU A C 1
ATOM 3474 O O . LEU A 1 476 ? 7.481 -0.625 0.569 1.00 80.50 476 LEU A O 1
ATOM 3478 N N . ILE A 1 477 ? 6.174 -1.487 2.163 1.00 82.19 477 ILE A N 1
ATOM 3479 C CA . ILE A 1 477 ? 6.743 -2.849 2.075 1.00 82.19 477 ILE A CA 1
ATOM 3480 C C . ILE A 1 477 ? 6.338 -3.560 0.772 1.00 82.19 477 ILE A C 1
ATOM 3482 O O . ILE A 1 477 ? 7.113 -4.351 0.219 1.00 82.19 477 ILE A O 1
ATOM 3486 N N . GLY A 1 478 ? 5.111 -3.315 0.309 1.00 82.75 478 GLY A N 1
ATOM 3487 C CA . GLY A 1 478 ? 4.523 -3.953 -0.863 1.00 82.75 478 GLY A CA 1
ATOM 3488 C C . GLY A 1 478 ? 4.879 -3.235 -2.161 1.00 82.75 478 GLY A C 1
ATOM 3489 O O . GLY A 1 478 ? 5.838 -3.611 -2.841 1.00 82.75 478 GLY A O 1
ATOM 3490 N N . ALA A 1 479 ? 4.081 -2.220 -2.494 1.00 80.88 479 ALA A N 1
ATOM 3491 C CA . ALA A 1 479 ? 4.073 -1.549 -3.791 1.00 80.88 479 ALA A CA 1
ATOM 3492 C C . ALA A 1 479 ? 5.356 -0.750 -4.063 1.00 80.88 479 ALA A C 1
ATOM 3494 O O . ALA A 1 479 ? 5.917 -0.823 -5.155 1.00 80.88 479 ALA A O 1
ATOM 3495 N N . ASP A 1 480 ? 5.854 -0.015 -3.070 1.00 85.94 480 ASP A N 1
ATOM 3496 C CA . ASP A 1 480 ? 7.048 0.819 -3.226 1.00 85.94 480 ASP A CA 1
ATOM 3497 C C . ASP A 1 480 ? 8.312 -0.012 -3.465 1.00 85.94 480 ASP A C 1
ATOM 3499 O O . ASP A 1 480 ? 9.089 0.289 -4.373 1.00 85.94 480 ASP A O 1
ATOM 3503 N N . VAL A 1 481 ? 8.518 -1.078 -2.680 1.00 89.69 481 VAL A N 1
ATOM 3504 C CA . VAL A 1 481 ? 9.660 -1.982 -2.880 1.00 89.69 481 VAL A CA 1
ATOM 3505 C C . VAL A 1 481 ? 9.535 -2.742 -4.200 1.00 89.69 481 VAL A C 1
ATOM 3507 O O . VAL A 1 481 ? 10.547 -2.943 -4.868 1.00 89.69 481 VAL A O 1
ATOM 3510 N N . GLU A 1 482 ? 8.327 -3.129 -4.615 1.00 89.38 482 GLU A N 1
ATOM 3511 C CA . GLU A 1 482 ? 8.098 -3.741 -5.930 1.00 89.38 482 GLU A CA 1
ATOM 3512 C C . GLU A 1 482 ? 8.477 -2.792 -7.073 1.00 89.38 482 GLU A C 1
ATOM 3514 O O . GLU A 1 482 ? 9.177 -3.186 -8.005 1.00 89.38 482 GLU A O 1
ATOM 3519 N N . LEU A 1 483 ? 8.139 -1.506 -6.959 1.00 86.69 483 LEU A N 1
ATOM 3520 C CA . LEU A 1 483 ? 8.492 -0.503 -7.960 1.00 86.69 483 LEU A CA 1
ATOM 3521 C C . LEU A 1 483 ? 10.013 -0.334 -8.140 1.00 86.69 483 LEU A C 1
ATOM 3523 O O . LEU A 1 483 ? 10.462 0.059 -9.225 1.00 86.69 483 LEU A O 1
ATOM 3527 N N . LEU A 1 484 ? 10.821 -0.659 -7.119 1.00 89.94 484 LEU A N 1
ATOM 3528 C CA . LEU A 1 484 ? 12.286 -0.687 -7.222 1.00 89.94 484 LEU A CA 1
ATOM 3529 C C . LEU A 1 484 ? 12.799 -1.733 -8.219 1.00 89.94 484 LEU A C 1
ATOM 3531 O O . LEU A 1 484 ? 13.928 -1.591 -8.696 1.00 89.94 484 LEU A O 1
ATOM 3535 N N . GLU A 1 485 ? 11.991 -2.733 -8.589 1.00 91.00 485 GLU A N 1
ATOM 3536 C CA . GLU A 1 485 ? 12.345 -3.705 -9.629 1.00 91.00 485 GLU A CA 1
ATOM 3537 C C . GLU A 1 485 ? 12.724 -2.991 -10.923 1.00 91.00 485 GLU A C 1
ATOM 3539 O O . GLU A 1 485 ? 13.762 -3.294 -11.509 1.00 91.00 485 GLU A O 1
ATOM 3544 N N . VAL A 1 486 ? 11.947 -1.980 -11.322 1.00 86.69 486 VAL A N 1
ATOM 3545 C CA . VAL A 1 486 ? 12.196 -1.209 -12.546 1.00 86.69 486 VAL A CA 1
ATOM 3546 C C . VAL A 1 486 ? 13.592 -0.581 -12.522 1.00 86.69 486 VAL A C 1
ATOM 3548 O O . VAL A 1 486 ? 14.307 -0.621 -13.522 1.00 86.69 486 VAL A O 1
ATOM 3551 N N . PHE A 1 487 ? 14.031 -0.054 -11.374 1.00 89.31 487 PHE A N 1
ATOM 3552 C CA . PHE A 1 487 ? 15.363 0.540 -11.247 1.00 89.31 487 PHE A CA 1
ATOM 3553 C C . PHE A 1 487 ? 16.477 -0.501 -11.376 1.00 89.31 487 PHE A C 1
ATOM 3555 O O . PHE A 1 487 ? 17.441 -0.285 -12.116 1.00 89.31 487 PHE A O 1
ATOM 3562 N N . PHE A 1 488 ? 16.343 -1.644 -10.704 1.00 90.12 488 PHE A N 1
ATOM 3563 C CA . PHE A 1 488 ? 17.387 -2.668 -10.703 1.00 90.12 488 PHE A CA 1
ATOM 3564 C C . PHE A 1 488 ? 17.430 -3.497 -11.995 1.00 90.12 488 PHE A C 1
ATOM 3566 O O . PHE A 1 488 ? 18.522 -3.740 -12.506 1.00 90.12 488 PHE A O 1
ATOM 3573 N N . ALA A 1 489 ? 16.281 -3.888 -12.552 1.00 87.88 489 ALA A N 1
ATOM 3574 C CA . ALA A 1 489 ? 16.199 -4.723 -13.752 1.00 87.88 489 ALA A CA 1
ATOM 3575 C C . ALA A 1 489 ? 16.307 -3.923 -15.060 1.00 87.88 489 ALA A C 1
ATOM 3577 O O . ALA A 1 489 ? 16.824 -4.435 -16.056 1.00 87.88 489 ALA A O 1
ATOM 3578 N N . HIS A 1 490 ? 15.805 -2.683 -15.088 1.00 87.12 490 HIS A N 1
ATOM 3579 C CA . HIS A 1 490 ? 15.583 -1.947 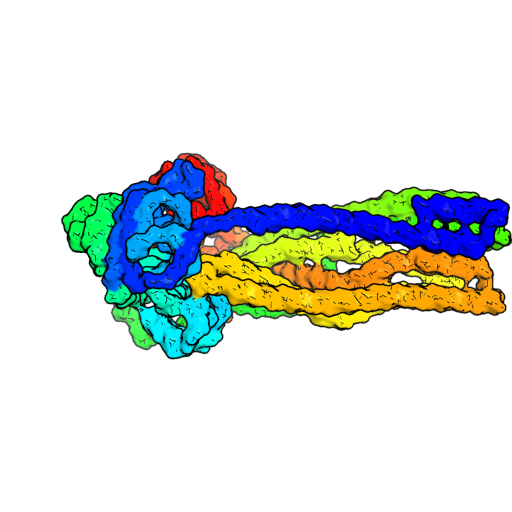-16.339 1.00 87.12 490 HIS A CA 1
ATOM 3580 C C . HIS A 1 490 ? 16.222 -0.553 -16.396 1.00 87.12 490 HIS A C 1
ATOM 3582 O O . HIS A 1 490 ? 16.150 0.077 -17.448 1.00 87.12 490 HIS A O 1
ATOM 3588 N N . THR A 1 491 ? 16.909 -0.092 -15.343 1.00 89.38 491 THR A N 1
ATOM 3589 C CA . THR A 1 491 ? 17.592 1.217 -15.356 1.00 89.38 491 THR A CA 1
ATOM 3590 C C . THR A 1 491 ? 19.111 1.094 -15.302 1.00 89.38 491 THR A C 1
ATOM 3592 O O . THR A 1 491 ? 19.779 1.586 -16.208 1.00 89.38 491 THR A O 1
ATOM 3595 N N . ILE A 1 492 ? 19.686 0.441 -14.281 1.00 90.56 492 ILE A N 1
ATOM 3596 C CA . ILE A 1 492 ? 21.147 0.489 -14.057 1.00 90.56 492 ILE A CA 1
ATOM 3597 C C . ILE A 1 492 ? 21.928 -0.137 -15.223 1.00 90.56 492 ILE A C 1
ATOM 3599 O O . ILE A 1 492 ? 22.738 0.549 -15.851 1.00 90.56 492 ILE A O 1
ATOM 3603 N N . SER A 1 493 ? 21.678 -1.415 -15.538 1.00 91.88 493 SER A N 1
ATOM 3604 C CA . SER A 1 493 ? 22.371 -2.094 -16.642 1.00 91.88 493 SER A CA 1
ATOM 3605 C C . SER A 1 493 ? 22.129 -1.398 -17.984 1.00 91.88 493 SER A C 1
ATOM 3607 O O . SER A 1 493 ? 23.117 -1.089 -18.649 1.00 91.88 493 SER A O 1
ATOM 3609 N N . PRO A 1 494 ? 20.882 -1.072 -18.392 1.00 90.75 494 PRO A N 1
ATOM 3610 C CA . PRO A 1 494 ? 20.647 -0.396 -19.669 1.00 90.75 494 PRO A CA 1
ATOM 3611 C C . PRO A 1 494 ? 21.341 0.962 -19.808 1.00 90.75 494 PRO A C 1
ATOM 3613 O O . PRO A 1 494 ? 21.849 1.254 -20.887 1.00 90.75 494 PRO A O 1
ATOM 3616 N N . VAL A 1 495 ? 21.436 1.766 -18.741 1.00 91.88 495 VAL A N 1
ATOM 3617 C CA . VAL A 1 495 ? 22.184 3.039 -18.761 1.00 91.88 495 VAL A CA 1
ATOM 3618 C C . VAL A 1 495 ? 23.673 2.797 -19.024 1.00 91.88 495 VAL A C 1
ATOM 3620 O O . VAL A 1 495 ? 24.262 3.455 -19.883 1.00 91.88 495 VAL A O 1
ATOM 3623 N N . LEU A 1 496 ? 24.285 1.836 -18.321 1.00 94.25 496 LEU A N 1
ATOM 3624 C CA . LEU A 1 496 ? 25.700 1.497 -18.503 1.00 94.25 496 LEU A CA 1
ATOM 3625 C C . LEU A 1 496 ? 25.969 0.919 -19.897 1.00 94.25 496 LEU A C 1
ATOM 3627 O O . LEU A 1 496 ? 26.910 1.338 -20.571 1.00 94.25 496 LEU A O 1
ATOM 3631 N N . ILE A 1 497 ? 25.112 0.003 -20.356 1.00 95.00 497 ILE A N 1
ATOM 3632 C CA . ILE A 1 497 ? 25.175 -0.580 -21.699 1.00 95.00 497 ILE A CA 1
ATOM 3633 C C . ILE A 1 497 ? 25.058 0.524 -22.756 1.00 95.00 497 ILE A C 1
ATOM 3635 O O . ILE A 1 497 ? 25.861 0.558 -23.687 1.00 95.00 497 ILE A O 1
ATOM 3639 N N . ALA A 1 498 ? 24.113 1.458 -22.603 1.00 94.31 498 ALA A N 1
ATOM 3640 C CA . ALA A 1 498 ? 23.934 2.563 -23.538 1.00 94.31 498 ALA A CA 1
ATOM 3641 C C . ALA A 1 498 ? 25.158 3.478 -23.602 1.00 94.31 498 ALA A C 1
ATOM 3643 O O . ALA A 1 498 ? 25.591 3.819 -24.703 1.00 94.31 498 ALA A O 1
ATOM 3644 N N . GLY A 1 499 ? 25.758 3.820 -22.459 1.00 95.62 499 GLY A N 1
ATOM 3645 C CA . GLY A 1 499 ? 26.990 4.609 -22.416 1.00 95.62 499 GLY A CA 1
ATOM 3646 C C . GLY A 1 499 ? 28.163 3.915 -23.116 1.00 95.62 499 GLY A C 1
ATOM 3647 O O . GLY A 1 499 ? 28.810 4.515 -23.974 1.00 95.62 499 GLY A O 1
ATOM 3648 N N . ILE A 1 500 ? 28.400 2.634 -22.807 1.00 97.25 500 ILE A N 1
ATOM 3649 C CA . ILE A 1 500 ? 29.515 1.855 -23.373 1.00 97.25 500 ILE A CA 1
ATOM 3650 C C . ILE A 1 500 ? 29.339 1.654 -24.883 1.00 97.25 500 ILE A C 1
ATOM 3652 O O . ILE A 1 500 ? 30.269 1.909 -25.647 1.00 97.25 500 ILE A O 1
ATOM 3656 N N . VAL A 1 501 ? 28.152 1.229 -25.329 1.00 96.62 501 VAL A N 1
ATOM 3657 C CA . VAL A 1 501 ? 27.877 0.974 -26.753 1.00 96.62 501 VAL A CA 1
ATOM 3658 C C . VAL A 1 501 ? 27.933 2.268 -27.566 1.00 96.62 501 VAL A C 1
ATOM 3660 O O . VAL A 1 501 ? 28.492 2.259 -28.663 1.00 96.62 501 VAL A O 1
ATOM 3663 N N . SER A 1 502 ? 27.426 3.386 -27.034 1.00 96.19 502 SER A N 1
ATOM 3664 C CA . SER A 1 502 ? 27.493 4.692 -27.711 1.00 96.19 502 SER A CA 1
ATOM 3665 C C . SER A 1 502 ? 28.936 5.176 -27.862 1.00 96.19 502 SER A C 1
ATOM 3667 O O . SER A 1 502 ? 29.335 5.611 -28.944 1.00 96.19 502 SER A O 1
ATOM 3669 N N . LEU A 1 503 ? 29.747 5.053 -26.803 1.00 96.88 503 LEU A N 1
ATOM 3670 C CA . LEU A 1 503 ? 31.161 5.431 -26.833 1.00 96.88 503 LEU A CA 1
ATOM 3671 C C . LEU A 1 503 ? 31.943 4.583 -27.841 1.00 96.88 503 LEU A C 1
ATOM 3673 O O . LEU A 1 503 ? 32.668 5.120 -28.675 1.00 96.88 503 LEU A O 1
ATOM 3677 N N . ALA A 1 504 ? 31.770 3.263 -27.800 1.00 96.75 504 ALA A N 1
ATOM 3678 C CA . ALA A 1 504 ? 32.484 2.359 -28.691 1.00 96.75 504 ALA A CA 1
ATOM 3679 C C . ALA A 1 504 ? 31.995 2.450 -30.153 1.00 96.75 504 ALA A C 1
ATOM 3681 O O . ALA A 1 504 ? 32.816 2.367 -31.063 1.00 96.75 504 ALA A O 1
ATOM 3682 N N . SER A 1 505 ? 30.708 2.725 -30.403 1.00 95.75 505 SER A N 1
ATOM 3683 C CA . SER A 1 505 ? 30.204 3.023 -31.758 1.00 95.75 505 SER A CA 1
ATOM 3684 C C . SER A 1 505 ? 30.785 4.331 -32.300 1.00 95.75 505 SER A C 1
ATOM 3686 O O . SER A 1 505 ? 31.208 4.392 -33.451 1.00 95.75 505 SER A O 1
ATOM 3688 N N . THR A 1 506 ? 30.876 5.365 -31.458 1.00 96.94 506 THR A N 1
ATOM 3689 C CA . THR A 1 506 ? 31.517 6.639 -31.820 1.00 96.94 506 THR A CA 1
ATOM 3690 C C . THR A 1 506 ? 32.997 6.438 -32.145 1.00 96.94 506 THR A C 1
ATOM 3692 O O . THR A 1 506 ? 33.478 6.968 -33.141 1.00 96.94 506 THR A O 1
ATOM 3695 N N . ALA A 1 507 ? 33.714 5.633 -31.353 1.00 96.94 507 ALA A N 1
ATOM 3696 C CA . ALA A 1 507 ? 35.114 5.298 -31.608 1.00 96.94 507 ALA A CA 1
ATOM 3697 C C . ALA A 1 507 ? 35.299 4.522 -32.925 1.00 96.94 507 ALA A C 1
ATOM 3699 O O . ALA A 1 507 ? 36.232 4.806 -33.674 1.00 96.94 507 ALA A O 1
ATOM 3700 N N . LEU A 1 508 ? 34.388 3.593 -33.243 1.00 94.50 508 LEU A N 1
ATOM 3701 C CA . LEU A 1 508 ? 34.398 2.868 -34.515 1.00 94.50 508 LEU A CA 1
ATOM 3702 C C . LEU A 1 508 ? 34.199 3.814 -35.709 1.00 94.50 508 LEU A C 1
ATOM 3704 O O . LEU A 1 508 ? 34.904 3.695 -36.706 1.00 94.50 508 LEU A O 1
ATOM 3708 N N . ILE A 1 509 ? 33.293 4.790 -35.597 1.00 96.31 509 ILE A N 1
ATOM 3709 C CA . ILE A 1 509 ? 33.083 5.810 -36.636 1.00 96.31 509 ILE A CA 1
ATOM 3710 C C . ILE A 1 509 ? 34.281 6.772 -36.712 1.00 96.31 509 ILE A C 1
ATOM 3712 O O . ILE A 1 509 ? 34.673 7.161 -37.808 1.00 96.31 509 ILE A O 1
ATOM 3716 N N . ALA A 1 510 ? 34.916 7.109 -35.585 1.00 96.50 510 ALA A N 1
ATOM 3717 C CA . ALA A 1 510 ? 36.104 7.970 -35.548 1.00 96.50 510 ALA A CA 1
ATOM 3718 C C . ALA A 1 510 ? 37.304 7.352 -36.271 1.00 96.50 510 ALA A C 1
ATOM 3720 O O . ALA A 1 510 ? 38.079 8.082 -36.885 1.00 96.50 510 ALA A O 1
ATOM 3721 N N . ALA A 1 511 ? 37.424 6.020 -36.240 1.00 93.69 511 ALA A N 1
ATOM 3722 C CA . ALA A 1 511 ? 38.426 5.289 -37.011 1.00 93.69 511 ALA A CA 1
ATOM 3723 C C . ALA A 1 511 ? 38.209 5.393 -38.534 1.00 93.69 511 ALA A C 1
ATOM 3725 O O . ALA A 1 511 ? 39.160 5.207 -39.288 1.00 93.69 511 ALA A O 1
ATOM 3726 N N . LEU A 1 512 ? 36.986 5.703 -38.985 1.00 92.06 512 LEU A N 1
ATOM 3727 C CA . LEU A 1 512 ? 36.657 5.945 -40.394 1.00 92.06 512 LEU A CA 1
ATOM 3728 C C . LEU A 1 512 ? 36.795 7.430 -40.756 1.00 92.06 512 LEU A C 1
ATOM 3730 O O . LEU A 1 512 ? 37.440 7.776 -41.740 1.00 92.06 512 LEU A O 1
ATOM 3734 N N . SER A 1 513 ? 36.179 8.316 -39.967 1.00 95.44 513 SER A N 1
ATOM 3735 C CA . SER A 1 513 ? 36.257 9.768 -40.132 1.00 95.44 513 SER A CA 1
ATOM 3736 C C . SER A 1 513 ? 35.959 10.493 -38.812 1.00 95.44 513 SER A C 1
ATOM 3738 O O . SER A 1 513 ? 34.849 10.369 -38.278 1.00 95.44 513 SER A O 1
ATOM 3740 N N . PRO A 1 514 ? 36.883 11.335 -38.308 1.00 95.06 514 PRO A N 1
ATOM 3741 C CA . PRO A 1 514 ? 36.639 12.153 -37.119 1.00 95.06 514 PRO A CA 1
ATOM 3742 C C . PRO A 1 514 ? 35.440 13.103 -37.264 1.00 95.06 514 PRO A C 1
ATOM 3744 O O . PRO A 1 514 ? 34.721 13.337 -36.295 1.00 95.06 514 PRO A O 1
ATOM 3747 N N . ALA A 1 515 ? 35.179 13.618 -38.472 1.00 94.50 515 ALA A N 1
ATOM 3748 C CA . ALA A 1 515 ? 34.063 14.529 -38.726 1.00 94.50 515 ALA A CA 1
ATOM 3749 C C . ALA A 1 515 ? 32.700 13.834 -38.552 1.00 94.50 515 ALA A C 1
ATOM 3751 O O . ALA A 1 515 ? 31.802 14.377 -37.905 1.00 94.50 515 ALA A O 1
ATOM 3752 N N . LEU A 1 516 ? 32.560 12.605 -39.061 1.00 97.00 516 LEU A N 1
ATOM 3753 C CA . LEU A 1 516 ? 31.340 11.808 -38.882 1.00 97.00 516 LEU A CA 1
ATOM 3754 C C . LEU A 1 516 ? 31.161 11.359 -37.426 1.00 97.00 516 LEU A C 1
ATOM 3756 O O . LEU A 1 516 ? 30.034 11.288 -36.936 1.00 97.00 516 LEU A O 1
ATOM 3760 N N . ALA A 1 517 ? 32.259 11.121 -36.703 1.00 96.75 517 ALA A N 1
ATOM 3761 C CA . ALA A 1 517 ? 32.208 10.767 -35.287 1.00 96.75 517 ALA A CA 1
ATOM 3762 C C . ALA A 1 517 ? 31.658 11.897 -34.408 1.00 96.75 517 ALA A C 1
ATOM 3764 O O . ALA A 1 517 ? 30.945 11.618 -33.448 1.00 96.75 517 ALA A O 1
ATOM 3765 N N . CYS A 1 518 ? 31.916 13.164 -34.749 1.00 97.25 518 CYS A N 1
ATOM 3766 C CA . CYS A 1 518 ? 31.298 14.302 -34.062 1.00 97.25 518 CYS A CA 1
ATOM 3767 C C . CYS A 1 518 ? 29.768 14.295 -34.206 1.00 97.25 518 CYS A C 1
ATOM 3769 O O . CYS A 1 518 ? 29.059 14.543 -33.230 1.00 97.25 518 CYS A O 1
ATOM 3771 N N . ILE A 1 519 ? 29.254 13.960 -35.397 1.00 97.06 519 ILE A N 1
ATOM 3772 C CA . ILE A 1 519 ? 27.810 13.815 -35.639 1.00 97.06 519 ILE A CA 1
ATOM 3773 C C . ILE A 1 519 ? 27.258 12.637 -34.825 1.00 97.06 519 ILE A C 1
ATOM 3775 O O . ILE A 1 519 ? 26.228 12.781 -34.168 1.00 97.06 519 ILE A O 1
ATOM 3779 N N . ALA A 1 520 ? 27.968 11.505 -34.799 1.00 96.56 520 ALA A N 1
ATOM 3780 C CA . ALA A 1 520 ? 27.602 10.336 -33.998 1.00 96.56 520 ALA A CA 1
ATOM 3781 C C . ALA A 1 520 ? 27.540 10.625 -32.495 1.00 96.56 520 ALA A C 1
ATOM 3783 O O . ALA A 1 520 ? 26.531 10.343 -31.847 1.00 96.56 520 ALA A O 1
ATOM 3784 N N . ALA A 1 521 ? 28.574 11.264 -31.948 1.00 96.88 521 ALA A N 1
ATOM 3785 C CA . ALA A 1 521 ? 28.612 11.676 -30.551 1.00 96.88 521 ALA A CA 1
ATOM 3786 C C . ALA A 1 521 ? 27.445 12.617 -30.213 1.00 96.88 521 ALA A C 1
ATOM 3788 O O . ALA A 1 521 ? 26.754 12.411 -29.213 1.00 96.88 521 ALA A O 1
ATOM 3789 N N . ALA A 1 522 ? 27.184 13.614 -31.067 1.00 97.06 522 ALA A N 1
ATOM 3790 C CA . ALA A 1 522 ? 26.066 14.535 -30.894 1.00 97.06 522 ALA A CA 1
ATOM 3791 C C . ALA A 1 522 ? 24.713 13.807 -30.916 1.00 97.06 522 ALA A C 1
ATOM 3793 O O . ALA A 1 522 ? 23.856 14.096 -30.080 1.00 97.06 522 ALA A O 1
ATOM 3794 N N . ALA A 1 523 ? 24.536 12.830 -31.809 1.00 96.25 523 ALA A N 1
ATOM 3795 C CA . ALA A 1 523 ? 23.316 12.035 -31.896 1.00 96.25 523 ALA A CA 1
ATOM 3796 C C . ALA A 1 523 ? 23.078 11.205 -30.628 1.00 96.25 523 ALA A C 1
ATOM 3798 O O . ALA A 1 523 ? 21.998 11.281 -30.038 1.00 96.25 523 ALA A O 1
ATOM 3799 N N . PHE A 1 524 ? 24.088 10.461 -30.159 1.00 95.81 524 PHE A N 1
ATOM 3800 C CA . PHE A 1 524 ? 23.962 9.639 -28.953 1.00 95.81 524 PHE A CA 1
ATOM 3801 C C . PHE A 1 524 ? 23.731 10.478 -27.693 1.00 95.81 524 PHE A C 1
ATOM 3803 O O . PHE A 1 524 ? 22.907 10.103 -26.861 1.00 95.81 524 PHE A O 1
ATOM 3810 N N . VAL A 1 525 ? 24.393 11.633 -27.560 1.00 95.44 525 VAL A N 1
ATOM 3811 C CA . VAL A 1 525 ? 24.146 12.565 -26.447 1.00 95.44 525 VAL A CA 1
ATOM 3812 C C . VAL A 1 525 ? 22.741 13.161 -26.538 1.00 95.44 525 VAL A C 1
ATOM 3814 O O . VAL A 1 525 ? 22.034 13.233 -25.531 1.00 95.44 525 VAL A O 1
ATOM 3817 N N . CYS A 1 526 ? 22.296 13.555 -27.732 1.00 94.19 526 CYS A N 1
ATOM 3818 C CA . CYS A 1 526 ? 20.958 14.099 -27.929 1.00 94.19 526 CYS A CA 1
ATOM 3819 C C . CYS A 1 526 ? 19.880 13.078 -27.534 1.00 94.19 526 CYS A C 1
ATOM 3821 O O . CYS A 1 526 ? 19.034 13.360 -26.688 1.00 94.19 526 CYS A O 1
ATOM 3823 N N . ILE A 1 527 ? 19.954 11.861 -28.073 1.00 92.62 527 ILE A N 1
ATOM 3824 C CA . ILE A 1 527 ? 18.947 10.816 -27.852 1.00 92.62 527 ILE A CA 1
ATOM 3825 C C . ILE A 1 527 ? 19.032 10.233 -26.437 1.00 92.62 527 ILE A C 1
ATOM 3827 O O . ILE A 1 527 ? 18.005 10.062 -25.786 1.00 92.62 527 ILE A O 1
ATOM 3831 N N . GLY A 1 528 ? 20.238 9.938 -25.947 1.00 89.81 528 GLY A N 1
ATOM 3832 C CA . GLY A 1 528 ? 20.447 9.271 -24.661 1.00 89.81 528 GLY A CA 1
ATOM 3833 C C . GLY A 1 528 ? 20.377 10.197 -23.444 1.00 89.81 528 GLY A C 1
ATOM 3834 O O . GLY A 1 528 ? 20.103 9.723 -22.346 1.00 89.81 528 GLY A O 1
ATOM 3835 N N . VAL A 1 529 ? 20.606 11.505 -23.610 1.00 89.31 529 VAL A N 1
ATOM 3836 C CA . VAL A 1 529 ? 20.643 12.464 -22.491 1.00 89.31 529 VAL A CA 1
ATOM 3837 C C . VAL A 1 529 ? 19.641 13.597 -22.687 1.00 89.31 529 VAL A C 1
ATOM 3839 O O . VAL A 1 529 ? 18.775 13.797 -21.837 1.00 89.31 529 VAL A O 1
ATOM 3842 N N . VAL A 1 530 ? 19.717 14.340 -23.795 1.00 90.56 530 VAL A N 1
ATOM 3843 C CA . VAL A 1 530 ? 18.910 15.562 -23.976 1.00 90.56 530 VAL A CA 1
ATOM 3844 C C . VAL A 1 530 ? 17.417 15.246 -24.051 1.00 90.56 530 VAL A C 1
ATOM 3846 O O . VAL A 1 530 ? 16.637 15.829 -23.299 1.00 90.56 530 VAL A O 1
ATOM 3849 N N . VAL A 1 531 ? 17.011 14.306 -24.906 1.00 89.06 531 VAL A N 1
ATOM 3850 C CA . VAL A 1 531 ? 15.603 13.922 -25.081 1.00 89.06 531 VAL A CA 1
ATOM 3851 C C . VAL A 1 531 ? 14.964 13.441 -23.769 1.00 89.06 531 VAL A C 1
ATOM 3853 O O . VAL A 1 531 ? 13.930 14.005 -23.397 1.00 89.06 531 VAL A O 1
ATOM 3856 N N . PRO A 1 532 ? 15.541 12.484 -23.012 1.00 84.06 532 PRO A N 1
ATOM 3857 C CA . PRO A 1 532 ? 14.964 12.080 -21.732 1.00 84.06 532 PRO A CA 1
ATOM 3858 C C . PRO A 1 532 ? 14.922 13.211 -20.691 1.00 84.06 532 PRO A C 1
ATOM 3860 O O . PRO A 1 532 ? 13.936 13.307 -19.958 1.00 84.06 532 PRO A O 1
ATOM 3863 N N . LEU A 1 533 ? 15.915 14.112 -20.638 1.00 84.38 533 LEU A N 1
ATOM 3864 C CA . LEU A 1 533 ? 15.883 15.272 -19.729 1.00 84.38 533 LEU A CA 1
ATOM 3865 C C . LEU A 1 533 ? 14.769 16.265 -20.089 1.00 84.38 533 LEU A C 1
ATOM 3867 O O . LEU A 1 533 ? 14.039 16.722 -19.206 1.00 84.38 533 LEU A O 1
ATOM 3871 N N . VAL A 1 534 ? 14.613 16.579 -21.377 1.00 86.31 534 VAL A N 1
ATOM 3872 C CA . VAL A 1 534 ? 13.554 17.468 -21.874 1.00 86.31 534 VAL A CA 1
ATOM 3873 C C . VAL A 1 534 ? 12.181 16.838 -21.652 1.00 86.31 534 VAL A C 1
ATOM 3875 O O . VAL A 1 534 ? 11.296 17.508 -21.130 1.00 86.31 534 VAL A O 1
ATOM 3878 N N . SER A 1 535 ? 12.015 15.552 -21.966 1.00 82.31 535 SER A N 1
ATOM 3879 C CA . SER A 1 535 ? 10.769 14.803 -21.750 1.00 82.31 535 SER A CA 1
ATOM 3880 C C . SER A 1 535 ? 10.379 14.749 -20.269 1.00 82.31 535 SER A C 1
ATOM 3882 O O . SER A 1 535 ? 9.238 15.044 -19.905 1.00 82.31 535 SER A O 1
ATOM 3884 N N . SER A 1 536 ? 11.346 14.469 -19.390 1.00 79.06 536 SER A N 1
ATOM 3885 C CA . SER A 1 536 ? 11.145 14.457 -17.937 1.00 79.06 536 SER A CA 1
ATOM 3886 C C . SER A 1 536 ? 10.737 15.837 -17.407 1.00 79.06 536 SER A C 1
ATOM 3888 O O . SER A 1 536 ? 9.823 15.935 -16.588 1.00 79.06 536 SER A O 1
ATOM 3890 N N . LYS A 1 537 ? 11.349 16.918 -17.915 1.00 81.88 537 LYS A N 1
ATOM 3891 C CA . LYS A 1 537 ? 10.994 18.299 -17.547 1.00 81.88 537 LYS A CA 1
ATOM 3892 C C . LYS A 1 537 ? 9.634 18.729 -18.109 1.00 81.88 537 LYS A C 1
ATOM 3894 O O . LYS A 1 537 ? 8.868 19.367 -17.397 1.00 81.88 537 LYS A O 1
ATOM 3899 N N . ALA A 1 538 ? 9.319 18.369 -19.353 1.00 82.44 538 ALA A N 1
ATOM 3900 C CA . ALA A 1 538 ? 8.050 18.687 -20.013 1.00 82.44 538 ALA A CA 1
ATOM 3901 C C . ALA A 1 538 ? 6.853 17.945 -19.392 1.00 82.44 538 ALA A C 1
ATOM 3903 O O . ALA A 1 538 ? 5.732 18.463 -19.375 1.00 82.44 538 ALA A O 1
ATOM 3904 N N . SER A 1 539 ? 7.094 16.748 -18.853 1.00 77.56 539 SER A N 1
ATOM 3905 C CA . SER A 1 539 ? 6.096 15.983 -18.097 1.00 77.56 539 SER A CA 1
ATOM 3906 C C . SER A 1 539 ? 5.724 16.658 -16.770 1.00 77.56 539 SER A C 1
ATOM 3908 O O . SER A 1 539 ? 4.612 16.464 -16.294 1.00 77.56 539 SER A O 1
ATOM 3910 N N . GLY A 1 540 ? 6.591 17.516 -16.216 1.00 79.31 540 GLY A N 1
ATOM 3911 C CA . GLY A 1 540 ? 6.262 18.386 -15.082 1.00 79.31 540 GLY A CA 1
ATOM 3912 C C . GLY A 1 540 ? 5.730 17.621 -13.867 1.00 79.31 540 GLY A C 1
ATOM 3913 O O . GLY A 1 540 ? 6.376 16.685 -13.392 1.00 79.31 540 GLY A O 1
ATOM 3914 N N . THR A 1 541 ? 4.563 18.041 -13.372 1.00 77.88 541 THR A N 1
ATOM 3915 C CA . THR A 1 541 ? 3.845 17.421 -12.248 1.00 77.88 541 THR A CA 1
ATOM 3916 C C . THR A 1 541 ? 2.855 16.343 -12.674 1.00 77.88 541 THR A C 1
ATOM 3918 O O . THR A 1 541 ? 2.376 15.639 -11.802 1.00 77.88 541 THR A O 1
ATOM 3921 N N . ASP A 1 542 ? 2.616 16.108 -13.970 1.00 81.94 542 ASP A N 1
ATOM 3922 C CA . ASP A 1 542 ? 1.568 15.175 -14.426 1.00 81.94 542 ASP A CA 1
ATOM 3923 C C . ASP A 1 542 ? 1.738 13.761 -13.837 1.00 81.94 542 ASP A C 1
ATOM 3925 O O . ASP A 1 542 ? 0.773 13.091 -13.485 1.00 81.94 542 ASP A O 1
ATOM 3929 N N . GLY A 1 543 ? 2.984 13.288 -13.697 1.00 77.12 543 GLY A N 1
ATOM 3930 C CA . GLY A 1 543 ? 3.276 11.989 -13.077 1.00 77.12 543 GLY A CA 1
ATOM 3931 C C . GLY A 1 543 ? 3.090 11.952 -11.553 1.00 77.12 543 GLY A C 1
ATOM 3932 O O . GLY A 1 543 ? 3.038 10.864 -10.971 1.00 77.12 543 GLY A O 1
ATOM 3933 N N . ARG A 1 544 ? 3.039 13.118 -10.901 1.00 75.94 544 ARG A N 1
ATOM 3934 C CA . ARG A 1 544 ? 2.650 13.293 -9.497 1.00 75.94 544 ARG A CA 1
ATOM 3935 C C . ARG A 1 544 ? 1.127 13.378 -9.388 1.00 75.94 544 ARG A C 1
ATOM 3937 O O . ARG A 1 544 ? 0.588 12.623 -8.592 1.00 75.94 544 ARG A O 1
ATOM 3944 N N . ASP A 1 545 ? 0.466 14.153 -10.247 1.00 83.94 545 ASP A N 1
ATOM 3945 C CA . ASP A 1 545 ? -0.997 14.304 -10.284 1.00 83.94 545 ASP A CA 1
ATOM 3946 C C . ASP A 1 545 ? -1.691 12.938 -10.455 1.00 83.94 545 ASP A C 1
ATOM 3948 O O . ASP A 1 545 ? -2.501 12.540 -9.622 1.00 83.94 545 ASP A O 1
ATOM 3952 N N . VAL A 1 546 ? -1.255 12.126 -11.435 1.00 82.62 546 VAL A N 1
ATOM 3953 C CA . VAL A 1 546 ? -1.762 10.748 -11.637 1.00 82.62 546 VAL A CA 1
ATOM 3954 C C . VAL A 1 546 ? -1.589 9.881 -10.387 1.00 82.62 546 VAL A C 1
ATOM 3956 O O . VAL A 1 546 ? -2.419 9.023 -10.093 1.00 82.62 546 VAL A O 1
ATOM 3959 N N . ARG A 1 547 ? -0.493 10.070 -9.648 1.00 74.00 547 ARG A N 1
ATOM 3960 C CA . ARG A 1 547 ? -0.177 9.263 -8.466 1.00 74.00 547 ARG A CA 1
ATOM 3961 C C . ARG A 1 547 ? -1.006 9.682 -7.261 1.00 74.00 547 ARG A C 1
ATOM 3963 O O . ARG A 1 547 ? -1.518 8.812 -6.570 1.00 74.00 547 ARG A O 1
ATOM 3970 N N . GLU A 1 548 ? -1.120 10.982 -7.014 1.00 78.75 548 GLU A N 1
ATOM 3971 C CA . GLU A 1 548 ? -1.957 11.533 -5.946 1.00 78.75 548 GLU A CA 1
ATOM 3972 C C . GLU A 1 548 ? -3.428 11.205 -6.197 1.00 78.75 548 GLU A C 1
ATOM 3974 O O . GLU A 1 548 ? -4.106 10.734 -5.286 1.00 78.75 548 GLU A O 1
ATOM 3979 N N . GLY A 1 549 ? -3.889 11.326 -7.445 1.00 84.38 549 GLY A N 1
ATOM 3980 C CA . GLY A 1 549 ? -5.222 10.895 -7.849 1.00 84.38 549 GLY A CA 1
ATOM 3981 C C . GLY A 1 549 ? -5.448 9.398 -7.614 1.00 84.38 549 GLY A C 1
ATOM 3982 O O . GLY A 1 549 ? -6.449 9.021 -7.012 1.00 84.38 549 GLY A O 1
ATOM 3983 N N . MET A 1 550 ? -4.496 8.535 -7.994 1.00 81.06 550 MET A N 1
ATOM 3984 C CA . MET A 1 550 ? -4.598 7.086 -7.758 1.00 81.06 550 MET A CA 1
ATOM 3985 C C . MET A 1 550 ? -4.564 6.721 -6.264 1.00 81.06 550 MET A C 1
ATOM 3987 O O . MET A 1 550 ? -5.295 5.834 -5.830 1.00 81.06 550 MET A O 1
ATOM 3991 N N . ALA A 1 551 ? -3.742 7.402 -5.460 1.00 74.50 551 ALA A N 1
ATOM 3992 C CA . ALA A 1 551 ? -3.704 7.213 -4.010 1.00 74.50 551 ALA A CA 1
ATOM 3993 C C . ALA A 1 551 ? -5.025 7.649 -3.360 1.00 74.50 551 ALA A C 1
ATOM 3995 O O . ALA A 1 551 ? -5.613 6.885 -2.601 1.00 74.50 551 ALA A O 1
ATOM 3996 N N . SER A 1 552 ? -5.533 8.829 -3.725 1.00 81.75 552 SER A N 1
ATOM 3997 C CA . SER A 1 552 ? -6.835 9.345 -3.290 1.00 81.75 552 SER A CA 1
ATOM 3998 C C . SER A 1 552 ? -7.986 8.409 -3.678 1.00 81.75 552 SER A C 1
ATOM 4000 O O . SER A 1 552 ? -8.886 8.170 -2.872 1.00 81.75 552 SER A O 1
ATOM 4002 N N . LEU A 1 553 ? -7.939 7.835 -4.885 1.00 87.62 553 LEU A N 1
ATOM 4003 C CA . LEU A 1 553 ? -8.899 6.841 -5.362 1.00 87.62 553 LEU A CA 1
ATOM 4004 C C . LEU A 1 553 ? -8.845 5.560 -4.518 1.00 87.62 553 LEU A C 1
ATOM 4006 O O . LEU A 1 553 ? -9.881 5.101 -4.042 1.00 87.62 553 LEU A O 1
ATOM 4010 N N . ASN A 1 554 ? -7.651 5.007 -4.285 1.00 81.44 554 ASN A N 1
ATOM 4011 C CA . ASN A 1 554 ? -7.477 3.808 -3.461 1.00 81.44 554 ASN A CA 1
ATOM 4012 C C . ASN A 1 554 ? -7.952 4.029 -2.019 1.00 81.44 554 ASN A C 1
ATOM 4014 O O . ASN A 1 554 ? -8.686 3.195 -1.490 1.00 81.44 554 ASN A O 1
ATOM 4018 N N . SER A 1 555 ? -7.584 5.153 -1.399 1.00 79.62 555 SER A N 1
ATOM 4019 C CA . SER A 1 555 ? -8.034 5.503 -0.048 1.00 79.62 555 SER A CA 1
ATOM 4020 C C . SER A 1 555 ? -9.553 5.637 0.024 1.00 79.62 555 SER A C 1
ATOM 4022 O O . SER A 1 555 ? -10.169 5.091 0.935 1.00 79.62 555 SER A O 1
ATOM 4024 N N . PHE A 1 556 ? -10.176 6.285 -0.966 1.00 86.44 556 PHE A N 1
ATOM 4025 C CA . PHE A 1 556 ? -11.632 6.400 -1.043 1.00 86.44 556 PHE A CA 1
ATOM 4026 C C . PHE A 1 556 ? -12.323 5.038 -1.194 1.00 86.44 556 PHE A C 1
ATOM 4028 O O . PHE A 1 556 ? -13.346 4.797 -0.554 1.00 86.44 556 PHE A O 1
ATOM 4035 N N . VAL A 1 557 ? -11.774 4.129 -2.009 1.00 87.69 557 VAL A N 1
ATOM 4036 C CA . VAL A 1 557 ? -12.312 2.766 -2.167 1.00 87.69 557 VAL A CA 1
ATOM 4037 C C . VAL A 1 557 ? -12.196 1.983 -0.859 1.00 87.69 557 VAL A C 1
ATOM 4039 O O . VAL A 1 557 ? -13.175 1.372 -0.436 1.00 87.69 557 VAL A O 1
ATOM 4042 N N . LEU A 1 558 ? -11.041 2.025 -0.187 1.00 83.56 558 LEU A N 1
ATOM 4043 C CA . LEU A 1 558 ? -10.844 1.351 1.101 1.00 83.56 558 LEU A CA 1
ATOM 4044 C C . LEU A 1 558 ? -11.779 1.897 2.184 1.00 83.56 558 LEU A C 1
ATOM 4046 O O . LEU A 1 558 ? -12.412 1.117 2.890 1.00 83.56 558 LEU A O 1
ATOM 4050 N N . GLU A 1 559 ? -11.908 3.218 2.288 1.00 83.69 559 GLU A N 1
ATOM 4051 C CA . GLU A 1 559 ? -12.847 3.862 3.206 1.00 83.69 559 GLU A CA 1
ATOM 4052 C C . GLU A 1 559 ? -14.297 3.460 2.904 1.00 83.69 559 GLU A C 1
ATOM 4054 O O . GLU A 1 559 ? -15.049 3.117 3.814 1.00 83.69 559 GLU A O 1
ATOM 4059 N N . SER A 1 560 ? -14.676 3.426 1.624 1.00 87.44 560 SER A N 1
ATOM 4060 C CA . SER A 1 560 ? -16.017 3.012 1.194 1.00 87.44 560 SER A CA 1
ATOM 4061 C C . SER A 1 560 ? -16.311 1.546 1.526 1.00 87.44 560 SER A C 1
ATOM 4063 O O . SER A 1 560 ? -17.456 1.212 1.817 1.00 87.44 560 SER A O 1
ATOM 4065 N N . LEU A 1 561 ? -15.298 0.671 1.504 1.00 86.06 561 LEU A N 1
ATOM 4066 C CA . LEU A 1 561 ? -15.430 -0.730 1.914 1.00 86.06 561 LEU A CA 1
ATOM 4067 C C . LEU A 1 561 ? -15.514 -0.879 3.439 1.00 86.06 561 LEU A C 1
ATOM 4069 O O . LEU A 1 561 ? -16.341 -1.649 3.923 1.00 86.06 561 LEU A O 1
ATOM 4073 N N . MET A 1 562 ? -14.689 -0.147 4.195 1.00 81.69 562 MET A N 1
ATOM 4074 C CA . MET A 1 562 ? -14.713 -0.179 5.664 1.00 81.69 562 MET A CA 1
ATOM 4075 C C . MET A 1 562 ? -16.020 0.387 6.230 1.00 81.69 562 MET A C 1
ATOM 4077 O O . MET A 1 562 ? -16.591 -0.211 7.135 1.00 81.69 562 MET A O 1
ATOM 4081 N N . GLY A 1 563 ? -16.515 1.490 5.664 1.00 86.69 563 GLY A N 1
ATOM 4082 C CA . GLY A 1 563 ? -17.794 2.112 6.013 1.00 86.69 563 GLY A CA 1
ATOM 4083 C C . GLY A 1 563 ? -18.966 1.640 5.148 1.00 86.69 563 GLY A C 1
ATOM 4084 O O . GLY A 1 563 ? -19.942 2.374 4.958 1.00 86.69 563 GLY A O 1
ATOM 4085 N N . LEU A 1 564 ? -18.872 0.454 4.532 1.00 87.56 564 LEU A N 1
ATOM 4086 C CA . LEU A 1 564 ? -19.903 -0.018 3.607 1.00 87.56 564 LEU A CA 1
ATOM 4087 C C . LEU A 1 564 ? -21.247 -0.191 4.319 1.00 87.56 564 LEU A C 1
ATOM 4089 O O . LEU A 1 564 ? -22.279 0.149 3.748 1.00 87.56 564 LEU A O 1
ATOM 4093 N N . ARG A 1 565 ? -21.251 -0.671 5.570 1.00 84.38 565 ARG A N 1
ATOM 4094 C CA . ARG A 1 565 ? -22.484 -0.846 6.354 1.00 84.38 565 ARG A CA 1
ATOM 4095 C C . ARG A 1 565 ? -23.199 0.481 6.581 1.00 84.38 565 ARG A C 1
ATOM 4097 O O . ARG A 1 565 ? -24.394 0.571 6.317 1.00 84.38 565 ARG A O 1
ATOM 4104 N N . GLU A 1 566 ? -22.467 1.519 6.965 1.00 88.38 566 GLU A N 1
ATOM 4105 C CA . GLU A 1 566 ? -22.981 2.871 7.178 1.00 88.38 566 GLU A CA 1
ATOM 4106 C C . GLU A 1 566 ? -23.488 3.474 5.869 1.00 88.38 566 GLU A C 1
ATOM 4108 O O . GLU A 1 566 ? -24.589 4.019 5.818 1.00 88.38 566 GLU A O 1
ATOM 4113 N N . THR A 1 567 ? -22.718 3.323 4.788 1.00 89.31 567 THR A N 1
ATOM 4114 C CA . THR A 1 567 ? -23.123 3.779 3.450 1.00 89.31 567 THR A CA 1
ATOM 4115 C C . THR A 1 567 ? -24.413 3.093 3.004 1.00 89.31 567 THR A C 1
ATOM 4117 O O . THR A 1 567 ? -25.282 3.731 2.409 1.00 89.31 567 THR A O 1
ATOM 4120 N N . LEU A 1 568 ? -24.555 1.793 3.289 1.00 86.75 568 LEU A N 1
ATOM 4121 C CA . LEU A 1 568 ? -25.761 1.041 2.977 1.00 86.75 568 LEU A CA 1
ATOM 4122 C C . LEU A 1 568 ? -26.947 1.505 3.824 1.00 86.75 568 LEU A C 1
ATOM 4124 O O . LEU A 1 568 ? -27.997 1.768 3.249 1.00 86.75 568 LEU A O 1
ATOM 4128 N N . GLN A 1 569 ? -26.786 1.619 5.143 1.00 88.19 569 GLN A N 1
ATOM 4129 C CA . GLN A 1 569 ? -27.844 2.004 6.081 1.00 88.19 569 GLN A CA 1
ATOM 4130 C C . GLN A 1 569 ? -28.463 3.360 5.736 1.00 88.19 569 GLN A C 1
ATOM 4132 O O . GLN A 1 569 ? -29.682 3.482 5.702 1.00 88.19 569 GLN A O 1
ATOM 4137 N N . PHE A 1 570 ? -27.634 4.353 5.422 1.00 88.88 570 PHE A N 1
ATOM 4138 C CA . PHE A 1 570 ? -28.095 5.710 5.123 1.00 88.88 570 PHE A CA 1
ATOM 4139 C C . PHE A 1 570 ? -28.328 5.969 3.626 1.00 88.88 570 PHE A C 1
ATOM 4141 O O . PHE A 1 570 ? -28.489 7.107 3.205 1.00 88.88 570 PHE A O 1
ATOM 4148 N N . SER A 1 571 ? -28.375 4.916 2.802 1.00 82.19 571 SER A N 1
ATOM 4149 C CA . SER A 1 571 ? -28.690 5.006 1.364 1.00 82.19 571 SER A CA 1
ATOM 4150 C C . SER A 1 571 ? -27.737 5.904 0.546 1.00 82.19 571 SER A C 1
ATOM 4152 O O . SER A 1 571 ? -28.123 6.497 -0.460 1.00 82.19 571 SER A O 1
ATOM 4154 N N . GLY A 1 572 ? -26.464 5.984 0.951 1.00 82.38 572 GLY A N 1
ATOM 4155 C CA . GLY A 1 572 ? -25.434 6.830 0.331 1.00 82.38 572 GLY A CA 1
ATOM 4156 C C . GLY A 1 572 ? -24.711 6.205 -0.873 1.00 82.38 572 GLY A C 1
ATOM 4157 O O . GLY A 1 572 ? -23.686 6.731 -1.315 1.00 82.38 572 GLY A O 1
ATOM 4158 N N . GLN A 1 573 ? -25.181 5.068 -1.404 1.00 85.81 573 GLN A N 1
ATOM 4159 C CA . GLN A 1 573 ? -24.455 4.307 -2.434 1.00 85.81 573 GLN A CA 1
ATOM 4160 C C . GLN A 1 573 ? -24.304 5.098 -3.737 1.00 85.81 573 GLN A C 1
ATOM 4162 O O . GLN A 1 573 ? -23.235 5.084 -4.345 1.00 85.81 573 GLN A O 1
ATOM 4167 N N . ALA A 1 574 ? -25.361 5.797 -4.164 1.00 86.44 574 ALA A N 1
ATOM 4168 C CA . ALA A 1 574 ? -25.353 6.575 -5.402 1.00 86.44 574 ALA A CA 1
ATOM 4169 C C . ALA A 1 574 ? -24.356 7.741 -5.341 1.00 86.44 574 ALA A C 1
ATOM 4171 O O . ALA A 1 574 ? -23.669 8.020 -6.321 1.00 86.44 574 ALA A O 1
ATOM 4172 N N . ASP A 1 575 ? -24.245 8.401 -4.191 1.00 86.12 575 ASP A N 1
ATOM 4173 C CA . ASP A 1 575 ? -23.346 9.541 -3.994 1.00 86.12 575 ASP A CA 1
ATOM 4174 C C . ASP A 1 575 ? -21.892 9.082 -3.989 1.00 86.12 575 ASP A C 1
ATOM 4176 O O . ASP A 1 575 ? -21.064 9.630 -4.718 1.00 86.12 575 ASP A O 1
ATOM 4180 N N . ARG A 1 576 ? -21.603 7.997 -3.260 1.00 87.88 576 ARG A N 1
ATOM 4181 C CA . ARG A 1 576 ? -20.279 7.364 -3.264 1.00 87.88 576 ARG A CA 1
ATOM 4182 C C . ARG A 1 576 ? -19.893 6.856 -4.654 1.00 87.88 576 ARG A C 1
ATOM 4184 O O . ARG A 1 576 ? -18.749 7.038 -5.059 1.00 87.88 576 ARG A O 1
ATOM 4191 N N . ALA A 1 577 ? -20.827 6.279 -5.411 1.00 89.94 577 ALA A N 1
ATOM 4192 C CA . ALA A 1 577 ? -20.578 5.836 -6.783 1.00 89.94 577 ALA A CA 1
ATOM 4193 C C . ALA A 1 577 ? -20.301 7.009 -7.741 1.00 89.94 577 ALA A C 1
ATOM 4195 O O . ALA A 1 577 ? -19.393 6.920 -8.566 1.00 89.94 577 ALA A O 1
ATOM 4196 N N . ARG A 1 578 ? -21.040 8.123 -7.618 1.00 92.31 578 ARG A N 1
ATOM 4197 C CA . ARG A 1 578 ? -20.795 9.346 -8.404 1.00 92.31 578 ARG A CA 1
ATOM 4198 C C . ARG A 1 578 ? -19.430 9.956 -8.099 1.00 92.31 578 ARG A C 1
ATOM 4200 O O . ARG A 1 578 ? -18.712 10.325 -9.023 1.00 92.31 578 ARG A O 1
ATOM 4207 N N . GLU A 1 579 ? -19.061 10.026 -6.826 1.00 90.75 579 GLU A N 1
ATOM 4208 C CA . GLU A 1 579 ? -17.751 10.521 -6.401 1.00 90.75 579 GLU A CA 1
ATOM 4209 C C . GLU A 1 579 ? -16.612 9.598 -6.864 1.00 90.75 579 GLU A C 1
ATOM 4211 O O . GLU A 1 579 ? -15.586 10.082 -7.342 1.00 90.75 579 GLU A O 1
ATOM 4216 N N . LEU A 1 580 ? -16.809 8.273 -6.811 1.00 92.19 580 LEU A N 1
ATOM 4217 C CA . LEU A 1 580 ? -15.861 7.302 -7.364 1.00 92.19 580 LEU A CA 1
ATOM 4218 C C . LEU A 1 580 ? -15.642 7.531 -8.863 1.00 92.19 580 LEU A C 1
ATOM 4220 O O . LEU A 1 580 ? -14.497 7.600 -9.305 1.00 92.19 580 LEU A O 1
ATOM 4224 N N . ALA A 1 581 ? -16.729 7.678 -9.627 1.00 94.12 581 ALA A N 1
ATOM 4225 C CA . ALA A 1 581 ? -16.673 7.934 -11.063 1.00 94.12 581 ALA A CA 1
ATOM 4226 C C . ALA A 1 581 ? -15.932 9.244 -11.371 1.00 94.12 581 ALA A C 1
ATOM 4228 O O . ALA A 1 581 ? -15.016 9.245 -12.186 1.00 94.12 581 ALA A O 1
ATOM 4229 N N . ARG A 1 582 ? -16.237 10.329 -10.643 1.00 94.69 582 ARG A N 1
ATOM 4230 C CA . ARG A 1 582 ? -15.544 11.619 -10.787 1.00 94.69 582 ARG A CA 1
ATOM 4231 C C . ARG A 1 582 ? -14.034 11.488 -10.561 1.00 94.69 582 ARG A C 1
ATOM 4233 O O . ARG A 1 582 ? -13.252 11.982 -11.368 1.00 94.69 582 ARG A O 1
ATOM 4240 N N . ARG A 1 583 ? -13.610 10.803 -9.490 1.00 92.94 583 ARG A N 1
ATOM 4241 C CA . ARG A 1 583 ? -12.179 10.580 -9.202 1.00 92.94 583 ARG A CA 1
ATOM 4242 C C . ARG A 1 583 ? -11.507 9.695 -10.252 1.00 92.94 583 ARG A C 1
ATOM 4244 O O . ARG A 1 583 ? -10.350 9.932 -10.593 1.00 92.94 583 ARG A O 1
ATOM 4251 N N . MET A 1 584 ? -12.209 8.685 -10.769 1.00 93.38 584 MET A N 1
ATOM 4252 C CA . MET A 1 584 ? -11.708 7.849 -11.865 1.00 93.38 584 MET A CA 1
ATOM 4253 C C . MET A 1 584 ? -11.497 8.666 -13.146 1.00 93.38 584 MET A C 1
ATOM 4255 O O . MET A 1 584 ? -10.430 8.555 -13.750 1.00 93.38 584 MET A O 1
ATOM 4259 N N . ASP A 1 585 ? -12.454 9.524 -13.510 1.00 94.88 585 ASP A N 1
ATOM 4260 C CA . ASP A 1 585 ? -12.363 10.406 -14.681 1.00 94.88 585 ASP A CA 1
ATOM 4261 C C . ASP A 1 585 ? -11.187 11.392 -14.561 1.00 94.88 585 ASP A C 1
ATOM 4263 O O . ASP A 1 585 ? -10.455 11.626 -15.527 1.00 94.88 585 ASP A O 1
ATOM 4267 N N . GLU A 1 586 ? -10.953 11.942 -13.365 1.00 92.06 586 GLU A N 1
ATOM 4268 C CA . GLU A 1 586 ? -9.810 12.819 -13.082 1.00 92.06 586 GLU A CA 1
ATOM 4269 C C . GLU A 1 586 ? -8.478 12.094 -13.314 1.00 92.06 586 GLU A C 1
ATOM 4271 O O . GLU A 1 586 ? -7.656 12.558 -14.114 1.00 92.06 586 GLU A O 1
ATOM 4276 N N . VAL A 1 587 ? -8.305 10.907 -12.718 1.00 91.50 587 VAL A N 1
ATOM 4277 C CA . VAL A 1 587 ? -7.105 10.069 -12.896 1.00 91.50 587 VAL A CA 1
ATOM 4278 C C . VAL A 1 587 ? -6.910 9.664 -14.358 1.00 91.50 587 VAL A C 1
ATOM 4280 O O . VAL A 1 587 ? -5.778 9.661 -14.855 1.00 91.50 587 VAL A O 1
ATOM 4283 N N . GLU A 1 588 ? -7.987 9.337 -15.077 1.00 93.12 588 GLU A N 1
ATOM 4284 C CA . GLU A 1 588 ? -7.917 9.023 -16.503 1.00 93.12 588 GLU A CA 1
ATOM 4285 C C . GLU A 1 588 ? -7.449 10.236 -17.314 1.00 93.12 588 GLU A C 1
ATOM 4287 O O . GLU A 1 588 ? -6.546 10.109 -18.149 1.00 93.12 588 GLU A O 1
ATOM 4292 N N . SER A 1 589 ? -8.019 11.415 -17.059 1.00 92.62 589 SER A N 1
ATOM 4293 C CA . SER A 1 589 ? -7.686 12.644 -17.781 1.00 92.62 589 SER A CA 1
ATOM 4294 C C . SER A 1 589 ? -6.214 13.044 -17.594 1.00 92.62 589 SER A C 1
ATOM 4296 O O . SER A 1 589 ? -5.517 13.349 -18.573 1.00 92.62 589 SER A O 1
ATOM 4298 N N . ASP A 1 590 ? -5.703 12.937 -16.365 1.00 89.06 590 ASP A N 1
ATOM 4299 C CA . ASP A 1 590 ? -4.301 13.171 -16.024 1.00 89.06 590 ASP A CA 1
ATOM 4300 C C . ASP A 1 590 ? -3.393 12.111 -16.662 1.00 89.06 590 ASP A C 1
ATOM 4302 O O . ASP A 1 590 ? -2.367 12.429 -17.278 1.00 89.06 590 ASP A O 1
ATOM 4306 N N . GLY A 1 591 ? -3.811 10.843 -16.615 1.00 87.88 591 GLY A N 1
ATOM 4307 C CA . GLY A 1 591 ? -3.107 9.731 -17.246 1.00 87.88 591 GLY A CA 1
ATOM 4308 C C . GLY A 1 591 ? -3.001 9.897 -18.763 1.00 87.88 591 GLY A C 1
ATOM 4309 O O . GLY A 1 591 ? -1.949 9.639 -19.356 1.00 87.88 591 GLY A O 1
ATOM 4310 N N . MET A 1 592 ? -4.062 10.382 -19.407 1.00 90.88 592 MET A N 1
ATOM 4311 C CA . MET A 1 592 ? -4.091 10.676 -20.838 1.00 90.88 592 MET A CA 1
ATOM 4312 C C . MET A 1 592 ? -3.204 11.868 -21.201 1.00 90.88 592 MET A C 1
ATOM 4314 O O . MET A 1 592 ? -2.516 11.816 -22.227 1.00 90.88 592 MET A O 1
ATOM 4318 N N . ARG A 1 593 ? -3.151 12.916 -20.366 1.00 89.25 593 ARG A N 1
ATOM 4319 C CA . ARG A 1 593 ? -2.219 14.045 -20.538 1.00 89.25 593 ARG A CA 1
ATOM 4320 C C . ARG A 1 593 ? -0.765 13.565 -20.510 1.00 89.25 593 ARG A C 1
ATOM 4322 O O . ARG A 1 593 ? -0.012 13.863 -21.443 1.00 89.25 593 ARG A O 1
ATOM 4329 N N . LEU A 1 594 ? -0.403 12.744 -19.523 1.00 85.94 594 LEU A N 1
ATOM 4330 C CA . LEU A 1 594 ? 0.933 12.156 -19.408 1.00 85.94 594 LEU A CA 1
ATOM 4331 C C . LEU A 1 594 ? 1.267 11.246 -20.602 1.00 85.94 594 LEU A C 1
ATOM 4333 O O . LEU A 1 594 ? 2.339 11.373 -21.199 1.00 85.94 594 LEU A O 1
ATOM 4337 N N . LYS A 1 595 ? 0.336 10.372 -21.013 1.00 85.88 595 LYS A N 1
ATOM 4338 C CA . LYS A 1 595 ? 0.511 9.496 -22.187 1.00 85.88 595 LYS A CA 1
ATOM 4339 C C . LYS A 1 595 ? 0.724 10.288 -23.477 1.00 85.88 595 LYS A C 1
ATOM 4341 O O . LYS A 1 595 ? 1.593 9.919 -24.265 1.00 85.88 595 LYS A O 1
ATOM 4346 N N . ARG A 1 596 ? -0.011 11.386 -23.698 1.00 89.75 596 ARG A N 1
ATOM 4347 C CA . ARG A 1 596 ? 0.171 12.261 -24.875 1.00 89.75 596 ARG A CA 1
ATOM 4348 C C . ARG A 1 596 ? 1.569 12.879 -24.912 1.00 89.75 596 ARG A C 1
ATOM 4350 O O . ARG A 1 596 ? 2.205 12.863 -25.964 1.00 89.75 596 ARG A O 1
ATOM 4357 N N . LYS A 1 597 ? 2.074 13.373 -23.776 1.00 86.62 597 LYS A N 1
ATOM 4358 C CA . LYS A 1 597 ? 3.448 13.898 -23.677 1.00 86.62 597 LYS A CA 1
ATOM 4359 C C . LYS A 1 597 ? 4.498 12.808 -23.911 1.00 86.62 597 LYS A C 1
ATOM 4361 O O . LYS A 1 597 ? 5.452 13.041 -24.648 1.00 86.62 597 LYS A O 1
ATOM 4366 N N . GLY A 1 598 ? 4.290 11.609 -23.364 1.00 84.12 598 GLY A N 1
ATOM 4367 C CA . GLY A 1 598 ? 5.150 10.448 -23.617 1.00 84.12 598 GLY A CA 1
ATOM 4368 C C . GLY A 1 598 ? 5.183 10.042 -25.095 1.00 84.12 598 GLY A C 1
ATOM 4369 O O . GLY A 1 598 ? 6.256 9.813 -25.651 1.00 84.12 598 GLY A O 1
ATOM 4370 N N . ALA A 1 599 ? 4.027 10.032 -25.765 1.00 87.25 599 ALA A N 1
ATOM 4371 C CA . ALA A 1 599 ? 3.933 9.760 -27.198 1.00 87.25 599 ALA A CA 1
ATOM 4372 C C . ALA A 1 599 ? 4.657 10.826 -28.037 1.00 87.25 599 ALA A C 1
ATOM 4374 O O . ALA A 1 599 ? 5.401 10.482 -28.954 1.00 87.25 599 ALA A O 1
ATOM 4375 N N . ALA A 1 600 ? 4.502 12.110 -27.693 1.00 88.75 600 ALA A N 1
ATOM 4376 C CA . ALA A 1 600 ? 5.223 13.199 -28.349 1.00 88.75 600 ALA A CA 1
ATOM 4377 C C . ALA A 1 600 ? 6.746 13.077 -28.163 1.00 88.75 600 ALA A C 1
ATOM 4379 O O . ALA A 1 600 ? 7.493 13.266 -29.120 1.00 88.75 600 ALA A O 1
ATOM 4380 N N . ALA A 1 601 ? 7.209 12.706 -26.965 1.00 85.56 601 ALA A N 1
ATOM 4381 C CA . ALA A 1 601 ? 8.624 12.460 -26.702 1.00 85.56 601 ALA A CA 1
ATOM 4382 C C . ALA A 1 601 ? 9.165 11.285 -27.531 1.00 85.56 601 ALA A C 1
ATOM 4384 O O . ALA A 1 601 ? 10.219 11.417 -28.144 1.00 85.56 601 ALA A O 1
ATOM 4385 N N . SER A 1 602 ? 8.423 10.177 -27.615 1.00 87.00 602 SER A N 1
ATOM 4386 C CA . SER A 1 602 ? 8.796 9.021 -28.440 1.00 87.00 602 SER A CA 1
ATOM 4387 C C . SER A 1 602 ? 8.873 9.378 -29.932 1.00 87.00 602 SER A C 1
ATOM 4389 O O . SER A 1 602 ? 9.845 9.032 -30.607 1.00 87.00 602 SER A O 1
ATOM 4391 N N . ALA A 1 603 ? 7.900 10.145 -30.438 1.00 90.56 603 ALA A N 1
ATOM 4392 C CA . ALA A 1 603 ? 7.919 10.656 -31.807 1.00 90.56 603 ALA A CA 1
ATOM 4393 C C . ALA A 1 603 ? 9.118 11.589 -32.056 1.00 90.56 603 ALA A C 1
ATOM 4395 O O . ALA A 1 603 ? 9.782 11.474 -33.085 1.00 90.56 603 ALA A O 1
ATOM 4396 N N . ALA A 1 604 ? 9.440 12.467 -31.099 1.00 89.88 604 ALA A N 1
ATOM 4397 C CA . ALA A 1 604 ? 10.613 13.333 -31.169 1.00 89.88 604 ALA A CA 1
ATOM 4398 C C . ALA A 1 604 ? 11.923 12.529 -31.178 1.00 89.88 604 ALA A C 1
ATOM 4400 O O . ALA A 1 604 ? 12.807 12.837 -31.973 1.00 89.88 604 ALA A O 1
ATOM 4401 N N . THR A 1 605 ? 12.040 11.464 -30.373 1.00 91.19 605 THR A N 1
ATOM 4402 C CA . THR A 1 605 ? 13.190 10.545 -30.420 1.00 91.19 605 THR A CA 1
ATOM 4403 C C . THR A 1 605 ? 13.367 9.956 -31.818 1.00 91.19 605 THR A C 1
ATOM 4405 O O . THR A 1 605 ? 14.470 10.010 -32.360 1.00 91.19 605 THR A O 1
ATOM 4408 N N . GLY A 1 606 ? 12.290 9.436 -32.419 1.00 91.75 606 GLY A N 1
ATOM 4409 C CA . GLY A 1 606 ? 12.324 8.886 -33.777 1.00 91.75 606 GLY A CA 1
ATOM 4410 C C . GLY A 1 606 ? 12.716 9.928 -34.829 1.00 91.75 606 GLY A C 1
ATOM 4411 O O . GLY A 1 606 ? 13.558 9.658 -35.683 1.00 91.75 606 GLY A O 1
ATOM 4412 N N . ALA A 1 607 ? 12.177 11.147 -34.731 1.00 94.12 607 ALA A N 1
ATOM 4413 C CA . ALA A 1 607 ? 12.536 12.250 -35.620 1.00 94.12 607 ALA A CA 1
ATOM 4414 C C . ALA A 1 607 ? 14.013 12.661 -35.479 1.00 94.12 607 ALA A C 1
ATOM 4416 O O . ALA A 1 607 ? 14.675 12.905 -36.485 1.00 94.12 607 ALA A O 1
ATOM 4417 N N . CYS A 1 608 ? 14.551 12.700 -34.254 1.00 94.62 608 CYS A N 1
ATOM 4418 C CA . CYS A 1 608 ? 15.967 12.974 -34.011 1.00 94.62 608 CYS A CA 1
ATOM 4419 C C . CYS A 1 608 ? 16.869 11.902 -34.630 1.00 94.62 608 CYS A C 1
ATOM 4421 O O . CYS A 1 608 ? 17.843 12.264 -35.282 1.00 94.62 608 CYS A O 1
ATOM 4423 N N . VAL A 1 609 ? 16.542 10.614 -34.462 1.00 94.38 609 VAL A N 1
ATOM 4424 C CA . VAL A 1 609 ? 17.286 9.502 -35.088 1.00 94.38 609 VAL A CA 1
ATOM 4425 C C . VAL A 1 609 ? 17.367 9.709 -36.600 1.00 94.38 609 VAL A C 1
ATOM 4427 O O . VAL A 1 609 ? 18.464 9.819 -37.141 1.00 94.38 609 VAL A O 1
ATOM 4430 N N . LEU A 1 610 ? 16.218 9.894 -37.261 1.00 94.12 610 LEU A N 1
ATOM 4431 C CA . LEU A 1 610 ? 16.159 10.110 -38.710 1.00 94.12 610 LEU A CA 1
ATOM 4432 C C . LEU A 1 610 ? 16.928 11.362 -39.155 1.00 94.12 610 LEU A C 1
ATOM 4434 O O . LEU A 1 610 ? 17.605 11.339 -40.182 1.00 94.12 610 LEU A O 1
ATOM 4438 N N . ALA A 1 611 ? 16.846 12.456 -38.393 1.00 96.69 611 ALA A N 1
ATOM 4439 C CA . ALA A 1 611 ? 17.562 13.690 -38.703 1.00 96.69 611 ALA A CA 1
ATOM 4440 C C . ALA A 1 611 ? 19.087 13.519 -38.600 1.00 96.69 611 ALA A C 1
ATOM 4442 O O . ALA A 1 611 ? 19.812 14.014 -39.462 1.00 96.69 611 ALA A O 1
ATOM 4443 N N . PHE A 1 612 ? 19.581 12.810 -37.579 1.00 97.19 612 PHE A N 1
ATOM 4444 C CA . PHE A 1 612 ? 21.012 12.541 -37.420 1.00 97.19 612 PHE A CA 1
ATOM 4445 C C . PHE A 1 612 ? 21.541 11.539 -38.448 1.00 97.19 612 PHE A C 1
ATOM 4447 O O . PHE A 1 612 ? 22.641 11.744 -38.960 1.00 97.19 612 PHE A O 1
ATOM 4454 N N . ASP A 1 613 ? 20.761 10.518 -38.801 1.00 94.81 613 ASP A N 1
ATOM 4455 C CA . ASP A 1 613 ? 21.093 9.600 -39.893 1.00 94.81 613 ASP A CA 1
ATOM 4456 C C . ASP A 1 613 ? 21.194 10.346 -41.231 1.00 94.81 613 ASP A C 1
ATOM 4458 O O . ASP A 1 613 ? 22.182 10.202 -41.954 1.00 94.81 613 ASP A O 1
ATOM 4462 N N . ALA A 1 614 ? 20.232 11.225 -41.531 1.00 96.12 614 ALA A N 1
ATOM 4463 C CA . ALA A 1 614 ? 20.262 12.063 -42.729 1.00 96.12 614 ALA A CA 1
ATOM 4464 C C . ALA A 1 614 ? 21.448 13.045 -42.730 1.00 96.12 614 ALA A C 1
ATOM 4466 O O . ALA A 1 614 ? 22.103 13.221 -43.760 1.00 96.12 614 ALA A O 1
ATOM 4467 N N . ALA A 1 615 ? 21.756 13.661 -41.584 1.00 97.12 615 ALA A N 1
ATOM 4468 C CA . ALA A 1 615 ? 22.899 14.559 -41.436 1.00 97.12 615 ALA A CA 1
ATOM 4469 C C . ALA A 1 615 ? 24.230 13.826 -41.648 1.00 97.12 615 ALA A C 1
ATOM 4471 O O . ALA A 1 615 ? 25.103 14.332 -42.355 1.00 97.12 615 ALA A O 1
ATOM 4472 N N . LEU A 1 616 ? 24.374 12.620 -41.089 1.00 97.00 616 LEU A N 1
ATOM 4473 C CA . LEU A 1 616 ? 25.551 11.783 -41.301 1.00 97.00 616 LEU A CA 1
ATOM 4474 C C . LEU A 1 616 ? 25.674 11.375 -42.774 1.00 97.00 616 LEU A C 1
ATOM 4476 O O . LEU A 1 616 ? 26.760 11.501 -43.332 1.00 97.00 616 LEU A O 1
ATOM 4480 N N . CYS A 1 617 ? 24.581 10.968 -43.430 1.00 95.00 617 CYS A N 1
ATOM 4481 C CA . CYS A 1 617 ? 24.569 10.683 -44.868 1.00 95.00 617 CYS A CA 1
ATOM 4482 C C . CYS A 1 617 ? 25.013 11.883 -45.713 1.00 95.00 617 CYS A C 1
ATOM 4484 O O . CYS A 1 617 ? 25.851 11.727 -46.598 1.00 95.00 617 CYS A O 1
ATOM 4486 N N . ALA A 1 618 ? 24.474 13.077 -45.449 1.00 96.56 618 ALA A N 1
ATOM 4487 C CA . ALA A 1 618 ? 24.814 14.286 -46.197 1.00 96.56 618 ALA A CA 1
ATOM 4488 C C . ALA A 1 618 ? 26.284 14.695 -45.994 1.00 96.56 618 ALA A C 1
ATOM 4490 O O . ALA A 1 618 ? 26.977 15.038 -46.957 1.00 96.56 618 ALA A O 1
ATOM 4491 N N . ALA A 1 619 ? 26.785 14.609 -44.758 1.00 96.75 619 ALA A N 1
ATOM 4492 C CA . ALA A 1 619 ? 28.186 14.873 -44.444 1.00 96.75 619 ALA A CA 1
ATOM 4493 C C . ALA A 1 619 ? 29.113 13.844 -45.105 1.00 96.75 619 ALA A C 1
ATOM 4495 O O . ALA A 1 619 ? 30.101 14.222 -45.729 1.00 96.75 619 ALA A O 1
ATOM 4496 N N . ALA A 1 620 ? 28.767 12.557 -45.038 1.00 96.31 620 ALA A N 1
ATOM 4497 C CA . ALA A 1 620 ? 29.532 11.491 -45.671 1.00 96.31 620 ALA A CA 1
ATOM 4498 C C . ALA A 1 620 ? 29.569 11.660 -47.198 1.00 96.31 620 ALA A C 1
ATOM 4500 O O . ALA A 1 620 ? 30.639 11.563 -47.792 1.00 96.31 620 ALA A O 1
ATOM 4501 N N . PHE A 1 621 ? 28.439 12.002 -47.827 1.00 95.88 621 PHE A N 1
ATOM 4502 C CA . PHE A 1 621 ? 28.376 12.317 -49.256 1.00 95.88 621 PHE A CA 1
ATOM 4503 C C . PHE A 1 621 ? 29.284 13.495 -49.627 1.00 95.88 621 PHE A C 1
ATOM 4505 O O . PHE A 1 621 ? 30.016 13.423 -50.610 1.00 95.88 621 PHE A O 1
ATOM 4512 N N . THR A 1 622 ? 29.275 14.559 -48.820 1.00 95.88 622 THR A N 1
ATOM 4513 C CA . THR A 1 622 ? 30.118 15.742 -49.045 1.00 95.88 622 THR A CA 1
ATOM 4514 C C . THR A 1 622 ? 31.605 15.394 -48.941 1.00 95.88 622 THR A C 1
ATOM 4516 O O . THR A 1 622 ? 32.377 15.760 -49.821 1.00 95.88 622 THR A O 1
ATOM 4519 N N . LEU A 1 623 ? 32.009 14.631 -47.921 1.00 95.81 623 LEU A N 1
ATOM 4520 C CA . LEU A 1 623 ? 33.401 14.194 -47.748 1.00 95.81 623 LEU A CA 1
ATOM 4521 C C . LEU A 1 623 ? 33.867 13.280 -48.890 1.00 95.81 623 LEU A C 1
ATOM 4523 O O . LEU A 1 623 ? 34.998 13.401 -49.354 1.00 95.81 623 LEU A O 1
ATOM 4527 N N . VAL A 1 624 ? 32.987 12.403 -49.381 1.00 96.00 624 VAL A N 1
ATOM 4528 C CA . VAL A 1 624 ? 33.260 11.566 -50.559 1.00 96.00 624 VAL A CA 1
ATOM 4529 C C . VAL A 1 624 ? 33.409 12.423 -51.819 1.00 96.00 624 VAL A C 1
ATOM 4531 O O . VAL A 1 624 ? 34.346 12.217 -52.589 1.00 96.00 624 VAL A O 1
ATOM 4534 N N . ALA A 1 625 ? 32.533 13.412 -52.023 1.00 95.38 625 ALA A N 1
ATOM 4535 C CA . ALA A 1 625 ? 32.600 14.325 -53.166 1.00 95.38 625 ALA A CA 1
ATOM 4536 C C . ALA A 1 625 ? 33.874 15.190 -53.160 1.00 95.38 625 ALA A C 1
ATOM 4538 O O . ALA A 1 625 ? 34.404 15.505 -54.223 1.00 95.38 625 ALA A O 1
ATOM 4539 N N . CYS A 1 626 ? 34.390 15.530 -51.976 1.00 94.69 626 CYS A N 1
ATOM 4540 C CA . CYS A 1 626 ? 35.669 16.220 -51.797 1.00 94.69 626 CYS A CA 1
ATOM 4541 C C . CYS A 1 626 ? 36.897 15.290 -51.866 1.00 94.69 626 CYS A C 1
ATOM 4543 O O . CYS A 1 626 ? 38.017 15.770 -51.714 1.00 94.69 626 CYS A O 1
ATOM 4545 N N . HIS A 1 627 ? 36.716 13.981 -52.090 1.00 91.62 627 HIS A N 1
ATOM 4546 C CA . HIS A 1 627 ? 37.772 12.958 -52.047 1.00 91.62 627 HIS A CA 1
ATOM 4547 C C . HIS A 1 627 ? 38.501 12.836 -50.692 1.00 91.62 627 HIS A C 1
ATOM 4549 O O . HIS A 1 627 ? 39.623 12.336 -50.631 1.00 91.62 627 HIS A O 1
ATOM 4555 N N . GLU A 1 628 ? 37.862 13.254 -4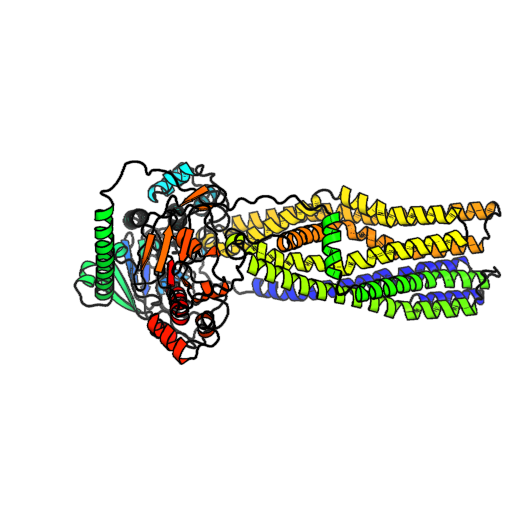9.596 1.00 92.06 628 GLU A N 1
ATOM 4556 C CA . GLU A 1 628 ? 38.403 13.163 -48.229 1.00 92.06 628 GLU A CA 1
ATOM 4557 C C . GLU A 1 628 ? 38.003 11.865 -47.510 1.00 92.06 628 GLU A C 1
ATOM 4559 O O . GLU A 1 628 ? 38.597 11.507 -46.493 1.00 92.06 628 GLU A O 1
ATOM 4564 N N . LEU A 1 629 ? 36.997 11.153 -48.026 1.00 94.00 629 LEU A N 1
ATOM 4565 C CA . LEU A 1 629 ? 36.507 9.893 -47.475 1.00 94.00 629 LEU A CA 1
ATOM 4566 C C . LEU A 1 629 ? 36.244 8.882 -48.592 1.00 94.00 629 LEU A C 1
ATOM 4568 O O . LEU A 1 629 ? 35.662 9.212 -49.623 1.00 94.00 629 LEU A O 1
ATOM 4572 N N . ASP A 1 630 ? 36.636 7.633 -48.363 1.00 92.12 630 ASP A N 1
ATOM 4573 C CA . ASP A 1 630 ? 36.331 6.536 -49.277 1.00 92.12 630 ASP A CA 1
ATOM 4574 C C . ASP A 1 630 ? 34.820 6.197 -49.262 1.00 92.12 630 ASP A C 1
ATOM 4576 O O . ASP A 1 630 ? 34.222 6.116 -48.179 1.00 92.12 630 ASP A O 1
ATOM 4580 N N . PRO A 1 631 ? 34.170 5.963 -50.423 1.00 91.25 631 PRO A N 1
ATOM 4581 C CA . PRO A 1 631 ? 32.754 5.599 -50.474 1.00 91.25 631 PRO A CA 1
ATOM 4582 C C . PRO A 1 631 ? 32.385 4.374 -49.625 1.00 91.25 631 PRO A C 1
ATOM 4584 O O . PRO A 1 631 ? 31.298 4.344 -49.044 1.00 91.25 631 PRO A O 1
ATOM 4587 N N . ALA A 1 632 ? 33.267 3.374 -49.507 1.00 91.44 632 ALA A N 1
ATOM 4588 C CA . ALA A 1 632 ? 32.999 2.198 -48.682 1.00 91.44 632 ALA A CA 1
ATOM 4589 C C . ALA A 1 632 ? 33.036 2.554 -47.187 1.00 91.44 632 ALA A C 1
ATOM 4591 O O . ALA A 1 632 ? 32.174 2.112 -46.424 1.00 91.44 632 ALA A O 1
ATOM 4592 N N . ALA A 1 633 ? 33.967 3.423 -46.776 1.00 92.00 633 ALA A N 1
ATOM 4593 C CA . ALA A 1 633 ? 34.019 3.961 -45.416 1.00 92.00 633 ALA A CA 1
ATOM 4594 C C . ALA A 1 633 ? 32.766 4.788 -45.067 1.00 92.00 633 ALA A C 1
ATOM 4596 O O . ALA A 1 633 ? 32.257 4.680 -43.950 1.00 92.00 633 ALA A O 1
ATOM 4597 N N . ALA A 1 634 ? 32.215 5.550 -46.019 1.00 93.50 634 ALA A N 1
ATOM 4598 C CA . ALA A 1 634 ? 30.956 6.281 -45.844 1.00 93.50 634 ALA A CA 1
ATOM 4599 C C . ALA A 1 634 ? 29.755 5.345 -45.599 1.00 93.50 634 ALA A C 1
ATOM 4601 O O . ALA A 1 634 ? 28.986 5.555 -44.658 1.00 93.50 634 ALA A O 1
ATOM 4602 N N . VAL A 1 635 ? 29.616 4.279 -46.399 1.00 92.88 635 VAL A N 1
ATOM 4603 C CA . VAL A 1 635 ? 28.550 3.272 -46.228 1.00 92.88 635 VAL A CA 1
ATOM 4604 C C . VAL A 1 635 ? 28.696 2.532 -44.895 1.00 92.88 635 VAL A C 1
ATOM 4606 O O . VAL A 1 635 ? 27.702 2.317 -44.200 1.00 92.88 635 VAL A O 1
ATOM 4609 N N . MET A 1 636 ? 29.925 2.187 -44.499 1.00 93.12 636 MET A N 1
ATOM 4610 C CA . MET A 1 636 ? 30.202 1.550 -43.209 1.00 93.12 636 MET A CA 1
ATOM 4611 C C . MET A 1 636 ? 29.873 2.461 -42.023 1.00 93.12 636 MET A C 1
ATOM 4613 O O . MET A 1 636 ? 29.246 2.004 -41.068 1.00 93.12 636 MET A O 1
ATOM 4617 N N . ALA A 1 637 ? 30.239 3.746 -42.084 1.00 94.50 637 ALA A N 1
ATOM 4618 C CA . ALA A 1 637 ? 29.915 4.716 -41.038 1.00 94.50 637 ALA A CA 1
ATOM 4619 C C . ALA A 1 637 ? 28.396 4.848 -40.843 1.00 94.50 637 ALA A C 1
ATOM 4621 O O . ALA A 1 637 ? 27.917 4.848 -39.708 1.00 94.50 637 ALA A O 1
ATOM 4622 N N . PHE A 1 638 ? 27.635 4.881 -41.943 1.00 93.81 638 PHE A N 1
ATOM 4623 C CA . PHE A 1 638 ? 26.175 4.894 -41.896 1.00 93.81 638 PHE A CA 1
ATOM 4624 C C . PHE A 1 638 ? 25.590 3.594 -41.327 1.00 93.81 638 PHE A C 1
ATOM 4626 O O . PHE A 1 638 ? 24.744 3.643 -40.438 1.00 93.81 638 PHE A O 1
ATOM 4633 N N . ALA A 1 639 ? 26.065 2.429 -41.780 1.00 92.19 639 ALA A N 1
ATOM 4634 C CA . ALA A 1 639 ? 25.581 1.131 -41.303 1.00 92.19 639 ALA A CA 1
ATOM 4635 C C . ALA A 1 639 ? 25.799 0.937 -39.790 1.00 92.19 639 ALA A C 1
ATOM 4637 O O . ALA A 1 639 ? 24.916 0.425 -39.093 1.00 92.19 639 ALA A O 1
ATOM 4638 N N . VAL A 1 640 ? 26.953 1.377 -39.273 1.00 93.62 640 VAL A N 1
ATOM 4639 C CA . VAL A 1 640 ? 27.247 1.374 -37.833 1.00 93.62 640 VAL A CA 1
ATOM 4640 C C . VAL A 1 640 ? 26.291 2.310 -37.096 1.00 93.62 640 VAL A C 1
ATOM 4642 O O . VAL A 1 640 ? 25.632 1.878 -36.158 1.00 93.62 640 VAL A O 1
ATOM 4645 N N . MET A 1 641 ? 26.163 3.565 -37.534 1.00 93.62 641 MET A N 1
ATOM 4646 C CA . MET A 1 641 ? 25.300 4.552 -36.879 1.00 93.62 641 MET A CA 1
ATOM 4647 C C . MET A 1 641 ? 23.836 4.093 -36.805 1.00 93.62 641 MET A C 1
ATOM 4649 O O . MET A 1 641 ? 23.284 3.976 -35.709 1.00 93.62 641 MET A O 1
ATOM 4653 N N . ALA A 1 642 ? 23.243 3.754 -37.954 1.00 90.75 642 ALA A N 1
ATOM 4654 C CA . ALA A 1 642 ? 21.827 3.409 -38.070 1.00 90.75 642 ALA A CA 1
ATOM 4655 C C . ALA A 1 642 ? 21.441 2.185 -37.215 1.00 90.75 642 ALA A C 1
ATOM 4657 O O . ALA A 1 642 ? 20.300 2.053 -36.775 1.00 90.75 642 ALA A O 1
ATOM 4658 N N . SER A 1 643 ? 22.392 1.285 -36.933 1.00 90.56 643 SER A N 1
ATOM 4659 C CA . SER A 1 643 ? 22.160 0.091 -36.108 1.00 90.56 643 SER A CA 1
ATOM 4660 C C . SER A 1 643 ? 22.495 0.267 -34.617 1.00 90.56 643 SER A C 1
ATOM 4662 O O . SER A 1 643 ? 22.107 -0.578 -33.803 1.00 90.56 643 SER A O 1
ATOM 4664 N N . SER A 1 644 ? 23.147 1.367 -34.226 1.00 93.81 644 SER A N 1
ATOM 4665 C CA . SER A 1 644 ? 23.654 1.586 -32.863 1.00 93.81 644 SER A CA 1
ATOM 4666 C C . SER A 1 644 ? 22.697 2.321 -31.915 1.00 93.81 644 SER A C 1
ATOM 4668 O O . SER A 1 644 ? 22.965 2.377 -30.715 1.00 93.81 644 SER A O 1
ATOM 4670 N N . PHE A 1 645 ? 21.560 2.853 -32.382 1.00 91.81 645 PHE A N 1
ATOM 4671 C CA . PHE A 1 645 ? 20.657 3.648 -31.529 1.00 91.81 645 PHE A CA 1
ATOM 4672 C C . PHE A 1 645 ? 19.848 2.850 -30.496 1.00 91.81 645 PHE A C 1
ATOM 4674 O O . PHE A 1 645 ? 19.307 3.443 -29.562 1.00 91.81 645 PHE A O 1
ATOM 4681 N N . GLY A 1 646 ? 19.768 1.521 -30.617 1.00 89.06 646 GLY A N 1
ATOM 4682 C CA . GLY A 1 646 ? 18.924 0.668 -29.766 1.00 89.06 646 GLY A CA 1
ATOM 4683 C C . GLY A 1 646 ? 19.025 0.945 -28.251 1.00 89.06 646 GLY A C 1
ATOM 4684 O O . GLY A 1 646 ? 17.992 1.198 -27.627 1.00 89.06 646 GLY A O 1
ATOM 4685 N N . PRO A 1 647 ? 20.229 0.943 -27.645 1.00 90.50 647 PRO A N 1
ATOM 4686 C CA . PRO A 1 647 ? 20.411 1.267 -26.228 1.00 90.50 647 PRO A CA 1
ATOM 4687 C C . PRO A 1 647 ? 20.015 2.704 -25.856 1.00 90.50 647 PRO A C 1
ATOM 4689 O O . PRO A 1 647 ? 19.408 2.927 -24.811 1.00 90.50 647 PRO A O 1
ATOM 4692 N N . ALA A 1 648 ? 20.336 3.684 -26.707 1.00 90.88 648 ALA A N 1
ATOM 4693 C CA . ALA A 1 648 ? 20.043 5.093 -26.446 1.00 90.88 648 ALA A CA 1
ATOM 4694 C C . ALA A 1 648 ? 18.530 5.376 -26.501 1.00 90.88 648 ALA A C 1
ATOM 4696 O O . ALA A 1 648 ? 18.003 6.097 -25.656 1.00 90.88 648 ALA A O 1
ATOM 4697 N N . ILE A 1 649 ? 17.812 4.745 -27.438 1.00 89.38 649 ILE A N 1
ATOM 4698 C CA . ILE A 1 649 ? 16.344 4.810 -27.525 1.00 89.38 649 ILE A CA 1
ATOM 4699 C C . ILE A 1 649 ? 15.698 4.165 -26.293 1.00 89.38 649 ILE A C 1
ATOM 4701 O O . ILE A 1 649 ? 14.722 4.694 -25.762 1.00 89.38 649 ILE A O 1
ATOM 4705 N N . ALA A 1 650 ? 16.240 3.044 -25.805 1.00 85.06 650 ALA A N 1
ATOM 4706 C CA . ALA A 1 650 ? 15.748 2.426 -24.575 1.00 85.06 650 ALA A CA 1
ATOM 4707 C C . ALA A 1 650 ? 15.841 3.398 -23.384 1.00 85.06 650 ALA A C 1
ATOM 4709 O O . ALA A 1 650 ? 14.880 3.515 -22.626 1.00 85.06 650 ALA A O 1
ATOM 4710 N N . LEU A 1 651 ? 16.940 4.155 -23.278 1.00 82.88 651 LEU A N 1
ATOM 4711 C CA . LEU A 1 651 ? 17.120 5.187 -22.254 1.00 82.88 651 LEU A CA 1
ATOM 4712 C C . LEU A 1 651 ? 16.147 6.369 -22.407 1.00 82.88 651 LEU A C 1
ATOM 4714 O O . LEU A 1 651 ? 15.608 6.850 -21.411 1.00 82.88 651 LEU A O 1
ATOM 4718 N N . ALA A 1 652 ? 15.858 6.802 -23.635 1.00 82.25 652 ALA A N 1
ATOM 4719 C CA . ALA A 1 652 ? 14.867 7.852 -23.887 1.00 82.25 652 ALA A CA 1
ATOM 4720 C C . ALA A 1 652 ? 13.461 7.475 -23.371 1.00 82.25 652 ALA A C 1
ATOM 4722 O O . ALA A 1 652 ? 12.728 8.336 -22.880 1.00 82.25 652 ALA A O 1
ATOM 4723 N N . ASN A 1 653 ? 13.115 6.184 -23.402 1.00 76.69 653 ASN A N 1
ATOM 4724 C CA . ASN A 1 653 ? 11.818 5.668 -22.955 1.00 76.69 653 ASN A CA 1
ATOM 4725 C C . ASN A 1 653 ? 11.696 5.490 -21.424 1.00 76.69 653 ASN A C 1
ATOM 4727 O O . ASN A 1 653 ? 10.594 5.267 -20.930 1.00 76.69 653 ASN A O 1
ATOM 4731 N N . LEU A 1 654 ? 12.787 5.614 -20.655 1.00 74.00 654 LEU A N 1
ATOM 4732 C CA . LEU A 1 654 ? 12.796 5.450 -19.188 1.00 74.00 654 LEU A CA 1
ATOM 4733 C C . LEU A 1 654 ? 12.264 6.671 -18.409 1.00 74.00 654 LEU A C 1
ATOM 4735 O O . LEU A 1 654 ? 11.989 6.571 -17.211 1.00 74.00 654 LEU A O 1
ATOM 4739 N N . GLY A 1 655 ? 12.144 7.832 -19.063 1.00 66.00 655 GLY A N 1
ATOM 4740 C CA . GLY A 1 655 ? 12.043 9.138 -18.400 1.00 66.00 655 GLY A CA 1
ATOM 4741 C C . GLY A 1 655 ? 10.891 9.308 -17.399 1.00 66.00 655 GLY A C 1
ATOM 4742 O O . GLY A 1 655 ? 11.095 9.910 -16.345 1.00 66.00 655 GLY A O 1
ATOM 4743 N N . THR A 1 656 ? 9.697 8.786 -17.692 1.00 65.38 656 THR A N 1
ATOM 4744 C CA . THR A 1 656 ? 8.506 8.970 -16.838 1.00 65.38 656 THR A CA 1
ATOM 4745 C C . THR A 1 656 ? 8.424 7.939 -15.712 1.00 65.38 656 THR A C 1
ATOM 4747 O O . THR A 1 656 ? 8.159 8.305 -14.568 1.00 65.38 656 THR A O 1
ATOM 4750 N N . SER A 1 657 ? 8.712 6.665 -15.995 1.00 65.94 657 SER A N 1
ATOM 4751 C CA . SER A 1 657 ? 8.646 5.575 -15.007 1.00 65.94 657 SER A CA 1
ATOM 4752 C C . SER A 1 657 ? 9.708 5.713 -13.912 1.00 65.94 657 SER A C 1
ATOM 4754 O O . SER A 1 657 ? 9.440 5.435 -12.745 1.00 65.94 657 SER A O 1
ATOM 4756 N N . LEU A 1 658 ? 10.893 6.234 -14.252 1.00 74.56 658 LEU A N 1
ATOM 4757 C CA . LEU A 1 658 ? 11.997 6.394 -13.303 1.00 74.56 658 LEU A CA 1
ATOM 4758 C C . LEU A 1 658 ? 11.678 7.375 -12.162 1.00 74.56 658 LEU A C 1
ATOM 4760 O O . LEU A 1 658 ? 12.184 7.220 -11.051 1.00 74.56 658 LEU A O 1
ATOM 4764 N N . GLN A 1 659 ? 10.829 8.380 -12.405 1.00 73.12 659 GLN A N 1
ATOM 4765 C CA . GLN A 1 659 ? 10.458 9.350 -11.371 1.00 73.12 659 GLN A CA 1
ATOM 4766 C C . GLN A 1 659 ? 9.692 8.700 -10.213 1.00 73.12 659 GLN A C 1
ATOM 4768 O O . GLN A 1 659 ? 9.894 9.080 -9.060 1.00 73.12 659 GLN A O 1
ATOM 4773 N N . GLN A 1 660 ? 8.823 7.730 -10.513 1.00 73.88 660 GLN A N 1
ATOM 4774 C CA . GLN A 1 660 ? 8.054 7.012 -9.500 1.00 73.88 660 GLN A CA 1
ATOM 4775 C C . GLN A 1 660 ? 8.984 6.114 -8.680 1.00 73.88 660 GLN A C 1
ATOM 4777 O O . GLN A 1 660 ? 8.963 6.167 -7.452 1.00 73.88 660 GLN A O 1
ATOM 4782 N N . THR A 1 661 ? 9.875 5.379 -9.352 1.00 82.88 661 THR A N 1
ATOM 4783 C CA . THR A 1 661 ? 10.825 4.492 -8.679 1.00 82.88 661 THR A CA 1
ATOM 4784 C C . THR A 1 661 ? 11.797 5.241 -7.771 1.00 82.88 661 THR A C 1
ATOM 4786 O O . THR A 1 661 ? 12.094 4.775 -6.676 1.00 82.88 661 THR A O 1
ATOM 4789 N N . LEU A 1 662 ? 12.275 6.422 -8.180 1.00 85.19 662 LEU A N 1
ATOM 4790 C CA . LEU A 1 662 ? 13.131 7.243 -7.320 1.00 85.19 662 LEU A CA 1
ATOM 4791 C C . LEU A 1 662 ? 12.369 7.808 -6.115 1.00 85.19 662 LEU A C 1
ATOM 4793 O O . LEU A 1 662 ? 12.945 7.895 -5.041 1.00 85.19 662 LEU A O 1
ATOM 4797 N N . ALA A 1 663 ? 11.089 8.162 -6.249 1.00 80.44 663 ALA A N 1
ATOM 4798 C CA . ALA A 1 663 ? 10.299 8.621 -5.105 1.00 80.44 663 ALA A CA 1
ATOM 4799 C C . ALA A 1 663 ? 10.076 7.498 -4.077 1.00 80.44 663 ALA A C 1
ATOM 4801 O O . ALA A 1 663 ? 10.321 7.708 -2.892 1.00 80.44 663 ALA A O 1
ATOM 4802 N N . ALA A 1 664 ? 9.692 6.303 -4.538 1.00 84.69 664 ALA A N 1
ATOM 4803 C CA . ALA A 1 664 ? 9.562 5.123 -3.682 1.00 84.69 664 ALA A CA 1
ATOM 4804 C C . ALA A 1 664 ? 10.900 4.750 -3.023 1.00 84.69 664 ALA A C 1
ATOM 4806 O O . ALA A 1 664 ? 10.984 4.503 -1.822 1.00 84.69 664 ALA A O 1
ATOM 4807 N N . GLY A 1 665 ? 11.986 4.812 -3.796 1.00 89.44 665 GLY A N 1
ATOM 4808 C CA . GLY A 1 665 ? 13.336 4.607 -3.288 1.00 89.44 665 GLY A CA 1
ATOM 4809 C C . GLY A 1 665 ? 13.754 5.604 -2.216 1.00 89.44 665 GLY A C 1
ATOM 4810 O O . GLY A 1 665 ? 14.447 5.200 -1.288 1.00 89.44 665 GLY A O 1
ATOM 4811 N N . SER A 1 666 ? 13.321 6.869 -2.302 1.00 88.19 666 SER A N 1
ATOM 4812 C CA . SER A 1 666 ? 13.555 7.844 -1.231 1.00 88.19 666 SER A CA 1
ATOM 4813 C C . SER A 1 666 ? 12.876 7.375 0.044 1.00 88.19 666 SER A C 1
ATOM 4815 O O . SER A 1 666 ? 13.582 7.150 1.016 1.00 88.19 666 SER A O 1
ATOM 4817 N N . ARG A 1 667 ? 11.561 7.093 0.016 1.00 86.31 667 ARG A N 1
ATOM 4818 C CA . ARG A 1 667 ? 10.820 6.659 1.217 1.00 86.31 667 ARG A CA 1
ATOM 4819 C C . ARG A 1 667 ? 11.448 5.424 1.865 1.00 86.31 667 ARG A C 1
ATOM 4821 O O . ARG A 1 667 ? 11.620 5.380 3.079 1.00 86.31 667 ARG A O 1
ATOM 4828 N N . VAL A 1 668 ? 11.831 4.435 1.052 1.00 90.88 668 VAL A N 1
ATOM 4829 C CA . VAL A 1 668 ? 12.500 3.216 1.532 1.00 90.88 668 VAL A CA 1
ATOM 4830 C C . VAL A 1 668 ? 13.836 3.542 2.196 1.00 90.88 668 VAL A C 1
ATOM 4832 O O . VAL A 1 668 ? 14.112 3.038 3.282 1.00 90.88 668 VAL A O 1
ATOM 4835 N N . LEU A 1 669 ? 14.683 4.359 1.566 1.00 91.38 669 LEU A N 1
ATOM 4836 C CA . LEU A 1 669 ? 15.978 4.703 2.147 1.00 91.38 669 LEU A CA 1
ATOM 4837 C C . LEU A 1 669 ? 15.841 5.592 3.389 1.00 91.38 669 LEU A C 1
ATOM 4839 O O . LEU A 1 669 ? 16.597 5.400 4.336 1.00 91.38 669 LEU A O 1
ATOM 4843 N N . ASP A 1 670 ? 14.882 6.514 3.396 1.00 88.06 670 ASP A N 1
ATOM 4844 C CA . ASP A 1 670 ? 14.602 7.406 4.522 1.00 88.06 670 ASP A CA 1
ATOM 4845 C C . ASP A 1 670 ? 14.171 6.578 5.745 1.00 88.06 670 ASP A C 1
ATOM 4847 O O . ASP A 1 670 ? 14.718 6.758 6.830 1.00 88.06 670 ASP A O 1
ATOM 4851 N N . LEU A 1 671 ? 13.313 5.566 5.554 1.00 87.88 671 LEU A N 1
ATOM 4852 C CA . LEU A 1 671 ? 12.960 4.601 6.603 1.00 87.88 671 LEU A CA 1
ATOM 4853 C C . LEU A 1 671 ? 14.166 3.770 7.076 1.00 87.88 671 LEU A C 1
ATOM 4855 O O . LEU A 1 671 ? 14.307 3.500 8.267 1.00 87.88 671 LEU A O 1
ATOM 4859 N N . LEU A 1 672 ? 15.038 3.332 6.158 1.00 89.19 672 LEU A N 1
ATOM 4860 C CA . LEU A 1 672 ? 16.241 2.565 6.508 1.00 89.19 672 LEU A CA 1
ATOM 4861 C C . LEU A 1 672 ? 17.257 3.394 7.313 1.00 89.19 672 LEU A C 1
ATOM 4863 O O . LEU A 1 672 ? 17.994 2.828 8.122 1.00 89.19 672 LEU A O 1
ATOM 4867 N N . GLU A 1 673 ? 17.296 4.707 7.090 1.00 88.25 673 GLU A N 1
ATOM 4868 C CA . GLU A 1 673 ? 18.177 5.663 7.773 1.00 88.25 673 GLU A CA 1
ATOM 4869 C C . GLU A 1 673 ? 17.553 6.233 9.063 1.00 88.25 673 GLU A C 1
ATOM 4871 O O . GLU A 1 673 ? 18.278 6.705 9.942 1.00 88.25 673 GLU A O 1
ATOM 4876 N N . GLU A 1 674 ? 16.231 6.138 9.224 1.00 85.25 674 GLU A N 1
ATOM 4877 C CA . GLU A 1 674 ? 15.498 6.603 10.405 1.00 85.25 674 GLU A CA 1
ATOM 4878 C C . GLU A 1 674 ? 15.986 5.904 11.670 1.00 85.25 674 GLU A C 1
ATOM 4880 O O . GLU A 1 674 ? 16.205 4.701 11.644 1.00 85.25 674 GLU A O 1
ATOM 4885 N N . SER A 1 675 ? 16.165 6.627 12.777 1.00 82.88 675 SER A N 1
ATOM 4886 C CA . SER A 1 675 ? 16.659 6.081 14.051 1.00 82.88 675 SER A CA 1
ATOM 4887 C C . SER A 1 675 ? 15.530 5.862 15.065 1.00 82.88 675 SER A C 1
ATOM 4889 O O . SER A 1 675 ? 14.572 6.635 15.068 1.00 82.88 675 SER A O 1
ATOM 4891 N N . PRO A 1 676 ? 15.613 4.823 15.921 1.00 85.25 676 PRO A N 1
ATOM 4892 C CA . PRO A 1 676 ? 14.596 4.578 16.939 1.00 85.25 676 PRO A CA 1
ATOM 4893 C C . PRO A 1 676 ? 14.559 5.715 17.964 1.00 85.25 676 PRO A C 1
ATOM 4895 O O . PRO A 1 676 ? 15.600 6.286 18.286 1.00 85.25 676 PRO A O 1
ATOM 4898 N N . VAL A 1 677 ? 13.364 6.016 18.488 1.00 82.44 677 VAL A N 1
ATOM 4899 C CA . VAL A 1 677 ? 13.173 7.019 19.556 1.00 82.44 677 VAL A CA 1
ATOM 4900 C C . VAL A 1 677 ? 13.923 6.601 20.818 1.00 82.44 677 VAL A C 1
ATOM 4902 O O . VAL A 1 677 ? 14.657 7.393 21.399 1.00 82.44 677 VAL A O 1
ATOM 4905 N N . THR A 1 678 ? 13.775 5.332 21.190 1.00 85.12 678 THR A N 1
ATOM 4906 C CA . THR A 1 678 ? 14.461 4.711 22.319 1.00 85.12 678 THR A CA 1
ATOM 4907 C C . THR A 1 678 ? 15.218 3.505 21.789 1.00 85.12 678 THR A C 1
ATOM 4909 O O . THR A 1 678 ? 14.620 2.543 21.312 1.00 85.12 678 THR A O 1
ATOM 4912 N N . ALA A 1 679 ? 16.548 3.585 21.799 1.00 86.06 679 ALA A N 1
ATOM 4913 C CA . ALA A 1 679 ? 17.394 2.487 21.355 1.00 86.06 679 ALA A CA 1
ATOM 4914 C C . ALA A 1 679 ? 17.418 1.363 22.399 1.00 86.06 679 ALA A C 1
ATOM 4916 O O . ALA A 1 679 ? 17.446 1.623 23.605 1.00 86.06 679 ALA A O 1
ATOM 4917 N N . ASP A 1 680 ? 17.469 0.115 21.928 1.00 87.44 680 ASP A N 1
ATOM 4918 C CA . ASP A 1 680 ? 17.684 -1.033 22.803 1.00 87.44 680 ASP A CA 1
ATOM 4919 C C . ASP A 1 680 ? 19.003 -0.886 23.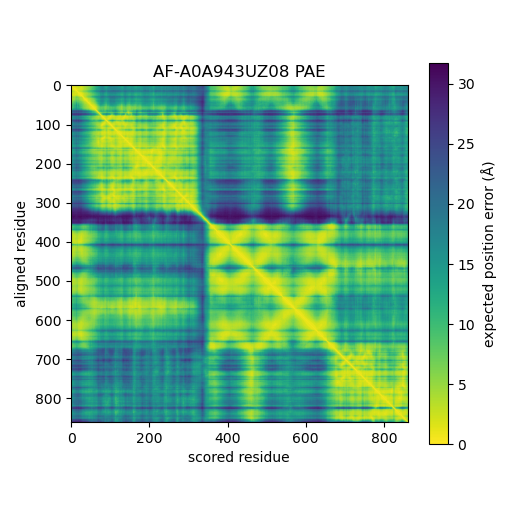568 1.00 87.44 680 ASP A C 1
ATOM 4921 O O . ASP A 1 680 ? 20.050 -0.566 22.998 1.00 87.44 680 ASP A O 1
ATOM 4925 N N . VAL A 1 681 ? 18.958 -1.155 24.869 1.00 89.56 681 VAL A N 1
ATOM 4926 C CA . VAL A 1 681 ? 20.134 -1.156 25.730 1.00 89.56 681 VAL A CA 1
ATOM 4927 C C . VAL A 1 681 ? 20.682 -2.564 25.808 1.00 89.56 681 VAL A C 1
ATOM 4929 O O . VAL A 1 681 ? 19.979 -3.501 26.182 1.00 89.56 681 VAL A O 1
ATOM 4932 N N . VAL A 1 682 ? 21.960 -2.688 25.463 1.00 90.44 682 VAL A N 1
ATOM 4933 C CA . VAL A 1 682 ? 22.756 -3.897 25.656 1.00 90.44 682 VAL A CA 1
ATOM 4934 C C . VAL A 1 682 ? 23.662 -3.638 26.851 1.00 90.44 682 VAL A C 1
ATOM 4936 O O . VAL A 1 682 ? 24.569 -2.812 26.779 1.00 90.44 682 VAL A O 1
ATOM 4939 N N . SER A 1 683 ? 23.377 -4.312 27.960 1.00 89.94 683 SER A N 1
ATOM 4940 C CA . SER A 1 683 ? 24.027 -4.087 29.253 1.00 89.94 683 SER A CA 1
ATOM 4941 C C . SER A 1 683 ? 24.231 -5.413 29.986 1.00 89.94 683 SER A C 1
ATOM 4943 O O . SER A 1 683 ? 23.542 -6.401 29.720 1.00 89.94 683 SER A O 1
ATOM 4945 N N . ASP A 1 684 ? 25.174 -5.442 30.925 1.00 88.12 684 ASP A N 1
ATOM 4946 C CA . ASP A 1 684 ? 25.338 -6.565 31.854 1.00 88.12 684 ASP A CA 1
ATOM 4947 C C . ASP A 1 684 ? 24.348 -6.495 33.029 1.00 88.12 684 ASP A C 1
ATOM 4949 O O . ASP A 1 684 ? 24.158 -7.484 33.740 1.00 88.12 684 ASP A O 1
ATOM 4953 N N . VAL A 1 685 ? 23.650 -5.364 33.196 1.00 90.88 685 VAL A N 1
ATOM 4954 C CA . VAL A 1 685 ? 22.582 -5.194 34.187 1.00 90.88 685 VAL A CA 1
ATOM 4955 C C . VAL A 1 685 ? 21.338 -5.955 33.722 1.00 90.88 685 VAL A C 1
ATOM 4957 O O . VAL A 1 685 ? 20.560 -5.486 32.888 1.00 90.88 685 VAL A O 1
ATOM 4960 N N . LYS A 1 686 ? 21.168 -7.166 34.259 1.00 90.56 686 LYS A N 1
ATOM 4961 C CA . LYS A 1 686 ? 20.077 -8.097 33.935 1.00 90.56 686 LYS A CA 1
ATOM 4962 C C . LYS A 1 686 ? 19.400 -8.565 35.222 1.00 90.56 686 LYS A C 1
ATOM 4964 O O . LYS A 1 686 ? 19.728 -9.649 35.710 1.00 90.56 686 LYS A O 1
ATOM 4969 N N . PRO A 1 687 ? 18.496 -7.759 35.804 1.00 86.50 687 PRO A N 1
ATOM 4970 C CA . PRO A 1 687 ? 17.791 -8.150 37.015 1.00 86.50 687 PRO A CA 1
ATOM 4971 C C . PRO A 1 687 ? 17.057 -9.474 36.788 1.00 86.50 687 PRO A C 1
ATOM 4973 O O . PRO A 1 687 ? 16.439 -9.684 35.744 1.00 86.50 687 PRO A O 1
ATOM 4976 N N . ALA A 1 688 ? 17.162 -10.384 37.754 1.00 83.38 688 ALA A N 1
ATOM 4977 C CA . ALA A 1 688 ? 16.483 -11.676 37.686 1.00 83.38 688 ALA A CA 1
ATOM 4978 C C . ALA A 1 688 ? 15.001 -11.580 38.089 1.00 83.38 688 ALA A C 1
ATOM 4980 O O . ALA A 1 688 ? 14.226 -12.466 37.746 1.00 83.38 688 ALA A O 1
ATOM 4981 N N . ASP A 1 689 ? 14.626 -10.531 38.829 1.00 85.38 689 ASP A N 1
ATOM 4982 C CA . ASP A 1 689 ? 13.298 -10.343 39.419 1.00 85.38 689 ASP A CA 1
ATOM 4983 C C . ASP A 1 689 ? 13.039 -8.849 39.727 1.00 85.38 689 ASP A C 1
ATOM 4985 O O . ASP A 1 689 ? 13.964 -8.024 39.701 1.00 85.38 689 ASP A O 1
ATOM 4989 N N . VAL A 1 690 ? 11.791 -8.504 40.053 1.00 87.50 690 VAL A N 1
ATOM 4990 C CA . VAL A 1 690 ? 11.343 -7.145 40.400 1.00 87.50 690 VAL A CA 1
ATOM 4991 C C . VAL A 1 690 ? 11.090 -7.043 41.909 1.00 87.50 690 VAL A C 1
ATOM 4993 O O . VAL A 1 690 ? 10.100 -7.549 42.438 1.00 87.50 690 VAL A O 1
ATOM 4996 N N . ALA A 1 691 ? 11.996 -6.374 42.627 1.00 87.00 691 ALA A N 1
ATOM 4997 C CA . ALA A 1 691 ? 11.866 -6.103 44.063 1.00 87.00 691 ALA A CA 1
ATOM 4998 C C . ALA A 1 691 ? 10.970 -4.884 44.355 1.00 87.00 691 ALA A C 1
ATOM 5000 O O . ALA A 1 691 ? 10.337 -4.810 45.409 1.00 87.00 691 ALA A O 1
ATOM 5001 N N . GLY A 1 692 ? 10.903 -3.947 43.412 1.00 88.88 692 GLY A N 1
ATOM 5002 C CA . GLY A 1 692 ? 10.069 -2.754 43.468 1.00 88.88 692 GLY A CA 1
ATOM 5003 C C . GLY A 1 692 ? 10.297 -1.865 42.249 1.00 88.88 692 GLY A C 1
ATOM 5004 O O . GLY A 1 692 ? 11.271 -2.057 41.518 1.00 88.88 692 GLY A O 1
ATOM 5005 N N . VAL A 1 693 ? 9.397 -0.913 42.033 1.00 94.25 693 VAL A N 1
ATOM 5006 C CA . VAL A 1 693 ? 9.473 0.087 40.961 1.00 94.25 693 VAL A CA 1
ATOM 5007 C C . VAL A 1 693 ? 9.367 1.468 41.593 1.00 94.25 693 VAL A C 1
ATOM 5009 O O . VAL A 1 693 ? 8.465 1.682 42.396 1.00 94.25 693 VAL A O 1
ATOM 5012 N N . SER A 1 694 ? 10.261 2.388 41.247 1.00 94.19 694 SER A N 1
ATOM 5013 C CA . SER A 1 694 ? 10.246 3.765 41.750 1.00 94.19 694 SER A CA 1
ATOM 5014 C C . SER A 1 694 ? 10.202 4.760 40.595 1.00 94.19 694 SER A C 1
ATOM 5016 O O . SER A 1 694 ? 10.855 4.577 39.568 1.00 94.19 694 SER A O 1
ATOM 5018 N N . LEU A 1 695 ? 9.420 5.819 40.742 1.00 95.25 695 LEU A N 1
ATOM 5019 C CA . LEU A 1 695 ? 9.369 6.957 39.837 1.00 95.25 695 LEU A CA 1
ATOM 502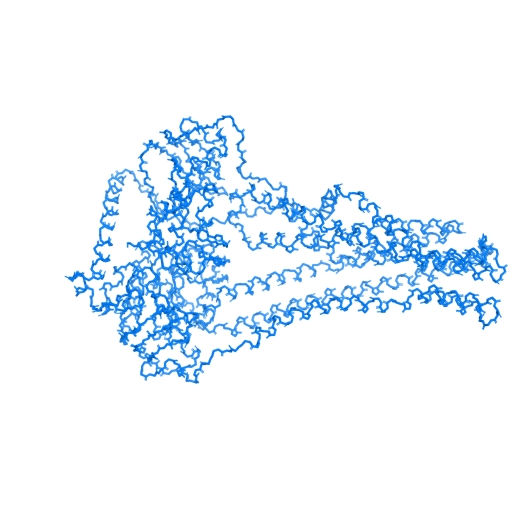0 C C . LEU A 1 695 ? 9.737 8.185 40.655 1.00 95.25 695 LEU A C 1
ATOM 5022 O O . LEU A 1 695 ? 9.038 8.506 41.612 1.00 95.25 695 LEU A O 1
ATOM 5026 N N . ASP A 1 696 ? 10.811 8.859 40.260 1.00 93.94 696 ASP A N 1
ATOM 5027 C CA . ASP A 1 696 ? 11.315 10.053 40.932 1.00 93.94 696 ASP A CA 1
ATOM 5028 C C . ASP A 1 696 ? 11.247 11.239 39.960 1.00 93.94 696 ASP A C 1
ATOM 5030 O O . ASP A 1 696 ? 11.989 11.273 38.972 1.00 93.94 696 ASP A O 1
ATOM 5034 N N . ASP A 1 697 ? 10.377 12.211 40.250 1.00 92.44 697 ASP A N 1
ATOM 5035 C CA . ASP A 1 697 ? 10.228 13.478 39.515 1.00 92.44 697 ASP A CA 1
ATOM 5036 C C . ASP A 1 697 ? 10.038 13.301 37.993 1.00 92.44 697 ASP A C 1
ATOM 5038 O O . ASP A 1 697 ? 10.640 14.001 37.172 1.00 92.44 697 ASP A O 1
ATOM 5042 N N . VAL A 1 698 ? 9.226 12.312 37.601 1.00 93.06 698 VAL A N 1
ATOM 5043 C CA . VAL A 1 698 ? 9.057 11.924 36.197 1.00 93.06 698 VAL A CA 1
ATOM 5044 C C . VAL A 1 698 ? 8.253 12.978 35.437 1.00 93.06 698 VAL A C 1
ATOM 5046 O O . VAL A 1 698 ? 7.092 13.256 35.747 1.00 93.06 698 VAL A O 1
ATOM 5049 N N . GLY A 1 699 ? 8.875 13.532 34.395 1.00 90.69 699 GLY A N 1
ATOM 5050 C CA . GLY A 1 699 ? 8.260 14.449 33.439 1.00 90.69 699 GLY A CA 1
ATOM 5051 C C . GLY A 1 699 ? 8.409 13.951 32.003 1.00 90.69 699 GLY A C 1
ATOM 5052 O O . GLY A 1 699 ? 9.476 13.462 31.618 1.00 90.69 699 GLY A O 1
ATOM 5053 N N . PHE A 1 700 ? 7.342 14.082 31.211 1.00 91.19 700 PHE A N 1
ATOM 5054 C CA . PHE A 1 700 ? 7.323 13.605 29.828 1.00 91.19 700 PHE A CA 1
ATOM 5055 C C . PHE A 1 700 ? 6.388 14.419 28.926 1.00 91.19 700 PHE A C 1
ATOM 5057 O O . PHE A 1 700 ? 5.300 14.833 29.349 1.00 91.19 700 PHE A O 1
ATOM 5064 N N . SER A 1 701 ? 6.802 14.577 27.667 1.00 84.19 701 SER A N 1
ATOM 5065 C CA . SER A 1 701 ? 6.088 15.317 26.631 1.00 84.19 701 SER A CA 1
ATOM 5066 C C . SER A 1 701 ? 6.057 14.526 25.317 1.00 84.19 701 SER A C 1
ATOM 5068 O O . SER A 1 701 ? 7.047 13.911 24.928 1.00 84.19 701 SER A O 1
ATOM 5070 N N . TYR A 1 702 ? 4.945 14.583 24.584 1.00 78.69 702 TYR A N 1
ATOM 5071 C CA . TYR A 1 702 ? 4.880 14.114 23.196 1.00 78.69 702 TYR A CA 1
ATOM 5072 C C . TYR A 1 702 ? 4.972 15.313 22.256 1.00 78.69 702 TYR A C 1
ATOM 5074 O O . TYR A 1 702 ? 4.169 16.233 22.357 1.00 78.69 702 TYR A O 1
ATOM 5082 N N . GLY A 1 703 ? 5.942 15.329 21.335 1.00 71.06 703 GLY A N 1
ATOM 5083 C CA . GLY A 1 703 ? 6.047 16.401 20.332 1.00 71.06 703 GLY A CA 1
ATOM 5084 C C . GLY A 1 703 ? 6.160 17.816 20.924 1.00 71.06 703 GLY A C 1
ATOM 5085 O O . GLY A 1 703 ? 5.772 18.778 20.272 1.00 71.06 703 GLY A O 1
ATOM 5086 N N . GLY A 1 704 ? 6.658 17.939 22.161 1.00 71.25 704 GLY A N 1
ATOM 5087 C CA . GLY A 1 704 ? 6.729 19.196 22.916 1.00 71.25 704 GLY A CA 1
ATOM 5088 C C . GLY A 1 704 ? 5.491 19.523 23.762 1.00 71.25 704 GLY A C 1
ATOM 5089 O O . GLY A 1 704 ? 5.554 20.433 24.586 1.00 71.25 704 GLY A O 1
ATOM 5090 N N . GLN A 1 705 ? 4.389 18.779 23.624 1.00 74.00 705 GLN A N 1
ATOM 5091 C CA . GLN A 1 705 ? 3.212 18.916 24.478 1.00 74.00 705 GLN A CA 1
ATOM 5092 C C . GLN A 1 705 ? 3.366 18.065 25.737 1.00 74.00 705 GLN A C 1
ATOM 5094 O O . GLN A 1 705 ? 3.547 16.847 25.675 1.00 74.00 705 GLN A O 1
ATOM 5099 N N . ARG A 1 706 ? 3.295 18.717 26.893 1.00 79.56 706 ARG A N 1
ATOM 5100 C CA . ARG A 1 706 ? 3.555 18.094 28.190 1.00 79.56 706 ARG A CA 1
ATOM 5101 C C . ARG A 1 706 ? 2.371 17.239 28.639 1.00 79.56 706 ARG A C 1
ATOM 5103 O O . ARG A 1 706 ? 1.237 17.704 28.598 1.00 79.56 706 ARG A O 1
ATOM 5110 N N . VAL A 1 707 ? 2.647 15.999 29.049 1.00 85.94 707 VAL A N 1
ATOM 5111 C CA . VAL A 1 707 ? 1.624 15.021 29.468 1.00 85.94 707 VAL A CA 1
ATOM 5112 C C . VAL A 1 707 ? 1.780 14.627 30.932 1.00 85.94 707 VAL A C 1
ATOM 5114 O O . VAL A 1 707 ? 0.784 14.500 31.637 1.00 85.94 707 VAL A O 1
ATOM 5117 N N . LEU A 1 708 ? 3.017 14.438 31.399 1.00 88.56 708 LEU A N 1
ATOM 5118 C CA . LEU A 1 708 ? 3.316 14.106 32.794 1.00 88.56 708 LEU A CA 1
ATOM 5119 C C . LEU A 1 708 ? 4.192 15.188 33.423 1.00 88.56 708 LEU A C 1
ATOM 5121 O O . LEU A 1 708 ? 5.143 15.674 32.802 1.00 88.56 708 LEU A O 1
ATOM 5125 N N . HIS A 1 709 ? 3.874 15.536 34.669 1.00 88.56 709 HIS A N 1
ATOM 5126 C CA . HIS A 1 709 ? 4.528 16.592 35.434 1.00 88.56 709 HIS A CA 1
ATOM 5127 C C . HIS A 1 709 ? 4.846 16.087 36.840 1.00 88.56 709 HIS A C 1
ATOM 5129 O O . HIS A 1 709 ? 3.927 15.751 37.581 1.00 88.56 709 HIS A O 1
ATOM 5135 N N . ASP A 1 710 ? 6.134 16.058 37.185 1.00 87.81 710 ASP A N 1
ATOM 5136 C CA . ASP A 1 710 ? 6.651 15.803 38.534 1.00 87.81 710 ASP A CA 1
ATOM 5137 C C . ASP A 1 710 ? 6.011 14.566 39.216 1.00 87.81 710 ASP A C 1
ATOM 5139 O O . ASP A 1 710 ? 5.634 14.585 40.392 1.00 87.81 710 ASP A O 1
ATOM 5143 N N . VAL A 1 711 ? 5.859 13.469 38.461 1.00 91.12 711 VAL A N 1
ATOM 5144 C CA . VAL A 1 711 ? 5.218 12.237 38.945 1.00 91.12 711 VAL A CA 1
ATOM 5145 C C . VAL A 1 711 ? 6.178 11.474 39.853 1.00 91.12 711 VAL A C 1
ATOM 5147 O O . VAL A 1 711 ? 7.279 11.115 39.435 1.00 91.12 711 VAL A O 1
ATOM 5150 N N . ASN A 1 712 ? 5.736 11.201 41.083 1.00 91.75 712 ASN A N 1
ATOM 5151 C CA . ASN A 1 712 ? 6.482 10.440 42.082 1.00 91.75 712 ASN A CA 1
ATOM 5152 C C . ASN A 1 712 ? 5.645 9.248 42.562 1.00 91.75 712 ASN A C 1
ATOM 5154 O O . ASN A 1 712 ? 4.490 9.432 42.952 1.00 91.75 712 ASN A O 1
ATOM 5158 N N . LEU A 1 713 ? 6.198 8.036 42.507 1.00 91.94 713 LEU A N 1
ATOM 5159 C CA . LEU A 1 713 ? 5.478 6.807 42.856 1.00 91.94 713 LEU A CA 1
ATOM 5160 C C . LEU A 1 713 ? 6.446 5.690 43.253 1.00 91.94 713 LEU A C 1
ATOM 5162 O O . LEU A 1 713 ? 7.336 5.361 42.480 1.00 91.94 713 LEU A O 1
ATOM 5166 N N . ASP A 1 714 ? 6.196 5.041 44.390 1.00 90.31 714 ASP A N 1
ATOM 5167 C CA . ASP A 1 714 ? 6.923 3.846 44.828 1.00 90.31 714 ASP A CA 1
ATOM 5168 C C . ASP A 1 714 ? 5.995 2.628 44.885 1.00 90.31 714 ASP A C 1
ATOM 5170 O O . ASP A 1 714 ? 4.941 2.642 45.525 1.00 90.31 714 ASP A O 1
ATOM 5174 N N . ILE A 1 715 ? 6.406 1.550 44.222 1.00 90.62 715 ILE A N 1
ATOM 5175 C CA . ILE A 1 715 ? 5.684 0.284 44.110 1.00 90.62 715 ILE A CA 1
ATOM 5176 C C . ILE A 1 715 ? 6.528 -0.815 44.750 1.00 90.62 715 ILE A C 1
ATOM 5178 O O . ILE A 1 715 ? 7.632 -1.117 44.296 1.00 90.62 715 ILE A O 1
ATOM 5182 N N . VAL A 1 716 ? 5.995 -1.453 45.789 1.00 87.44 716 VAL A N 1
ATOM 5183 C CA . VAL A 1 716 ? 6.637 -2.595 46.456 1.00 87.44 716 VAL A CA 1
ATOM 5184 C C . VAL A 1 716 ? 6.215 -3.920 45.821 1.00 87.44 716 VAL A C 1
ATOM 5186 O O . VAL A 1 716 ? 5.103 -4.049 45.302 1.00 87.44 716 VAL A O 1
ATOM 5189 N N . ARG A 1 717 ? 7.080 -4.938 45.892 1.00 87.81 717 ARG A N 1
ATOM 5190 C CA . ARG A 1 717 ? 6.774 -6.289 45.400 1.00 87.81 717 ARG A CA 1
ATOM 5191 C C . ARG A 1 717 ? 5.458 -6.830 45.972 1.00 87.81 717 ARG A C 1
ATOM 5193 O O . ARG A 1 717 ? 5.225 -6.776 47.177 1.00 87.81 717 ARG A O 1
ATOM 5200 N N . GLY A 1 718 ? 4.629 -7.404 45.099 1.00 82.62 718 GLY A N 1
ATOM 5201 C CA . GLY A 1 718 ? 3.327 -7.979 45.456 1.00 82.62 718 GLY A CA 1
ATOM 5202 C C . GLY A 1 718 ? 2.232 -6.944 45.737 1.00 82.62 718 GLY A C 1
ATOM 5203 O O . GLY A 1 718 ? 1.089 -7.328 45.973 1.00 82.62 718 GLY A O 1
ATOM 5204 N N . GLY A 1 719 ? 2.556 -5.647 45.700 1.00 82.94 719 GLY A N 1
ATOM 5205 C CA . GLY A 1 719 ? 1.575 -4.574 45.780 1.00 82.94 719 GLY A CA 1
ATOM 5206 C C . GLY A 1 719 ? 0.782 -4.442 44.481 1.00 82.94 719 GLY A C 1
ATOM 5207 O O . GLY A 1 719 ? 1.329 -4.573 43.389 1.00 82.94 719 GLY A O 1
ATOM 5208 N N . VAL A 1 720 ? -0.512 -4.146 44.600 1.00 87.56 720 VAL A N 1
ATOM 5209 C CA . VAL A 1 720 ? -1.364 -3.780 43.463 1.00 87.56 720 VAL A CA 1
ATOM 5210 C C . VAL A 1 720 ? -1.563 -2.272 43.495 1.00 87.56 720 VAL A C 1
ATOM 5212 O O . VAL A 1 720 ? -2.171 -1.747 44.427 1.00 87.56 720 VAL A O 1
ATOM 5215 N N . VAL A 1 721 ? -1.065 -1.578 42.473 1.00 88.44 721 VAL A N 1
ATOM 5216 C CA . VAL A 1 721 ? -1.215 -0.125 42.333 1.00 88.44 721 VAL A CA 1
ATOM 5217 C C . VAL A 1 721 ? -2.308 0.171 41.320 1.00 88.44 721 VAL A C 1
ATOM 5219 O O . VAL A 1 721 ? -2.297 -0.346 40.206 1.00 88.44 721 VAL A O 1
ATOM 5222 N N . ARG A 1 722 ? -3.268 1.005 41.719 1.00 86.88 722 ARG A N 1
ATOM 5223 C CA . ARG A 1 722 ? -4.379 1.441 40.869 1.00 86.88 722 ARG A CA 1
ATOM 5224 C C . ARG A 1 722 ? -4.139 2.884 40.450 1.00 86.88 722 ARG A C 1
ATOM 5226 O O . ARG A 1 722 ? -3.970 3.746 41.306 1.00 86.88 722 ARG A O 1
ATOM 5233 N N . ILE A 1 723 ? -4.145 3.137 39.146 1.00 84.19 723 ILE A N 1
ATOM 5234 C CA . ILE A 1 723 ? -3.987 4.477 38.575 1.00 84.19 723 ILE A CA 1
ATOM 5235 C C . ILE A 1 723 ? -5.358 4.935 38.077 1.00 84.19 723 ILE A C 1
ATOM 5237 O O . ILE A 1 723 ? -5.942 4.302 37.200 1.00 84.19 723 ILE A O 1
ATOM 5241 N N . ALA A 1 724 ? -5.869 6.034 38.628 1.00 80.19 724 ALA A N 1
ATOM 5242 C CA . ALA A 1 724 ? -7.165 6.605 38.271 1.00 80.19 724 ALA A CA 1
ATOM 5243 C C . ALA A 1 724 ? -7.013 8.070 37.833 1.00 80.19 724 ALA A C 1
ATOM 5245 O O . ALA A 1 724 ? -6.117 8.775 38.289 1.00 80.19 724 ALA A O 1
ATOM 5246 N N . GLY A 1 725 ? -7.869 8.510 36.909 1.00 70.62 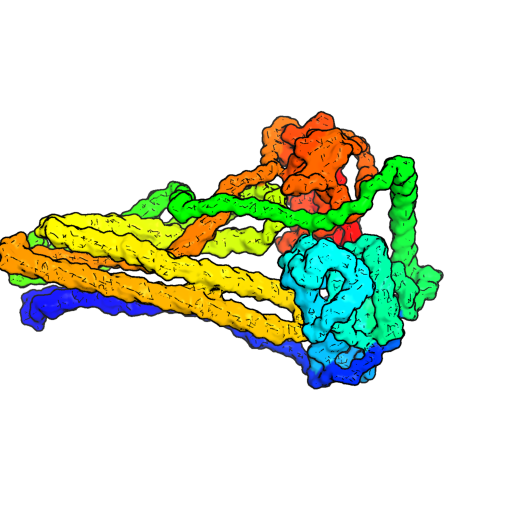725 GLY A N 1
ATOM 5247 C CA . GLY A 1 725 ? -7.854 9.867 36.361 1.00 70.62 725 GLY A CA 1
ATOM 5248 C C . GLY A 1 725 ? -8.725 10.000 35.111 1.00 70.62 725 GLY A C 1
ATOM 5249 O O . GLY A 1 725 ? -9.070 8.994 34.480 1.00 70.62 725 GLY A O 1
ATOM 5250 N N . LYS A 1 726 ? -9.066 11.240 34.732 1.00 64.00 726 LYS A N 1
ATOM 5251 C CA . LYS A 1 726 ? -9.859 11.556 33.525 1.00 64.00 726 LYS A CA 1
ATOM 5252 C C . LYS A 1 726 ? -9.222 10.952 32.258 1.00 64.00 726 LYS A C 1
ATOM 5254 O O . LYS A 1 726 ? -8.026 10.648 32.223 1.00 64.00 726 LYS A O 1
ATOM 5259 N N . SER A 1 727 ? -10.009 10.752 31.199 1.00 60.09 727 SER A N 1
ATOM 5260 C CA . SER A 1 727 ? -9.442 10.355 29.900 1.00 60.09 727 SER A CA 1
ATOM 5261 C C . SER A 1 727 ? -8.412 11.394 29.436 1.00 60.09 727 SER A C 1
ATOM 5263 O O . SER A 1 727 ? -8.604 12.585 29.663 1.00 60.09 727 SER A O 1
ATOM 5265 N N . GLY A 1 728 ? -7.291 10.944 28.866 1.00 63.81 728 GLY A N 1
ATOM 5266 C CA . GLY A 1 728 ? -6.190 11.826 28.456 1.00 63.81 728 GLY A CA 1
ATOM 5267 C C . GLY A 1 728 ? -5.231 12.276 29.569 1.00 63.81 728 GLY A C 1
ATOM 5268 O O . GLY A 1 728 ? -4.231 12.912 29.265 1.00 63.81 728 GLY A O 1
ATOM 5269 N N . SER A 1 729 ? -5.440 11.895 30.837 1.00 73.75 729 SER A N 1
ATOM 5270 C CA . SER A 1 729 ? -4.578 12.305 31.966 1.00 73.75 729 SER A CA 1
ATOM 5271 C C . SER A 1 729 ? -3.174 11.664 32.004 1.00 73.75 729 SER A C 1
ATOM 5273 O O . SER A 1 729 ? -2.506 11.728 33.030 1.00 73.75 729 SER A O 1
ATOM 5275 N N . GLY A 1 730 ? -2.745 10.970 30.944 1.00 80.38 730 GLY A N 1
ATOM 5276 C CA . GLY A 1 730 ? -1.420 10.340 30.862 1.00 80.38 730 GLY A CA 1
ATOM 5277 C C . GLY A 1 730 ? -1.286 8.928 31.456 1.00 80.38 730 GLY A C 1
ATOM 5278 O O . GLY A 1 730 ? -0.166 8.439 31.574 1.00 80.38 730 GLY A O 1
ATOM 5279 N N . LYS A 1 731 ? -2.387 8.235 31.793 1.00 86.69 731 LYS A N 1
ATOM 5280 C CA . LYS A 1 731 ? -2.359 6.872 32.382 1.00 86.69 731 LYS A CA 1
ATOM 5281 C C . LYS A 1 731 ? -1.621 5.856 31.500 1.00 86.69 731 LYS A C 1
ATOM 5283 O O . LYS A 1 731 ? -0.633 5.267 31.928 1.00 86.69 731 LYS A O 1
ATOM 5288 N N . SER A 1 732 ? -2.050 5.713 30.247 1.00 85.56 732 SER A N 1
ATOM 5289 C CA . SER A 1 732 ? -1.408 4.817 29.279 1.00 85.56 732 SER A CA 1
ATOM 5290 C C . SER A 1 732 ? 0.023 5.264 28.962 1.00 85.56 732 SER A C 1
ATOM 5292 O O . SER A 1 732 ? 0.907 4.430 28.785 1.00 85.56 732 SER A O 1
ATOM 5294 N N . THR A 1 733 ? 0.291 6.576 28.958 1.00 88.38 733 THR A N 1
ATOM 5295 C CA . THR A 1 733 ? 1.645 7.134 28.795 1.00 88.38 733 THR A CA 1
ATOM 5296 C C . THR A 1 733 ? 2.582 6.669 29.906 1.00 88.38 733 THR A C 1
ATOM 5298 O O . THR A 1 733 ? 3.709 6.273 29.626 1.00 88.38 733 THR A O 1
ATOM 5301 N N . LEU A 1 734 ? 2.115 6.641 31.156 1.00 91.56 734 LEU A N 1
ATOM 5302 C CA . LEU A 1 734 ? 2.898 6.148 32.288 1.00 91.56 734 LEU A CA 1
ATOM 5303 C C . LEU A 1 734 ? 3.280 4.671 32.119 1.00 91.56 734 LEU A C 1
ATOM 5305 O O . LEU A 1 734 ? 4.442 4.312 32.296 1.00 91.56 734 LEU A O 1
ATOM 5309 N N . LEU A 1 735 ? 2.329 3.824 31.707 1.00 92.19 735 LEU A N 1
ATOM 5310 C CA . LEU A 1 735 ? 2.590 2.405 31.429 1.00 92.19 735 LEU A CA 1
ATOM 5311 C C . LEU A 1 735 ? 3.571 2.223 30.262 1.00 92.19 735 LEU A C 1
ATOM 5313 O O . LEU A 1 735 ? 4.439 1.356 30.312 1.00 92.19 735 LEU A O 1
ATOM 5317 N N . LYS A 1 736 ? 3.485 3.068 29.231 1.00 90.31 736 LYS A N 1
ATOM 5318 C CA . LYS A 1 736 ? 4.419 3.072 28.095 1.00 90.31 736 LYS A CA 1
ATOM 5319 C C . LYS A 1 736 ? 5.842 3.489 28.488 1.00 90.31 736 LYS A C 1
ATOM 5321 O O . LYS A 1 736 ? 6.796 2.971 27.907 1.00 90.31 736 LYS A O 1
ATOM 5326 N N . LEU A 1 737 ? 5.990 4.397 29.455 1.00 92.62 737 LEU A N 1
ATOM 5327 C CA . LEU A 1 737 ? 7.287 4.790 30.022 1.00 92.62 737 LEU A CA 1
ATOM 5328 C C . LEU A 1 737 ? 7.873 3.698 30.920 1.00 92.62 737 LEU A C 1
ATOM 5330 O O . LEU A 1 737 ? 9.075 3.459 30.862 1.00 92.62 737 LEU A O 1
ATOM 5334 N N . LEU A 1 738 ? 7.034 2.995 31.688 1.00 93.44 738 LEU A N 1
ATOM 5335 C CA . LEU A 1 738 ? 7.441 1.795 32.426 1.00 93.44 738 LEU A CA 1
ATOM 5336 C C . LEU A 1 738 ? 7.908 0.700 31.468 1.00 93.44 738 LEU A C 1
ATOM 5338 O O . LEU A 1 738 ? 9.007 0.204 31.620 1.00 93.44 738 LEU A O 1
ATOM 5342 N N . MET A 1 739 ? 7.169 0.452 30.385 1.00 92.25 739 MET A N 1
ATOM 5343 C CA . MET A 1 739 ? 7.622 -0.402 29.283 1.00 92.25 739 MET A CA 1
ATOM 5344 C C . MET A 1 739 ? 8.833 0.171 28.530 1.00 92.25 739 MET A C 1
ATOM 5346 O O . MET A 1 739 ? 9.266 -0.423 27.546 1.00 92.25 739 MET A O 1
ATOM 5350 N N . ARG A 1 740 ? 9.348 1.352 28.880 1.00 92.44 740 ARG A N 1
ATOM 5351 C CA . ARG A 1 740 ? 10.444 2.043 28.192 1.00 92.44 740 ARG A CA 1
ATOM 5352 C C . ARG A 1 740 ? 10.298 2.061 26.665 1.00 92.44 740 ARG A C 1
ATOM 5354 O O . ARG A 1 740 ? 11.244 1.823 25.915 1.00 92.44 740 ARG A O 1
ATOM 5361 N N . PHE A 1 741 ? 9.075 2.269 26.183 1.00 89.69 741 PHE A N 1
ATOM 5362 C CA . PHE A 1 741 ? 8.855 2.580 24.771 1.00 89.69 741 PHE A CA 1
ATOM 5363 C C . PHE A 1 741 ? 9.300 4.013 24.455 1.00 89.69 741 PHE A C 1
ATOM 5365 O O . PHE A 1 741 ? 9.727 4.284 23.337 1.00 89.69 741 PHE A O 1
ATOM 5372 N N . TRP A 1 742 ? 9.250 4.890 25.460 1.00 90.12 742 TRP A N 1
ATOM 5373 C CA . TRP A 1 742 ? 9.878 6.205 25.473 1.00 90.12 742 TRP A CA 1
ATOM 5374 C C . TRP A 1 742 ? 10.782 6.309 26.699 1.00 90.12 742 TRP A C 1
ATOM 5376 O O . TRP A 1 742 ? 10.510 5.685 27.727 1.00 90.12 742 TRP A O 1
ATOM 5386 N N . ASP A 1 743 ? 11.829 7.122 26.598 1.00 89.31 743 ASP A N 1
ATOM 5387 C CA . ASP A 1 743 ? 12.599 7.551 27.762 1.00 89.31 743 ASP A CA 1
ATOM 5388 C C . ASP A 1 743 ? 11.977 8.823 28.360 1.00 89.31 743 ASP A C 1
ATOM 5390 O O . ASP A 1 743 ? 11.390 9.649 27.657 1.00 89.31 743 ASP A O 1
ATOM 5394 N N . VAL A 1 744 ? 12.116 8.984 29.675 1.00 90.38 744 VAL A N 1
ATOM 5395 C CA . VAL A 1 744 ? 11.678 10.195 30.382 1.00 90.38 744 VAL A CA 1
ATOM 5396 C C . VAL A 1 744 ? 12.568 11.392 30.030 1.00 90.38 744 VAL A C 1
ATOM 5398 O O . VAL A 1 744 ? 13.788 11.253 29.915 1.00 90.38 744 VAL A O 1
ATOM 5401 N N . GLU A 1 745 ? 11.974 12.582 29.901 1.00 86.00 745 GLU A N 1
ATOM 5402 C CA . GLU A 1 745 ? 12.713 13.831 29.643 1.00 86.00 745 GLU A CA 1
ATOM 5403 C C . GLU A 1 745 ? 13.350 14.377 30.929 1.00 86.00 745 GLU A C 1
ATOM 5405 O O . GLU A 1 745 ? 14.457 14.919 30.916 1.00 86.00 745 GLU A O 1
ATOM 5410 N N . ARG A 1 746 ? 12.641 14.220 32.053 1.00 86.25 746 ARG A N 1
ATOM 5411 C CA . ARG A 1 746 ? 13.064 14.620 33.399 1.00 86.25 746 ARG A CA 1
ATOM 5412 C C . ARG A 1 746 ? 12.737 13.510 34.395 1.00 86.25 746 ARG A C 1
ATOM 5414 O O . ARG A 1 746 ? 11.747 12.800 34.226 1.00 86.25 746 ARG A O 1
ATOM 5421 N N . GLY A 1 747 ? 13.571 13.393 35.425 1.00 91.56 747 GLY A N 1
ATOM 5422 C CA . GLY A 1 747 ? 13.423 12.393 36.476 1.00 91.56 747 GLY A CA 1
ATOM 5423 C C . GLY A 1 747 ? 14.077 11.059 36.127 1.00 91.56 747 GLY A C 1
ATOM 5424 O O . GLY A 1 747 ? 14.921 10.963 35.225 1.00 91.56 747 GLY A O 1
ATOM 5425 N N . ARG A 1 748 ? 13.704 10.019 36.873 1.00 94.19 748 ARG A N 1
ATOM 5426 C CA . ARG A 1 748 ? 14.144 8.641 36.626 1.00 94.19 748 ARG A CA 1
ATOM 5427 C C . ARG A 1 748 ? 13.062 7.631 36.989 1.00 94.19 748 ARG A C 1
ATOM 5429 O O . ARG A 1 748 ? 12.253 7.867 37.882 1.00 94.19 748 ARG A O 1
ATOM 5436 N N . ILE A 1 749 ? 13.105 6.494 36.303 1.00 95.81 749 ILE A N 1
ATOM 5437 C CA . ILE A 1 749 ? 12.300 5.312 36.604 1.00 95.81 749 ILE A CA 1
ATOM 5438 C C . ILE A 1 749 ? 13.273 4.209 37.013 1.00 95.81 749 ILE A C 1
ATOM 5440 O O . ILE A 1 749 ? 14.167 3.860 36.241 1.00 95.81 749 ILE A O 1
ATOM 5444 N N . GLY A 1 750 ? 13.128 3.698 38.231 1.00 93.38 750 GLY A N 1
ATOM 5445 C CA . GLY A 1 750 ? 13.939 2.628 38.792 1.00 93.38 750 GLY A CA 1
ATOM 5446 C C . GLY A 1 750 ? 13.179 1.307 38.850 1.00 93.38 750 GLY A C 1
ATOM 5447 O O . GLY A 1 750 ? 12.019 1.276 39.251 1.00 93.38 750 GLY A O 1
ATOM 5448 N N . ILE A 1 751 ? 13.839 0.203 38.504 1.00 92.69 751 ILE A N 1
ATOM 5449 C CA . ILE A 1 751 ? 13.355 -1.165 38.725 1.00 92.69 751 ILE A CA 1
ATOM 5450 C C . ILE A 1 751 ? 14.396 -1.889 39.571 1.00 92.69 751 ILE A C 1
ATOM 5452 O O . ILE A 1 751 ? 15.556 -2.018 39.183 1.00 92.69 751 ILE A O 1
ATOM 5456 N N . SER A 1 752 ? 13.992 -2.349 40.756 1.00 88.19 752 SER A N 1
ATOM 5457 C CA . SER A 1 752 ? 14.885 -2.976 41.742 1.00 88.19 752 SER A CA 1
ATOM 5458 C C . SER A 1 752 ? 16.099 -2.103 42.112 1.00 88.19 752 SER A C 1
ATOM 5460 O O . SER A 1 752 ? 17.168 -2.623 42.416 1.00 88.19 752 SER A O 1
ATOM 5462 N N . GLY A 1 753 ? 15.931 -0.775 42.090 1.00 84.38 753 GLY A N 1
ATOM 5463 C CA . GLY A 1 753 ? 16.980 0.206 42.397 1.00 84.38 753 GLY A CA 1
ATOM 5464 C C . GLY A 1 753 ? 17.879 0.598 41.219 1.00 84.38 753 GLY A C 1
ATOM 5465 O O . GLY A 1 753 ? 18.638 1.556 41.349 1.00 84.38 753 GLY A O 1
ATOM 5466 N N . GLU A 1 754 ? 17.767 -0.079 40.074 1.00 91.38 754 GLU A N 1
ATOM 5467 C CA . GLU A 1 754 ? 18.502 0.247 38.848 1.00 91.38 754 GLU A CA 1
ATOM 5468 C C . GLU A 1 754 ? 17.654 1.127 37.928 1.00 91.38 754 GLU A C 1
ATOM 5470 O O . GLU A 1 754 ? 16.465 0.871 37.742 1.00 91.38 754 GLU A O 1
ATOM 5475 N N . ASP A 1 755 ? 18.251 2.154 37.322 1.00 93.56 755 ASP A N 1
ATOM 5476 C CA . ASP A 1 755 ? 17.549 2.986 36.338 1.00 93.56 755 ASP A CA 1
ATOM 5477 C C . ASP A 1 755 ? 17.201 2.146 35.103 1.00 93.56 755 ASP A C 1
ATOM 5479 O O . ASP A 1 755 ? 18.054 1.454 34.539 1.00 93.56 755 ASP A O 1
ATOM 5483 N N . ILE A 1 756 ? 15.956 2.240 34.641 1.00 93.44 756 ILE A N 1
ATOM 5484 C CA . ILE A 1 756 ? 15.453 1.484 33.493 1.00 93.44 756 ILE A CA 1
ATOM 5485 C C . ILE A 1 756 ? 16.259 1.730 32.205 1.00 93.44 756 ILE A C 1
ATOM 5487 O O . ILE A 1 756 ? 16.309 0.877 31.314 1.00 93.44 756 ILE A O 1
ATOM 5491 N N . ARG A 1 757 ? 16.952 2.874 32.118 1.00 93.19 757 ARG A N 1
ATOM 5492 C CA . ARG A 1 757 ? 17.858 3.228 31.015 1.00 93.19 757 ARG A CA 1
ATOM 5493 C C . ARG A 1 757 ? 19.173 2.451 31.024 1.00 93.19 757 ARG A C 1
ATOM 5495 O O . ARG A 1 757 ? 19.842 2.406 29.997 1.00 93.19 757 ARG A O 1
ATOM 5502 N N . ALA A 1 758 ? 19.551 1.845 32.147 1.00 92.44 758 ALA A N 1
ATOM 5503 C CA . ALA A 1 758 ? 20.771 1.049 32.292 1.00 92.44 758 ALA A CA 1
ATOM 5504 C C . ALA A 1 758 ? 20.528 -0.466 32.170 1.00 92.44 758 ALA A C 1
ATOM 5506 O O . ALA A 1 758 ? 21.478 -1.227 31.963 1.00 92.44 758 ALA A O 1
ATOM 5507 N N . ILE A 1 759 ? 19.271 -0.906 32.282 1.00 93.88 759 ILE A N 1
ATOM 5508 C CA . ILE A 1 759 ? 18.877 -2.316 32.219 1.00 93.88 759 ILE A CA 1
ATOM 5509 C C . ILE A 1 759 ? 18.881 -2.805 30.764 1.00 93.88 759 ILE A C 1
ATOM 5511 O O . ILE A 1 759 ? 18.396 -2.126 29.859 1.00 93.88 759 ILE A O 1
ATOM 5515 N N . ASP A 1 760 ? 19.402 -4.014 30.544 1.00 94.31 760 ASP A N 1
ATOM 5516 C CA . ASP A 1 760 ? 19.324 -4.715 29.259 1.00 94.31 760 ASP A CA 1
ATOM 5517 C C . ASP A 1 760 ? 17.866 -4.864 28.796 1.00 94.31 760 ASP A C 1
ATOM 5519 O O . ASP A 1 760 ? 17.060 -5.503 29.481 1.00 94.31 760 ASP A O 1
ATOM 5523 N N . THR A 1 761 ? 17.525 -4.331 27.616 1.00 91.50 761 THR A N 1
ATOM 5524 C CA . THR A 1 761 ? 16.125 -4.269 27.155 1.00 91.50 761 THR A CA 1
ATOM 5525 C C . THR A 1 761 ? 15.493 -5.654 27.094 1.00 91.50 761 THR A C 1
ATOM 5527 O O . THR A 1 761 ? 14.349 -5.838 27.499 1.00 91.50 761 THR A O 1
ATOM 5530 N N . ARG A 1 762 ? 16.227 -6.675 26.638 1.00 90.56 762 ARG A N 1
ATOM 5531 C CA . ARG A 1 762 ? 15.682 -8.036 26.544 1.00 90.56 762 ARG A CA 1
ATOM 5532 C C . ARG A 1 762 ? 15.340 -8.610 27.915 1.00 90.56 762 ARG A C 1
ATOM 5534 O O . ARG A 1 762 ? 14.424 -9.420 28.020 1.00 90.56 762 ARG A O 1
ATOM 5541 N N . SER A 1 763 ? 16.106 -8.250 28.936 1.00 91.88 763 SER A N 1
ATOM 5542 C CA . SER A 1 763 ? 15.879 -8.679 30.313 1.00 91.88 763 SER A CA 1
ATOM 5543 C C . SER A 1 763 ? 14.731 -7.907 30.946 1.00 91.88 763 SER A C 1
ATOM 5545 O O . SER A 1 763 ? 13.849 -8.546 31.508 1.00 91.88 763 SER A O 1
ATOM 5547 N N . LEU A 1 764 ? 14.661 -6.592 30.726 1.00 93.19 764 LEU A N 1
ATOM 5548 C CA . LEU A 1 764 ? 13.521 -5.759 31.109 1.00 93.19 764 LEU A CA 1
ATOM 5549 C C . LEU A 1 764 ? 12.193 -6.320 30.567 1.00 93.19 764 LEU A C 1
ATOM 5551 O O . LEU A 1 764 ? 11.289 -6.618 31.337 1.00 93.19 764 LEU A O 1
ATOM 5555 N N . ARG A 1 765 ? 12.122 -6.613 29.260 1.00 91.38 765 ARG A N 1
ATOM 5556 C CA . ARG A 1 765 ? 10.918 -7.171 28.611 1.00 91.38 765 ARG A CA 1
ATOM 5557 C C . ARG A 1 765 ? 10.473 -8.529 29.150 1.00 91.38 765 ARG A C 1
ATOM 5559 O O . ARG A 1 765 ? 9.308 -8.864 29.007 1.00 91.38 765 ARG A O 1
ATOM 5566 N N . ARG A 1 766 ? 11.383 -9.338 29.707 1.00 89.31 766 ARG A N 1
ATOM 5567 C CA . ARG A 1 766 ? 11.018 -10.621 30.338 1.00 89.31 766 ARG A CA 1
ATOM 5568 C C . ARG A 1 766 ? 10.418 -10.428 31.728 1.00 89.31 766 ARG A C 1
ATOM 5570 O O . ARG A 1 766 ? 9.689 -11.298 32.185 1.00 89.31 766 ARG A O 1
ATOM 5577 N N . LEU A 1 767 ? 10.757 -9.327 32.397 1.00 91.50 767 LEU A N 1
ATOM 5578 C CA . LEU A 1 767 ? 10.219 -8.989 33.712 1.00 91.50 767 LEU A CA 1
ATOM 5579 C C . LEU A 1 767 ? 8.825 -8.356 33.617 1.00 91.50 767 LEU A C 1
ATOM 5581 O O . LEU A 1 767 ? 8.108 -8.312 34.612 1.00 91.50 767 LEU A O 1
ATOM 5585 N N . GLU A 1 768 ? 8.444 -7.887 32.432 1.00 93.44 768 GLU A N 1
ATOM 5586 C CA . GLU A 1 768 ? 7.236 -7.108 32.195 1.00 93.44 768 GLU A CA 1
ATOM 5587 C C . GLU A 1 768 ? 6.208 -7.876 31.368 1.00 93.44 768 GLU A C 1
ATOM 5589 O O . GLU A 1 768 ? 6.502 -8.430 30.310 1.00 93.44 768 GLU A O 1
ATOM 5594 N N . GLY A 1 769 ? 4.964 -7.856 31.825 1.00 92.06 769 GLY A N 1
ATOM 5595 C CA . GLY A 1 769 ? 3.805 -8.254 31.048 1.00 92.06 769 GLY A CA 1
ATOM 5596 C C . GLY A 1 769 ? 2.940 -7.031 30.794 1.00 92.06 769 GLY A C 1
ATOM 5597 O O . GLY A 1 769 ? 2.582 -6.340 31.741 1.00 92.06 769 GLY A O 1
ATOM 5598 N N . PHE A 1 770 ? 2.592 -6.757 29.539 1.00 90.81 770 PHE A N 1
ATOM 5599 C CA . PHE A 1 770 ? 1.775 -5.599 29.178 1.00 90.81 770 PHE A CA 1
ATOM 5600 C C . PHE A 1 770 ? 0.530 -6.030 28.422 1.00 90.81 770 PHE A C 1
ATOM 5602 O O . PHE A 1 770 ? 0.614 -6.738 27.417 1.00 90.81 770 PHE A O 1
ATOM 5609 N N . MET A 1 771 ? -0.622 -5.576 28.901 1.00 88.50 771 MET A N 1
ATOM 5610 C CA . MET A 1 771 ? -1.900 -5.764 28.238 1.00 88.50 771 MET A CA 1
ATOM 5611 C C . MET A 1 771 ? -2.481 -4.406 27.867 1.00 88.50 771 MET A C 1
ATOM 5613 O O . MET A 1 771 ? -2.669 -3.552 28.729 1.00 88.50 771 MET A O 1
ATOM 5617 N N . VAL A 1 772 ? -2.756 -4.236 26.577 1.00 82.88 772 VAL A N 1
ATOM 5618 C CA . VAL A 1 772 ? -3.424 -3.060 26.012 1.00 82.88 772 VAL A CA 1
ATOM 5619 C C . VAL A 1 772 ? -4.940 -3.245 25.994 1.00 82.88 772 VAL A C 1
ATOM 5621 O O . VAL A 1 772 ? -5.427 -4.380 25.991 1.00 82.88 772 VAL A O 1
ATOM 5624 N N . GLN A 1 773 ? -5.660 -2.127 25.890 1.00 74.56 773 GLN A N 1
ATOM 5625 C CA . GLN A 1 773 ? -7.119 -2.078 25.793 1.00 74.56 773 GLN A CA 1
ATOM 5626 C C . GLN A 1 773 ? -7.659 -3.012 24.691 1.00 74.56 773 GLN A C 1
ATOM 5628 O O . GLN A 1 773 ? -8.491 -3.880 24.960 1.00 74.56 773 GLN A O 1
ATOM 5633 N N . ASP A 1 774 ? -7.106 -2.914 23.475 1.00 71.94 774 ASP A N 1
ATOM 5634 C CA . ASP A 1 774 ? -7.479 -3.755 22.334 1.00 71.94 774 ASP A CA 1
ATOM 5635 C C . ASP A 1 774 ? -6.435 -4.841 22.055 1.00 71.94 774 ASP A C 1
ATOM 5637 O O . ASP A 1 774 ? -5.338 -4.589 21.548 1.00 71.94 774 ASP A O 1
ATOM 5641 N N . THR A 1 775 ? -6.788 -6.096 22.345 1.00 82.38 775 THR A N 1
ATOM 5642 C CA . THR A 1 775 ? -5.900 -7.236 22.087 1.00 82.38 775 THR A CA 1
ATOM 5643 C C . THR A 1 775 ? -5.853 -7.570 20.596 1.00 82.38 775 THR A C 1
ATOM 5645 O O . THR A 1 775 ? -6.829 -8.046 20.016 1.00 82.38 775 THR A O 1
ATOM 5648 N N . HIS A 1 776 ? -4.680 -7.397 19.983 1.00 81.19 776 HIS A N 1
ATOM 5649 C CA . HIS A 1 776 ? -4.437 -7.836 18.612 1.00 81.19 776 HIS A CA 1
ATOM 5650 C C . HIS A 1 776 ? -4.211 -9.354 18.538 1.00 81.19 776 HIS A C 1
ATOM 5652 O O . HIS A 1 776 ? -3.373 -9.903 19.262 1.00 81.19 776 HIS A O 1
ATOM 5658 N N . LEU A 1 777 ? -4.922 -10.030 17.635 1.00 85.19 777 LEU A N 1
ATOM 5659 C CA . LEU A 1 777 ? -4.726 -11.446 17.327 1.00 85.19 777 LEU A CA 1
ATOM 5660 C C . LEU A 1 777 ? -4.151 -11.604 15.919 1.00 85.19 777 LEU A C 1
ATOM 5662 O O . LEU A 1 777 ? -4.567 -10.915 14.991 1.00 85.19 777 LEU A O 1
ATOM 5666 N N . PHE A 1 778 ? -3.201 -12.522 15.785 1.00 85.69 778 PHE A N 1
ATOM 5667 C CA . PHE A 1 778 ? -2.589 -12.887 14.516 1.00 85.69 778 PHE A CA 1
ATOM 5668 C C . PHE A 1 778 ? -3.421 -13.970 13.827 1.00 85.69 778 PHE A C 1
ATOM 5670 O O . PHE A 1 778 ? -4.030 -14.807 14.500 1.00 85.69 778 PHE A O 1
ATOM 5677 N N . SER A 1 779 ? -3.401 -13.984 12.494 1.00 84.69 779 SER A N 1
ATOM 5678 C CA . SER A 1 779 ? -3.965 -15.084 11.711 1.00 84.69 779 SER A CA 1
ATOM 5679 C C . SER A 1 779 ? -3.252 -16.391 12.069 1.00 84.69 779 SER A C 1
ATOM 5681 O O . SER A 1 779 ? -2.026 -16.469 11.994 1.00 84.69 779 SER A O 1
ATOM 5683 N N . GLY A 1 780 ? -4.020 -17.395 12.478 1.00 87.81 780 GLY A N 1
ATOM 5684 C CA . GLY A 1 780 ? -3.520 -18.650 13.040 1.00 87.81 780 GLY A CA 1
ATOM 5685 C C . GLY A 1 780 ? -4.517 -19.221 14.043 1.00 87.81 780 GLY A C 1
ATOM 5686 O O . GLY A 1 780 ? -5.652 -18.759 14.133 1.00 87.81 780 GLY A O 1
ATOM 5687 N N . THR A 1 781 ? -4.122 -20.215 14.825 1.00 91.50 781 THR A N 1
ATOM 5688 C CA . THR A 1 781 ? -5.000 -20.823 15.836 1.00 91.50 781 THR A CA 1
ATOM 5689 C C . THR A 1 781 ? -5.070 -19.999 17.126 1.00 91.50 781 THR A C 1
ATOM 5691 O O . THR A 1 781 ? -4.184 -19.188 17.428 1.00 91.50 781 THR A O 1
ATOM 5694 N N . VAL A 1 782 ? -6.110 -20.216 17.940 1.00 91.19 782 VAL A N 1
ATOM 5695 C CA . VAL A 1 782 ? -6.180 -19.659 19.306 1.00 91.19 782 VAL A CA 1
ATOM 5696 C C . VAL A 1 782 ? -4.968 -20.111 20.132 1.00 91.19 782 VAL A C 1
ATOM 5698 O O . VAL A 1 782 ? -4.375 -19.298 20.842 1.00 91.19 782 VAL A O 1
ATOM 5701 N N . ARG A 1 783 ? -4.543 -21.374 19.984 1.00 93.12 783 ARG A N 1
ATOM 5702 C CA . ARG A 1 783 ? -3.344 -21.939 20.620 1.00 93.12 783 ARG A CA 1
ATOM 5703 C C . ARG A 1 783 ? -2.090 -21.138 20.288 1.00 93.12 783 ARG A C 1
ATOM 5705 O O . ARG A 1 783 ? -1.402 -20.691 21.200 1.00 93.12 783 ARG A O 1
ATOM 5712 N N . GLU A 1 784 ? -1.811 -20.935 19.002 1.00 92.44 784 GLU A N 1
ATOM 5713 C CA . GLU A 1 784 ? -0.637 -20.188 18.527 1.00 92.44 784 GLU A CA 1
ATOM 5714 C C . GLU A 1 784 ? -0.649 -18.747 19.039 1.00 92.44 784 GLU A C 1
ATOM 5716 O O . GLU A 1 784 ? 0.376 -18.218 19.469 1.00 92.44 784 GLU A O 1
ATOM 5721 N N . ASN A 1 785 ? -1.829 -18.125 19.064 1.00 92.19 785 ASN A N 1
ATOM 5722 C CA . ASN A 1 785 ? -1.993 -16.788 19.609 1.00 92.19 785 ASN A CA 1
ATOM 5723 C C . ASN A 1 785 ? -1.658 -16.725 21.104 1.00 92.19 785 ASN A C 1
ATOM 5725 O O . ASN A 1 785 ? -1.019 -15.761 21.516 1.00 92.19 785 ASN A O 1
ATOM 5729 N N . ILE A 1 786 ? -2.064 -17.705 21.915 1.00 94.19 786 ILE A N 1
ATOM 5730 C CA . ILE A 1 786 ? -1.733 -17.750 23.350 1.00 94.19 786 ILE A CA 1
ATOM 5731 C C . ILE A 1 786 ? -0.238 -18.048 23.548 1.00 94.19 786 ILE A C 1
ATOM 5733 O O . ILE A 1 786 ? 0.437 -17.334 24.291 1.00 94.19 786 ILE A O 1
ATOM 5737 N N . ALA A 1 787 ? 0.294 -19.040 22.829 1.00 94.06 787 ALA A N 1
ATOM 5738 C CA . ALA A 1 787 ? 1.690 -19.475 22.905 1.00 94.06 787 ALA A CA 1
ATOM 5739 C C . ALA A 1 787 ? 2.700 -18.395 22.478 1.00 94.06 787 ALA A C 1
ATOM 5741 O O . ALA A 1 787 ? 3.879 -18.492 22.806 1.00 94.06 787 ALA A O 1
ATOM 5742 N N . LEU A 1 788 ? 2.260 -17.324 21.809 1.00 91.25 788 LEU A N 1
ATOM 5743 C CA . LEU A 1 788 ? 3.112 -16.185 21.460 1.00 91.25 788 LEU A CA 1
ATOM 5744 C C . LEU A 1 788 ? 3.839 -15.577 22.674 1.00 91.25 788 LEU A C 1
ATOM 5746 O O . LEU A 1 788 ? 4.955 -15.082 22.531 1.00 91.25 788 LEU A O 1
ATOM 5750 N N . ALA A 1 789 ? 3.225 -15.625 23.862 1.00 89.31 789 ALA A N 1
ATOM 5751 C CA . ALA A 1 789 ? 3.840 -15.141 25.097 1.00 89.31 789 ALA A CA 1
ATOM 5752 C C . ALA A 1 789 ? 5.049 -15.985 25.540 1.00 89.31 789 ALA A C 1
ATOM 5754 O O . ALA A 1 789 ? 5.986 -15.456 26.137 1.00 89.31 789 ALA A O 1
ATOM 5755 N N . ARG A 1 790 ? 5.032 -17.289 25.238 1.00 91.56 790 ARG A N 1
ATOM 5756 C CA . ARG A 1 790 ? 6.091 -18.247 25.564 1.00 91.56 790 ARG A CA 1
ATOM 5757 C C . ARG A 1 790 ? 6.058 -19.415 24.574 1.00 91.56 790 ARG A C 1
ATOM 5759 O O . ARG A 1 790 ? 5.257 -20.335 24.718 1.00 91.56 790 ARG A O 1
ATOM 5766 N N . LEU A 1 791 ? 6.932 -19.359 23.565 1.00 88.00 791 LEU A N 1
ATOM 5767 C CA . LEU A 1 791 ? 6.923 -20.277 22.412 1.00 88.00 791 LEU A CA 1
ATOM 5768 C C . LEU A 1 791 ? 7.213 -21.744 22.774 1.00 88.00 791 LEU A C 1
ATOM 5770 O O . LEU A 1 791 ? 6.869 -22.638 22.009 1.00 88.00 791 LEU A O 1
ATOM 5774 N N . ASP A 1 792 ? 7.858 -21.987 23.911 1.00 89.50 792 ASP A N 1
ATOM 5775 C CA . ASP A 1 792 ? 8.187 -23.303 24.463 1.00 89.50 792 ASP A CA 1
ATOM 5776 C C . ASP A 1 792 ? 7.178 -23.786 25.524 1.00 89.50 792 ASP A C 1
ATOM 5778 O O . ASP A 1 792 ? 7.430 -24.775 26.213 1.00 89.50 792 ASP A O 1
ATOM 5782 N N . ALA A 1 793 ? 6.034 -23.107 25.671 1.00 92.00 793 ALA A N 1
ATOM 5783 C CA . ALA A 1 793 ? 4.975 -23.520 26.586 1.00 92.00 793 ALA A CA 1
ATOM 5784 C C . ALA A 1 793 ? 4.414 -24.906 26.235 1.00 92.00 793 ALA A C 1
ATOM 5786 O O . ALA A 1 793 ? 4.096 -25.197 25.081 1.00 92.00 793 ALA A O 1
ATOM 5787 N N . SER A 1 794 ? 4.244 -25.746 27.257 1.00 93.75 794 SER A N 1
ATOM 5788 C CA . SER A 1 794 ? 3.566 -27.032 27.111 1.00 93.75 794 SER A CA 1
ATOM 5789 C C . SER A 1 794 ? 2.052 -26.845 26.982 1.00 93.75 794 SER A C 1
ATOM 5791 O O . SER A 1 794 ? 1.497 -25.835 27.423 1.00 93.75 794 SER A O 1
ATOM 5793 N N . ASP A 1 795 ? 1.349 -27.852 26.458 1.00 91.19 795 ASP A N 1
ATOM 5794 C CA . ASP A 1 795 ? -0.120 -27.832 26.415 1.00 91.19 795 ASP A CA 1
ATOM 5795 C C . ASP A 1 795 ? -0.735 -27.645 27.812 1.00 91.19 795 ASP A C 1
ATOM 5797 O O . ASP A 1 795 ? -1.716 -26.920 27.966 1.00 91.19 795 ASP A O 1
ATOM 5801 N N . GLY A 1 796 ? -0.108 -28.211 28.851 1.00 93.19 796 GLY A N 1
ATOM 5802 C CA . GLY A 1 796 ? -0.541 -28.031 30.238 1.00 93.19 796 GLY A CA 1
ATOM 5803 C C . GLY A 1 796 ? -0.429 -26.583 30.728 1.00 93.19 796 GLY A C 1
ATOM 5804 O O . GLY A 1 796 ? -1.300 -26.117 31.467 1.00 93.19 796 GLY A O 1
ATOM 5805 N N . ASP A 1 797 ? 0.598 -25.850 30.287 1.00 94.00 797 ASP A N 1
ATOM 5806 C CA . ASP A 1 797 ? 0.762 -24.427 30.604 1.00 94.00 797 ASP A CA 1
ATOM 5807 C C . ASP A 1 797 ? -0.294 -23.575 29.897 1.00 94.00 797 ASP A C 1
ATOM 5809 O O . ASP A 1 797 ? -0.895 -22.690 30.510 1.00 94.00 797 ASP A O 1
ATOM 5813 N N . ILE A 1 798 ? -0.557 -23.871 28.619 1.00 94.19 798 ILE A N 1
ATOM 5814 C CA . ILE A 1 798 ? -1.585 -23.189 27.826 1.00 94.19 798 ILE A CA 1
ATOM 5815 C C . ILE A 1 798 ? -2.959 -23.415 28.461 1.00 94.19 798 ILE A C 1
ATOM 5817 O O . ILE A 1 798 ? -3.700 -22.459 28.679 1.00 94.19 798 ILE A O 1
ATOM 5821 N N . GLU A 1 799 ? -3.293 -24.649 28.839 1.00 93.25 799 GLU A N 1
ATOM 5822 C CA . GLU A 1 799 ? -4.545 -24.944 29.537 1.00 93.25 799 GLU A CA 1
ATOM 5823 C C . GLU A 1 799 ? -4.646 -24.237 30.895 1.00 93.25 799 GLU A C 1
ATOM 5825 O O . GLU A 1 799 ? -5.721 -23.767 31.275 1.00 93.25 799 GLU A O 1
ATOM 5830 N N . ALA A 1 800 ? -3.544 -24.139 31.644 1.00 93.50 800 ALA A N 1
ATOM 5831 C CA . ALA A 1 800 ? -3.521 -23.400 32.901 1.00 93.50 800 ALA A CA 1
ATOM 5832 C C . ALA A 1 800 ? -3.773 -21.902 32.680 1.00 93.50 800 ALA A C 1
ATOM 5834 O O . ALA A 1 800 ? -4.550 -21.304 33.427 1.00 93.50 800 ALA A O 1
ATOM 5835 N N . ALA A 1 801 ? -3.182 -21.311 31.641 1.00 94.25 801 ALA A N 1
ATOM 5836 C CA . ALA A 1 801 ? -3.420 -19.925 31.255 1.00 94.25 801 ALA A CA 1
ATOM 5837 C C . ALA A 1 801 ? -4.872 -19.690 30.801 1.00 94.25 801 ALA A C 1
ATOM 5839 O O . ALA A 1 801 ? -5.506 -18.734 31.245 1.00 94.25 801 ALA A O 1
ATOM 5840 N N . VAL A 1 802 ? -5.437 -20.601 30.001 1.00 94.31 802 VAL A N 1
ATOM 5841 C CA . VAL A 1 802 ? -6.849 -20.591 29.569 1.00 94.31 802 VAL A CA 1
ATOM 5842 C C . VAL A 1 802 ? -7.796 -20.650 30.768 1.00 94.31 802 VAL A C 1
ATOM 5844 O O . VAL A 1 802 ? -8.774 -19.900 30.815 1.00 94.31 802 VAL A O 1
ATOM 5847 N N . ARG A 1 803 ? -7.495 -21.494 31.767 1.00 93.19 803 ARG A N 1
ATOM 5848 C CA . ARG A 1 803 ? -8.265 -21.562 33.019 1.00 93.19 803 ARG A CA 1
ATOM 5849 C C . ARG A 1 803 ? -8.162 -20.266 33.821 1.00 93.19 803 ARG A C 1
ATOM 5851 O O . ARG A 1 803 ? -9.191 -19.758 34.249 1.00 93.19 803 ARG A O 1
ATOM 5858 N N . LYS A 1 804 ? -6.953 -19.717 33.996 1.00 90.94 804 LYS A N 1
ATOM 5859 C CA . LYS A 1 804 ? -6.734 -18.445 34.713 1.00 90.94 804 LYS A CA 1
ATOM 5860 C C . LYS A 1 804 ? -7.439 -17.263 34.037 1.00 90.94 804 LYS A C 1
ATOM 5862 O O . LYS A 1 804 ? -7.916 -16.372 34.727 1.00 90.94 804 LYS A O 1
ATOM 5867 N N . ALA A 1 805 ? -7.534 -17.273 32.708 1.00 90.38 805 ALA A N 1
ATOM 5868 C CA . ALA A 1 805 ? -8.212 -16.247 31.916 1.00 90.38 805 ALA A CA 1
ATOM 5869 C C . ALA A 1 805 ? -9.726 -16.469 31.745 1.00 90.38 805 ALA A C 1
ATOM 5871 O O . ALA A 1 805 ? -10.356 -15.760 30.960 1.00 90.38 805 ALA A O 1
ATOM 5872 N N . SER A 1 806 ? -10.318 -17.458 32.428 1.00 89.06 806 SER A N 1
ATOM 5873 C CA . SER A 1 806 ? -11.743 -17.802 32.301 1.00 89.06 806 SER A CA 1
ATOM 5874 C C . SER A 1 806 ? -12.182 -18.021 30.845 1.00 89.06 806 SER A C 1
ATOM 5876 O O . SER A 1 806 ? -13.278 -17.630 30.432 1.00 89.06 806 SER A O 1
ATOM 5878 N N . LEU A 1 807 ? -11.310 -18.638 30.043 1.00 88.56 807 LEU A N 1
ATOM 5879 C CA . LEU A 1 807 ? -11.519 -18.873 28.613 1.00 88.56 807 LEU A CA 1
ATOM 5880 C C . LEU A 1 807 ? -11.964 -20.322 28.316 1.00 88.56 807 LEU A C 1
ATOM 5882 O O . LEU A 1 807 ? -12.407 -20.615 27.210 1.00 88.56 807 LEU A O 1
ATOM 5886 N N . SER A 1 808 ? -11.931 -21.230 29.301 1.00 89.69 808 SER A N 1
ATOM 5887 C CA . SER A 1 808 ? -12.255 -22.658 29.119 1.00 89.69 808 SER A CA 1
ATOM 5888 C C . SER A 1 808 ? -13.626 -22.913 28.482 1.00 89.69 808 SER A C 1
ATOM 5890 O O . SER A 1 808 ? -13.735 -23.736 27.576 1.00 89.69 808 SER A O 1
ATOM 5892 N N . ALA A 1 809 ? -14.667 -22.197 28.921 1.00 82.62 809 ALA A N 1
ATOM 5893 C CA . ALA A 1 809 ? -16.017 -22.348 28.374 1.00 82.62 809 ALA A CA 1
ATOM 5894 C C . ALA A 1 809 ? -16.113 -21.839 26.926 1.00 82.62 809 ALA A C 1
ATOM 5896 O O . ALA A 1 809 ? -16.741 -22.477 26.087 1.00 82.62 809 ALA A O 1
ATOM 5897 N N . ALA A 1 810 ? -15.445 -20.727 26.605 1.00 81.56 810 ALA A N 1
ATOM 5898 C CA . ALA A 1 810 ? -15.378 -20.216 25.237 1.00 81.56 810 ALA A CA 1
ATOM 5899 C C . ALA A 1 810 ? -14.643 -21.201 24.318 1.00 81.56 810 ALA A C 1
ATOM 5901 O O . ALA A 1 810 ? -15.177 -21.581 23.282 1.00 81.56 810 ALA A O 1
ATOM 5902 N N . VAL A 1 811 ? -13.488 -21.714 24.759 1.00 86.38 811 VAL A N 1
ATOM 5903 C CA . VAL A 1 811 ? -12.717 -22.733 24.032 1.00 86.38 811 VAL A CA 1
ATOM 5904 C C . VAL A 1 811 ? -13.553 -23.982 23.776 1.00 86.38 811 VAL A C 1
ATOM 5906 O O . VAL A 1 811 ? -13.562 -24.471 22.654 1.00 86.38 811 VAL A O 1
ATOM 5909 N N . ALA A 1 812 ? -14.313 -24.466 24.761 1.00 83.56 812 ALA A N 1
ATOM 5910 C CA . ALA A 1 812 ? -15.203 -25.613 24.572 1.00 83.56 812 ALA A CA 1
ATOM 5911 C C . ALA A 1 812 ? -16.310 -25.361 23.527 1.00 83.56 812 ALA A C 1
ATOM 5913 O O . ALA A 1 812 ? -16.779 -26.305 22.894 1.00 83.56 812 ALA A O 1
ATOM 5914 N N . ARG A 1 813 ? -16.719 -24.100 23.326 1.00 78.69 813 ARG A N 1
ATOM 5915 C CA . ARG A 1 813 ? -17.713 -23.691 22.318 1.00 78.69 813 ARG A CA 1
ATOM 5916 C C . ARG A 1 813 ? -17.110 -23.446 20.933 1.00 78.69 813 ARG A C 1
ATOM 5918 O O . ARG A 1 813 ? -17.876 -23.305 19.974 1.00 78.69 813 ARG A O 1
ATOM 5925 N N . PHE A 1 814 ? -15.787 -23.347 20.806 1.00 83.38 814 PHE A N 1
ATOM 5926 C CA . PHE A 1 814 ? -15.142 -23.130 19.515 1.00 83.38 814 PHE A CA 1
ATOM 5927 C C . PHE A 1 814 ? -15.138 -24.420 18.673 1.00 83.38 814 PHE A C 1
ATOM 5929 O O . PHE A 1 814 ? -14.928 -25.500 19.227 1.00 83.38 814 PHE A O 1
ATOM 5936 N N . PRO A 1 815 ? -15.313 -24.347 17.335 1.00 72.56 815 PRO A N 1
ATOM 5937 C CA . PRO A 1 815 ? -15.453 -25.531 16.477 1.00 72.56 815 PRO A CA 1
ATOM 5938 C C . PRO A 1 815 ? -14.321 -26.559 16.592 1.00 72.56 815 PRO A C 1
ATOM 5940 O O . PRO A 1 815 ? -14.555 -27.751 16.416 1.00 72.56 815 PRO A O 1
ATOM 5943 N N . GLN A 1 816 ? -13.095 -26.099 16.855 1.00 82.62 816 GLN A N 1
ATOM 5944 C CA . GLN A 1 816 ? -11.898 -26.936 16.982 1.00 82.62 816 GLN A CA 1
ATOM 5945 C C . GLN A 1 816 ? -11.165 -26.669 18.305 1.00 82.62 816 GLN A C 1
ATOM 5947 O O . GLN A 1 816 ? -9.954 -26.857 18.406 1.00 82.62 816 GLN A O 1
ATOM 5952 N N . GLY A 1 817 ? -11.874 -26.183 19.330 1.00 88.31 817 GLY A N 1
ATOM 5953 C CA . GLY A 1 817 ? -11.249 -25.822 20.599 1.00 88.31 817 GLY A CA 1
ATOM 5954 C C . GLY A 1 817 ? -10.137 -24.787 20.416 1.00 88.31 817 GLY A C 1
ATOM 5955 O O . GLY A 1 817 ? -10.319 -23.776 19.733 1.00 88.31 817 GLY A O 1
ATOM 5956 N N . LEU A 1 818 ? -8.964 -25.063 20.992 1.00 89.88 818 LEU A N 1
ATOM 5957 C CA . LEU A 1 818 ? -7.769 -24.221 20.864 1.00 89.88 818 LEU A CA 1
ATOM 5958 C C . LEU A 1 818 ? -7.213 -24.156 19.434 1.00 89.88 818 LEU A C 1
ATOM 5960 O O . LEU A 1 818 ? -6.528 -23.194 19.097 1.00 89.88 818 LEU A O 1
ATOM 5964 N N . ASP A 1 819 ? -7.532 -25.128 18.584 1.00 91.06 819 ASP A N 1
ATOM 5965 C CA . ASP A 1 819 ? -7.026 -25.188 17.208 1.00 91.06 819 ASP A CA 1
ATOM 5966 C C . ASP A 1 819 ? -7.942 -24.433 16.225 1.00 91.06 819 ASP A C 1
ATOM 5968 O O . ASP A 1 819 ? -7.723 -24.419 15.015 1.00 91.06 819 ASP A O 1
ATOM 5972 N N . THR A 1 820 ? -8.959 -23.745 16.750 1.00 86.69 820 THR A N 1
ATOM 5973 C CA . THR A 1 820 ? -9.854 -22.889 15.969 1.00 86.69 820 THR A CA 1
ATOM 5974 C C . THR A 1 820 ? -9.077 -21.750 15.320 1.00 86.69 820 THR A C 1
ATOM 5976 O O . THR A 1 820 ? -8.345 -21.021 15.990 1.00 86.69 820 THR A O 1
ATOM 5979 N N . GLN A 1 821 ? -9.260 -21.596 14.008 1.00 84.31 821 GLN A N 1
ATOM 5980 C CA . GLN A 1 821 ? -8.628 -20.552 13.208 1.00 84.31 821 GLN A CA 1
ATOM 5981 C C . GLN A 1 821 ? -9.219 -19.176 13.528 1.00 84.31 821 GLN A C 1
ATOM 5983 O O . GLN A 1 821 ? -10.426 -18.954 13.433 1.00 84.31 821 GLN A O 1
ATOM 5988 N N . VAL A 1 822 ? -8.341 -18.240 13.857 1.00 82.56 822 VAL A N 1
ATOM 5989 C CA . VAL A 1 822 ? -8.619 -16.815 13.978 1.00 82.56 822 VAL A CA 1
ATOM 5990 C C . VAL A 1 822 ? -8.386 -16.197 12.597 1.00 82.56 822 VAL A C 1
ATOM 5992 O O . VAL A 1 822 ? -7.259 -16.180 12.103 1.00 82.56 822 VAL A O 1
ATOM 5995 N N . GLY A 1 823 ? -9.459 -15.749 11.937 1.00 65.81 823 GLY A N 1
ATOM 5996 C CA . GLY A 1 823 ? -9.378 -15.070 10.634 1.00 65.81 823 GLY A CA 1
ATOM 5997 C C . GLY A 1 823 ? -8.720 -13.686 10.718 1.00 65.81 823 GLY A C 1
ATOM 5998 O O . GLY A 1 823 ? -8.464 -13.185 11.816 1.00 65.81 823 GLY A O 1
ATOM 5999 N N . GLU A 1 824 ? -8.480 -13.041 9.567 1.00 54.38 824 GLU A N 1
ATOM 6000 C CA . GLU A 1 824 ? -7.943 -11.671 9.535 1.00 54.38 824 GLU A CA 1
ATOM 6001 C C . GLU A 1 824 ? -8.806 -10.736 10.401 1.00 54.38 824 GLU A C 1
ATOM 6003 O O . GLU A 1 824 ? -10.036 -10.766 10.340 1.00 54.38 824 GLU A O 1
ATOM 6008 N N . LEU A 1 825 ? -8.148 -9.950 11.264 1.00 48.34 825 LEU A N 1
ATOM 6009 C CA . LEU A 1 825 ? -8.767 -9.036 12.239 1.00 48.34 825 LEU A CA 1
ATOM 6010 C C . LEU A 1 825 ? -9.611 -9.704 13.347 1.00 48.34 825 LEU A C 1
ATOM 6012 O O . LEU A 1 825 ? -10.252 -9.006 14.129 1.00 48.34 825 LEU A O 1
ATOM 6016 N N . GLY A 1 826 ? -9.598 -11.036 13.473 1.00 48.47 826 GLY A N 1
ATOM 6017 C CA . GLY A 1 826 ? -10.272 -11.739 14.569 1.00 48.47 826 GLY A CA 1
ATOM 6018 C C . GLY A 1 826 ? -11.803 -11.672 14.526 1.00 48.47 826 GLY A C 1
ATOM 6019 O O . GLY A 1 826 ? -12.441 -11.841 15.563 1.00 48.47 826 GLY A O 1
ATOM 6020 N N . GLY A 1 827 ? -12.394 -11.445 13.346 1.00 51.97 827 GLY A N 1
ATOM 6021 C CA . GLY A 1 827 ? -13.838 -11.217 13.171 1.00 51.97 827 GLY A CA 1
ATOM 6022 C C . GLY A 1 827 ? -14.760 -12.382 13.560 1.00 51.97 827 GLY A C 1
ATOM 6023 O O . GLY A 1 827 ? -15.964 -12.186 13.667 1.00 51.97 827 GLY A O 1
ATOM 6024 N N . ALA A 1 828 ? -14.214 -13.580 13.799 1.00 60.66 828 ALA A N 1
ATOM 6025 C CA . ALA A 1 828 ? -14.969 -14.740 14.284 1.00 60.66 828 ALA A CA 1
ATOM 6026 C C . ALA A 1 828 ? -15.067 -14.823 15.822 1.00 60.66 828 ALA A C 1
ATOM 6028 O O . ALA A 1 828 ? -15.760 -15.699 16.331 1.00 60.66 828 ALA A O 1
ATOM 6029 N N . LEU A 1 829 ? -14.361 -13.953 16.553 1.00 71.81 829 LEU A N 1
ATOM 6030 C CA . LEU A 1 829 ? -14.314 -13.934 18.017 1.00 71.81 829 LEU A CA 1
ATOM 6031 C C . LEU A 1 829 ? -14.953 -12.653 18.550 1.00 71.81 829 LEU A C 1
ATOM 6033 O O . LEU A 1 829 ? -14.763 -11.581 17.969 1.00 71.81 829 LEU A O 1
ATOM 6037 N N . SER A 1 830 ? -15.661 -12.739 19.677 1.00 72.88 830 SER A N 1
ATOM 6038 C CA . SER A 1 830 ? -16.203 -11.551 20.345 1.00 72.88 830 SER A CA 1
ATOM 6039 C C . SER A 1 830 ? -15.082 -10.668 20.910 1.00 72.88 830 SER A C 1
ATOM 6041 O O . SER A 1 830 ? -13.953 -11.119 21.120 1.00 72.88 830 SER A O 1
ATOM 6043 N N . ALA A 1 831 ? -15.370 -9.389 21.173 1.00 70.94 831 ALA A N 1
ATOM 6044 C CA . ALA A 1 831 ? -14.386 -8.479 21.765 1.00 70.94 831 ALA A CA 1
ATOM 6045 C C . ALA A 1 831 ? -13.863 -8.994 23.120 1.00 70.94 831 ALA A C 1
ATOM 6047 O O . ALA A 1 831 ? -12.649 -9.007 23.344 1.00 70.94 831 ALA A O 1
ATOM 6048 N N . GLY A 1 832 ? -14.756 -9.530 23.956 1.00 77.62 832 GLY A N 1
ATOM 6049 C CA . GLY A 1 832 ? -14.389 -10.146 25.227 1.00 77.62 832 GLY A CA 1
ATOM 6050 C C . GLY A 1 832 ? -13.561 -11.419 25.070 1.00 77.62 832 GLY A C 1
ATOM 6051 O O . GLY A 1 832 ? -12.593 -11.613 25.802 1.00 77.62 832 GLY A O 1
ATOM 6052 N N . GLU A 1 833 ? -13.854 -12.266 24.080 1.00 84.25 833 GLU A N 1
ATOM 6053 C CA . GLU A 1 833 ? -13.036 -13.454 23.792 1.00 84.25 833 GLU A CA 1
ATOM 6054 C C . GLU A 1 833 ? -11.611 -13.072 23.382 1.00 84.25 833 GLU A C 1
ATOM 6056 O O . GLU A 1 833 ? -10.646 -13.645 23.893 1.00 84.25 833 GLU A O 1
ATOM 6061 N N . ARG A 1 834 ? -11.457 -12.052 22.526 1.00 85.25 834 ARG A N 1
ATOM 6062 C CA . ARG A 1 834 ? -10.136 -11.525 22.148 1.00 85.25 834 ARG A CA 1
ATOM 6063 C C . ARG A 1 834 ? -9.372 -10.999 23.362 1.00 85.25 834 ARG A C 1
ATOM 6065 O O . ARG A 1 834 ? -8.185 -11.287 23.505 1.00 85.25 834 ARG A O 1
ATOM 6072 N N . GLN A 1 835 ? -10.046 -10.278 24.255 1.00 86.12 835 GLN A N 1
ATOM 6073 C CA . GLN A 1 835 ? -9.425 -9.715 25.453 1.00 86.12 835 GLN A CA 1
ATOM 6074 C C . GLN A 1 835 ? -9.025 -10.802 26.469 1.00 86.12 835 GLN A C 1
ATOM 6076 O O . GLN A 1 835 ? -7.920 -10.756 27.011 1.00 86.12 835 GLN A O 1
ATOM 6081 N N . ARG A 1 836 ? -9.842 -11.853 26.653 1.00 89.38 836 ARG A N 1
ATOM 6082 C CA . ARG A 1 836 ? -9.478 -13.032 27.470 1.00 89.38 836 ARG A CA 1
ATOM 6083 C C . ARG A 1 836 ? -8.295 -13.805 26.888 1.00 89.38 836 ARG A C 1
ATOM 6085 O O . ARG A 1 836 ? -7.459 -14.287 27.647 1.00 89.38 836 ARG A O 1
ATOM 6092 N N . ILE A 1 837 ? -8.167 -13.894 25.562 1.00 91.06 837 ILE A N 1
ATOM 6093 C CA . ILE A 1 837 ? -6.957 -14.448 24.926 1.00 91.06 837 ILE A CA 1
ATOM 6094 C C . ILE A 1 837 ? -5.728 -13.582 25.260 1.00 91.06 837 ILE A C 1
ATOM 6096 O O . ILE A 1 837 ? -4.658 -14.120 25.545 1.00 91.06 837 ILE A O 1
ATOM 6100 N N . GLY A 1 838 ? -5.880 -12.255 25.298 1.00 90.50 838 GLY A N 1
ATOM 6101 C CA . GLY A 1 838 ? -4.853 -11.324 25.781 1.00 90.50 838 GLY A CA 1
ATOM 6102 C C . GLY A 1 838 ? -4.436 -11.586 27.232 1.00 90.50 838 GLY A C 1
ATOM 6103 O O . GLY A 1 838 ? -3.245 -11.687 27.519 1.00 90.50 838 GLY A O 1
ATOM 6104 N N . LEU A 1 839 ? -5.402 -11.799 28.129 1.00 91.38 839 LEU A N 1
ATOM 6105 C CA . LEU A 1 839 ? -5.136 -12.194 29.519 1.00 91.38 839 LEU A CA 1
ATOM 6106 C C . LEU A 1 839 ? -4.435 -13.551 29.613 1.00 91.38 839 LEU A C 1
ATOM 6108 O O . LEU A 1 839 ? -3.502 -13.706 30.396 1.00 91.38 839 LEU A O 1
ATOM 6112 N N . ALA A 1 840 ? -4.835 -14.528 28.796 1.00 93.50 840 ALA A N 1
ATOM 6113 C CA . ALA A 1 840 ? -4.173 -15.828 28.757 1.00 93.50 840 ALA A CA 1
ATOM 6114 C C . ALA A 1 840 ? -2.691 -15.691 28.362 1.00 93.50 840 ALA A C 1
ATOM 6116 O O . ALA A 1 840 ? -1.844 -16.333 28.977 1.00 93.50 840 ALA A O 1
ATOM 6117 N N . ARG A 1 841 ? -2.351 -14.806 27.410 1.00 93.06 841 ARG A N 1
ATOM 6118 C CA . ARG A 1 841 ? -0.948 -14.487 27.077 1.00 93.06 841 ARG A CA 1
ATOM 6119 C C . ARG A 1 841 ? -0.197 -13.925 28.280 1.00 93.06 841 ARG A C 1
ATOM 6121 O O . ARG A 1 841 ? 0.910 -14.369 28.563 1.00 93.06 841 ARG A O 1
ATOM 6128 N N . LEU A 1 842 ? -0.806 -12.982 28.996 1.00 91.69 842 LEU A N 1
ATOM 6129 C CA . LEU A 1 842 ? -0.197 -12.359 30.169 1.00 91.69 842 LEU A CA 1
ATOM 6130 C C . LEU A 1 842 ? 0.033 -13.368 31.307 1.00 91.69 842 LEU A C 1
ATOM 6132 O O . LEU A 1 842 ? 1.087 -13.380 31.933 1.00 91.69 842 LEU A O 1
ATOM 6136 N N . PHE A 1 843 ? -0.928 -14.259 31.559 1.00 92.44 843 PHE A N 1
ATOM 6137 C CA . PHE A 1 843 ? -0.763 -15.316 32.559 1.00 92.44 843 PHE A CA 1
ATOM 6138 C C . PHE A 1 843 ? 0.240 -16.388 32.142 1.00 92.44 843 PHE A C 1
ATOM 6140 O O . PHE A 1 843 ? 0.838 -17.015 33.015 1.00 92.44 843 PHE A O 1
ATOM 6147 N N . LEU A 1 844 ? 0.413 -16.613 30.838 1.00 93.75 844 LEU A N 1
ATOM 6148 C CA . LEU A 1 844 ? 1.403 -17.549 30.316 1.00 93.75 844 LEU A CA 1
ATOM 6149 C C . LEU A 1 844 ? 2.824 -16.971 30.352 1.00 93.75 844 LEU A C 1
ATOM 6151 O O . LEU A 1 844 ? 3.775 -17.732 30.532 1.00 93.75 844 LEU A O 1
ATOM 6155 N N . SER A 1 845 ? 2.979 -15.649 30.195 1.00 90.69 845 SER A N 1
ATOM 6156 C CA . SER A 1 845 ? 4.293 -15.000 30.274 1.00 90.69 845 SER A CA 1
ATOM 6157 C C . SER A 1 845 ? 4.896 -15.061 31.678 1.00 90.69 845 SER A C 1
ATOM 6159 O O . SER A 1 845 ? 6.116 -15.019 31.795 1.00 90.69 845 SER A O 1
ATOM 6161 N N . ASP A 1 846 ? 4.056 -15.175 32.716 1.00 87.06 846 ASP A N 1
ATOM 6162 C CA . ASP A 1 846 ? 4.447 -15.273 34.134 1.00 87.06 846 ASP A CA 1
ATOM 6163 C C . ASP A 1 846 ? 5.401 -14.143 34.569 1.00 87.06 846 ASP A C 1
ATOM 6165 O O . ASP A 1 846 ? 6.355 -14.335 35.321 1.00 87.06 846 ASP A O 1
ATOM 6169 N N . ALA A 1 847 ? 5.161 -12.941 34.035 1.00 90.62 847 ALA A N 1
ATOM 6170 C CA . ALA A 1 847 ? 6.013 -11.785 34.270 1.00 90.62 847 ALA A CA 1
ATOM 6171 C C . ALA A 1 847 ? 5.813 -11.217 35.695 1.00 90.62 847 ALA A C 1
ATOM 6173 O O . ALA A 1 847 ? 4.666 -11.033 36.115 1.00 90.62 847 ALA A O 1
ATOM 6174 N N . PRO A 1 848 ? 6.892 -10.890 36.436 1.00 90.94 848 PRO A N 1
ATOM 6175 C CA . PRO A 1 848 ? 6.813 -10.366 37.803 1.00 90.94 848 PRO A CA 1
ATOM 6176 C C . PRO A 1 848 ? 6.211 -8.956 37.910 1.00 90.94 848 PRO A C 1
ATOM 6178 O O . PRO A 1 848 ? 5.658 -8.616 38.956 1.00 90.94 848 PRO A O 1
ATOM 6181 N N . LEU A 1 849 ? 6.291 -8.139 36.854 1.00 92.69 849 LEU A N 1
ATOM 6182 C CA . LEU A 1 849 ? 5.638 -6.833 36.759 1.00 92.69 849 LEU A CA 1
ATOM 6183 C C . LEU A 1 849 ? 4.540 -6.882 35.694 1.00 92.69 849 LEU A C 1
ATOM 6185 O O . LEU A 1 849 ? 4.822 -6.979 34.503 1.00 92.69 849 LEU A O 1
ATOM 6189 N N . MET A 1 850 ? 3.279 -6.797 36.117 1.00 92.50 850 MET A N 1
ATOM 6190 C CA . MET A 1 850 ? 2.128 -6.778 35.211 1.00 92.50 850 MET A CA 1
ATOM 6191 C C . MET A 1 850 ? 1.577 -5.359 35.069 1.00 92.50 850 MET A C 1
ATOM 6193 O O . MET A 1 850 ? 1.188 -4.726 36.049 1.00 92.50 850 MET A O 1
ATOM 6197 N N . LEU A 1 851 ? 1.521 -4.882 33.832 1.00 93.00 851 LEU A N 1
ATOM 6198 C CA . LEU A 1 851 ? 1.021 -3.577 33.427 1.00 93.00 851 LEU A CA 1
ATOM 6199 C C . LEU A 1 851 ? -0.282 -3.779 32.649 1.00 93.00 851 LEU A C 1
ATOM 6201 O O . LEU A 1 851 ? -0.304 -4.383 31.575 1.00 93.00 851 LEU A O 1
ATOM 6205 N N . LEU A 1 852 ? -1.377 -3.291 33.219 1.00 91.31 852 LEU A N 1
ATOM 6206 C CA . LEU A 1 852 ? -2.730 -3.531 32.734 1.00 91.31 852 LEU A CA 1
ATOM 6207 C C . LEU A 1 852 ? -3.372 -2.208 32.309 1.00 91.31 852 LEU A C 1
ATOM 6209 O O . LEU A 1 852 ? -3.793 -1.429 33.164 1.00 91.31 852 LEU A O 1
ATOM 6213 N N . ASP A 1 853 ? -3.451 -1.961 31.003 1.00 87.38 853 ASP A N 1
ATOM 6214 C CA . ASP A 1 853 ? -4.102 -0.775 30.440 1.00 87.38 853 ASP A CA 1
ATOM 6215 C C . ASP A 1 853 ? -5.547 -1.113 30.055 1.00 87.38 853 ASP A C 1
ATOM 6217 O O . ASP A 1 853 ? -5.803 -1.713 29.013 1.00 87.38 853 ASP A O 1
ATOM 6221 N N . GLU A 1 854 ? -6.484 -0.794 30.951 1.00 78.44 854 GLU A N 1
ATOM 6222 C CA . GLU A 1 854 ? -7.925 -1.060 30.797 1.00 78.44 854 GLU A CA 1
ATOM 6223 C C . GLU A 1 854 ? -8.256 -2.498 30.318 1.00 78.44 854 GLU A C 1
ATOM 6225 O O . GLU A 1 854 ? -9.007 -2.686 29.352 1.00 78.44 854 GLU A O 1
ATOM 6230 N N . PRO A 1 855 ? -7.737 -3.546 30.998 1.00 76.25 855 PRO A N 1
ATOM 6231 C CA . PRO A 1 855 ? -7.783 -4.938 30.528 1.00 76.25 855 PRO A CA 1
ATOM 6232 C C . PRO A 1 855 ? -9.188 -5.562 30.528 1.00 76.25 855 PRO A C 1
ATOM 6234 O O . PRO A 1 855 ? -9.352 -6.686 30.060 1.00 76.25 855 PRO A O 1
ATOM 6237 N N . THR A 1 856 ? -10.182 -4.875 31.096 1.00 70.81 856 THR A N 1
ATOM 6238 C CA . THR A 1 856 ? -11.576 -5.330 31.220 1.00 70.81 856 THR A CA 1
ATOM 6239 C C . THR A 1 856 ? -12.557 -4.474 30.423 1.00 70.81 856 THR A C 1
ATOM 6241 O O . THR A 1 856 ? -13.759 -4.656 30.565 1.00 70.81 856 THR A O 1
ATOM 6244 N N . SER A 1 857 ? -12.077 -3.529 29.611 1.00 62.78 857 SER A N 1
ATOM 6245 C CA . SER A 1 857 ? -12.925 -2.604 28.838 1.00 62.78 857 SER A CA 1
ATOM 6246 C C . SER A 1 857 ? -13.954 -3.315 27.948 1.00 62.78 857 SER A C 1
ATOM 6248 O O . SER A 1 857 ? -15.088 -2.866 27.854 1.00 62.78 857 SER A O 1
ATOM 6250 N N . ASN A 1 858 ? -13.594 -4.461 27.370 1.00 57.38 858 ASN A N 1
ATOM 6251 C CA . ASN A 1 858 ? -14.441 -5.261 26.487 1.00 57.38 858 ASN A CA 1
ATOM 6252 C C . ASN A 1 858 ? -14.878 -6.600 27.126 1.00 57.38 858 ASN A C 1
ATOM 6254 O O . ASN A 1 858 ? -15.264 -7.517 26.399 1.00 57.38 858 ASN A O 1
ATOM 6258 N N . LEU A 1 859 ? -14.772 -6.756 28.454 1.00 61.94 859 LEU A N 1
ATOM 6259 C CA . LEU A 1 859 ? -15.190 -7.966 29.170 1.00 61.94 859 LEU A CA 1
ATOM 6260 C C . LEU A 1 859 ? -16.551 -7.768 29.841 1.00 61.94 859 LEU A C 1
ATOM 6262 O O . LEU A 1 859 ? -16.729 -6.847 30.632 1.00 61.94 859 LEU A O 1
ATOM 6266 N N . ASP A 1 860 ? -17.474 -8.690 29.570 1.00 52.91 860 ASP A N 1
ATOM 6267 C CA . ASP A 1 860 ? -18.743 -8.793 30.294 1.00 52.91 860 ASP A CA 1
ATOM 6268 C C . ASP A 1 860 ? -18.497 -9.149 31.774 1.00 52.91 860 ASP A C 1
ATOM 6270 O O . ASP A 1 860 ? -17.538 -9.866 32.093 1.00 52.91 860 ASP A O 1
ATOM 6274 N N . SER A 1 861 ? -19.375 -8.640 32.647 1.00 44.97 861 SER A N 1
ATOM 6275 C CA . SER A 1 861 ? -19.394 -8.851 34.105 1.00 44.97 861 SER A CA 1
ATOM 6276 C C . SER A 1 861 ? -19.549 -10.304 34.526 1.00 44.97 861 SER A C 1
ATOM 6278 O O . SER A 1 861 ? -20.391 -10.984 33.894 1.00 44.97 861 SER A O 1
#

Solvent-accessible surface area (backbone atoms only — not comparable to full-atom values): 45692 Å² total; per-residue (Å²): 108,40,63,58,57,35,53,50,34,50,53,36,38,72,71,66,76,44,51,71,67,59,34,52,50,46,40,61,46,34,72,55,69,55,48,66,62,53,55,51,58,54,49,52,57,57,49,56,56,50,53,59,54,47,55,55,52,49,56,60,72,67,48,82,76,81,90,59,23,83,37,73,73,85,80,76,53,41,23,40,40,36,41,48,29,24,34,44,93,80,78,80,54,75,47,28,46,62,30,71,47,75,42,56,50,40,30,36,31,22,38,38,54,59,90,87,15,34,66,69,60,51,51,36,38,75,56,61,75,45,80,79,51,46,66,45,46,23,50,73,82,40,53,59,67,47,27,20,68,69,25,45,25,56,42,34,41,76,39,51,65,78,61,76,53,61,56,45,29,51,45,58,53,37,28,49,35,29,74,86,61,50,71,67,57,54,49,52,31,25,48,60,36,73,40,40,70,59,37,54,74,61,61,33,55,73,20,76,34,39,73,80,33,73,69,46,54,66,51,52,48,48,34,50,48,49,20,21,52,64,54,48,67,37,30,20,39,38,31,40,32,54,63,59,78,39,56,75,71,59,31,54,37,49,48,51,43,51,56,61,46,14,71,73,20,12,29,40,38,36,39,87,57,60,77,78,36,50,83,19,73,32,35,38,31,28,52,89,17,27,67,79,46,73,38,35,43,70,63,36,54,72,47,88,45,74,61,19,52,54,51,52,52,44,51,53,52,50,48,57,50,46,56,55,45,54,58,48,59,71,60,64,84,70,77,78,99,83,87,87,75,89,84,75,70,86,72,71,76,81,73,78,68,82,81,74,51,72,64,61,32,52,54,55,57,58,57,67,43,61,94,47,48,69,46,51,51,48,19,28,51,26,36,38,53,20,50,48,21,53,25,36,42,39,34,27,47,50,34,19,51,37,30,69,71,73,43,91,68,89,43,57,42,71,54,18,53,50,52,24,51,50,20,55,62,48,26,55,62,24,43,50,49,16,53,51,33,23,46,53,50,18,56,54,44,42,54,51,49,45,52,51,48,52,55,40,50,62,55,27,48,61,59,67,48,60,82,55,60,68,65,57,56,49,40,48,63,48,58,32,46,54,40,41,35,52,47,49,42,63,38,56,45,48,53,54,28,24,53,53,49,46,52,52,51,26,52,57,27,36,75,69,36,60,73,56,16,53,54,46,47,51,44,47,47,39,39,42,46,49,48,20,52,50,43,40,58,72,49,61,59,38,75,51,52,30,46,53,37,48,50,53,47,51,51,51,52,53,49,48,59,73,31,34,67,59,34,54,49,42,67,38,56,66,60,54,50,51,52,50,50,53,47,51,52,51,29,48,52,35,44,50,54,44,49,52,52,52,51,52,44,53,52,49,50,55,50,50,52,55,51,46,53,51,50,46,50,52,51,39,50,50,34,35,76,70,69,76,39,58,68,65,50,42,53,48,44,48,36,43,55,78,49,56,47,62,44,26,54,55,46,33,71,42,37,70,65,50,56,55,28,43,52,32,45,37,57,54,49,50,55,67,68,56,75,45,85,46,72,83,38,87,49,88,47,58,72,93,67,65,61,27,38,40,31,44,47,30,22,38,57,61,95,83,47,76,58,43,73,65,38,67,49,80,44,55,60,93,61,87,85,83,89,85,75,64,91,88,63,34,65,67,56,52,54,37,44,72,69,52,45,42,77,69,80,35,59,47,48,26,50,56,84,40,49,59,85,58,34,11,41,76,40,53,55,58,40,44,27,81,41,57,63,75,49,86,62,62,71,42,28,50,45,58,56,34,34,67,52,37,83,84,61,50,73,68,49,51,53,49,14,29,54,76,33,70,34,52,70,59,32,72,70,35,96,50,35,49,66,30,74,33,46,80,86,33,77,87,53,54,67,34,57,40,32,30,46,44,45,17,18,46,58,53,44,66,28,78,41,74,44,72,40,56,67,56,69,56,48,81,126

pLDDT: mean 84.83, std 12.52, range [29.06, 97.75]

Radius of gyration: 37.09 Å; Cα contacts (8 Å, |Δi|>4): 1271; chains: 1; bounding box: 88×53×111 Å

Secondary structure (DSSP, 8-state):
-HHHHHHHHHHHHHTTSS-HHHHHHHHHHHHHTTHHHHHHHHHHHHHHHHHHHHHHHHHHHTSPPP----BPP---S--EEEEEEEE-SSSSS-SEEEEEEEE-TT-EEEEEE-TTSSHHHHHHHHTTS-TT-EEEEEETTEEGGGB-HHHHHHHEEEE-TT----SEEHHHHHHTT-TT--HHHHHHHHHHTT-HHHHHHTTGGGPEEPGGGTTS-HHHHHHHHHHHHHHH--SEEEEESTTTTS-HHHHHHHHHHHHHHHTTSEEEEE-S-GGGGTT-SEEEEEETTEEEEEE-HHHHHHSSSHHHHHHHHHHHHHHHHHHHHHHHHTTTTS--S--------------------HHHHHHHHHHTTGGGHHHHHHHHHHHHHHHHHHHHHHHHHHHHHHHHTT---SS-HHHHHHHHHHHHHHHHHHHHHHHHHHHHHHHHHHHHHHHHHHHHHHHHTTTTTTTS-HHHHHHIIIIIHHHHHHHHHHTHHHHHHHHHHHHHHHHHHHTT-HHHHHHHHHHHHIIIIIHHHHHHHHHTTHHHHHHHHHHHHHHHHHHHHHTHHHHHHTT-HHHHHHHHHHHHHHHHHHHHHHHHHHHHHHHHHHHHHHHHHHHHHHHHHHHHHTTSS-HHHHHHHHHHHHHH-HHHHHHHTTTTHHHHHHHHHHHHHHHHHPPPSSPPP--S---SS-SEEEEEEEEEEETTEEEEEEEEEEEETT-------STTSSHHHHHHHHTTSS--SEEEEEETTEETTTS-HHHHHHHEEEE-SS----SEEHHHHHHTT-TT--HHHHHHHHHHTT-HHHHHHSTTGGG-EE-GGGTTS-HHHHHHHHHHHHHHHT-SEEEESSTTTT---

InterPro domains:
  IPR003439 ABC transporter-like, ATP-binding domain [PF00005] (97-243)
  IPR003439 ABC transporter-like, ATP-binding domain [PF00005] (708-857)
  IPR003439 ABC transporter-like, ATP-binding domain [PS50893] (80-313)
  IPR003439 ABC transporter-like, ATP-binding domain [PS50893] (693-861)
  IPR003593 AAA+ ATPase domain [SM00382] (105-290)
  IPR003593 AAA+ ATPase domain [SM00382] (717-843)
  IPR011527 ABC transporter type 1, transmembrane domain [PF00664] (374-639)
  IPR011527 ABC transporter type 1, transmembrane domain [PS50929] (378-660)
  IPR017871 ABC transporter-like, conserved site [PS00211] (216-230)
  IPR017871 ABC transporter-like, conserved site [PS00211] (829-843)
  IPR027417 P-loop containing nucleoside triphosphate hydrolase [G3DSA:3.40.50.300] (72-327)
  IPR027417 P-loop containing nucleoside triphosphate hydrolase [G3DSA:3.40.50.300] (690-861)
  IPR027417 P-loop containing nucleoside triphosphate hydrolase [SSF52540] (76-314)
  IPR027417 P-loop containing nucleoside triphosphate hydrolase [SSF52540] (692-860)
  IPR036640 ABC transporter type 1, transmembrane domain superfamily [G3DSA:1.20.1560.10] (1-66)
  IPR036640 ABC transporter type 1, transmembrane domain superfamily [G3DSA:1.20.1560.10] (360-676)
  IPR036640 ABC transporter type 1, transmembrane domain superfamily [SSF90123] (3-65)
  IPR036640 ABC transporter type 1, transmembrane domain superfamily [SSF90123] (365-680)
  IPR039421 Type 1 protein exporter [PTHR24221] (408-861)